Protein AF-A0A9X0HKQ8-F1 (afdb_monomer_lite)

Structure (mmCIF, N/CA/C/O backbone):
data_AF-A0A9X0HKQ8-F1
#
_entry.id   AF-A0A9X0HKQ8-F1
#
loop_
_atom_site.group_PDB
_atom_site.id
_atom_site.type_symbol
_atom_site.label_atom_id
_atom_site.label_alt_id
_atom_site.label_comp_id
_atom_site.label_asym_id
_atom_site.label_entity_id
_atom_site.label_seq_id
_atom_site.pdbx_PDB_ins_code
_atom_site.Cartn_x
_atom_site.Cartn_y
_atom_site.Cartn_z
_atom_site.occupancy
_atom_site.B_iso_or_equiv
_atom_site.auth_seq_id
_atom_site.auth_comp_id
_atom_site.auth_asym_id
_atom_site.auth_atom_id
_atom_site.pdbx_PDB_model_num
ATOM 1 N N . MET A 1 1 ? -16.135 12.039 -9.756 1.00 91.56 1 MET A N 1
ATOM 2 C CA . MET A 1 1 ? -15.494 10.752 -9.403 1.00 91.56 1 MET A CA 1
ATOM 3 C C . MET A 1 1 ? -15.731 9.670 -10.445 1.00 91.56 1 MET A C 1
ATOM 5 O O . MET A 1 1 ? -14.776 9.294 -11.101 1.00 91.56 1 MET A O 1
ATOM 9 N N . ARG A 1 2 ? -16.976 9.210 -10.648 1.00 93.50 2 ARG A N 1
ATOM 10 C CA . ARG A 1 2 ? -17.295 8.102 -11.575 1.00 93.50 2 ARG A CA 1
ATOM 11 C C . ARG A 1 2 ? -16.712 8.282 -12.983 1.00 93.50 2 ARG A C 1
ATOM 13 O O . ARG A 1 2 ? -16.065 7.369 -13.469 1.00 93.50 2 ARG A O 1
ATOM 20 N N . LEU A 1 3 ? -16.838 9.475 -13.573 1.00 93.69 3 LEU A N 1
ATOM 21 C CA . LEU A 1 3 ? -16.220 9.793 -14.869 1.00 93.69 3 LEU A CA 1
ATOM 22 C C . LEU A 1 3 ? -14.700 9.550 -14.881 1.00 93.69 3 LEU A C 1
ATOM 24 O O . LEU A 1 3 ? -14.198 8.900 -15.785 1.00 93.69 3 LEU A O 1
ATOM 28 N N . LEU A 1 4 ? -13.969 10.018 -13.863 1.00 94.94 4 LEU A N 1
ATOM 29 C CA . LEU A 1 4 ? -12.517 9.808 -13.775 1.00 94.94 4 LEU A CA 1
ATOM 30 C C . LEU A 1 4 ? -12.165 8.330 -13.661 1.00 94.94 4 LEU A C 1
ATOM 32 O O . LEU A 1 4 ? -11.192 7.904 -14.262 1.00 94.94 4 LEU A O 1
ATOM 36 N N . ILE A 1 5 ? -12.955 7.558 -12.911 1.00 96.62 5 ILE A N 1
ATOM 37 C CA . ILE A 1 5 ? -12.761 6.111 -12.782 1.00 96.62 5 ILE A CA 1
ATOM 38 C C . ILE A 1 5 ? -12.998 5.422 -14.127 1.00 96.62 5 ILE A C 1
ATOM 40 O O . ILE A 1 5 ? -12.184 4.595 -14.513 1.00 96.62 5 ILE A O 1
ATOM 44 N N . ILE A 1 6 ? -14.043 5.796 -14.875 1.00 96.44 6 ILE A N 1
ATOM 45 C CA . ILE A 1 6 ? -14.291 5.266 -16.227 1.00 96.44 6 ILE A CA 1
ATOM 46 C C . ILE A 1 6 ? -13.097 5.561 -17.145 1.00 96.44 6 ILE A C 1
ATOM 48 O O . ILE A 1 6 ? -12.580 4.649 -17.787 1.00 96.44 6 ILE A O 1
ATOM 52 N N . LEU A 1 7 ? -12.605 6.805 -17.153 1.00 96.44 7 LEU A N 1
ATOM 53 C CA . LEU A 1 7 ? -11.410 7.181 -17.916 1.00 96.44 7 LEU A CA 1
ATOM 54 C C . LEU A 1 7 ? -10.162 6.416 -17.447 1.00 96.44 7 LEU A C 1
ATOM 56 O O . LEU A 1 7 ? -9.365 5.973 -18.267 1.00 96.44 7 LEU A O 1
ATOM 60 N N . GLY A 1 8 ? -10.002 6.229 -16.136 1.00 97.12 8 GLY A N 1
ATOM 61 C CA . GLY A 1 8 ? -8.911 5.460 -15.545 1.00 97.12 8 GLY A CA 1
ATOM 62 C C . GLY A 1 8 ? -8.944 3.988 -15.956 1.00 97.12 8 GLY A C 1
ATOM 63 O O . GLY A 1 8 ? -7.900 3.431 -16.277 1.00 97.12 8 GLY A O 1
ATOM 64 N N . VAL A 1 9 ? -10.128 3.368 -16.006 1.00 97.44 9 VAL A N 1
ATOM 65 C CA . VAL A 1 9 ? -10.311 1.987 -16.483 1.00 97.44 9 VAL A CA 1
ATOM 66 C C . VAL A 1 9 ? -10.018 1.894 -17.979 1.00 97.44 9 VAL A C 1
ATOM 68 O O . VAL A 1 9 ? -9.341 0.963 -18.401 1.00 97.44 9 VAL A O 1
ATOM 71 N N . ALA A 1 10 ? -10.441 2.871 -18.783 1.00 96.69 10 ALA A N 1
ATOM 72 C CA . ALA A 1 10 ? -10.090 2.914 -20.201 1.00 96.69 10 ALA A CA 1
ATOM 73 C C . ALA A 1 10 ? -8.566 3.021 -20.410 1.00 96.69 10 ALA A C 1
ATOM 75 O O . ALA A 1 10 ? -7.997 2.267 -21.197 1.00 96.69 10 ALA A O 1
ATOM 76 N N . ALA A 1 11 ? -7.888 3.891 -19.654 1.00 97.31 11 ALA A N 1
ATOM 77 C CA . ALA A 1 11 ? -6.431 4.028 -19.689 1.00 97.31 11 ALA A CA 1
ATOM 78 C C . ALA A 1 11 ? -5.701 2.765 -19.203 1.00 97.31 11 ALA A C 1
ATOM 80 O O . ALA A 1 11 ? -4.663 2.401 -19.752 1.00 97.31 11 ALA A O 1
ATOM 81 N N . LEU A 1 12 ? -6.253 2.083 -18.196 1.00 97.38 12 LEU A N 1
ATOM 82 C CA . LEU A 1 12 ? -5.771 0.792 -17.718 1.00 97.38 12 LEU A CA 1
ATOM 83 C C . LEU A 1 12 ? -5.851 -0.266 -18.823 1.00 97.38 12 LEU A C 1
ATOM 85 O O . LEU A 1 12 ? -4.854 -0.925 -19.093 1.00 97.38 12 LEU A O 1
ATOM 89 N N . LEU A 1 13 ? -7.010 -0.418 -19.469 1.00 96.88 13 LEU A N 1
ATOM 90 C CA . LEU A 1 13 ? -7.198 -1.385 -20.553 1.00 96.88 13 LEU A CA 1
ATOM 91 C C . LEU A 1 13 ? -6.277 -1.080 -21.736 1.00 96.88 13 LEU A C 1
ATOM 93 O O . LEU A 1 13 ? -5.615 -1.984 -22.233 1.00 96.88 13 LEU A O 1
ATOM 97 N N . TYR A 1 14 ? -6.167 0.192 -22.125 1.00 95.81 14 TYR A N 1
ATOM 98 C CA . TYR A 1 14 ? -5.225 0.649 -23.146 1.00 95.81 14 TYR A CA 1
ATOM 99 C C . TYR A 1 14 ? -3.779 0.249 -22.815 1.00 95.81 14 TYR A C 1
ATOM 101 O O . TYR A 1 14 ? -3.097 -0.358 -23.641 1.00 95.81 14 TYR A O 1
ATOM 109 N N . PHE A 1 15 ? -3.329 0.525 -21.587 1.00 96.75 15 PHE A N 1
ATOM 110 C CA . PHE A 1 15 ? -1.997 0.138 -21.136 1.00 96.75 15 PHE A CA 1
ATOM 111 C C . PHE A 1 15 ? -1.816 -1.383 -21.116 1.00 96.75 15 PHE A C 1
ATOM 113 O O . PHE A 1 15 ? -0.769 -1.858 -21.535 1.00 96.75 15 PHE A O 1
ATOM 120 N N . LEU A 1 16 ? -2.809 -2.149 -20.654 1.00 95.94 16 LEU A N 1
ATOM 121 C CA . LEU A 1 16 ? -2.719 -3.608 -20.555 1.00 95.94 16 LEU A CA 1
ATOM 122 C C . LEU A 1 16 ? -2.691 -4.295 -21.922 1.00 95.94 16 LEU A C 1
ATOM 124 O O . LEU A 1 16 ? -1.915 -5.229 -22.091 1.00 95.94 16 LEU A O 1
ATOM 128 N N . ILE A 1 17 ? -3.480 -3.824 -22.891 1.00 93.06 17 ILE A N 1
ATOM 129 C CA . ILE A 1 17 ? -3.457 -4.330 -24.272 1.00 93.06 17 ILE A CA 1
ATOM 130 C C . ILE A 1 17 ? -2.073 -4.104 -24.887 1.00 93.06 17 ILE A C 1
ATOM 132 O O . ILE A 1 17 ? -1.502 -5.021 -25.469 1.00 93.06 17 ILE A O 1
ATOM 136 N N . TRP A 1 18 ? -1.502 -2.912 -24.698 1.00 91.81 18 TRP A N 1
ATOM 137 C CA . TRP A 1 18 ? -0.123 -2.630 -25.100 1.00 91.81 18 TRP A CA 1
ATOM 138 C C . TRP A 1 18 ? 0.898 -3.462 -24.301 1.00 91.81 18 TRP A C 1
ATOM 140 O O . TRP A 1 18 ? 1.913 -3.896 -24.849 1.00 91.81 18 TRP A O 1
ATOM 150 N N . PHE A 1 19 ? 0.623 -3.718 -23.017 1.00 91.88 19 PHE A N 1
ATOM 151 C CA . PHE A 1 19 ? 1.532 -4.427 -22.121 1.00 91.88 19 PHE A CA 1
ATOM 152 C C . PHE A 1 19 ? 1.799 -5.871 -22.578 1.00 91.88 19 PHE A C 1
ATOM 154 O O . PHE A 1 19 ? 2.939 -6.336 -22.580 1.00 91.88 19 PHE A O 1
ATOM 161 N N . ILE A 1 20 ? 0.725 -6.576 -22.949 1.00 86.69 20 ILE A N 1
ATOM 162 C CA . ILE A 1 20 ? 0.728 -8.014 -23.261 1.00 86.69 20 ILE A CA 1
ATOM 163 C C . ILE A 1 20 ? 1.103 -8.343 -24.709 1.00 86.69 20 ILE A C 1
ATOM 165 O O . ILE A 1 20 ? 1.109 -9.521 -25.064 1.00 86.69 20 ILE A O 1
ATOM 169 N N . ASP A 1 21 ? 1.381 -7.339 -25.542 1.00 80.69 21 ASP A N 1
ATOM 170 C CA . ASP A 1 21 ? 1.777 -7.558 -26.932 1.00 80.69 21 ASP A CA 1
ATOM 171 C C . ASP A 1 21 ? 2.996 -8.506 -26.989 1.00 80.69 21 ASP A C 1
ATOM 173 O O . ASP A 1 21 ? 4.040 -8.199 -26.392 1.00 80.69 21 ASP A O 1
ATOM 177 N N . PRO A 1 22 ? 2.893 -9.655 -27.688 1.00 74.62 22 PRO A N 1
ATOM 178 C CA . PRO A 1 22 ? 3.984 -10.617 -27.807 1.00 74.62 22 PRO A CA 1
ATOM 179 C C . PRO A 1 22 ? 5.290 -10.009 -28.329 1.00 74.62 22 PRO A C 1
ATOM 181 O O . PRO A 1 22 ? 6.359 -10.496 -27.966 1.00 74.62 22 PRO A O 1
ATOM 184 N N . ALA A 1 23 ? 5.222 -8.940 -29.132 1.00 71.38 23 ALA A N 1
ATOM 185 C CA . ALA A 1 23 ? 6.393 -8.250 -29.666 1.00 71.38 23 ALA A CA 1
ATOM 186 C C . ALA A 1 23 ? 7.228 -7.549 -28.581 1.00 71.38 23 ALA A C 1
ATOM 188 O O . ALA A 1 23 ? 8.425 -7.337 -28.759 1.00 71.38 23 ALA A O 1
ATOM 189 N N . HIS A 1 24 ? 6.619 -7.204 -27.445 1.00 78.06 24 HIS A N 1
ATOM 190 C CA . HIS A 1 24 ? 7.309 -6.544 -26.338 1.00 78.06 24 HIS A CA 1
ATOM 191 C C . HIS A 1 24 ? 7.943 -7.536 -25.354 1.00 78.06 24 HIS A C 1
ATOM 193 O O . HIS A 1 24 ? 8.770 -7.136 -24.530 1.00 78.06 24 HIS A O 1
ATOM 199 N N . VAL A 1 25 ? 7.559 -8.816 -25.390 1.00 77.56 25 VAL A N 1
ATOM 200 C CA . VAL A 1 25 ? 7.955 -9.808 -24.380 1.00 77.56 25 VAL A CA 1
ATOM 201 C C . VAL A 1 25 ? 9.456 -10.083 -24.448 1.00 77.56 25 VAL A C 1
ATOM 203 O O . VAL A 1 25 ? 9.976 -10.549 -25.459 1.00 77.56 25 VAL A O 1
ATOM 206 N N . GLY A 1 26 ? 10.145 -9.824 -23.335 1.00 80.00 26 GLY A N 1
ATOM 207 C CA . GLY A 1 26 ? 11.568 -10.097 -23.189 1.00 80.00 26 GLY A CA 1
ATOM 208 C C . GLY A 1 26 ? 11.870 -11.447 -22.550 1.00 80.00 26 GLY A C 1
ATOM 209 O O . GLY A 1 26 ? 11.235 -12.471 -22.815 1.00 80.00 26 GLY A O 1
ATOM 210 N N . TYR A 1 27 ? 12.863 -11.463 -21.666 1.00 82.19 27 TYR A N 1
ATOM 211 C CA . TYR A 1 27 ? 13.246 -12.648 -20.916 1.00 82.19 27 TYR A CA 1
ATOM 212 C C . TYR A 1 27 ? 12.096 -13.131 -20.019 1.00 82.19 27 TYR A C 1
ATOM 214 O O . TYR A 1 27 ? 11.759 -12.519 -19.000 1.00 82.19 27 TYR A O 1
ATOM 222 N N . ARG A 1 28 ? 11.508 -14.269 -20.411 1.00 88.12 28 ARG A N 1
ATOM 223 C CA . ARG A 1 28 ? 10.228 -14.778 -19.894 1.00 88.12 28 ARG A CA 1
ATOM 224 C C . ARG A 1 28 ? 10.138 -14.868 -18.363 1.00 88.12 28 ARG A C 1
ATOM 226 O O . ARG A 1 28 ? 9.119 -14.429 -17.836 1.00 88.12 28 ARG A O 1
ATOM 233 N N . PRO A 1 29 ? 11.142 -15.372 -17.616 1.00 92.38 29 PRO A N 1
ATOM 234 C CA . PRO A 1 29 ? 11.041 -15.436 -16.156 1.00 92.38 29 PRO A CA 1
ATOM 235 C C . PRO A 1 29 ? 10.858 -14.062 -15.500 1.00 92.38 29 PRO A C 1
ATOM 237 O O . PRO A 1 29 ? 10.004 -13.900 -14.631 1.00 92.38 29 PRO A O 1
ATOM 240 N N . LEU A 1 30 ? 11.610 -13.051 -15.947 1.00 90.81 30 LEU A N 1
ATOM 241 C CA . LEU A 1 30 ? 11.478 -11.688 -15.425 1.00 90.81 30 LEU A CA 1
ATOM 242 C C . LEU A 1 30 ? 10.180 -11.030 -15.900 1.00 90.81 30 LEU A C 1
ATOM 244 O O . LEU A 1 30 ? 9.563 -10.292 -15.134 1.00 90.81 30 LEU A O 1
ATOM 248 N N . PHE A 1 31 ? 9.742 -11.316 -17.131 1.00 90.62 31 PHE A N 1
ATOM 249 C CA . PHE A 1 31 ? 8.461 -10.834 -17.647 1.00 90.62 31 PHE A CA 1
ATOM 250 C C . PHE A 1 31 ? 7.282 -11.332 -16.804 1.00 90.62 31 PHE A C 1
ATOM 252 O O . PHE A 1 31 ? 6.412 -10.544 -16.437 1.00 90.62 31 PHE A O 1
ATOM 259 N N . TRP A 1 32 ? 7.266 -12.613 -16.425 1.00 95.56 32 TRP A N 1
ATOM 260 C CA . TRP A 1 32 ? 6.210 -13.159 -15.570 1.00 95.56 32 TRP A CA 1
ATOM 261 C C . TRP A 1 32 ? 6.232 -12.574 -14.158 1.00 95.56 32 TRP A C 1
ATOM 263 O O . TRP A 1 32 ? 5.173 -12.243 -13.632 1.00 95.56 32 TRP A O 1
ATOM 273 N N . LEU A 1 33 ? 7.411 -12.357 -13.565 1.00 96.50 33 LEU A N 1
ATOM 274 C CA . LEU A 1 33 ? 7.524 -11.650 -12.282 1.00 96.50 33 LEU A CA 1
ATOM 275 C C . LEU A 1 33 ? 6.969 -10.221 -12.368 1.00 96.50 33 LEU A C 1
ATOM 277 O O . LEU A 1 33 ? 6.173 -9.810 -11.520 1.00 96.50 33 LEU A O 1
ATOM 281 N N . LEU A 1 34 ? 7.330 -9.483 -13.421 1.00 94.56 34 LEU A N 1
ATOM 282 C CA . LEU A 1 34 ? 6.790 -8.150 -13.685 1.00 94.56 34 LEU A CA 1
ATOM 283 C C . LEU A 1 34 ? 5.267 -8.189 -13.877 1.00 94.56 34 LEU A C 1
ATOM 285 O O . LEU A 1 34 ? 4.562 -7.342 -13.333 1.00 94.56 34 LEU A O 1
ATOM 289 N N . THR A 1 35 ? 4.756 -9.192 -14.591 1.00 95.88 35 THR A N 1
ATOM 290 C CA . THR A 1 35 ? 3.322 -9.391 -14.846 1.00 95.88 35 THR A CA 1
ATOM 291 C C . THR A 1 35 ? 2.555 -9.687 -13.558 1.00 95.88 35 THR A C 1
ATOM 293 O O . THR A 1 35 ? 1.492 -9.111 -13.345 1.00 95.88 35 THR A O 1
ATOM 296 N N . ILE A 1 36 ? 3.097 -10.516 -12.658 1.00 96.44 36 ILE A N 1
ATOM 297 C CA . ILE A 1 36 ? 2.508 -10.784 -11.334 1.00 96.44 36 ILE A CA 1
ATOM 298 C C . ILE A 1 36 ? 2.422 -9.489 -10.519 1.00 96.44 36 ILE A C 1
ATOM 300 O O . ILE A 1 36 ? 1.369 -9.172 -9.961 1.00 96.44 36 ILE A O 1
ATOM 304 N N . SER A 1 37 ? 3.512 -8.715 -10.482 1.00 96.25 37 SER A N 1
ATOM 305 C CA . SER A 1 37 ? 3.539 -7.428 -9.780 1.00 96.25 37 SER A CA 1
ATOM 306 C C . SER A 1 37 ? 2.529 -6.434 -10.361 1.00 96.25 37 SER A C 1
ATOM 308 O O . SER A 1 37 ? 1.747 -5.826 -9.621 1.00 96.25 37 SER A O 1
ATOM 310 N N . LEU A 1 38 ? 2.504 -6.290 -11.688 1.00 95.38 38 LEU A N 1
ATOM 311 C CA . LEU A 1 38 ? 1.563 -5.420 -12.383 1.00 95.38 38 LEU A CA 1
ATOM 312 C C . LEU A 1 38 ? 0.119 -5.858 -12.123 1.00 95.38 38 LEU A C 1
ATOM 314 O O . LEU A 1 38 ? -0.689 -5.033 -11.709 1.00 95.38 38 LEU A O 1
ATOM 318 N N . GLY A 1 39 ? -0.193 -7.144 -12.291 1.00 95.62 39 GLY A N 1
ATOM 319 C CA . GLY A 1 39 ? -1.523 -7.701 -12.058 1.00 95.62 39 GLY A CA 1
ATOM 320 C C . GLY A 1 39 ? -2.024 -7.426 -10.641 1.00 95.62 39 GLY A C 1
ATOM 321 O O . GLY A 1 39 ? -3.145 -6.952 -10.464 1.00 95.62 39 GLY A O 1
ATOM 322 N N . PHE A 1 40 ? -1.172 -7.606 -9.628 1.00 95.56 40 PHE A N 1
ATOM 323 C CA . PHE A 1 40 ? -1.513 -7.241 -8.254 1.00 95.56 40 PHE A CA 1
ATOM 324 C C . PHE A 1 40 ? -1.815 -5.742 -8.097 1.00 95.56 40 PHE A C 1
ATOM 326 O O . PHE A 1 40 ? -2.805 -5.376 -7.460 1.00 95.56 40 PHE A O 1
ATOM 333 N N . LYS A 1 41 ? -0.985 -4.860 -8.671 1.00 94.44 41 LYS A N 1
ATOM 334 C CA . LYS A 1 41 ? -1.201 -3.403 -8.603 1.00 94.44 41 LYS A CA 1
ATOM 335 C C . LYS A 1 41 ? -2.513 -3.012 -9.272 1.00 94.44 41 LYS A C 1
ATOM 337 O O . LYS A 1 41 ? -3.262 -2.236 -8.690 1.00 94.44 41 LYS A O 1
ATOM 342 N N . VAL A 1 42 ? -2.820 -3.599 -10.429 1.00 94.75 42 VAL A N 1
ATOM 343 C CA . VAL A 1 42 ? -4.094 -3.404 -11.131 1.00 94.75 42 VAL A CA 1
ATOM 344 C C . VAL A 1 42 ? -5.271 -3.825 -10.255 1.00 94.75 42 VAL A C 1
ATOM 346 O O . VAL A 1 42 ? -6.192 -3.033 -10.062 1.00 94.75 42 VAL A O 1
ATOM 349 N N . LEU A 1 43 ? -5.227 -5.024 -9.668 1.00 93.19 43 LEU A N 1
ATOM 350 C CA . LEU A 1 43 ? -6.286 -5.514 -8.781 1.00 93.19 43 LEU A CA 1
ATOM 351 C C . LEU A 1 43 ? -6.493 -4.589 -7.577 1.00 93.19 43 LEU A C 1
ATOM 353 O O . LEU A 1 43 ? -7.628 -4.246 -7.251 1.00 93.19 43 LEU A O 1
ATOM 357 N N . ARG A 1 44 ? -5.406 -4.132 -6.947 1.00 92.75 44 ARG A N 1
ATOM 358 C CA . ARG A 1 44 ? -5.470 -3.189 -5.825 1.00 92.75 44 ARG A CA 1
ATOM 359 C C . ARG A 1 44 ? -6.050 -1.837 -6.244 1.00 92.75 44 ARG A C 1
ATOM 361 O O . ARG A 1 44 ? -6.902 -1.301 -5.541 1.00 92.75 44 ARG A O 1
ATOM 368 N N . THR A 1 45 ? -5.618 -1.290 -7.377 1.00 93.81 45 THR A N 1
ATOM 369 C CA . THR A 1 45 ? -6.130 -0.019 -7.903 1.00 93.81 45 THR A CA 1
ATOM 370 C C . THR A 1 45 ? -7.622 -0.112 -8.219 1.00 93.81 45 THR A C 1
ATOM 372 O O . THR A 1 45 ? -8.380 0.767 -7.815 1.00 93.81 45 THR A O 1
ATOM 375 N N . LEU A 1 46 ? -8.067 -1.195 -8.861 1.00 93.69 46 LEU A N 1
ATOM 376 C CA . LEU A 1 46 ? -9.486 -1.435 -9.128 1.00 93.69 46 LEU A CA 1
ATOM 377 C C . LEU A 1 46 ? -10.291 -1.587 -7.833 1.00 93.69 46 LEU A C 1
ATOM 379 O O . LEU A 1 46 ? -11.359 -0.992 -7.716 1.00 93.69 46 LEU A O 1
ATOM 383 N N . HIS A 1 47 ? -9.767 -2.315 -6.843 1.00 91.44 47 HIS A N 1
ATOM 384 C CA . HIS A 1 47 ? -10.385 -2.439 -5.522 1.00 91.44 47 HIS A CA 1
ATOM 385 C C . HIS A 1 47 ? -10.593 -1.064 -4.861 1.00 91.44 47 HIS A C 1
ATOM 387 O O . HIS A 1 47 ? -11.704 -0.737 -4.444 1.00 91.44 47 HIS A O 1
ATOM 393 N N . GLU A 1 48 ? -9.562 -0.213 -4.834 1.00 92.88 48 GLU A N 1
ATOM 394 C CA . GLU A 1 48 ? -9.667 1.154 -4.306 1.00 92.88 48 GLU A CA 1
ATOM 395 C C . GLU A 1 48 ? -10.701 1.987 -5.088 1.00 92.88 48 GLU A C 1
ATOM 397 O O . GLU A 1 48 ? -11.526 2.679 -4.489 1.00 92.88 48 GLU A O 1
ATOM 402 N N . TRP A 1 49 ? -10.716 1.893 -6.422 1.00 95.38 49 TRP A N 1
ATOM 403 C CA . TRP A 1 49 ? -11.661 2.634 -7.263 1.00 95.38 49 TRP A CA 1
ATOM 404 C C . TRP A 1 49 ? -13.111 2.190 -7.073 1.00 95.38 49 TRP A C 1
ATOM 406 O O . TRP A 1 49 ? -13.999 3.042 -7.053 1.00 95.38 49 TRP A O 1
ATOM 416 N N . VAL A 1 50 ? -13.369 0.894 -6.875 1.00 92.62 50 VAL A N 1
ATOM 417 C CA . VAL A 1 50 ? -14.708 0.381 -6.546 1.00 92.62 50 VAL A CA 1
ATOM 418 C C . VAL A 1 50 ? -15.209 0.997 -5.241 1.00 92.62 50 VAL A C 1
ATOM 420 O O . VAL A 1 50 ? -16.349 1.462 -5.175 1.00 92.62 50 VAL A O 1
ATOM 423 N N . HIS A 1 51 ? -14.364 1.085 -4.214 1.00 92.94 51 HIS A N 1
ATOM 424 C CA . HIS A 1 51 ? -14.733 1.758 -2.969 1.00 92.94 51 HIS A CA 1
ATOM 425 C C . HIS A 1 51 ? -14.934 3.268 -3.164 1.00 92.94 51 HIS A C 1
ATOM 427 O O . HIS A 1 51 ? -15.926 3.813 -2.685 1.00 92.94 51 HIS A O 1
ATOM 433 N N . TYR A 1 52 ? -14.077 3.939 -3.938 1.00 95.06 52 TYR A N 1
ATOM 434 C CA . TYR A 1 52 ? -14.226 5.368 -4.246 1.00 95.06 52 TYR A CA 1
ATOM 435 C C . TYR A 1 52 ? -15.492 5.696 -5.050 1.00 95.06 52 TYR A C 1
ATOM 437 O O . TYR A 1 52 ? -16.078 6.765 -4.872 1.00 95.06 52 TYR A O 1
ATOM 445 N N . ALA A 1 53 ? -15.928 4.802 -5.939 1.00 93.31 53 ALA A N 1
ATOM 446 C CA . ALA A 1 53 ? -17.169 4.958 -6.694 1.00 93.31 53 ALA A CA 1
ATOM 447 C C . ALA A 1 53 ? -18.422 4.776 -5.820 1.00 93.31 53 ALA A C 1
ATOM 449 O O . ALA A 1 53 ? -19.464 5.369 -6.124 1.00 93.31 53 ALA A O 1
ATOM 450 N N . GLY A 1 54 ? -18.306 3.959 -4.768 1.00 90.56 54 GLY A N 1
ATOM 451 C CA . GLY A 1 54 ? -19.375 3.599 -3.838 1.00 90.56 54 GLY A CA 1
ATOM 452 C C . GLY A 1 54 ? -19.393 4.387 -2.532 1.00 90.56 54 GLY A C 1
ATOM 453 O O . GLY A 1 54 ? -20.139 4.005 -1.638 1.00 90.56 54 GLY A O 1
ATOM 454 N N . VAL A 1 55 ? -18.596 5.454 -2.401 1.00 93.31 55 VAL A N 1
ATOM 455 C CA . VAL A 1 55 ? -18.595 6.310 -1.205 1.00 93.31 55 VAL A CA 1
ATOM 456 C C . VAL A 1 55 ? -20.022 6.740 -0.874 1.00 93.31 55 VAL A C 1
ATOM 458 O O . VAL A 1 55 ? -20.691 7.388 -1.681 1.00 93.31 55 VAL A O 1
ATOM 461 N N . SER A 1 56 ? -20.464 6.392 0.331 1.00 88.81 56 SER A N 1
ATOM 462 C CA . SER A 1 56 ? -21.762 6.780 0.873 1.00 88.81 56 SER A CA 1
ATOM 463 C C . SER A 1 56 ? -21.597 7.234 2.315 1.00 88.81 56 SER A C 1
ATOM 465 O O . SER A 1 56 ? -20.820 6.645 3.066 1.00 88.81 56 SER A O 1
ATOM 467 N N . LEU A 1 57 ? -22.310 8.292 2.683 1.00 84.38 57 LEU A N 1
ATOM 468 C CA . LEU A 1 57 ? -22.437 8.705 4.073 1.00 84.38 57 LEU A CA 1
ATOM 469 C C . LEU A 1 57 ? -23.674 8.005 4.642 1.00 84.38 57 LEU A C 1
ATOM 471 O O . LEU A 1 57 ? -24.696 7.984 3.946 1.00 84.38 57 LEU A O 1
ATOM 475 N N . PRO A 1 58 ? -23.605 7.428 5.852 1.00 78.88 58 PRO A N 1
ATOM 476 C CA . PRO A 1 58 ? -24.811 6.944 6.497 1.00 78.88 58 PRO A CA 1
ATOM 477 C C . PRO A 1 58 ? -25.752 8.132 6.712 1.00 78.88 58 PRO A C 1
ATOM 479 O O . PRO A 1 58 ? -25.315 9.225 7.081 1.00 78.88 58 PRO A O 1
ATOM 482 N N . VAL A 1 59 ? -27.038 7.925 6.455 1.00 72.69 59 VAL A N 1
ATOM 483 C CA . VAL A 1 59 ? -28.074 8.867 6.876 1.00 72.69 59 VAL A CA 1
ATOM 484 C C . VAL A 1 59 ? -28.378 8.504 8.329 1.00 72.69 59 VAL A C 1
ATOM 486 O O . VAL A 1 59 ? -28.763 7.354 8.566 1.00 72.69 59 VAL A O 1
ATOM 489 N N . PRO A 1 60 ? -28.145 9.401 9.307 1.00 67.38 60 PRO A N 1
ATOM 490 C CA . PRO A 1 60 ? -28.666 9.190 10.651 1.00 67.38 60 PRO A CA 1
ATOM 491 C C . PRO A 1 60 ? -30.171 8.958 10.510 1.00 67.38 60 PRO A C 1
ATOM 493 O O . PRO A 1 60 ? -30.793 9.722 9.769 1.00 67.38 60 PRO A O 1
ATOM 496 N N . PRO A 1 61 ? -30.759 7.916 11.122 1.00 65.31 61 PRO A N 1
ATOM 497 C CA . PRO A 1 61 ? -32.208 7.767 11.079 1.00 65.31 61 PRO A CA 1
ATOM 498 C C . PRO A 1 61 ? -32.835 9.090 11.520 1.00 65.31 61 PRO A C 1
ATOM 500 O O . PRO A 1 61 ? -32.346 9.680 12.490 1.00 65.31 61 PRO A O 1
ATOM 503 N N . ASP A 1 62 ? -33.836 9.569 10.763 1.00 57.62 62 ASP A N 1
ATOM 504 C CA . ASP A 1 62 ? -34.577 10.788 11.095 1.00 57.62 62 ASP A CA 1
ATOM 505 C C . ASP A 1 62 ? -34.894 10.696 12.574 1.00 57.62 62 ASP A C 1
ATOM 507 O O . ASP A 1 62 ? -35.499 9.713 13.010 1.00 57.62 62 ASP A O 1
ATOM 511 N N . THR A 1 63 ? -34.338 11.636 13.339 1.00 47.91 63 THR A N 1
ATOM 512 C CA . THR A 1 63 ? -34.346 11.619 14.795 1.00 47.91 63 THR A CA 1
ATOM 513 C C . THR A 1 63 ? -35.732 11.203 15.246 1.00 47.91 63 THR A C 1
ATOM 515 O O . THR A 1 63 ? -36.682 11.974 15.085 1.00 47.91 63 THR A O 1
ATOM 518 N N . LEU A 1 64 ? -35.861 9.994 15.805 1.00 43.81 64 LEU A N 1
ATOM 519 C CA . LEU A 1 64 ? -36.974 9.742 16.702 1.00 43.81 64 LEU A CA 1
ATOM 520 C C . LEU A 1 64 ? -36.942 10.930 17.667 1.00 43.81 64 LEU A C 1
ATOM 522 O O . LEU A 1 64 ? -35.857 11.227 18.188 1.00 43.81 64 LEU A O 1
ATOM 526 N N . PRO A 1 65 ? -38.044 11.685 17.834 1.00 42.38 65 PRO A N 1
ATOM 527 C CA . PRO A 1 65 ? -38.052 12.775 18.793 1.00 42.38 65 PRO A CA 1
ATOM 528 C C . PRO A 1 65 ? -37.493 12.218 20.101 1.00 42.38 65 PRO A C 1
ATOM 530 O O . PRO A 1 65 ? -37.868 11.110 20.491 1.00 42.38 65 PRO A O 1
ATOM 533 N N . ALA A 1 66 ? -36.545 12.929 20.721 1.00 48.03 66 ALA A N 1
ATOM 534 C CA . ALA A 1 66 ? -35.730 12.441 21.842 1.00 48.03 66 ALA A CA 1
ATOM 535 C C . ALA A 1 66 ? -36.552 11.845 23.009 1.00 48.03 66 ALA A C 1
ATOM 537 O O . ALA A 1 66 ? -36.017 11.124 23.841 1.00 48.03 66 ALA A O 1
ATOM 538 N N . SER A 1 67 ? -37.860 12.107 23.036 1.00 44.31 67 SER A N 1
ATOM 539 C CA . SER A 1 67 ? -38.866 11.532 23.926 1.00 44.31 67 SER A CA 1
ATOM 540 C C . SER A 1 67 ? -39.343 10.103 23.592 1.00 44.31 67 SER A C 1
ATOM 542 O O . SER A 1 67 ? -40.110 9.551 24.373 1.00 44.31 67 SER A O 1
ATOM 544 N N . THR A 1 68 ? -38.950 9.499 22.461 1.00 43.12 68 THR A N 1
ATOM 545 C CA . THR A 1 68 ? -39.492 8.206 21.968 1.00 43.12 68 THR A CA 1
ATOM 546 C C . THR A 1 68 ? -38.451 7.135 21.640 1.00 43.12 68 THR A C 1
ATOM 548 O O . THR A 1 68 ? -38.820 5.976 21.451 1.00 43.12 68 THR A O 1
ATOM 551 N N . ALA A 1 69 ? -37.157 7.466 21.597 1.00 54.31 69 ALA A N 1
ATOM 552 C CA . ALA A 1 69 ? -36.119 6.444 21.489 1.00 54.31 69 ALA A CA 1
ATOM 553 C C . ALA A 1 69 ? -35.983 5.722 22.845 1.00 54.31 69 ALA A C 1
ATOM 555 O O . ALA A 1 69 ? -35.845 6.403 23.864 1.00 54.31 69 ALA A O 1
ATOM 556 N N . PRO A 1 70 ? -36.015 4.375 22.903 1.00 60.09 70 PRO A N 1
ATOM 557 C CA . PRO A 1 70 ? -35.745 3.669 24.148 1.00 60.09 70 PRO A CA 1
ATOM 558 C C . PRO A 1 70 ? -34.360 4.081 24.647 1.00 60.09 70 PRO A C 1
ATOM 560 O O . PRO A 1 70 ? -33.390 4.054 23.888 1.00 60.09 70 PRO A O 1
ATOM 563 N N . GLN A 1 71 ? -34.275 4.498 25.909 1.00 76.12 71 GLN A N 1
ATOM 564 C CA . GLN A 1 71 ? -33.014 4.893 26.521 1.00 76.12 71 GLN A CA 1
ATOM 565 C C . GLN A 1 71 ? -32.134 3.645 26.666 1.00 76.12 71 GLN A C 1
ATOM 567 O O . GLN A 1 71 ? -32.268 2.880 27.618 1.00 76.12 71 GLN A O 1
ATOM 572 N N . LEU A 1 72 ? -31.278 3.406 25.670 1.00 89.81 72 LEU A N 1
ATOM 573 C CA . LEU A 1 72 ? -30.367 2.266 25.637 1.00 89.81 72 LEU A CA 1
ATOM 574 C C . LEU A 1 72 ? -29.380 2.383 26.794 1.00 89.81 72 LEU A C 1
ATOM 576 O O . LEU A 1 72 ? -28.774 3.443 26.984 1.00 89.81 72 LEU A O 1
ATOM 580 N N . ARG A 1 73 ? -29.181 1.295 27.540 1.00 95.88 73 ARG A N 1
ATOM 581 C CA . ARG A 1 73 ? -28.109 1.235 28.535 1.00 95.88 73 ARG A CA 1
ATOM 582 C C . ARG A 1 73 ? -26.783 1.024 27.821 1.00 95.88 73 ARG A C 1
ATOM 584 O O . ARG A 1 73 ? -26.677 0.146 26.963 1.00 95.88 73 ARG A O 1
ATOM 591 N N . VAL A 1 74 ? -25.777 1.817 28.173 1.00 97.62 74 VAL A N 1
ATOM 592 C CA . VAL A 1 74 ? -24.478 1.799 27.498 1.00 97.62 74 VAL A CA 1
ATOM 593 C C . VAL A 1 74 ? -23.373 1.483 28.490 1.00 97.62 74 VAL A C 1
ATOM 595 O O . VAL A 1 74 ? -23.238 2.166 29.503 1.00 97.62 74 VAL A O 1
ATOM 598 N N . ASP A 1 75 ? -22.542 0.509 28.137 1.00 98.25 75 ASP A N 1
ATOM 599 C CA . ASP A 1 75 ? -21.273 0.253 28.807 1.00 98.25 75 ASP A CA 1
ATOM 600 C C . ASP A 1 75 ? -20.120 0.733 27.923 1.00 98.25 75 ASP A C 1
ATOM 602 O O . ASP A 1 75 ? -20.071 0.432 26.729 1.00 98.25 75 ASP A O 1
ATOM 606 N N . MET A 1 76 ? -19.170 1.465 28.497 1.00 98.00 76 MET A N 1
ATOM 607 C CA . MET A 1 76 ? -17.935 1.865 27.824 1.00 98.00 76 MET A CA 1
ATOM 608 C C . MET A 1 76 ? -16.753 1.127 28.442 1.00 98.00 76 MET A C 1
ATOM 610 O O . MET A 1 76 ? -16.452 1.302 29.617 1.00 98.00 76 MET A O 1
ATOM 614 N N . LEU A 1 77 ? -16.073 0.301 27.654 1.00 97.81 77 LEU A N 1
ATOM 615 C CA . LEU A 1 77 ? -14.989 -0.562 28.099 1.00 97.81 77 LEU A CA 1
ATOM 616 C C . LEU A 1 77 ? -13.673 -0.076 27.495 1.00 97.81 77 LEU A C 1
ATOM 618 O O . LEU A 1 77 ? -13.560 0.101 26.280 1.00 97.81 77 LEU A O 1
ATOM 622 N N . THR A 1 78 ? -12.658 0.071 28.337 1.00 97.06 78 THR A N 1
ATOM 623 C CA . THR A 1 78 ? -11.262 0.201 27.908 1.00 97.06 78 THR A CA 1
ATOM 624 C C . THR A 1 78 ? -10.406 -0.846 28.609 1.00 97.06 78 THR A C 1
ATOM 626 O O . THR A 1 78 ? -10.800 -1.389 29.643 1.00 97.06 78 THR A O 1
ATOM 629 N N . THR A 1 79 ? -9.256 -1.188 28.038 1.00 94.56 79 THR A N 1
ATOM 630 C CA . THR A 1 79 ? -8.336 -2.183 28.610 1.00 94.56 79 THR A CA 1
ATOM 631 C C . THR A 1 79 ? -7.080 -1.523 29.142 1.00 94.56 79 THR A C 1
ATOM 633 O O . THR A 1 79 ? -6.623 -0.569 28.534 1.00 94.56 79 THR A O 1
ATOM 636 N N . ALA A 1 80 ? -6.465 -2.079 30.181 1.00 93.94 80 ALA A N 1
ATOM 637 C CA . ALA A 1 80 ? -5.095 -1.753 30.570 1.00 93.94 80 ALA A CA 1
ATOM 638 C C . ALA A 1 80 ? -4.247 -3.024 30.611 1.00 93.94 80 ALA A C 1
ATOM 640 O O . ALA A 1 80 ? -4.664 -4.042 31.165 1.00 93.94 80 ALA A O 1
ATOM 641 N N . CYS A 1 81 ? -3.060 -2.968 30.014 1.00 90.25 81 CYS A N 1
ATOM 642 C CA . CYS A 1 81 ? -2.062 -4.028 30.031 1.00 90.25 81 CYS A CA 1
ATOM 643 C C . CYS A 1 81 ? -0.792 -3.576 30.770 1.00 90.25 81 CYS A C 1
ATOM 645 O O . CYS A 1 81 ? -0.409 -2.407 30.685 1.00 90.25 81 CYS A O 1
ATOM 647 N N . PRO A 1 82 ? -0.072 -4.497 31.440 1.00 86.12 82 PRO A N 1
ATOM 648 C CA . PRO A 1 82 ? 1.223 -4.179 32.032 1.00 86.12 82 PRO A CA 1
ATOM 649 C C . PRO A 1 82 ? 2.183 -3.532 31.023 1.00 86.12 82 PRO A C 1
ATOM 651 O O . PRO A 1 82 ? 2.379 -4.049 29.921 1.00 86.12 82 PRO A O 1
ATOM 654 N N . GLY A 1 83 ? 2.796 -2.415 31.422 1.00 81.75 83 GLY A N 1
ATOM 655 C CA . GLY A 1 83 ? 3.711 -1.626 30.590 1.00 81.75 83 GLY A CA 1
ATOM 656 C C . GLY A 1 83 ? 3.057 -0.466 29.831 1.00 81.75 83 GLY A C 1
ATOM 657 O O . GLY A 1 83 ? 3.772 0.315 29.206 1.00 81.75 83 GLY A O 1
ATOM 658 N N . GLU A 1 84 ? 1.731 -0.324 29.880 1.00 87.94 84 GLU A N 1
ATOM 659 C CA . GLU A 1 84 ? 1.056 0.865 29.356 1.00 87.94 84 GLU A CA 1
ATOM 660 C C . GLU A 1 84 ? 1.159 2.050 30.337 1.00 87.94 84 GLU A C 1
ATOM 662 O O . GLU A 1 84 ? 1.046 1.854 31.551 1.00 87.94 84 GLU A O 1
ATOM 667 N N . PRO A 1 85 ? 1.345 3.290 29.842 1.00 90.69 85 PRO A N 1
ATOM 668 C CA . PRO A 1 85 ? 1.464 4.470 30.695 1.00 90.69 85 PRO A CA 1
ATOM 669 C C . PRO A 1 85 ? 0.205 4.714 31.529 1.00 90.69 85 PRO A C 1
ATOM 671 O O . PRO A 1 85 ? -0.882 4.927 30.983 1.00 90.69 85 PRO A O 1
ATOM 674 N N . ARG A 1 86 ? 0.357 4.780 32.854 1.00 93.81 86 ARG A N 1
ATOM 675 C CA . ARG A 1 86 ? -0.747 5.068 33.788 1.00 93.81 86 ARG A CA 1
ATOM 676 C C . ARG A 1 86 ? -1.466 6.374 33.455 1.00 93.81 86 ARG A C 1
ATOM 678 O O . ARG A 1 86 ? -2.693 6.405 33.415 1.00 93.81 86 ARG A O 1
ATOM 685 N N . ASP A 1 87 ? -0.715 7.426 33.132 1.00 93.69 87 ASP A N 1
ATOM 686 C CA . ASP A 1 87 ? -1.280 8.730 32.767 1.00 93.69 87 ASP A CA 1
ATOM 687 C C . ASP A 1 87 ? -2.096 8.682 31.473 1.00 93.69 87 ASP A C 1
ATOM 689 O O . ASP A 1 87 ? -3.090 9.394 31.333 1.00 93.69 87 ASP A O 1
ATOM 693 N N . MET A 1 88 ? -1.705 7.835 30.518 1.00 94.38 88 MET A N 1
ATOM 694 C CA . MET A 1 88 ? -2.458 7.637 29.280 1.00 94.38 88 MET A CA 1
ATOM 695 C C . MET A 1 88 ? -3.815 6.997 29.574 1.00 94.38 88 MET A C 1
ATOM 697 O O . MET A 1 88 ? -4.834 7.560 29.177 1.00 94.38 88 MET A O 1
ATOM 701 N N . VAL A 1 89 ? -3.829 5.898 30.339 1.00 96.00 89 VAL A N 1
ATOM 702 C CA . VAL A 1 89 ? -5.068 5.232 30.775 1.00 96.00 89 VAL A CA 1
ATOM 703 C C . VAL A 1 89 ? -5.940 6.205 31.575 1.00 96.00 89 VAL A C 1
ATOM 705 O O . VAL A 1 89 ? -7.129 6.346 31.299 1.00 96.00 89 VAL A O 1
ATOM 708 N N . ALA A 1 90 ? -5.346 6.958 32.505 1.00 97.25 90 ALA A N 1
ATOM 709 C CA . ALA A 1 90 ? -6.058 7.936 33.322 1.00 97.25 90 ALA A CA 1
ATOM 710 C C . ALA A 1 90 ? -6.706 9.056 32.496 1.00 97.25 90 ALA A C 1
ATOM 712 O O . ALA A 1 90 ? -7.831 9.468 32.787 1.00 97.25 90 ALA A O 1
ATOM 713 N N . ARG A 1 91 ? -6.029 9.560 31.452 1.00 97.38 91 ARG A N 1
ATOM 714 C CA . ARG A 1 91 ? -6.619 10.543 30.525 1.00 97.38 91 ARG A CA 1
ATOM 715 C C . ARG A 1 91 ? -7.844 9.976 29.816 1.00 97.38 91 ARG A C 1
ATOM 717 O O . ARG A 1 91 ? -8.853 10.673 29.731 1.00 97.38 91 ARG A O 1
ATOM 724 N N . THR A 1 92 ? -7.767 8.732 29.355 1.00 97.50 92 THR A N 1
ATOM 725 C CA . THR A 1 92 ? -8.875 8.052 28.677 1.00 97.50 92 THR A CA 1
ATOM 726 C C . THR A 1 92 ? -10.055 7.825 29.619 1.00 97.50 92 THR A C 1
ATOM 728 O O . THR A 1 92 ? -11.167 8.213 29.276 1.00 97.50 92 THR A O 1
ATOM 731 N N . LEU A 1 93 ? -9.828 7.330 30.841 1.00 98.38 93 LEU A N 1
ATOM 732 C CA . LEU A 1 93 ? -10.890 7.129 31.839 1.00 98.38 93 LEU A CA 1
ATOM 733 C C . LEU A 1 93 ? -11.598 8.433 32.225 1.00 98.38 93 LEU A C 1
ATOM 735 O O . LEU A 1 93 ? -12.826 8.494 32.252 1.00 98.38 93 LEU A O 1
ATOM 739 N N . ARG A 1 94 ? -10.838 9.509 32.461 1.00 98.50 94 ARG A N 1
ATOM 740 C CA . ARG A 1 94 ? -11.418 10.833 32.742 1.00 98.50 94 ARG A CA 1
ATOM 741 C C . ARG A 1 94 ? -12.234 11.366 31.567 1.00 98.50 94 ARG A C 1
ATOM 743 O O . ARG A 1 94 ? -13.198 12.090 31.782 1.00 98.50 94 ARG A O 1
ATOM 750 N N . ALA A 1 95 ? -11.838 11.059 30.334 1.00 98.25 95 ALA A N 1
ATOM 751 C CA . ALA A 1 95 ? -12.582 11.457 29.146 1.00 98.25 95 ALA A CA 1
ATOM 752 C C . ALA A 1 95 ? -13.840 10.607 28.933 1.00 98.25 95 ALA A C 1
ATOM 754 O O . ALA A 1 95 ? -14.872 11.171 28.582 1.00 98.25 95 ALA A O 1
ATOM 755 N N . MET A 1 96 ? -13.788 9.300 29.216 1.00 98.31 96 MET A N 1
ATOM 756 C CA . MET A 1 96 ? -14.970 8.429 29.231 1.00 98.31 96 MET A CA 1
ATOM 757 C C . MET A 1 96 ? -16.029 8.990 30.184 1.00 98.31 96 MET A C 1
ATOM 759 O O . MET A 1 96 ? -17.139 9.260 29.746 1.00 98.31 96 MET A O 1
ATOM 763 N N . GLN A 1 97 ? -15.654 9.348 31.418 1.00 98.00 97 GLN A N 1
ATOM 764 C CA . GLN A 1 97 ? -16.592 9.944 32.383 1.00 98.00 97 GLN A CA 1
ATOM 765 C C . GLN A 1 97 ? -17.153 11.323 31.985 1.00 98.00 97 GLN A C 1
ATOM 767 O O . GLN A 1 97 ? -18.112 11.799 32.585 1.00 98.00 97 GLN A O 1
ATOM 772 N N . ARG A 1 98 ? -16.575 11.991 30.978 1.00 98.06 98 ARG A N 1
ATOM 773 C CA . ARG A 1 98 ? -17.093 13.260 30.432 1.00 98.06 98 ARG A CA 1
ATOM 774 C C . ARG A 1 98 ? -18.034 13.065 29.244 1.00 98.06 98 ARG A C 1
ATOM 776 O O . ARG A 1 98 ? -18.570 14.056 28.745 1.00 98.06 98 ARG A O 1
ATOM 783 N N . VAL A 1 99 ? -18.216 11.835 28.759 1.00 98.00 99 VAL A N 1
ATOM 784 C CA . VAL A 1 99 ? -19.213 11.531 27.727 1.00 98.00 99 VAL A CA 1
ATOM 785 C C . VAL A 1 99 ? -20.603 11.817 28.291 1.00 98.00 99 VAL A C 1
ATOM 787 O O . VAL A 1 99 ? -20.953 11.342 29.367 1.00 98.00 99 VAL A O 1
ATOM 790 N N . ARG A 1 100 ? -21.382 12.636 27.575 1.00 96.00 100 ARG A N 1
ATOM 791 C CA . ARG A 1 100 ? -22.622 13.233 28.099 1.00 96.00 100 ARG A CA 1
ATOM 792 C C . ARG A 1 100 ? -23.745 12.228 28.314 1.00 96.00 100 ARG A C 1
ATOM 794 O O . ARG A 1 100 ? -24.521 12.373 29.254 1.00 96.00 100 ARG A O 1
ATOM 801 N N . TYR A 1 101 ? -23.867 11.254 27.417 1.00 94.88 101 TYR A N 1
ATOM 802 C CA . TYR A 1 101 ? -24.927 10.258 27.497 1.00 94.88 101 TYR A CA 1
ATOM 803 C C . TYR A 1 101 ? -24.705 9.345 28.721 1.00 94.88 101 TYR A C 1
ATOM 805 O O . TYR A 1 101 ? -23.576 8.882 28.908 1.00 94.88 101 TYR A O 1
ATOM 813 N N . PRO A 1 102 ? -25.736 9.051 29.539 1.00 95.12 102 PRO A N 1
ATOM 814 C CA . PRO A 1 102 ? -25.596 8.193 30.716 1.00 95.12 102 PRO A CA 1
ATOM 815 C C . PRO A 1 102 ? -25.043 6.804 30.372 1.00 95.12 102 PRO A C 1
ATOM 817 O O . PRO A 1 102 ? -25.608 6.088 29.546 1.00 95.12 102 PRO A O 1
ATOM 820 N N . HIS A 1 103 ? -23.943 6.413 31.010 1.00 96.81 103 HIS A N 1
ATOM 821 C CA . HIS A 1 103 ? -23.257 5.153 30.728 1.00 96.81 103 HIS A CA 1
ATOM 822 C C . HIS A 1 103 ? -22.512 4.635 31.964 1.00 96.81 103 HIS A C 1
ATOM 824 O O . HIS A 1 103 ? -22.287 5.371 32.925 1.00 96.81 103 HIS A O 1
ATOM 830 N N . THR A 1 104 ? -22.106 3.366 31.933 1.00 98.12 104 THR A N 1
ATOM 831 C CA . THR A 1 104 ? -21.196 2.781 32.924 1.00 98.12 104 THR A CA 1
ATOM 832 C C . THR A 1 104 ? -19.835 2.540 32.283 1.00 98.12 104 THR A C 1
ATOM 834 O O . THR A 1 104 ? -19.720 1.886 31.249 1.00 98.12 104 THR A O 1
ATOM 837 N N . SER A 1 105 ? -18.787 3.098 32.883 1.00 98.25 105 SER A N 1
ATOM 838 C CA . SER A 1 105 ? -17.415 2.926 32.408 1.00 98.25 105 SER A CA 1
ATOM 839 C C . SER A 1 105 ? -16.746 1.737 33.097 1.00 98.25 105 SER A C 1
ATOM 841 O O . SER A 1 105 ? -16.851 1.590 34.313 1.00 98.25 105 SER A O 1
ATOM 843 N N . TYR A 1 106 ? -16.017 0.926 32.333 1.00 98.38 106 TYR A N 1
ATOM 844 C CA . TYR A 1 106 ? -15.274 -0.241 32.800 1.00 98.38 106 TYR A CA 1
ATOM 845 C C . TYR A 1 106 ? -13.798 -0.136 32.408 1.00 98.38 106 TYR A C 1
ATOM 847 O O . TYR A 1 106 ? -13.470 0.077 31.235 1.00 98.38 106 TYR A O 1
ATOM 855 N N . LEU A 1 107 ? -12.907 -0.368 33.373 1.00 98.19 107 LEU A N 1
ATOM 856 C CA . LEU A 1 107 ? -11.491 -0.618 33.120 1.00 98.19 107 LEU A CA 1
ATOM 857 C C . LEU A 1 107 ? -11.219 -2.119 33.225 1.00 98.19 107 LEU A C 1
ATOM 859 O O . LEU A 1 107 ? -11.296 -2.694 34.306 1.00 98.19 107 LEU A O 1
ATOM 863 N N . CYS A 1 108 ? -10.854 -2.741 32.109 1.00 96.75 108 CYS A N 1
ATOM 864 C CA . CYS A 1 108 ? -10.456 -4.143 32.052 1.00 96.75 108 CYS A CA 1
ATOM 865 C C . CYS A 1 108 ? -8.934 -4.231 32.253 1.00 96.75 108 CYS A C 1
ATOM 867 O O . CYS A 1 108 ? -8.162 -4.149 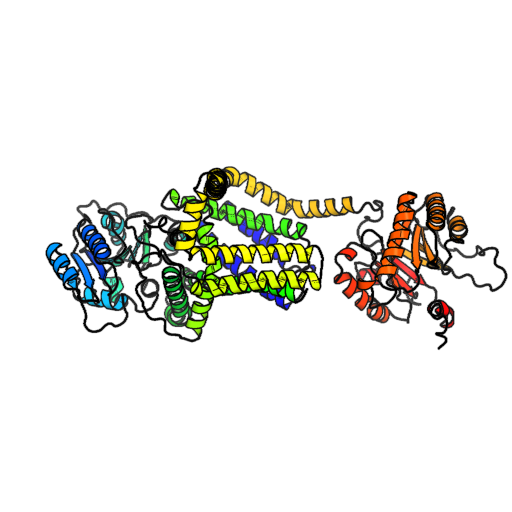31.294 1.00 96.75 108 CYS A O 1
ATOM 869 N N . ASP A 1 109 ? -8.489 -4.353 33.495 1.00 95.75 109 ASP A N 1
ATOM 870 C CA . ASP A 1 109 ? -7.086 -4.294 33.897 1.00 95.75 109 ASP A CA 1
ATOM 871 C C . ASP A 1 109 ? -6.458 -5.697 34.013 1.00 95.75 109 ASP A C 1
ATOM 873 O O . ASP A 1 109 ? -6.711 -6.456 34.953 1.00 95.75 109 ASP A O 1
ATOM 877 N N . GLU A 1 110 ? -5.594 -6.033 33.052 1.00 92.38 110 GLU A N 1
ATOM 878 C CA . GLU A 1 110 ? -4.792 -7.266 33.036 1.00 92.38 110 GLU A CA 1
ATOM 879 C C . GLU A 1 110 ? -3.714 -7.300 34.129 1.00 92.38 110 GLU A C 1
ATOM 881 O O . GLU A 1 110 ? -3.222 -8.373 34.488 1.00 92.38 110 GLU A O 1
ATOM 886 N N . GLY A 1 111 ? -3.272 -6.136 34.608 1.00 91.62 111 GLY A N 1
ATOM 887 C CA . GLY A 1 111 ? -2.225 -6.004 35.618 1.00 91.62 111 GLY A CA 1
ATOM 888 C C . GLY A 1 111 ? -2.738 -6.067 37.053 1.00 91.62 111 GLY A C 1
ATOM 889 O O . GLY A 1 111 ? -1.940 -6.347 37.945 1.00 91.62 111 GLY A O 1
ATOM 890 N N . ASN A 1 112 ? -4.038 -5.836 37.265 1.00 94.38 112 ASN A N 1
ATOM 891 C CA . ASN A 1 112 ? -4.622 -5.585 38.585 1.00 94.38 112 ASN A CA 1
ATOM 892 C C . ASN A 1 112 ? -3.812 -4.528 39.363 1.00 94.38 112 ASN A C 1
ATOM 894 O O . ASN A 1 112 ? -3.411 -4.742 40.508 1.00 94.38 112 ASN A O 1
ATOM 898 N N . ASP A 1 113 ? -3.496 -3.418 38.696 1.00 95.06 113 ASP A N 1
ATOM 899 C CA . ASP A 1 113 ? -2.643 -2.361 39.224 1.00 95.06 113 ASP A CA 1
ATOM 900 C C . ASP A 1 113 ? -3.373 -1.619 40.362 1.00 95.06 113 ASP A C 1
ATOM 902 O O . ASP A 1 113 ? -4.419 -1.003 40.120 1.00 95.06 113 ASP A O 1
ATOM 906 N N . PRO A 1 114 ? -2.831 -1.612 41.599 1.00 96.25 114 PRO A N 1
ATOM 907 C CA . PRO A 1 114 ? -3.455 -0.928 42.730 1.00 96.25 114 PRO A CA 1
ATOM 908 C C . PRO A 1 114 ? -3.715 0.560 42.478 1.00 96.25 114 PRO A C 1
ATOM 910 O O . PRO A 1 114 ? -4.706 1.102 42.961 1.00 96.25 114 PRO A O 1
ATOM 913 N N . TRP A 1 115 ? -2.850 1.221 41.701 1.00 97.12 115 TRP A N 1
ATOM 914 C CA . TRP A 1 115 ? -3.014 2.634 41.369 1.00 97.12 115 TRP A CA 1
ATOM 915 C C . TRP A 1 115 ? -4.202 2.856 40.429 1.00 97.12 115 TRP A C 1
ATOM 917 O O . TRP A 1 115 ? -5.003 3.762 40.648 1.00 97.12 115 TRP A O 1
ATOM 927 N N . LEU A 1 116 ? -4.350 2.004 39.407 1.00 97.12 116 LEU A N 1
ATOM 928 C CA . LEU A 1 116 ? -5.483 2.081 38.482 1.00 97.12 116 LEU A CA 1
ATOM 929 C C . LEU A 1 116 ? -6.795 1.733 39.180 1.00 97.12 116 LEU A C 1
ATOM 931 O O . LEU A 1 116 ? -7.815 2.352 38.888 1.00 97.12 116 LEU A O 1
ATOM 935 N N . ARG A 1 117 ? -6.772 0.790 40.126 1.00 97.38 117 ARG A N 1
ATOM 936 C CA . ARG A 1 117 ? -7.936 0.461 40.949 1.00 97.38 117 ARG A CA 1
ATOM 937 C C . ARG A 1 117 ? -8.385 1.646 41.805 1.00 97.38 117 ARG A C 1
ATOM 939 O O . ARG A 1 117 ? -9.557 1.999 41.751 1.00 97.38 117 ARG A O 1
ATOM 946 N N . ALA A 1 118 ? -7.461 2.294 42.518 1.00 98.00 118 ALA A N 1
ATOM 947 C CA . ALA A 1 118 ? -7.770 3.485 43.314 1.00 98.00 118 ALA A CA 1
ATOM 948 C C . ALA A 1 118 ? -8.319 4.631 42.445 1.00 98.00 118 ALA A C 1
ATOM 950 O O . ALA A 1 118 ? -9.301 5.274 42.808 1.00 98.00 118 ALA A O 1
ATOM 951 N N . LEU A 1 119 ? -7.742 4.842 41.255 1.00 98.12 119 LEU A N 1
ATOM 952 C CA . LEU A 1 119 ? -8.255 5.822 40.296 1.00 98.12 119 LEU A CA 1
ATOM 953 C C . LEU A 1 119 ? -9.666 5.464 39.799 1.00 98.12 119 LEU A C 1
ATOM 955 O O . LEU A 1 119 ? -10.492 6.350 39.597 1.00 98.12 119 LEU A O 1
ATOM 959 N N . CYS A 1 120 ? -9.956 4.180 39.579 1.00 98.44 120 CYS A N 1
ATOM 960 C CA . CYS A 1 120 ? -11.294 3.745 39.187 1.00 98.44 120 CYS A CA 1
ATOM 961 C C . CYS A 1 120 ? -12.321 4.023 40.290 1.00 98.44 120 CYS A C 1
ATOM 963 O O . CYS A 1 120 ? -13.401 4.523 39.985 1.00 98.44 120 CYS A O 1
ATOM 965 N N . GLU A 1 121 ? -11.969 3.768 41.552 1.00 98.00 121 GLU A N 1
ATOM 966 C CA . GLU A 1 121 ? -12.808 4.089 42.713 1.00 98.00 121 GLU A CA 1
ATOM 967 C C . GLU A 1 121 ? -13.070 5.604 42.815 1.00 98.00 121 GLU A C 1
ATOM 969 O O . GLU A 1 121 ? -14.219 6.010 42.975 1.00 98.00 121 GLU A O 1
ATOM 974 N N . GLU A 1 122 ? -12.044 6.443 42.620 1.00 98.19 122 GLU A N 1
ATOM 975 C CA . GLU A 1 122 ? -12.173 7.912 42.585 1.00 98.19 122 GLU A CA 1
ATOM 976 C C . GLU A 1 122 ? -13.111 8.390 41.464 1.00 98.19 122 GLU A C 1
ATOM 978 O O . GLU A 1 122 ? -13.947 9.269 41.667 1.00 98.19 122 GLU A O 1
ATOM 983 N N . LEU A 1 123 ? -12.971 7.817 40.266 1.00 98.12 123 LEU A N 1
ATOM 984 C CA . LEU A 1 123 ? -13.713 8.237 39.078 1.00 98.12 123 LEU A CA 1
ATOM 985 C C . LEU A 1 123 ? -15.092 7.578 38.945 1.00 98.12 123 LEU A C 1
ATOM 987 O O . LEU A 1 123 ? -15.795 7.883 37.983 1.00 98.12 123 LEU A O 1
ATOM 991 N N . GLY A 1 124 ? -15.471 6.646 39.825 1.00 97.81 124 GLY A N 1
ATOM 992 C CA . GLY A 1 124 ? -16.694 5.848 39.670 1.00 97.81 124 GLY A CA 1
ATOM 993 C C . GLY A 1 124 ? -16.674 4.928 38.440 1.00 97.81 124 GLY A C 1
ATOM 994 O O . GLY A 1 124 ? -17.702 4.715 37.800 1.00 97.81 124 GLY A O 1
ATOM 995 N N . VAL A 1 125 ? -15.496 4.428 38.060 1.00 98.38 125 VAL A N 1
ATOM 996 C CA . VAL A 1 125 ? -15.295 3.445 36.984 1.00 98.38 125 VAL A CA 1
ATOM 997 C C . VAL A 1 125 ? -15.288 2.041 37.590 1.00 98.38 125 VAL A C 1
ATOM 999 O O . VAL A 1 125 ? -14.657 1.801 38.616 1.00 98.38 125 VAL A O 1
ATOM 1002 N N . VAL A 1 126 ? -15.938 1.079 36.937 1.00 98.25 126 VAL A N 1
ATOM 1003 C CA . VAL A 1 126 ? -15.908 -0.322 37.367 1.00 98.25 126 VAL A CA 1
ATOM 1004 C C . VAL A 1 126 ? -14.565 -0.943 36.981 1.00 98.25 126 VAL A C 1
ATOM 1006 O O . VAL A 1 126 ? -14.270 -1.150 35.803 1.00 98.25 126 VAL A O 1
ATOM 1009 N N . HIS A 1 127 ? -13.738 -1.254 37.976 1.00 97.94 127 HIS A N 1
ATOM 1010 C CA . HIS A 1 127 ? -12.492 -1.993 37.770 1.00 97.94 127 HIS A CA 1
ATOM 1011 C C . HIS A 1 127 ? -12.785 -3.489 37.629 1.00 97.94 127 HIS A C 1
ATOM 1013 O O . HIS A 1 127 ? -13.453 -4.088 38.471 1.00 97.94 127 HIS A O 1
ATOM 1019 N N . VAL A 1 128 ? -12.293 -4.094 36.551 1.00 96.38 128 VAL A N 1
ATOM 1020 C CA . VAL A 1 128 ? -12.432 -5.521 36.268 1.00 96.38 128 VAL A CA 1
ATOM 1021 C C . VAL A 1 128 ? -11.055 -6.109 36.019 1.00 96.38 128 VAL A C 1
ATOM 1023 O O . VAL A 1 128 ? -10.288 -5.598 35.211 1.00 96.38 128 VAL A O 1
ATOM 1026 N N . THR A 1 129 ? -10.769 -7.245 36.646 1.00 95.06 129 THR A N 1
ATOM 1027 C CA . THR A 1 129 ? -9.546 -8.013 36.400 1.00 95.06 129 THR A CA 1
ATOM 1028 C C . THR A 1 129 ? -9.851 -9.502 36.230 1.00 95.06 129 THR A C 1
ATOM 1030 O O . THR A 1 129 ? -10.998 -9.939 36.376 1.00 95.06 129 THR A O 1
ATOM 1033 N N . ARG A 1 130 ? -8.836 -10.292 35.870 1.00 92.88 130 ARG A N 1
ATOM 1034 C CA . ARG A 1 130 ? -8.925 -11.748 35.705 1.00 92.88 130 ARG A CA 1
ATOM 1035 C C . ARG A 1 130 ? -7.610 -12.437 36.054 1.00 92.88 130 ARG A C 1
ATOM 1037 O O . ARG A 1 130 ? -6.534 -11.887 35.837 1.00 92.88 130 ARG A O 1
ATOM 1044 N N . THR A 1 131 ? -7.707 -13.669 36.540 1.00 88.56 131 THR A N 1
ATOM 1045 C CA . THR A 1 131 ? -6.555 -14.526 36.859 1.00 88.56 131 THR A CA 1
ATOM 1046 C C . THR A 1 131 ? -6.032 -15.267 35.626 1.00 88.56 131 THR A C 1
ATOM 1048 O O . THR A 1 131 ? -4.824 -15.324 35.404 1.00 88.56 131 THR A O 1
ATOM 1051 N N . GLU A 1 132 ? -6.929 -15.794 34.788 1.00 88.00 132 GLU A N 1
ATOM 1052 C CA . GLU A 1 132 ? -6.576 -16.524 33.566 1.00 88.00 132 GLU A CA 1
ATOM 1053 C C . GLU A 1 132 ? -6.515 -15.604 32.337 1.00 88.00 132 GLU A C 1
ATOM 1055 O O . GLU A 1 132 ? -7.521 -15.059 31.870 1.00 88.00 132 GLU A O 1
ATOM 1060 N N . LYS A 1 133 ? -5.311 -15.460 31.775 1.00 88.94 133 LYS A N 1
ATOM 1061 C CA . LYS A 1 133 ? -4.990 -14.513 30.694 1.00 88.94 133 LYS A CA 1
ATOM 1062 C C . LYS A 1 133 ? -5.084 -15.150 29.307 1.00 88.94 133 LYS A C 1
ATOM 1064 O O . LYS A 1 133 ? -4.101 -15.248 28.575 1.00 88.94 133 LYS A O 1
ATOM 1069 N N . ILE A 1 134 ? -6.277 -15.618 28.952 1.00 88.44 134 ILE A N 1
ATOM 1070 C CA . ILE A 1 134 ? -6.557 -16.266 27.659 1.00 88.44 134 ILE A CA 1
ATOM 1071 C C . ILE A 1 134 ? -7.030 -15.219 26.635 1.00 88.44 134 ILE A C 1
ATOM 1073 O O . ILE A 1 134 ? -7.748 -14.289 26.988 1.00 88.44 134 ILE A O 1
ATOM 1077 N N . ASP A 1 135 ? -6.632 -15.332 25.367 1.00 89.00 135 ASP A N 1
ATOM 1078 C CA . ASP A 1 135 ? -7.108 -14.482 24.256 1.00 89.00 135 ASP A CA 1
ATOM 1079 C C . ASP A 1 135 ? -6.875 -12.964 24.397 1.00 89.00 135 ASP A C 1
ATOM 1081 O O . ASP A 1 135 ? -7.588 -12.164 23.787 1.00 89.00 135 ASP A O 1
ATOM 1085 N N . ALA A 1 136 ? -5.857 -12.563 25.171 1.00 89.12 136 ALA A N 1
ATOM 1086 C CA . ALA A 1 136 ? -5.401 -11.174 25.311 1.00 89.12 136 ALA A CA 1
ATOM 1087 C C . ALA A 1 136 ? -6.575 -10.179 25.470 1.00 89.12 136 ALA A C 1
ATOM 1089 O O . ALA A 1 136 ? -7.428 -10.363 26.339 1.00 89.12 136 ALA A O 1
ATOM 1090 N N . LYS A 1 137 ? -6.648 -9.150 24.615 1.00 91.00 137 LYS A N 1
ATOM 1091 C CA . LYS A 1 137 ? -7.686 -8.114 24.654 1.00 91.00 137 LYS A CA 1
ATOM 1092 C C . LYS A 1 137 ? -9.106 -8.675 24.525 1.00 91.00 137 LYS A C 1
ATOM 1094 O O . LYS A 1 137 ? -9.965 -8.301 25.316 1.00 91.00 137 LYS A O 1
ATOM 1099 N N . ALA A 1 138 ? -9.355 -9.587 23.583 1.00 93.12 138 ALA A N 1
ATOM 1100 C CA . ALA A 1 138 ? -10.688 -10.157 23.376 1.00 93.12 138 ALA A CA 1
ATOM 1101 C C . ALA A 1 138 ? -11.182 -10.912 24.616 1.00 93.12 138 ALA A C 1
ATOM 1103 O O . ALA A 1 138 ? -12.314 -10.716 25.053 1.00 93.12 138 ALA A O 1
ATOM 1104 N N . GLY A 1 139 ? -10.314 -11.727 25.222 1.00 94.00 139 GLY A N 1
ATOM 1105 C CA . GLY A 1 139 ? -10.649 -12.444 26.451 1.00 94.00 139 GLY A CA 1
ATOM 1106 C C . GLY A 1 139 ? -10.880 -11.511 27.642 1.00 94.00 139 GLY A C 1
ATOM 1107 O O . GLY A 1 139 ? -11.778 -11.758 28.446 1.00 94.00 139 GLY A O 1
ATOM 1108 N N . ASN A 1 140 ? -10.118 -10.419 27.735 1.00 94.31 140 ASN A N 1
ATOM 1109 C CA . ASN A 1 140 ? -10.287 -9.421 28.787 1.00 94.31 140 ASN A CA 1
ATOM 1110 C C . ASN A 1 140 ? -11.623 -8.662 28.653 1.00 94.31 140 ASN A C 1
ATOM 1112 O O . ASN A 1 140 ? -12.375 -8.553 29.619 1.00 94.31 140 ASN A O 1
ATOM 1116 N N . ILE A 1 141 ? -11.981 -8.246 27.432 1.00 95.19 141 ILE A N 1
ATOM 1117 C CA . ILE A 1 141 ? -13.295 -7.656 27.142 1.00 95.19 141 ILE A CA 1
ATOM 1118 C C . ILE A 1 141 ? -14.415 -8.658 27.447 1.00 95.19 141 ILE A C 1
ATOM 1120 O O . ILE A 1 141 ? -15.356 -8.316 28.156 1.00 95.19 141 ILE A O 1
ATOM 1124 N N . ASN A 1 142 ? -14.301 -9.915 27.009 1.00 96.06 142 ASN A N 1
ATOM 1125 C CA . ASN A 1 142 ? -15.301 -10.949 27.305 1.00 96.06 142 ASN A CA 1
ATOM 1126 C C . ASN A 1 142 ? -15.480 -11.195 28.811 1.00 96.06 142 ASN A C 1
ATOM 1128 O O . ASN A 1 142 ? -16.593 -11.463 29.256 1.00 96.06 142 ASN A O 1
ATOM 1132 N N . ASN A 1 143 ? -14.414 -11.076 29.610 1.00 96.19 143 ASN A N 1
ATOM 1133 C CA . ASN A 1 143 ? -14.501 -11.162 31.066 1.00 96.19 143 ASN A CA 1
ATOM 1134 C C . ASN A 1 143 ? -15.339 -10.020 31.662 1.00 96.19 143 ASN A C 1
ATOM 1136 O O . ASN A 1 143 ? -16.216 -10.280 32.487 1.00 96.19 143 ASN A O 1
ATOM 1140 N N . ALA A 1 144 ? -15.108 -8.781 31.221 1.00 95.88 144 ALA A N 1
ATOM 1141 C CA . ALA A 1 144 ? -15.901 -7.627 31.642 1.00 95.88 144 ALA A CA 1
ATOM 1142 C C . ALA A 1 144 ? -17.358 -7.733 31.178 1.00 95.88 144 ALA A C 1
ATOM 1144 O O . ALA A 1 144 ? -18.274 -7.494 31.960 1.00 95.88 144 ALA A O 1
ATOM 1145 N N . LEU A 1 145 ? -17.586 -8.221 29.958 1.00 95.44 145 LEU A N 1
ATOM 1146 C CA . LEU A 1 145 ? -18.915 -8.471 29.402 1.00 95.44 145 LEU A CA 1
ATOM 1147 C C . LEU A 1 145 ? -19.754 -9.482 30.212 1.00 95.44 145 LEU A C 1
ATOM 1149 O O . LEU A 1 145 ? -20.963 -9.547 30.019 1.00 95.44 145 LEU A O 1
ATOM 1153 N N . ARG A 1 146 ? -19.189 -10.262 31.138 1.00 94.31 146 ARG A N 1
ATOM 1154 C CA . ARG A 1 146 ? -20.001 -11.097 32.051 1.00 94.31 146 ARG A CA 1
ATOM 1155 C C . ARG A 1 146 ? -20.678 -10.303 33.170 1.00 94.31 146 ARG A C 1
ATOM 1157 O O . ARG A 1 146 ? -21.616 -10.801 33.777 1.00 94.31 146 ARG A O 1
ATOM 1164 N N . GLN A 1 147 ? -20.175 -9.105 33.449 1.00 93.94 147 GLN A N 1
ATOM 1165 C CA . GLN A 1 147 ? -20.632 -8.216 34.521 1.00 93.94 147 GLN A CA 1
ATOM 1166 C C . GLN A 1 147 ? -21.297 -6.952 33.963 1.00 93.94 147 GLN A C 1
ATOM 1168 O O . GLN A 1 147 ? -22.103 -6.320 34.639 1.00 93.94 147 GLN A O 1
ATOM 1173 N N . ALA A 1 148 ? -20.944 -6.587 32.730 1.00 94.88 148 ALA A N 1
ATOM 1174 C CA . ALA A 1 148 ? -21.526 -5.487 31.979 1.00 94.88 148 ALA A CA 1
ATOM 1175 C C . ALA A 1 148 ? -22.984 -5.807 31.606 1.00 94.88 148 ALA A C 1
ATOM 1177 O O . ALA A 1 148 ? -23.282 -6.925 31.172 1.00 94.88 148 ALA A O 1
ATOM 1178 N N . THR A 1 149 ? -23.893 -4.847 31.788 1.00 94.50 149 THR A N 1
ATOM 1179 C CA . THR A 1 149 ? -25.342 -5.061 31.608 1.00 94.50 149 THR A CA 1
ATOM 1180 C C . THR A 1 149 ? -25.947 -4.231 30.472 1.00 94.50 149 THR A C 1
ATOM 1182 O O . THR A 1 149 ? -27.103 -4.434 30.112 1.00 94.50 149 THR A O 1
ATOM 1185 N N . GLY A 1 150 ? -25.191 -3.321 29.870 1.00 95.88 150 GLY A N 1
ATOM 1186 C CA . GLY A 1 150 ? -25.616 -2.459 28.779 1.00 95.88 150 GLY A CA 1
ATOM 1187 C C . GLY A 1 150 ? -26.158 -3.223 27.571 1.00 95.88 150 GLY A C 1
ATOM 1188 O O . GLY A 1 150 ? -25.641 -4.267 27.170 1.00 95.88 150 GLY A O 1
ATOM 1189 N N . ASP A 1 151 ? -27.188 -2.653 26.948 1.00 96.44 151 ASP A N 1
ATOM 1190 C CA . ASP A 1 151 ? -27.718 -3.105 25.658 1.00 96.44 151 ASP A CA 1
ATOM 1191 C C . ASP A 1 151 ? -26.716 -2.831 24.527 1.00 96.44 151 ASP A C 1
ATOM 1193 O O . ASP A 1 151 ? -26.707 -3.510 23.493 1.00 96.44 151 ASP A O 1
ATOM 1197 N N . ILE A 1 152 ? -25.863 -1.827 24.742 1.00 97.62 152 ILE A N 1
ATOM 1198 C CA . ILE A 1 152 ? -24.801 -1.369 23.855 1.00 97.62 152 ILE A CA 1
ATOM 1199 C C . ILE A 1 152 ? -23.468 -1.367 24.612 1.00 97.62 152 ILE A C 1
ATOM 1201 O O . ILE A 1 152 ? -23.392 -0.956 25.766 1.00 97.62 152 ILE A O 1
ATOM 1205 N N . CYS A 1 153 ? -22.402 -1.785 23.934 1.00 96.56 153 CYS A N 1
ATOM 1206 C CA . CYS A 1 153 ? -21.042 -1.836 24.457 1.00 96.56 153 CYS A CA 1
ATOM 1207 C C . CYS A 1 153 ? -20.098 -1.049 23.541 1.00 96.56 153 CYS A C 1
ATOM 1209 O O . CYS A 1 153 ? -19.995 -1.351 22.353 1.00 96.56 153 CYS A O 1
ATOM 1211 N N . VAL A 1 154 ? -19.387 -0.058 24.071 1.00 97.38 154 VAL A N 1
ATOM 1212 C CA . VAL A 1 154 ? -18.297 0.634 23.372 1.00 97.38 154 VAL A CA 1
ATOM 1213 C C . VAL A 1 154 ? -16.973 0.013 23.783 1.00 97.38 154 VAL A C 1
ATOM 1215 O O . VAL A 1 154 ? -16.685 -0.077 24.970 1.00 97.38 154 VAL A O 1
ATOM 1218 N N . VAL A 1 155 ? -16.137 -0.352 22.814 1.00 96.88 155 VAL A N 1
ATOM 1219 C CA . VAL A 1 155 ? -14.756 -0.781 23.063 1.00 96.88 155 VAL A CA 1
ATOM 1220 C C . VAL A 1 155 ? -13.798 0.317 22.604 1.00 96.88 155 VAL A C 1
ATOM 1222 O O . VAL A 1 155 ? -13.748 0.670 21.420 1.00 96.88 155 VAL A O 1
ATOM 1225 N N . LEU A 1 156 ? -13.031 0.853 23.551 1.00 95.56 156 LEU A N 1
ATOM 1226 C CA . LEU A 1 156 ? -11.968 1.832 23.336 1.00 95.56 156 LEU A CA 1
ATOM 1227 C C . LEU A 1 156 ? -10.609 1.206 23.655 1.00 95.56 156 LEU A C 1
ATOM 1229 O O . LEU A 1 156 ? -10.484 0.401 24.575 1.00 95.56 156 LEU A O 1
ATOM 1233 N N . ASP A 1 157 ? -9.580 1.603 22.910 1.00 94.19 157 ASP A N 1
ATOM 1234 C CA . ASP A 1 157 ? -8.205 1.356 23.341 1.00 94.19 157 ASP A CA 1
ATOM 1235 C C . ASP A 1 157 ? -7.818 2.346 24.455 1.00 94.19 157 ASP A C 1
ATOM 1237 O O . ASP A 1 157 ? -8.350 3.460 24.503 1.00 94.19 157 ASP A O 1
ATOM 1241 N N . PRO A 1 158 ? -6.872 1.989 25.341 1.00 93.31 158 PRO A N 1
ATOM 1242 C CA . PRO A 1 158 ? -6.438 2.862 26.436 1.00 93.31 158 PRO A CA 1
ATOM 1243 C C . PRO A 1 158 ? -5.786 4.165 25.981 1.00 93.31 158 PRO A C 1
ATOM 1245 O O . PRO A 1 158 ? -5.693 5.109 26.763 1.00 93.31 158 PRO A O 1
ATOM 1248 N N . ASP A 1 159 ? -5.317 4.232 24.736 1.00 93.69 159 ASP A N 1
ATOM 1249 C CA . ASP A 1 159 ? -4.697 5.416 24.145 1.00 93.69 159 ASP A CA 1
ATOM 1250 C C . ASP A 1 159 ? -5.680 6.300 23.363 1.00 93.69 159 ASP A C 1
ATOM 1252 O O . ASP A 1 159 ? -5.265 7.334 22.842 1.00 93.69 159 ASP A O 1
ATOM 1256 N N . HIS A 1 160 ? -6.961 5.920 23.295 1.00 95.69 160 HIS A N 1
ATOM 1257 C CA . HIS A 1 160 ? -8.004 6.628 22.562 1.00 95.69 160 HIS A CA 1
ATOM 1258 C C . HIS A 1 160 ? -8.898 7.450 23.489 1.00 95.69 160 HIS A C 1
ATOM 1260 O O . HIS A 1 160 ? -9.697 6.914 24.250 1.00 95.69 160 HIS A O 1
ATOM 1266 N N . VAL A 1 161 ? -8.795 8.773 23.376 1.00 97.06 161 VAL A N 1
ATOM 1267 C CA . VAL A 1 161 ? -9.522 9.727 24.219 1.00 97.06 161 VAL A CA 1
ATOM 1268 C C . VAL A 1 161 ? -10.839 10.123 23.534 1.00 97.06 161 VAL A C 1
ATOM 1270 O O . VAL A 1 161 ? -10.781 10.821 22.513 1.00 97.06 161 VAL A O 1
ATOM 1273 N N . PRO A 1 162 ? -12.015 9.710 24.053 1.00 97.81 162 PRO A N 1
ATOM 1274 C CA . PRO A 1 162 ? -13.304 10.070 23.471 1.00 97.81 162 PRO A CA 1
ATOM 1275 C C . PRO A 1 162 ? -13.667 11.538 23.731 1.00 97.81 162 PRO A C 1
ATOM 1277 O O . PRO A 1 162 ? -13.245 12.160 24.706 1.00 97.81 162 PRO A O 1
ATOM 1280 N N . THR A 1 163 ? -14.485 12.087 22.841 1.00 97.69 163 THR A N 1
ATOM 1281 C CA . THR A 1 163 ? -15.107 13.411 22.969 1.00 97.69 163 THR A CA 1
ATOM 1282 C C . THR A 1 163 ? -16.435 13.318 23.733 1.00 97.69 163 THR A C 1
ATOM 1284 O O . THR A 1 163 ? -17.067 12.258 23.715 1.00 97.69 163 THR A O 1
ATOM 1287 N N . PRO A 1 164 ? -16.898 14.398 24.398 1.00 97.88 164 PRO A N 1
ATOM 1288 C CA . PRO A 1 164 ? -18.146 14.372 25.165 1.00 97.88 164 PRO A CA 1
ATOM 1289 C C . PRO A 1 164 ? -19.392 13.957 24.363 1.00 97.88 164 PRO A C 1
ATOM 1291 O O . PRO A 1 164 ? -20.348 13.448 24.942 1.00 97.88 164 PRO A O 1
ATOM 1294 N N . ASP A 1 165 ? -19.381 14.177 23.047 1.00 96.00 165 ASP A N 1
ATOM 1295 C CA . ASP A 1 165 ? -20.449 13.882 22.087 1.00 96.00 165 ASP A CA 1
ATOM 1296 C C . ASP A 1 165 ? -20.367 12.484 21.448 1.00 96.00 165 ASP A C 1
ATOM 1298 O O . ASP A 1 165 ? -21.181 12.164 20.585 1.00 96.00 165 ASP A O 1
ATOM 1302 N N . PHE A 1 166 ? -19.429 11.622 21.872 1.00 96.75 166 PHE A N 1
ATOM 1303 C CA . PHE A 1 166 ? -19.192 10.309 21.252 1.00 96.75 166 PHE A CA 1
ATOM 1304 C C . PHE A 1 166 ? -20.472 9.486 21.045 1.00 96.75 166 PHE A C 1
ATOM 1306 O O . PHE A 1 166 ? -20.710 8.971 19.954 1.00 96.75 166 PHE A O 1
ATOM 1313 N N . LEU A 1 167 ? -21.289 9.342 22.092 1.00 95.38 167 LEU A N 1
ATOM 1314 C CA . LEU A 1 167 ? -22.498 8.518 22.044 1.00 95.38 167 LEU A CA 1
ATOM 1315 C C . LEU A 1 167 ? -23.643 9.199 21.284 1.00 95.38 167 LEU A C 1
ATOM 1317 O O . LEU A 1 167 ? -24.425 8.501 20.639 1.00 95.38 167 LEU A O 1
ATOM 1321 N N . ASP A 1 168 ? -23.690 10.532 21.271 1.00 92.06 168 ASP A N 1
ATOM 1322 C CA . ASP A 1 168 ? -24.702 11.305 20.540 1.00 92.06 168 ASP A CA 1
ATOM 1323 C C . ASP A 1 168 ? -24.590 11.070 19.022 1.00 92.06 168 ASP A C 1
ATOM 1325 O O . ASP A 1 168 ? -25.590 10.978 18.314 1.00 92.06 168 ASP A O 1
ATOM 1329 N N . GLU A 1 169 ? -23.364 10.898 18.522 1.00 92.56 169 GLU A N 1
ATOM 1330 C CA . GLU A 1 169 ? -23.075 10.638 17.107 1.00 92.56 169 GLU A CA 1
ATOM 1331 C C . GLU A 1 169 ? -23.230 9.156 16.710 1.00 92.56 169 GLU A C 1
ATOM 1333 O O . GLU A 1 169 ? -23.233 8.838 15.520 1.00 92.56 169 GLU A O 1
ATOM 1338 N N . VAL A 1 170 ? -23.340 8.232 17.673 1.00 93.44 170 VAL A N 1
ATOM 1339 C CA . VAL A 1 170 ? -23.276 6.776 17.429 1.00 93.44 170 VAL A CA 1
ATOM 1340 C C . VAL A 1 170 ? -24.584 6.054 17.744 1.00 93.44 170 VAL A C 1
ATOM 1342 O O . VAL A 1 170 ? -25.036 5.229 16.946 1.00 93.44 170 VAL A O 1
ATOM 1345 N N . LEU A 1 171 ? -25.208 6.345 18.886 1.00 93.50 171 LEU A N 1
ATOM 1346 C CA . LEU A 1 171 ? -26.409 5.645 19.347 1.00 93.50 171 LEU A CA 1
ATOM 1347 C C . LEU A 1 171 ? -27.606 5.710 18.386 1.00 93.50 171 LEU A C 1
ATOM 1349 O O . LEU A 1 171 ? -28.287 4.686 18.276 1.00 93.50 171 LEU A O 1
ATOM 1353 N N . PRO A 1 172 ? -27.857 6.809 17.639 1.00 91.25 172 PRO A N 1
ATOM 1354 C CA . PRO A 1 172 ? -29.000 6.876 16.729 1.00 91.25 172 PRO A CA 1
ATOM 1355 C C . PRO A 1 172 ? -29.068 5.713 15.732 1.00 91.25 172 PRO A C 1
ATOM 1357 O O . PRO A 1 172 ? -30.149 5.224 15.420 1.00 91.25 172 PRO A O 1
ATOM 1360 N N . TYR A 1 173 ? -27.925 5.193 15.277 1.00 92.12 173 TYR A N 1
ATOM 1361 C CA . TYR A 1 173 ? -27.881 4.103 14.297 1.00 92.12 173 TYR A CA 1
ATOM 1362 C C . TYR A 1 173 ? -28.367 2.750 14.839 1.00 92.12 173 TYR A C 1
ATOM 1364 O O . TYR A 1 173 ? -28.712 1.873 14.049 1.00 92.12 173 TYR A O 1
ATOM 1372 N N . PHE A 1 174 ? -28.447 2.576 16.161 1.00 93.38 174 PHE A N 1
ATOM 1373 C CA . PHE A 1 174 ? -29.003 1.371 16.782 1.00 93.38 174 PHE A CA 1
ATOM 1374 C C . PHE A 1 174 ? -30.535 1.370 16.858 1.00 93.38 174 PHE A C 1
ATOM 1376 O O . PHE A 1 174 ? -31.108 0.379 17.320 1.00 93.38 174 PHE A O 1
ATOM 1383 N N . ALA A 1 175 ? -31.205 2.420 16.369 1.00 89.69 175 ALA A N 1
ATOM 1384 C CA . ALA A 1 175 ? -32.647 2.384 16.132 1.00 89.69 175 ALA A CA 1
ATOM 1385 C C . ALA A 1 175 ? -33.031 1.274 15.135 1.00 89.69 175 ALA A C 1
ATOM 1387 O O . ALA A 1 175 ? -34.099 0.680 15.253 1.00 89.69 175 ALA A O 1
ATOM 1388 N N . ASP A 1 176 ? -32.139 0.943 14.193 1.00 90.88 176 ASP A N 1
ATOM 1389 C CA . ASP A 1 176 ? -32.277 -0.246 13.356 1.00 90.88 176 ASP A CA 1
ATOM 1390 C C . ASP A 1 176 ? -31.856 -1.498 14.164 1.00 90.88 176 ASP A C 1
ATOM 1392 O O . ASP A 1 176 ? -30.672 -1.656 14.511 1.00 90.88 176 ASP A O 1
ATOM 1396 N N . PRO A 1 177 ? -32.791 -2.422 14.470 1.00 92.81 177 PRO A N 1
ATOM 1397 C CA . PRO A 1 177 ? -32.496 -3.608 15.267 1.00 92.81 177 PRO A CA 1
ATOM 1398 C C . PRO A 1 177 ? -31.540 -4.572 14.558 1.00 92.81 177 PRO A C 1
ATOM 1400 O O . PRO A 1 177 ? -30.950 -5.415 15.222 1.00 92.81 177 PRO A O 1
ATOM 1403 N N . THR A 1 178 ? -31.345 -4.446 13.241 1.00 95.38 178 THR A N 1
ATOM 1404 C CA . THR A 1 178 ? -30.431 -5.292 12.458 1.00 95.38 178 THR A CA 1
ATOM 1405 C C . THR A 1 178 ? -28.974 -4.818 12.505 1.00 95.38 178 THR A C 1
ATOM 1407 O O . THR A 1 178 ? -28.071 -5.543 12.073 1.00 95.38 178 THR A O 1
ATOM 1410 N N . VAL A 1 179 ? -28.710 -3.620 13.042 1.00 96.56 179 VAL A N 1
ATOM 1411 C CA . VAL A 1 179 ? -27.348 -3.103 13.231 1.00 96.56 179 VAL A CA 1
ATOM 1412 C C . VAL A 1 179 ? -26.695 -3.807 14.416 1.00 96.56 179 VAL A C 1
ATOM 1414 O O . VAL A 1 179 ? -27.138 -3.682 15.560 1.00 96.56 179 VAL A O 1
ATOM 1417 N N . GLY A 1 180 ? -25.631 -4.556 14.125 1.00 97.31 180 GLY A N 1
ATOM 1418 C CA . GLY A 1 180 ? -24.824 -5.250 15.125 1.00 97.31 180 GLY A CA 1
ATOM 1419 C C . GLY A 1 180 ? -23.691 -4.390 15.671 1.00 97.31 180 GLY A C 1
ATOM 1420 O O . GLY A 1 180 ? -23.334 -4.538 16.837 1.00 97.31 180 GLY A O 1
ATOM 1421 N N . PHE A 1 181 ? -23.135 -3.483 14.863 1.00 97.88 181 PHE A N 1
ATOM 1422 C CA . PHE A 1 181 ? -22.112 -2.546 15.324 1.00 97.88 181 PHE A CA 1
ATOM 1423 C C . PHE A 1 181 ? -22.009 -1.282 14.469 1.00 97.88 181 PHE A C 1
ATOM 1425 O O . PHE A 1 181 ? -22.367 -1.259 13.287 1.00 97.88 181 PHE A O 1
ATOM 1432 N N . VAL A 1 182 ? -21.465 -0.241 15.091 1.00 97.25 182 VAL A N 1
ATOM 1433 C CA . VAL A 1 182 ? -21.179 1.067 14.513 1.00 97.25 182 VAL A CA 1
ATOM 1434 C C . VAL A 1 182 ? -19.703 1.380 14.755 1.00 97.25 182 VAL A C 1
ATOM 1436 O O . VAL A 1 182 ? -19.239 1.385 15.894 1.00 97.25 182 VAL A O 1
ATOM 1439 N N . GLN A 1 183 ? -18.961 1.641 13.683 1.00 97.50 183 GLN A N 1
ATOM 1440 C CA . GLN A 1 183 ? -17.556 2.047 13.734 1.00 97.50 183 GLN A CA 1
ATOM 1441 C C . GLN A 1 183 ? -17.439 3.536 13.399 1.00 97.50 183 GLN A C 1
ATOM 1443 O O . GLN A 1 183 ? -18.010 3.990 12.406 1.00 97.50 183 GLN A O 1
ATOM 1448 N N . VAL A 1 184 ? -16.647 4.280 14.171 1.00 95.94 184 VAL A N 1
ATOM 1449 C CA . VAL A 1 184 ? -16.301 5.682 13.866 1.00 95.94 184 VAL A CA 1
ATOM 1450 C C . VAL A 1 184 ? -14.881 5.815 13.300 1.00 95.94 184 VAL A C 1
ATOM 1452 O O . VAL A 1 184 ? -14.133 4.837 13.212 1.00 95.94 184 VAL A O 1
ATOM 1455 N N . VAL A 1 185 ? -14.490 7.028 12.901 1.00 94.69 185 VAL A N 1
ATOM 1456 C CA . VAL A 1 185 ? -13.126 7.343 12.440 1.00 94.69 185 VAL A CA 1
ATOM 1457 C C . VAL A 1 185 ? -12.115 7.090 13.560 1.00 94.69 185 VAL A C 1
ATOM 1459 O O . VAL A 1 185 ? -12.352 7.453 14.711 1.00 94.69 185 VAL A O 1
ATOM 1462 N N . GLN A 1 186 ? -10.954 6.530 13.217 1.00 93.56 186 GLN A N 1
ATOM 1463 C CA . GLN A 1 186 ? -9.772 6.624 14.072 1.00 93.56 186 GLN A CA 1
ATOM 1464 C C . GLN A 1 186 ? -8.916 7.798 13.616 1.00 93.56 186 GLN A C 1
ATOM 1466 O O . GLN A 1 186 ? -8.337 7.771 12.531 1.00 93.56 186 GLN A O 1
ATOM 1471 N N . ALA A 1 187 ? -8.873 8.838 14.442 1.00 94.00 187 ALA A N 1
ATOM 1472 C CA . ALA A 1 187 ? -7.983 9.973 14.256 1.00 94.00 187 ALA A CA 1
ATOM 1473 C C . ALA A 1 187 ? -6.839 9.903 15.266 1.00 94.00 187 ALA A C 1
ATOM 1475 O O . ALA A 1 187 ? -6.962 9.282 16.322 1.00 94.00 187 ALA A O 1
ATOM 1476 N N . TYR A 1 188 ? -5.735 10.578 14.961 1.00 94.75 188 TYR A N 1
ATOM 1477 C CA . TYR A 1 188 ? -4.531 10.542 15.787 1.00 94.75 188 TYR A CA 1
ATOM 1478 C C . TYR A 1 188 ? -4.102 11.952 16.199 1.00 94.75 188 TYR A C 1
ATOM 1480 O O . TYR A 1 188 ? -4.465 12.933 15.545 1.00 94.75 188 TYR A O 1
ATOM 1488 N N . GLY A 1 189 ? -3.379 12.058 17.317 1.00 92.75 189 GLY A N 1
ATOM 1489 C CA . GLY A 1 189 ? -2.899 13.341 17.852 1.00 92.75 189 GLY A CA 1
ATOM 1490 C C . GLY A 1 189 ? -1.385 13.552 17.781 1.00 92.75 189 GLY A C 1
ATOM 1491 O O . GLY A 1 189 ? -0.921 14.684 17.879 1.00 92.75 189 GLY A O 1
ATOM 1492 N N . ASN A 1 190 ? -0.602 12.487 17.601 1.00 94.31 190 ASN A N 1
ATOM 1493 C CA . ASN A 1 190 ? 0.850 12.507 17.792 1.00 94.31 190 ASN A CA 1
ATOM 1494 C C . ASN A 1 190 ? 1.667 12.397 16.493 1.00 94.31 190 ASN A C 1
ATOM 1496 O O . ASN A 1 190 ? 2.838 12.023 16.522 1.00 94.31 190 ASN A O 1
ATOM 1500 N N . GLN A 1 191 ? 1.096 12.750 15.332 1.00 93.12 191 GLN A N 1
ATOM 1501 C CA . GLN A 1 191 ? 1.797 12.606 14.042 1.00 93.12 191 GLN A CA 1
ATOM 1502 C C . GLN A 1 191 ? 3.076 13.456 13.940 1.00 93.12 191 GLN A C 1
ATOM 1504 O O . GLN A 1 191 ? 3.901 13.226 13.061 1.00 93.12 191 GLN A O 1
ATOM 1509 N N . HIS A 1 192 ? 3.228 14.459 14.802 1.00 91.19 192 HIS A N 1
ATOM 1510 C CA . HIS A 1 192 ? 4.365 15.374 14.831 1.00 91.19 192 HIS A CA 1
ATOM 1511 C C . HIS A 1 192 ? 5.547 14.858 15.671 1.00 91.19 192 HIS A C 1
ATOM 1513 O O . HIS A 1 192 ? 6.631 15.424 15.570 1.00 91.19 192 HIS A O 1
ATOM 1519 N N . GLU A 1 193 ? 5.375 13.790 16.461 1.00 91.19 193 GLU A N 1
ATOM 1520 C CA . GLU A 1 193 ? 6.432 13.262 17.341 1.00 91.19 193 GLU A CA 1
ATOM 1521 C C . GLU A 1 193 ? 7.630 12.698 16.568 1.00 91.19 193 GLU A C 1
ATOM 1523 O O . GLU A 1 193 ? 8.772 12.795 17.017 1.00 91.19 193 GLU A O 1
ATOM 1528 N N . SER A 1 194 ? 7.394 12.083 15.405 1.00 92.81 194 SER A N 1
ATOM 1529 C CA . SER A 1 194 ? 8.461 11.532 14.569 1.00 92.81 194 SER A CA 1
ATOM 1530 C C . SER A 1 194 ? 8.022 11.334 13.116 1.00 92.81 194 SER A C 1
ATOM 1532 O O . SER A 1 194 ? 6.833 11.307 12.793 1.00 92.81 194 SER A O 1
ATOM 1534 N N . LEU A 1 195 ? 8.991 11.122 12.215 1.00 93.81 195 LEU A N 1
ATOM 1535 C CA . LEU A 1 195 ? 8.699 10.734 10.830 1.00 93.81 195 LEU A CA 1
ATOM 1536 C C . LEU A 1 195 ? 7.950 9.394 10.749 1.00 93.81 195 LEU A C 1
ATOM 1538 O O . LEU A 1 195 ? 7.139 9.209 9.843 1.00 93.81 195 LEU A O 1
ATOM 1542 N N . VAL A 1 196 ? 8.198 8.477 11.691 1.00 95.69 196 VAL A N 1
ATOM 1543 C CA . VAL A 1 196 ? 7.484 7.196 11.771 1.00 95.69 196 VAL A CA 1
ATOM 1544 C C . VAL A 1 196 ? 6.029 7.424 12.170 1.00 95.69 196 VAL A C 1
ATOM 1546 O O . VAL A 1 196 ? 5.153 6.918 11.476 1.00 95.69 196 VAL A O 1
ATOM 1549 N N . ALA A 1 197 ? 5.763 8.249 13.190 1.00 95.25 197 ALA A N 1
ATOM 1550 C CA . ALA A 1 197 ? 4.402 8.608 13.597 1.00 95.25 197 ALA A CA 1
ATOM 1551 C C . ALA A 1 197 ? 3.633 9.254 12.434 1.00 95.25 197 ALA A C 1
ATOM 1553 O O . ALA A 1 197 ? 2.541 8.813 12.068 1.00 95.25 197 ALA A O 1
ATOM 1554 N N . ARG A 1 198 ? 4.246 10.238 11.763 1.00 95.19 198 ARG A N 1
ATOM 1555 C CA . ARG A 1 198 ? 3.673 10.862 10.565 1.00 95.19 198 ARG A CA 1
ATOM 1556 C C . ARG A 1 198 ? 3.368 9.845 9.468 1.00 95.19 198 ARG A C 1
ATOM 1558 O O . ARG A 1 198 ? 2.271 9.848 8.914 1.00 95.19 198 ARG A O 1
ATOM 1565 N N . GLY A 1 199 ? 4.330 8.982 9.145 1.00 96.12 199 GLY A N 1
ATOM 1566 C CA . GLY A 1 199 ? 4.174 7.969 8.105 1.00 96.12 199 GLY A CA 1
ATOM 1567 C C . GLY A 1 199 ? 3.137 6.899 8.450 1.00 96.12 199 GLY A C 1
ATOM 1568 O O . GLY A 1 199 ? 2.443 6.411 7.557 1.00 96.12 199 GLY A O 1
ATOM 1569 N N . ALA A 1 200 ? 3.010 6.535 9.727 1.00 96.56 200 ALA A N 1
ATOM 1570 C CA . ALA A 1 200 ? 1.998 5.606 10.212 1.00 96.56 200 ALA A CA 1
ATOM 1571 C C . ALA A 1 200 ? 0.596 6.210 10.062 1.00 96.56 200 ALA A C 1
ATOM 1573 O O . ALA A 1 200 ? -0.280 5.568 9.490 1.00 96.56 200 ALA A O 1
ATOM 1574 N N . ALA A 1 201 ? 0.405 7.469 10.469 1.00 96.00 201 ALA A N 1
ATOM 1575 C CA . ALA A 1 201 ? -0.868 8.165 10.310 1.00 96.00 201 ALA A CA 1
ATOM 1576 C C . ALA A 1 201 ? -1.248 8.350 8.829 1.00 96.00 201 ALA A C 1
ATOM 1578 O O . ALA A 1 201 ? -2.352 7.978 8.430 1.00 96.00 201 ALA A O 1
ATOM 1579 N N . GLU A 1 202 ? -0.317 8.816 7.985 1.00 95.81 202 GLU A N 1
ATOM 1580 C CA . GLU A 1 202 ? -0.543 9.025 6.544 1.00 95.81 202 GLU A CA 1
ATOM 1581 C C . GLU A 1 202 ? -1.034 7.764 5.804 1.00 95.81 202 GLU A C 1
ATOM 1583 O O . GLU A 1 202 ? -1.792 7.872 4.838 1.00 95.81 202 GLU A O 1
ATOM 1588 N N . GLN A 1 203 ? -0.647 6.564 6.254 1.00 95.12 203 GLN A N 1
ATOM 1589 C CA . GLN A 1 203 ? -1.115 5.299 5.670 1.00 95.12 203 GLN A CA 1
ATOM 1590 C C . GLN A 1 203 ? -2.596 5.005 5.955 1.00 95.12 203 GLN A C 1
ATOM 1592 O O . GLN A 1 203 ? -3.219 4.252 5.206 1.00 95.12 203 GLN A O 1
ATOM 1597 N N . THR A 1 204 ? -3.173 5.610 6.994 1.00 94.12 204 THR A N 1
ATOM 1598 C CA . THR A 1 204 ? -4.543 5.327 7.447 1.00 94.12 204 THR A CA 1
ATOM 1599 C C . THR A 1 204 ? -5.602 6.266 6.868 1.00 94.12 204 THR A C 1
ATOM 1601 O O . THR A 1 204 ? -6.764 5.880 6.758 1.00 94.12 204 THR A O 1
ATOM 1604 N N . TYR A 1 205 ? -5.227 7.471 6.425 1.00 95.44 205 TYR A N 1
ATOM 1605 C CA . TYR A 1 205 ? -6.185 8.521 6.042 1.00 95.44 205 TYR A CA 1
ATOM 1606 C C . TYR A 1 205 ? -7.167 8.086 4.946 1.00 95.44 205 TYR A C 1
ATOM 1608 O O . TYR A 1 205 ? -8.372 8.301 5.050 1.00 95.44 205 TYR A O 1
ATOM 1616 N N . HIS A 1 206 ? -6.682 7.421 3.893 1.00 94.44 206 HIS A N 1
ATOM 1617 C CA . HIS A 1 206 ? -7.564 6.916 2.834 1.00 94.44 206 HIS A CA 1
ATOM 1618 C C . HIS A 1 206 ? -8.458 5.762 3.305 1.00 94.44 206 HIS A C 1
ATOM 1620 O O . HIS A 1 206 ? -9.578 5.627 2.808 1.00 94.44 206 HIS A O 1
ATOM 1626 N N . PHE A 1 207 ? -7.974 4.955 4.254 1.00 94.50 207 PHE A N 1
ATOM 1627 C CA . PHE A 1 207 ? -8.722 3.847 4.834 1.00 94.50 207 PHE A CA 1
ATOM 1628 C C . PHE A 1 207 ? -9.908 4.364 5.656 1.00 94.50 207 PHE A C 1
ATOM 1630 O O . PHE A 1 207 ? -11.049 4.080 5.297 1.00 94.50 207 PHE A O 1
ATOM 1637 N N . TYR A 1 208 ? -9.664 5.218 6.655 1.00 94.50 208 TYR A N 1
ATOM 1638 C CA . TYR A 1 208 ? -10.723 5.821 7.480 1.00 94.50 208 TYR A CA 1
ATOM 1639 C C . TYR A 1 208 ? -11.512 6.939 6.775 1.00 94.50 208 TYR A C 1
ATOM 1641 O O . TYR A 1 208 ? -12.531 7.400 7.269 1.00 94.50 208 TYR A O 1
ATOM 1649 N N . GLY A 1 209 ? -11.075 7.414 5.614 1.00 94.44 209 GLY A N 1
ATOM 1650 C CA . GLY A 1 209 ? -11.855 8.350 4.811 1.00 94.44 209 GLY A CA 1
ATOM 1651 C C . GLY A 1 209 ? -12.740 7.614 3.797 1.00 94.44 209 GLY A C 1
ATOM 1652 O O . GLY A 1 209 ? -13.709 6.943 4.160 1.00 94.44 209 GLY A O 1
ATOM 1653 N N . PRO A 1 210 ? -12.433 7.732 2.495 1.00 95.25 210 PRO A N 1
ATOM 1654 C CA . PRO A 1 210 ? -13.295 7.224 1.433 1.00 95.25 210 PRO A CA 1
ATOM 1655 C C . PRO A 1 210 ? -13.465 5.696 1.412 1.00 95.25 210 PRO A C 1
ATOM 1657 O O . PRO A 1 210 ? -14.519 5.229 0.984 1.00 95.25 210 PRO A O 1
ATOM 1660 N N . LEU A 1 211 ? -12.478 4.895 1.841 1.00 94.81 211 LEU A N 1
ATOM 1661 C CA . LEU A 1 211 ? -12.595 3.433 1.741 1.00 94.81 211 LEU A CA 1
ATOM 1662 C C . LEU A 1 211 ? -13.648 2.873 2.704 1.00 94.81 211 LEU A C 1
ATOM 1664 O O . LEU A 1 211 ? -14.542 2.160 2.251 1.00 94.81 211 LEU A O 1
ATOM 1668 N N . MET A 1 212 ? -13.611 3.243 3.987 1.00 94.88 212 MET A N 1
ATOM 1669 C CA . MET A 1 212 ? -14.612 2.809 4.972 1.00 94.88 212 MET A CA 1
ATOM 1670 C C . MET A 1 212 ? -16.030 3.306 4.636 1.00 94.88 212 MET A C 1
ATOM 1672 O O . MET A 1 212 ? -16.999 2.566 4.807 1.00 94.88 212 MET A O 1
ATOM 1676 N N . MET A 1 213 ? -16.170 4.503 4.053 1.00 94.88 213 MET A N 1
ATOM 1677 C CA . MET A 1 213 ? -17.458 4.982 3.517 1.00 94.88 213 MET A CA 1
ATOM 1678 C C . MET A 1 213 ? -17.965 4.148 2.331 1.00 94.88 213 MET A C 1
ATOM 1680 O O . MET A 1 213 ? -19.170 3.958 2.166 1.00 94.88 213 MET A O 1
ATOM 1684 N N . GLY A 1 214 ? -17.057 3.661 1.481 1.00 94.38 214 GLY A N 1
ATOM 1685 C CA . GLY A 1 214 ? -17.394 2.715 0.419 1.00 94.38 214 GLY A CA 1
ATOM 1686 C C . GLY A 1 214 ? -17.784 1.347 0.982 1.00 94.38 214 GLY A C 1
ATOM 1687 O O . GLY A 1 214 ? -18.768 0.759 0.554 1.00 94.38 214 GLY A O 1
ATOM 1688 N N . MET A 1 215 ? -17.050 0.846 1.979 1.00 93.81 215 MET A N 1
ATOM 1689 C CA . MET A 1 215 ? -17.363 -0.410 2.674 1.00 93.81 215 MET A CA 1
ATOM 1690 C C . MET A 1 215 ? -18.731 -0.366 3.368 1.00 93.81 215 MET A C 1
ATOM 1692 O O . MET A 1 215 ? -19.466 -1.351 3.336 1.00 93.81 215 MET A O 1
ATOM 1696 N N . HIS A 1 216 ? -19.118 0.786 3.922 1.00 94.00 216 HIS A N 1
ATOM 1697 C CA . HIS A 1 216 ? -20.456 0.994 4.474 1.00 94.00 216 HIS A CA 1
ATOM 1698 C C . HIS A 1 216 ? -21.562 0.732 3.448 1.00 94.00 216 HIS A C 1
ATOM 1700 O O . HIS A 1 216 ? -22.491 -0.021 3.743 1.00 94.00 216 HIS A O 1
ATOM 1706 N N . ARG A 1 217 ? -21.430 1.261 2.221 1.00 91.56 217 ARG A N 1
ATOM 1707 C CA . ARG A 1 217 ? -22.406 1.039 1.139 1.00 91.56 217 ARG A CA 1
ATOM 1708 C C . ARG A 1 217 ? -22.633 -0.443 0.854 1.00 91.56 217 ARG A C 1
ATOM 1710 O O . ARG A 1 217 ? -23.743 -0.838 0.506 1.00 91.56 217 ARG A O 1
ATOM 1717 N N . TYR A 1 218 ? -21.574 -1.237 0.962 1.00 90.00 218 TYR A N 1
ATOM 1718 C CA . TYR A 1 218 ? -21.571 -2.657 0.627 1.00 90.00 218 TYR A CA 1
ATOM 1719 C C . TYR A 1 218 ? -21.936 -3.567 1.809 1.00 90.00 218 TYR A C 1
ATOM 1721 O O . TYR A 1 218 ? -21.997 -4.782 1.632 1.00 90.00 218 TYR A O 1
ATOM 1729 N N . GLY A 1 219 ? -22.185 -3.005 3.000 1.00 92.50 219 GLY A N 1
ATOM 1730 C CA . GLY A 1 219 ? -22.439 -3.790 4.212 1.00 92.50 219 GLY A CA 1
ATOM 1731 C C . GLY A 1 219 ? -21.208 -4.574 4.674 1.00 92.50 219 GLY A C 1
ATOM 1732 O O . GLY A 1 219 ? -21.327 -5.719 5.110 1.00 92.50 219 GLY A O 1
ATOM 1733 N N . THR A 1 220 ? -20.022 -3.983 4.504 1.00 94.69 220 THR A N 1
ATOM 1734 C CA . THR A 1 220 ? -18.727 -4.585 4.847 1.00 94.69 220 THR A CA 1
ATOM 1735 C C . THR A 1 220 ? -17.857 -3.640 5.677 1.00 94.69 220 THR A C 1
ATOM 1737 O O . THR A 1 220 ? -16.632 -3.720 5.602 1.00 94.69 220 THR A O 1
ATOM 1740 N N . ALA A 1 221 ? -18.448 -2.685 6.404 1.00 94.56 221 ALA A N 1
ATOM 1741 C CA . ALA A 1 221 ? -17.655 -1.811 7.263 1.00 94.56 221 ALA A CA 1
ATOM 1742 C C . ALA A 1 221 ? -16.982 -2.654 8.351 1.00 94.56 221 ALA A C 1
ATOM 1744 O O . ALA A 1 221 ? -17.558 -3.609 8.861 1.00 94.56 221 ALA A O 1
ATOM 1745 N N . MET A 1 222 ? -15.738 -2.327 8.670 1.00 92.62 222 MET A N 1
ATOM 1746 C CA . MET A 1 222 ? -14.916 -3.129 9.570 1.00 92.62 222 MET A CA 1
ATOM 1747 C C . MET A 1 222 ? -14.998 -2.612 11.001 1.00 92.62 222 MET A C 1
ATOM 1749 O O . MET A 1 222 ? -15.102 -1.407 11.208 1.00 92.62 222 MET A O 1
ATOM 1753 N N . ALA A 1 223 ? -14.909 -3.515 11.977 1.00 94.38 223 ALA A N 1
ATOM 1754 C CA . ALA A 1 223 ? -14.535 -3.153 13.340 1.00 94.38 223 ALA A CA 1
ATOM 1755 C C . ALA A 1 223 ? -13.003 -3.080 13.415 1.00 94.38 223 ALA A C 1
ATOM 1757 O O . ALA A 1 223 ? -12.327 -3.968 12.895 1.00 94.38 223 ALA A O 1
ATOM 1758 N N . ILE A 1 224 ? -12.469 -2.019 14.021 1.00 88.62 224 ILE A N 1
ATOM 1759 C CA . ILE A 1 224 ? -11.049 -1.631 13.894 1.00 88.62 224 ILE A CA 1
ATOM 1760 C C . ILE A 1 224 ? -10.366 -1.561 15.272 1.00 88.62 224 ILE A C 1
ATOM 1762 O O . ILE A 1 224 ? -9.498 -0.734 15.529 1.00 88.62 224 ILE A O 1
ATOM 1766 N N . GLY A 1 225 ? -10.794 -2.394 16.217 1.00 75.56 225 GLY A N 1
ATOM 1767 C CA . GLY A 1 225 ? -10.116 -2.581 17.503 1.00 75.56 225 GLY A CA 1
ATOM 1768 C C . GLY A 1 225 ? -10.420 -1.493 18.526 1.00 75.56 225 GLY A C 1
ATOM 1769 O O . GLY A 1 225 ? -10.612 -1.815 19.693 1.00 75.56 225 GLY A O 1
ATOM 1770 N N . ALA A 1 226 ? -10.560 -0.241 18.105 1.00 82.38 226 ALA A N 1
ATOM 1771 C CA . ALA A 1 226 ? -10.935 0.886 18.949 1.00 82.38 226 ALA A CA 1
ATOM 1772 C C . ALA A 1 226 ? -12.067 1.706 18.332 1.00 82.38 226 ALA A C 1
ATOM 1774 O O . ALA A 1 226 ? -12.251 1.746 17.107 1.00 82.38 226 ALA A O 1
ATOM 1775 N N . ASN A 1 227 ? -12.785 2.413 19.204 1.00 91.75 227 ASN A N 1
ATOM 1776 C CA . ASN A 1 227 ? -13.918 3.269 18.863 1.00 91.75 227 ASN A CA 1
ATOM 1777 C C . ASN A 1 227 ? -15.016 2.494 18.115 1.00 91.75 227 ASN A C 1
ATOM 1779 O O . ASN A 1 227 ? -15.635 3.009 17.184 1.00 91.75 227 ASN A O 1
ATOM 1783 N N . CYS A 1 228 ? -15.212 1.228 18.482 1.00 95.56 228 CYS A N 1
ATOM 1784 C CA . CYS A 1 228 ? -16.264 0.403 17.912 1.00 95.56 228 CYS A CA 1
ATOM 1785 C C . CYS A 1 228 ? -17.348 0.192 18.961 1.00 95.56 228 CYS A C 1
ATOM 1787 O O . CYS A 1 228 ? -17.065 -0.212 20.091 1.00 95.56 228 CYS A O 1
ATOM 1789 N N . THR A 1 229 ? -18.584 0.472 18.576 1.00 97.69 229 THR A N 1
ATOM 1790 C CA . THR A 1 229 ? -19.754 0.312 19.426 1.00 97.69 229 THR A CA 1
ATOM 1791 C C . THR A 1 229 ? -20.563 -0.863 18.917 1.00 97.69 229 THR A C 1
ATOM 1793 O O . THR A 1 229 ? -20.890 -0.930 17.737 1.00 97.69 229 THR A O 1
ATOM 1796 N N . PHE A 1 230 ? -20.891 -1.797 19.795 1.00 98.00 230 PHE A N 1
ATOM 1797 C CA . PHE A 1 230 ? -21.555 -3.047 19.473 1.00 98.00 230 PHE A CA 1
ATOM 1798 C C . PHE A 1 230 ? -22.906 -3.137 20.169 1.00 98.00 230 PHE A C 1
ATOM 1800 O O . PHE A 1 230 ? -23.048 -2.758 21.330 1.00 98.00 230 PHE A O 1
ATOM 1807 N N . ARG A 1 231 ? -23.881 -3.735 19.487 1.00 97.88 231 ARG A N 1
ATOM 1808 C CA . ARG A 1 231 ? -25.100 -4.227 20.121 1.00 97.88 231 ARG A CA 1
ATOM 1809 C C . ARG A 1 231 ? -24.762 -5.470 20.928 1.00 97.88 231 ARG A C 1
ATOM 1811 O O . ARG A 1 231 ? -24.174 -6.416 20.397 1.00 97.88 231 ARG A O 1
ATOM 1818 N N . ARG A 1 232 ? -25.186 -5.507 22.189 1.00 96.94 232 ARG A N 1
ATOM 1819 C CA . ARG A 1 232 ? -24.835 -6.595 23.098 1.00 96.94 232 ARG A CA 1
ATOM 1820 C C . ARG A 1 232 ? -25.351 -7.952 22.629 1.00 96.94 232 ARG A C 1
ATOM 1822 O O . ARG A 1 232 ? -24.563 -8.880 22.473 1.00 96.94 232 ARG A O 1
ATOM 1829 N N . ALA A 1 233 ? -26.628 -8.014 22.255 1.00 97.25 233 ALA A N 1
ATOM 1830 C CA . ALA A 1 233 ? -27.241 -9.212 21.680 1.00 97.25 233 ALA A CA 1
ATOM 1831 C C . ALA A 1 233 ? -26.501 -9.730 20.429 1.00 97.25 233 ALA A C 1
ATOM 1833 O O . ALA A 1 233 ? -26.437 -10.937 20.197 1.00 97.25 233 ALA A O 1
ATOM 1834 N N . ALA A 1 234 ? -25.902 -8.833 19.634 1.00 97.94 234 ALA A N 1
ATOM 1835 C CA . ALA A 1 234 ? -25.134 -9.221 18.457 1.00 97.94 234 ALA A CA 1
ATOM 1836 C C . ALA A 1 234 ? -23.810 -9.893 18.841 1.00 97.94 234 ALA A C 1
ATOM 1838 O O . ALA A 1 234 ? -23.509 -10.971 18.325 1.00 97.94 234 ALA A O 1
ATOM 1839 N N . LEU A 1 235 ? -23.054 -9.315 19.781 1.00 96.38 235 LEU A N 1
ATOM 1840 C CA . LEU A 1 235 ? -21.843 -9.950 20.312 1.00 96.38 235 LEU A CA 1
ATOM 1841 C C . LEU A 1 235 ? -22.154 -11.301 20.961 1.00 96.38 235 LEU A C 1
ATOM 1843 O O . LEU A 1 235 ? -21.480 -12.286 20.667 1.00 96.38 235 LEU A O 1
ATOM 1847 N N . ASP A 1 236 ? -23.200 -11.382 21.781 1.00 96.94 236 ASP A N 1
ATOM 1848 C CA . ASP A 1 236 ? -23.568 -12.630 22.456 1.00 96.94 236 ASP A CA 1
ATOM 1849 C C . ASP A 1 236 ? -23.955 -13.729 21.455 1.00 96.94 236 ASP A C 1
ATOM 1851 O O . ASP A 1 236 ? -23.550 -14.879 21.624 1.00 96.94 236 ASP A O 1
ATOM 1855 N N . SER A 1 237 ? -24.622 -13.375 20.346 1.00 97.75 237 SER A N 1
ATOM 1856 C CA . SER A 1 237 ? -24.994 -14.331 19.288 1.00 97.75 237 SER A CA 1
ATOM 1857 C C . SER A 1 237 ? -23.801 -15.040 18.630 1.00 97.75 237 SER A C 1
ATOM 1859 O O . SER A 1 237 ? -23.954 -16.123 18.063 1.00 97.75 237 SER A O 1
ATOM 1861 N N . ILE A 1 238 ? -22.601 -14.456 18.715 1.00 96.94 238 ILE A N 1
ATOM 1862 C CA . ILE A 1 238 ? -21.359 -15.049 18.204 1.00 96.94 238 ILE A CA 1
ATOM 1863 C C . ILE A 1 238 ? -20.433 -15.547 19.326 1.00 96.94 238 ILE A C 1
ATOM 1865 O O . ILE A 1 238 ? -19.310 -15.976 19.047 1.00 96.94 238 ILE A O 1
ATOM 1869 N N . GLY A 1 239 ? -20.895 -15.549 20.578 1.00 95.19 239 GLY A N 1
ATOM 1870 C CA . GLY A 1 239 ? -20.118 -15.977 21.744 1.00 95.19 239 GLY A CA 1
ATOM 1871 C C . GLY A 1 239 ? -19.132 -14.925 22.260 1.00 95.19 239 GLY A C 1
ATOM 1872 O O . GLY A 1 239 ? -18.091 -15.288 22.802 1.00 95.19 239 GLY A O 1
ATOM 1873 N N . GLY A 1 240 ? -19.435 -13.640 22.064 1.00 94.81 240 GLY A N 1
ATOM 1874 C CA . GLY A 1 240 ? -18.623 -12.507 22.504 1.00 94.81 240 GLY A CA 1
ATOM 1875 C C . GLY A 1 240 ? -17.611 -12.022 21.464 1.00 94.81 240 GLY A C 1
ATOM 1876 O O . GLY A 1 240 ? -17.667 -12.355 20.277 1.00 94.81 240 GLY A O 1
ATOM 1877 N N . HIS A 1 241 ? -16.661 -11.210 21.921 1.00 94.62 241 HIS A N 1
ATOM 1878 C CA . HIS A 1 241 ? -15.552 -10.726 21.111 1.00 94.62 241 HIS A CA 1
ATOM 1879 C C . HIS A 1 241 ? -14.678 -11.908 20.667 1.00 94.62 241 HIS A C 1
ATOM 1881 O O . HIS A 1 241 ? -14.215 -12.699 21.491 1.00 94.62 241 HIS A O 1
ATOM 1887 N N . ALA A 1 242 ? -14.453 -12.057 19.362 1.00 95.50 242 ALA A N 1
ATOM 1888 C CA . ALA A 1 242 ? -13.723 -13.195 18.814 1.00 95.50 242 ALA A CA 1
ATOM 1889 C C . ALA A 1 242 ? -12.229 -13.131 19.168 1.00 95.50 242 ALA A C 1
ATOM 1891 O O . ALA A 1 242 ? -11.671 -12.047 19.228 1.00 95.50 242 ALA A O 1
ATOM 1892 N N . ALA A 1 243 ? -11.566 -14.273 19.362 1.00 92.31 243 ALA A N 1
ATOM 1893 C CA . ALA A 1 243 ? -10.138 -14.336 19.687 1.00 92.31 243 ALA A CA 1
ATOM 1894 C C . ALA A 1 243 ? -9.225 -14.214 18.449 1.00 92.31 243 ALA A C 1
ATOM 1896 O O . ALA A 1 243 ? -9.609 -14.599 17.341 1.00 92.31 243 ALA A O 1
ATOM 1897 N N . GLY A 1 244 ? -7.988 -13.742 18.631 1.00 90.88 244 GLY A N 1
ATOM 1898 C CA . GLY A 1 244 ? -6.963 -13.686 17.582 1.00 90.88 244 GLY A CA 1
ATOM 1899 C C . GLY A 1 244 ? -6.025 -12.485 17.719 1.00 90.88 244 GLY A C 1
ATOM 1900 O O . GLY A 1 244 ? -6.146 -11.706 18.653 1.00 90.88 244 GLY A O 1
ATOM 1901 N N . LEU A 1 245 ? -5.082 -12.333 16.781 1.00 90.56 245 LEU A N 1
ATOM 1902 C CA . LEU A 1 245 ? -4.205 -11.146 16.712 1.00 90.56 245 LEU A CA 1
ATOM 1903 C C . LEU A 1 245 ? -4.869 -9.914 16.082 1.00 90.56 245 LEU A C 1
ATOM 1905 O O . LEU A 1 245 ? -4.354 -8.805 16.213 1.00 90.56 245 LEU A O 1
ATOM 1909 N N . THR A 1 246 ? -5.937 -10.156 15.327 1.00 93.06 246 THR A N 1
ATOM 1910 C CA . THR A 1 246 ? -6.824 -9.171 14.697 1.00 93.06 246 THR A CA 1
ATOM 1911 C C . THR A 1 246 ? -8.248 -9.536 15.105 1.00 93.06 246 THR A C 1
ATOM 1913 O O . THR A 1 246 ? -9.074 -9.967 14.294 1.00 93.06 246 THR A O 1
ATOM 1916 N N . GLU A 1 247 ? -8.460 -9.537 16.419 1.00 93.62 247 GLU A N 1
ATOM 1917 C CA . GLU A 1 247 ? -9.682 -9.948 17.102 1.00 93.62 247 GLU A CA 1
ATOM 1918 C C . GLU A 1 247 ? -10.905 -9.141 16.661 1.00 93.62 247 GLU A C 1
ATOM 1920 O O . GLU A 1 247 ? -12.010 -9.661 16.558 1.00 93.62 247 GLU A O 1
ATOM 1925 N N . ASP A 1 248 ? -10.690 -7.873 16.350 1.00 94.56 248 ASP A N 1
ATOM 1926 C CA . ASP A 1 248 ? -11.656 -6.901 15.858 1.00 94.56 248 ASP A CA 1
ATOM 1927 C C . ASP A 1 248 ? -12.225 -7.269 14.486 1.00 94.56 248 ASP A C 1
ATOM 1929 O O . ASP A 1 248 ? -13.438 -7.422 14.317 1.00 94.56 248 ASP A O 1
ATOM 1933 N N . MET A 1 249 ? -11.342 -7.513 13.521 1.00 95.00 249 MET A N 1
ATOM 1934 C CA . MET A 1 249 ? -11.697 -7.997 12.199 1.00 95.00 249 MET A CA 1
ATOM 1935 C C . MET A 1 249 ? -12.376 -9.362 12.291 1.00 95.00 249 MET A C 1
ATOM 1937 O O . MET A 1 249 ? -13.350 -9.615 11.580 1.00 95.00 249 MET A O 1
ATOM 1941 N N . HIS A 1 250 ? -11.899 -10.234 13.181 1.00 96.50 250 HIS A N 1
ATOM 1942 C CA . HIS A 1 250 ? -12.522 -11.532 13.403 1.00 96.50 250 HIS A CA 1
ATOM 1943 C C . HIS A 1 250 ? -13.955 -11.383 13.943 1.00 96.50 250 HIS A C 1
ATOM 1945 O O . HIS A 1 250 ? -14.867 -12.042 13.441 1.00 96.50 250 HIS A O 1
ATOM 1951 N N . THR A 1 251 ? -14.183 -10.481 14.901 1.00 97.38 251 THR A N 1
ATOM 1952 C CA . THR A 1 251 ? -15.521 -10.154 15.414 1.00 97.38 251 THR A CA 1
ATOM 1953 C C . THR A 1 251 ? -16.425 -9.652 14.290 1.00 97.38 251 THR A C 1
ATOM 1955 O O . THR A 1 251 ? -17.507 -10.205 14.100 1.00 97.38 251 THR A O 1
ATOM 1958 N N . ALA A 1 252 ? -15.969 -8.694 13.474 1.00 97.06 252 ALA A N 1
ATOM 1959 C CA . ALA A 1 252 ? -16.743 -8.191 12.334 1.00 97.06 252 ALA A CA 1
ATOM 1960 C C . ALA A 1 252 ? -17.103 -9.305 11.332 1.00 97.06 252 ALA A C 1
ATOM 1962 O O . ALA A 1 252 ? -18.255 -9.409 10.915 1.00 97.06 252 ALA A O 1
ATOM 1963 N N . MET A 1 253 ? -16.151 -10.189 10.998 1.00 97.19 253 MET A N 1
ATOM 1964 C CA . MET A 1 253 ? -16.398 -11.352 10.133 1.00 97.19 253 MET A CA 1
ATOM 1965 C C . MET A 1 253 ? -17.495 -12.259 10.691 1.00 97.19 253 MET A C 1
ATOM 1967 O O . MET A 1 253 ? -18.371 -12.696 9.947 1.00 97.19 253 MET A O 1
ATOM 1971 N N . ARG A 1 254 ? -17.464 -12.557 11.994 1.00 97.94 254 ARG A N 1
ATOM 1972 C CA . ARG A 1 254 ? -18.464 -13.429 12.622 1.00 97.94 254 ARG A CA 1
ATOM 1973 C C . ARG A 1 254 ? -19.836 -12.764 12.693 1.00 97.94 254 ARG A C 1
ATOM 1975 O O . ARG A 1 254 ? -20.821 -13.437 12.410 1.00 97.94 254 ARG A O 1
ATOM 1982 N N . LEU A 1 255 ? -19.899 -11.465 12.992 1.00 98.12 255 LEU A N 1
ATOM 1983 C CA . LEU A 1 255 ? -21.148 -10.699 12.998 1.00 98.12 255 LEU A CA 1
ATOM 1984 C C . LEU A 1 255 ? -21.785 -10.652 11.604 1.00 98.12 255 LEU A C 1
ATOM 1986 O O . LEU A 1 255 ? -22.961 -10.976 11.459 1.00 98.12 255 LEU A O 1
ATOM 1990 N N . HIS A 1 256 ? -21.003 -10.349 10.565 1.00 98.00 256 HIS A N 1
ATOM 1991 C CA . HIS A 1 256 ? -21.490 -10.369 9.184 1.00 98.00 256 HIS A CA 1
ATOM 1992 C C . HIS A 1 256 ? -21.943 -11.762 8.737 1.00 98.00 256 HIS A C 1
ATOM 1994 O O . HIS A 1 256 ? -22.995 -11.888 8.117 1.00 98.00 256 HIS A O 1
ATOM 2000 N N . ALA A 1 257 ? -21.202 -12.817 9.093 1.00 97.75 257 ALA A N 1
ATOM 2001 C CA . ALA A 1 257 ? -21.598 -14.199 8.814 1.00 97.75 257 ALA A CA 1
ATOM 2002 C C . ALA A 1 257 ? -22.853 -14.644 9.591 1.00 97.75 257 ALA A C 1
ATOM 2004 O O . ALA A 1 257 ? -23.478 -15.637 9.224 1.00 97.75 257 ALA A O 1
ATOM 2005 N N . ALA A 1 258 ? -23.205 -13.947 10.672 1.00 97.81 258 ALA A N 1
ATOM 2006 C CA . ALA A 1 258 ? -24.442 -14.141 11.424 1.00 97.81 258 ALA A CA 1
ATOM 2007 C C . ALA A 1 258 ? -25.595 -13.244 10.924 1.00 97.81 258 ALA A C 1
ATOM 2009 O O . ALA A 1 258 ? -26.687 -13.300 11.477 1.00 97.81 258 ALA A O 1
ATOM 2010 N N . GLY A 1 259 ? -25.377 -12.443 9.873 1.00 96.94 259 GLY A N 1
ATOM 2011 C CA . GLY A 1 259 ? -26.404 -11.601 9.251 1.00 96.94 259 GLY A CA 1
ATOM 2012 C C . GLY A 1 259 ? -26.554 -10.200 9.853 1.00 96.94 259 GLY A C 1
ATOM 2013 O O . GLY A 1 259 ? -27.394 -9.432 9.387 1.00 96.94 259 GLY A O 1
ATOM 2014 N N . TRP A 1 260 ? -25.736 -9.832 10.843 1.00 98.00 260 TRP A N 1
ATOM 2015 C CA . TRP A 1 260 ? -25.747 -8.484 11.412 1.00 98.00 260 TRP A CA 1
ATOM 2016 C C . TRP A 1 260 ? -25.203 -7.448 10.429 1.00 98.00 260 TRP A C 1
ATOM 2018 O O . TRP A 1 260 ? -24.286 -7.725 9.653 1.00 98.00 260 TRP A O 1
ATOM 2028 N N . ARG A 1 261 ? -25.729 -6.222 10.496 1.00 96.88 261 ARG A N 1
ATOM 2029 C CA . ARG A 1 261 ? -25.267 -5.095 9.675 1.00 96.88 261 ARG A CA 1
ATOM 2030 C C . ARG A 1 261 ? -24.266 -4.223 10.424 1.00 96.88 261 ARG A C 1
ATOM 2032 O O . ARG A 1 261 ? -24.408 -3.976 11.620 1.00 96.88 261 ARG A O 1
ATOM 2039 N N . SER A 1 262 ? -23.288 -3.716 9.683 1.00 96.62 262 SER A N 1
ATOM 2040 C CA . SER A 1 262 ? -22.317 -2.719 10.136 1.00 96.62 262 SER A CA 1
ATOM 2041 C C . SER A 1 262 ? -22.671 -1.318 9.641 1.00 96.62 262 SER A C 1
ATOM 2043 O O . SER A 1 262 ? -23.000 -1.151 8.460 1.00 96.62 262 SER A O 1
ATOM 2045 N N . VAL A 1 263 ? -22.473 -0.300 10.474 1.00 96.31 263 VAL A N 1
ATOM 2046 C CA . VAL A 1 263 ? -22.535 1.114 10.069 1.00 96.31 263 VAL A CA 1
ATOM 2047 C C . VAL A 1 263 ? -21.170 1.772 10.263 1.00 96.31 263 VAL A C 1
ATOM 2049 O O . VAL A 1 263 ? -20.486 1.503 11.246 1.00 96.31 263 VAL A O 1
ATOM 2052 N N . TYR A 1 264 ? -20.768 2.637 9.327 1.00 96.69 264 TYR A N 1
ATOM 2053 C CA . TYR A 1 264 ? -19.565 3.455 9.470 1.00 96.69 264 TYR A CA 1
ATOM 2054 C C . TYR A 1 264 ? -19.931 4.930 9.561 1.00 96.69 264 TYR A C 1
ATOM 2056 O O . TYR A 1 264 ? -20.448 5.484 8.593 1.00 96.69 264 TYR A O 1
ATOM 2064 N N . VAL A 1 265 ? -19.622 5.567 10.686 1.00 95.12 265 VAL A N 1
ATOM 2065 C CA . VAL A 1 265 ? -19.904 6.982 10.936 1.00 95.12 265 VAL A CA 1
ATOM 2066 C C . VAL A 1 265 ? -18.618 7.786 10.740 1.00 95.12 265 VAL A C 1
ATOM 2068 O O . VAL A 1 265 ? -17.686 7.679 11.540 1.00 95.12 265 VAL A O 1
ATOM 2071 N N . PRO A 1 266 ? -18.521 8.617 9.690 1.00 94.44 266 PRO A N 1
ATOM 2072 C CA . PRO A 1 266 ? -17.277 9.288 9.337 1.00 94.44 266 PRO A CA 1
ATOM 2073 C C . PRO A 1 266 ? -17.070 10.586 10.141 1.00 94.44 266 PRO A C 1
ATOM 2075 O O . PRO A 1 266 ? -16.866 11.660 9.560 1.00 94.44 266 PRO A O 1
ATOM 2078 N N . LYS A 1 267 ? -17.137 10.468 11.472 1.00 94.38 267 LYS A N 1
ATOM 2079 C CA . LYS A 1 267 ? -16.951 11.523 12.477 1.00 94.38 267 LYS A CA 1
ATOM 2080 C C . LYS A 1 267 ? -15.742 11.216 13.358 1.00 94.38 267 LYS A C 1
ATOM 2082 O O . LYS A 1 267 ? -15.516 10.066 13.733 1.00 94.38 267 LYS A O 1
ATOM 2087 N N . VAL A 1 268 ? -14.979 12.256 13.688 1.00 95.50 268 VAL A N 1
ATOM 2088 C CA . VAL A 1 268 ? -13.847 12.181 14.619 1.00 95.50 268 VAL A CA 1
ATOM 2089 C C . VAL A 1 268 ? -14.365 12.469 16.022 1.00 95.50 268 VAL A C 1
ATOM 2091 O O . VAL A 1 268 ? -14.425 13.622 16.431 1.00 95.50 268 VAL A O 1
ATOM 2094 N N . VAL A 1 269 ? -14.750 11.415 16.737 1.00 96.25 269 VAL A N 1
ATOM 2095 C CA . VAL A 1 269 ? -15.256 11.506 18.121 1.00 96.25 269 VAL A CA 1
ATOM 2096 C C . VAL A 1 269 ? -14.293 10.910 19.150 1.00 96.25 269 VAL A C 1
ATOM 2098 O O . VAL A 1 269 ? -14.609 10.838 20.334 1.00 96.25 269 VAL A O 1
ATOM 2101 N N . SER A 1 270 ? -13.110 10.480 18.715 1.00 95.62 270 SER A N 1
ATOM 2102 C CA . SER A 1 270 ? -12.037 9.966 19.564 1.00 95.62 270 SER A CA 1
ATOM 2103 C C . SER A 1 270 ? -10.686 10.180 18.882 1.00 95.62 270 SER A C 1
ATOM 2105 O O . SER A 1 270 ? -10.604 10.157 17.648 1.00 95.62 270 SER A O 1
ATOM 2107 N N . ARG A 1 271 ? -9.627 10.397 19.670 1.00 95.44 271 ARG A N 1
ATOM 2108 C CA . ARG A 1 271 ? -8.251 10.528 19.168 1.00 95.44 271 ARG A CA 1
ATOM 2109 C C . ARG A 1 271 ? -7.301 9.584 19.885 1.00 95.44 271 ARG A C 1
ATOM 2111 O O . ARG A 1 271 ? -7.207 9.627 21.107 1.00 95.44 271 ARG A O 1
ATOM 2118 N N . GLY A 1 272 ? -6.591 8.782 19.099 1.00 94.31 272 GLY A N 1
ATOM 2119 C CA . GLY A 1 272 ? -5.591 7.822 19.551 1.00 94.31 272 GLY A CA 1
ATOM 2120 C C . GLY A 1 272 ? -4.147 8.260 19.322 1.00 94.31 272 GLY A C 1
ATOM 2121 O O . GLY A 1 272 ? -3.861 9.380 18.876 1.00 94.31 272 GLY A O 1
ATOM 2122 N N . LEU A 1 273 ? -3.231 7.315 19.547 1.00 93.44 273 LEU A N 1
ATOM 2123 C CA . LEU A 1 273 ? -1.799 7.469 19.295 1.00 93.44 273 LEU A CA 1
ATOM 2124 C C . LEU A 1 273 ? -1.300 6.455 18.256 1.00 93.44 273 LEU A C 1
ATOM 2126 O O . LEU A 1 273 ? -1.471 5.245 18.406 1.00 93.44 273 LEU A O 1
ATOM 2130 N N . VAL A 1 274 ? -0.589 6.933 17.235 1.00 93.44 274 VAL A N 1
ATOM 2131 C CA . VAL A 1 274 ? 0.191 6.074 16.330 1.00 93.44 274 VAL A CA 1
ATOM 2132 C C . VAL A 1 274 ? 1.540 5.699 16.954 1.00 93.44 274 VAL A C 1
ATOM 2134 O O . VAL A 1 274 ? 2.033 6.414 17.827 1.00 93.44 274 VAL A O 1
ATOM 2137 N N . PRO A 1 275 ? 2.165 4.586 16.533 1.00 92.81 275 PRO A N 1
ATOM 2138 C CA . PRO A 1 275 ? 3.520 4.247 16.959 1.00 92.81 275 PRO A CA 1
ATOM 2139 C C . PRO A 1 275 ? 4.549 5.283 16.480 1.00 92.81 275 PRO A C 1
ATOM 2141 O O . PRO A 1 275 ? 4.604 5.618 15.296 1.00 92.81 275 PRO A O 1
ATOM 2144 N N . SER A 1 276 ? 5.410 5.724 17.399 1.00 91.94 276 SER A N 1
ATOM 2145 C CA . SER A 1 276 ? 6.405 6.776 17.139 1.00 91.94 276 SER A CA 1
ATOM 2146 C C . SER A 1 276 ? 7.813 6.257 16.821 1.00 91.94 276 SER A C 1
ATOM 2148 O O . SER A 1 276 ? 8.639 7.053 16.375 1.00 91.94 276 SER A O 1
ATOM 2150 N N . SER A 1 277 ? 8.085 4.951 16.975 1.00 92.56 277 SER A N 1
ATOM 2151 C CA . SER A 1 277 ? 9.351 4.295 16.583 1.00 92.56 277 SER A CA 1
ATOM 2152 C C . SER A 1 277 ? 9.146 3.175 15.557 1.00 92.56 277 SER A C 1
ATOM 2154 O O . SER A 1 277 ? 8.040 2.636 15.439 1.00 92.56 277 SER A O 1
ATOM 2156 N N . LEU A 1 278 ? 10.198 2.794 14.814 1.00 92.62 278 LEU A N 1
ATOM 2157 C CA . LEU A 1 278 ? 10.129 1.663 13.879 1.00 92.62 278 LEU A CA 1
ATOM 2158 C C . LEU A 1 278 ? 9.884 0.349 14.614 1.00 92.62 278 LEU A C 1
ATOM 2160 O O . LEU A 1 278 ? 9.142 -0.480 14.099 1.00 92.62 278 LEU A O 1
ATOM 2164 N N . GLY A 1 279 ? 10.456 0.149 15.804 1.00 92.25 279 GLY A N 1
ATOM 2165 C CA . GLY A 1 279 ? 10.197 -1.046 16.611 1.00 92.25 279 GLY A CA 1
ATOM 2166 C C . GLY A 1 279 ? 8.714 -1.217 16.936 1.00 92.25 279 GLY A C 1
ATOM 2167 O O . GLY A 1 279 ? 8.128 -2.263 16.649 1.00 92.25 279 GLY A O 1
ATOM 2168 N N . ALA A 1 280 ? 8.092 -0.159 17.460 1.00 91.50 280 ALA A N 1
ATOM 2169 C CA . ALA A 1 280 ? 6.665 -0.124 17.762 1.00 91.50 280 ALA A CA 1
ATOM 2170 C C . ALA A 1 280 ? 5.803 -0.318 16.500 1.00 91.50 280 ALA A C 1
ATOM 2172 O O . ALA A 1 280 ? 4.869 -1.124 16.492 1.00 91.50 280 ALA A O 1
ATOM 2173 N N . PHE A 1 281 ? 6.148 0.379 15.414 1.00 94.44 281 PHE A N 1
ATOM 2174 C CA . PHE A 1 281 ? 5.423 0.304 14.150 1.00 94.44 281 PHE A CA 1
ATOM 2175 C C . PHE A 1 281 ? 5.527 -1.083 13.501 1.00 94.44 281 PHE A C 1
ATOM 2177 O O . PHE A 1 281 ? 4.506 -1.676 13.165 1.00 94.44 281 PHE A O 1
ATOM 2184 N N . TYR A 1 282 ? 6.726 -1.656 13.373 1.00 94.81 282 TYR A N 1
ATOM 2185 C CA . TYR A 1 282 ? 6.922 -2.980 12.777 1.00 94.81 282 TYR A CA 1
ATOM 2186 C C . TYR A 1 282 ? 6.276 -4.095 13.595 1.00 94.81 282 TYR A C 1
ATOM 2188 O O . TYR A 1 282 ? 5.696 -5.002 13.001 1.00 94.81 282 TYR A O 1
ATOM 2196 N N . ALA A 1 283 ? 6.301 -4.022 14.930 1.00 92.81 283 ALA A N 1
ATOM 2197 C CA . ALA A 1 283 ? 5.582 -4.977 15.771 1.00 92.81 283 ALA A CA 1
ATOM 2198 C C . ALA A 1 283 ? 4.069 -4.942 15.493 1.00 92.81 283 ALA A C 1
ATOM 2200 O O . ALA A 1 283 ? 3.441 -5.987 15.302 1.00 92.81 283 ALA A O 1
ATOM 2201 N N . GLN A 1 284 ? 3.493 -3.740 15.391 1.00 93.00 284 GLN A N 1
ATOM 2202 C CA . GLN A 1 284 ? 2.083 -3.557 15.049 1.00 93.00 284 GLN A CA 1
ATOM 2203 C C . GLN A 1 284 ? 1.768 -4.074 13.636 1.00 93.00 284 GLN A C 1
ATOM 2205 O O . GLN A 1 284 ? 0.830 -4.851 13.458 1.00 93.00 284 GLN A O 1
ATOM 2210 N N . GLN A 1 285 ? 2.577 -3.711 12.639 1.00 95.38 285 GLN A N 1
ATOM 2211 C CA . GLN A 1 285 ? 2.394 -4.145 11.252 1.00 95.38 285 GLN A CA 1
ATOM 2212 C C . GLN A 1 285 ? 2.536 -5.664 11.087 1.00 95.38 285 GLN A C 1
ATOM 2214 O O . GLN A 1 285 ? 1.765 -6.267 10.342 1.00 95.38 285 GLN A O 1
ATOM 2219 N N . LEU A 1 286 ? 3.472 -6.301 11.798 1.00 95.75 286 LEU A N 1
ATOM 2220 C CA . LEU A 1 286 ? 3.635 -7.756 11.791 1.00 95.75 286 LEU A CA 1
ATOM 2221 C C . LEU A 1 286 ? 2.412 -8.453 12.393 1.00 95.75 286 LEU A C 1
ATOM 2223 O O . LEU A 1 286 ? 1.923 -9.429 11.820 1.00 95.75 286 LEU A O 1
ATOM 2227 N N . LYS A 1 287 ? 1.901 -7.936 13.521 1.00 94.19 287 LYS A N 1
ATOM 2228 C CA . LYS A 1 287 ? 0.683 -8.435 14.174 1.00 94.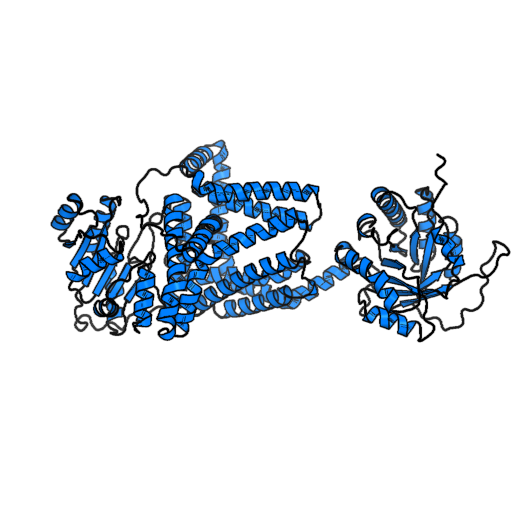19 287 LYS A CA 1
ATOM 2229 C C . LYS A 1 287 ? -0.505 -8.385 13.214 1.00 94.19 287 LYS A C 1
ATOM 2231 O O . LYS A 1 287 ? -1.163 -9.405 13.005 1.00 94.19 287 LYS A O 1
ATOM 2236 N N . TRP A 1 288 ? -0.737 -7.231 12.588 1.00 95.25 288 TRP A N 1
ATOM 2237 C CA . TRP A 1 288 ? -1.836 -7.046 11.642 1.00 95.25 288 TRP A CA 1
ATOM 2238 C C . TRP A 1 288 ? -1.685 -7.907 10.389 1.00 95.25 288 TRP A C 1
ATOM 2240 O O . TRP A 1 288 ? -2.649 -8.555 9.983 1.00 95.25 288 TRP A O 1
ATOM 2250 N N . ALA A 1 289 ? -0.482 -7.986 9.811 1.00 96.56 289 ALA A N 1
ATOM 2251 C CA . ALA A 1 289 ? -0.222 -8.806 8.632 1.00 96.56 289 ALA A CA 1
ATOM 2252 C C . ALA A 1 289 ? -0.474 -10.292 8.912 1.00 96.56 289 ALA A C 1
ATOM 2254 O O . ALA A 1 289 ? -1.259 -10.934 8.212 1.00 96.56 289 ALA A O 1
ATOM 2255 N N . ARG A 1 290 ? 0.144 -10.840 9.966 1.00 96.12 290 ARG A N 1
ATOM 2256 C CA . ARG A 1 290 ? -0.003 -12.257 10.319 1.00 96.12 290 ARG A CA 1
ATOM 2257 C C . ARG A 1 290 ? -1.441 -12.595 10.709 1.00 96.12 290 ARG A C 1
ATOM 2259 O O . ARG A 1 290 ? -1.942 -13.626 10.270 1.00 96.12 290 ARG A O 1
ATOM 2266 N N . GLY A 1 291 ? -2.103 -11.747 11.502 1.00 95.31 291 GLY A N 1
ATOM 2267 C CA . GLY A 1 291 ? -3.504 -11.944 11.889 1.00 95.31 291 GLY A CA 1
ATOM 2268 C C . GLY A 1 291 ? -4.450 -11.921 10.687 1.00 95.31 291 GLY A C 1
ATOM 2269 O O . GLY A 1 291 ? -5.264 -12.827 10.527 1.00 95.31 291 GLY A O 1
ATOM 2270 N N . SER A 1 292 ? -4.261 -10.975 9.766 1.00 96.25 292 SER A N 1
ATOM 2271 C CA . SER A 1 292 ? -5.088 -10.872 8.557 1.00 96.25 292 SER A CA 1
ATOM 2272 C C . SER A 1 292 ? -4.966 -12.093 7.649 1.00 96.25 292 SER A C 1
ATOM 2274 O O . SER A 1 292 ? -5.974 -12.616 7.173 1.00 96.25 292 SER A O 1
ATOM 2276 N N . PHE A 1 293 ? -3.745 -12.591 7.437 1.00 97.19 293 PHE A N 1
ATOM 2277 C CA . PHE A 1 293 ? -3.537 -13.819 6.668 1.00 97.19 293 PHE A CA 1
ATOM 2278 C C . PHE A 1 293 ? -4.050 -15.065 7.396 1.00 97.19 293 PHE A C 1
ATOM 2280 O O . PHE A 1 293 ? -4.583 -15.969 6.759 1.00 97.19 293 PHE A O 1
ATOM 2287 N N . GLU A 1 294 ? -3.949 -15.127 8.723 1.00 95.88 294 GLU A N 1
ATOM 2288 C CA . GLU A 1 294 ? -4.534 -16.226 9.494 1.00 95.88 294 GLU A CA 1
ATOM 2289 C C . GLU A 1 294 ? -6.059 -16.278 9.348 1.00 95.88 294 GLU A C 1
ATOM 2291 O O . GLU A 1 294 ? -6.615 -17.358 9.122 1.00 95.88 294 GLU A O 1
ATOM 2296 N N . LEU A 1 295 ? -6.730 -15.123 9.407 1.00 96.44 295 LEU A N 1
ATOM 2297 C CA . LEU A 1 295 ? -8.165 -15.040 9.153 1.00 96.44 295 LEU A CA 1
ATOM 2298 C C . LEU A 1 295 ? -8.503 -15.468 7.721 1.00 96.44 295 LEU A C 1
ATOM 2300 O O . LEU A 1 295 ? -9.420 -16.270 7.543 1.00 96.44 295 LEU A O 1
ATOM 2304 N N . LEU A 1 296 ? -7.723 -15.044 6.720 1.00 96.44 296 LEU A N 1
ATOM 2305 C CA . LEU A 1 296 ? -7.899 -15.477 5.329 1.00 96.44 296 LEU A CA 1
ATOM 2306 C C . LEU A 1 296 ? -7.774 -16.994 5.155 1.00 96.44 296 LEU A C 1
ATOM 2308 O O . LEU A 1 296 ? -8.581 -17.602 4.460 1.00 96.44 296 LEU A O 1
ATOM 2312 N N . PHE A 1 297 ? -6.765 -17.620 5.758 1.00 95.31 297 PHE A N 1
ATOM 2313 C CA . PHE A 1 297 ? -6.491 -19.038 5.526 1.00 95.31 297 PHE A CA 1
ATOM 2314 C C . PHE A 1 297 ? -7.346 -19.974 6.381 1.00 95.31 297 PHE A C 1
ATOM 2316 O O . PHE A 1 297 ? -7.544 -21.126 5.999 1.00 95.31 297 PHE A O 1
ATOM 2323 N N . ARG A 1 298 ? -7.838 -19.526 7.546 1.00 93.75 298 ARG A N 1
ATOM 2324 C CA . ARG A 1 298 ? -8.492 -20.423 8.521 1.00 93.75 298 ARG A CA 1
ATOM 2325 C C . ARG A 1 298 ? -9.922 -20.066 8.876 1.00 93.75 298 ARG A C 1
ATOM 2327 O O . ARG A 1 298 ? -10.691 -20.972 9.198 1.00 93.75 298 ARG A O 1
ATOM 2334 N N . VAL A 1 299 ? -10.273 -18.784 8.867 1.00 95.62 299 VAL A N 1
ATOM 2335 C CA . VAL A 1 299 ? -11.605 -18.317 9.279 1.00 95.62 299 VAL A CA 1
ATOM 2336 C C . VAL A 1 299 ? -12.483 -18.079 8.061 1.00 95.62 299 VAL A C 1
ATOM 2338 O O . VAL A 1 299 ? -13.593 -18.601 7.996 1.00 95.62 299 VAL A O 1
ATOM 2341 N N . TYR A 1 300 ? -11.968 -17.369 7.059 1.00 97.19 300 TYR A N 1
ATOM 2342 C CA . TYR A 1 300 ? -12.694 -17.052 5.836 1.00 97.19 300 TYR A CA 1
ATOM 2343 C C . TYR A 1 300 ? -13.273 -18.293 5.130 1.00 97.19 300 TYR A C 1
ATOM 2345 O O . TYR A 1 300 ? -14.468 -18.264 4.845 1.00 97.19 300 TYR A O 1
ATOM 2353 N N . PRO A 1 301 ? -12.550 -19.422 4.942 1.00 97.25 301 PRO A N 1
ATOM 2354 C CA . PRO A 1 301 ? -13.121 -20.606 4.294 1.00 97.25 301 PRO A CA 1
ATOM 2355 C C . PRO A 1 301 ? -14.291 -21.214 5.078 1.00 97.25 301 PRO A C 1
ATOM 2357 O O . PRO A 1 301 ? -15.248 -21.695 4.480 1.00 97.25 301 PRO A O 1
ATOM 2360 N N . LYS A 1 302 ? -14.249 -21.149 6.417 1.00 97.44 302 LYS A N 1
ATOM 2361 C CA . LYS A 1 302 ? -15.309 -21.676 7.295 1.00 97.44 302 LYS A CA 1
ATOM 2362 C C . LYS A 1 302 ? -16.571 -20.817 7.269 1.00 97.44 302 LYS A C 1
ATOM 2364 O O . LYS A 1 302 ? -17.669 -21.336 7.437 1.00 97.44 302 LYS A O 1
ATOM 2369 N N . LEU A 1 303 ? -16.409 -19.507 7.093 1.00 96.94 303 LEU A N 1
ATOM 2370 C CA . LEU A 1 303 ? -17.515 -18.549 7.046 1.00 96.94 303 LEU A CA 1
ATOM 2371 C C . LEU A 1 303 ? -17.983 -18.247 5.614 1.00 96.94 303 LEU A C 1
ATOM 2373 O O . LEU A 1 303 ? -19.010 -17.597 5.440 1.00 96.94 303 LEU A O 1
ATOM 2377 N N . PHE A 1 304 ? -17.274 -18.739 4.594 1.00 96.94 304 PHE A N 1
ATOM 2378 C CA . PHE A 1 304 ? -17.467 -18.366 3.192 1.00 96.94 304 PHE A CA 1
ATOM 2379 C C . PHE A 1 304 ? -18.916 -18.492 2.717 1.00 96.94 304 PHE A C 1
ATOM 2381 O O . PHE A 1 304 ? -19.436 -17.577 2.083 1.00 96.94 304 PHE A O 1
ATOM 2388 N N . SER A 1 305 ? -19.590 -19.601 3.033 1.00 97.19 305 SER A N 1
ATOM 2389 C CA . SER A 1 305 ? -20.971 -19.845 2.597 1.00 97.19 305 SER A CA 1
ATOM 2390 C C . SER A 1 305 ? -21.994 -18.905 3.236 1.00 97.19 305 SER A C 1
ATOM 2392 O O . SER A 1 305 ? -23.071 -18.731 2.675 1.00 97.19 305 SER A O 1
ATOM 2394 N N . ARG A 1 306 ? -21.656 -18.273 4.366 1.00 97.56 306 ARG A N 1
ATOM 2395 C CA . ARG A 1 306 ? -22.544 -17.379 5.123 1.00 97.56 306 ARG A CA 1
ATOM 2396 C C . ARG A 1 306 ? -22.438 -15.915 4.704 1.00 97.56 306 ARG A C 1
ATOM 2398 O O . ARG A 1 306 ? -23.240 -15.096 5.132 1.00 97.56 306 ARG A O 1
ATOM 2405 N N . PHE A 1 307 ? -21.449 -15.578 3.883 1.00 97.38 307 PHE A N 1
ATOM 2406 C CA . PHE A 1 307 ? -21.230 -14.217 3.416 1.00 97.38 307 PHE A CA 1
ATOM 2407 C C . PHE A 1 307 ? -22.036 -13.891 2.158 1.00 97.38 307 PHE A C 1
ATOM 2409 O O . PHE A 1 307 ? -22.152 -14.707 1.235 1.00 97.38 307 PHE A O 1
ATOM 2416 N N . SER A 1 308 ? -22.493 -12.639 2.070 1.00 96.00 308 SER A N 1
ATOM 2417 C CA . SER A 1 308 ? -22.954 -12.056 0.808 1.00 96.00 308 SER A CA 1
ATOM 2418 C C . SER A 1 308 ? -21.812 -12.006 -0.216 1.00 96.00 308 SER A C 1
ATOM 2420 O O . SER A 1 308 ? -20.633 -12.086 0.133 1.00 96.00 308 SER A O 1
ATOM 2422 N N . PHE A 1 309 ? -22.128 -11.843 -1.503 1.00 95.31 309 PHE A N 1
ATOM 2423 C CA . PHE A 1 309 ? -21.091 -11.733 -2.537 1.00 95.31 309 PHE A CA 1
ATOM 2424 C C . PHE A 1 309 ? -20.109 -10.577 -2.270 1.00 95.31 309 PHE A C 1
ATOM 2426 O O . PHE A 1 309 ? -18.897 -10.752 -2.393 1.00 95.31 309 PHE A O 1
ATOM 2433 N N . ALA A 1 310 ? -20.620 -9.422 -1.833 1.00 93.00 310 ALA A N 1
ATOM 2434 C CA . ALA A 1 310 ? -19.789 -8.271 -1.492 1.00 93.00 310 ALA A CA 1
ATOM 2435 C C . ALA A 1 310 ? -18.864 -8.566 -0.300 1.00 93.00 310 ALA A C 1
ATOM 2437 O O . ALA A 1 310 ? -17.677 -8.253 -0.353 1.00 93.00 310 ALA A O 1
ATOM 2438 N N . GLN A 1 311 ? -19.376 -9.237 0.737 1.00 95.62 311 GLN A N 1
ATOM 2439 C CA . GLN A 1 311 ? -18.587 -9.661 1.897 1.00 95.62 311 GLN A CA 1
ATOM 2440 C C . GLN A 1 311 ? -17.517 -10.694 1.519 1.00 95.62 311 GLN A C 1
ATOM 2442 O O . GLN A 1 311 ? -16.385 -10.582 1.985 1.00 95.62 311 GLN A O 1
ATOM 2447 N N . LYS A 1 312 ? -17.829 -11.653 0.632 1.00 96.38 312 LYS A N 1
ATOM 2448 C CA . LYS A 1 312 ? -16.847 -12.612 0.093 1.00 96.38 312 LYS A CA 1
ATOM 2449 C C . LYS A 1 312 ? -15.685 -11.878 -0.566 1.00 96.38 312 LYS A C 1
ATOM 2451 O O . LYS A 1 312 ? -14.536 -12.067 -0.181 1.00 96.38 312 LYS A O 1
ATOM 2456 N N . LEU A 1 313 ? -15.987 -10.993 -1.516 1.00 93.56 313 LEU A N 1
ATOM 2457 C CA . LEU A 1 313 ? -14.959 -10.229 -2.218 1.00 93.56 313 LEU A CA 1
ATOM 2458 C C . LEU A 1 313 ? -14.158 -9.337 -1.259 1.00 93.56 313 LEU A C 1
ATOM 2460 O O . LEU A 1 313 ? -12.934 -9.273 -1.353 1.00 93.56 313 LEU A O 1
ATOM 2464 N N . HIS A 1 314 ? -14.826 -8.679 -0.314 1.00 92.31 314 HIS A N 1
ATOM 2465 C CA . HIS A 1 314 ? -14.182 -7.821 0.673 1.00 92.31 314 HIS A CA 1
ATOM 2466 C C . HIS A 1 314 ? -13.198 -8.594 1.562 1.00 92.31 314 HIS A C 1
ATOM 2468 O O . HIS A 1 314 ? -12.010 -8.277 1.578 1.00 92.31 314 HIS A O 1
ATOM 2474 N N . TYR A 1 315 ? -13.649 -9.653 2.239 1.00 94.94 315 TYR A N 1
ATOM 2475 C CA . TYR A 1 315 ? -12.788 -10.434 3.131 1.00 94.94 315 TYR A CA 1
ATOM 2476 C C . TYR A 1 315 ? -11.687 -11.205 2.394 1.00 94.94 315 TYR A C 1
ATOM 2478 O O . TYR A 1 315 ? -10.618 -11.421 2.960 1.00 94.94 315 TYR A O 1
ATOM 2486 N N . LEU A 1 316 ? -11.900 -11.552 1.120 1.00 94.50 316 LEU A N 1
ATOM 2487 C CA . LEU A 1 316 ? -10.851 -12.097 0.256 1.00 94.50 316 LEU A CA 1
ATOM 2488 C C . LEU A 1 316 ? -9.759 -11.063 -0.060 1.00 94.50 316 LEU A C 1
ATOM 2490 O O . LEU A 1 316 ? -8.584 -11.411 -0.148 1.00 94.50 316 LEU A O 1
ATOM 2494 N N . THR A 1 317 ? -10.141 -9.799 -0.260 1.00 91.44 317 THR A N 1
ATOM 2495 C CA . THR A 1 317 ? -9.240 -8.747 -0.760 1.00 91.44 317 THR A CA 1
ATOM 2496 C C . THR A 1 317 ? -8.573 -7.919 0.337 1.00 91.44 317 THR A C 1
ATOM 2498 O O . THR A 1 317 ? -7.517 -7.345 0.081 1.00 91.44 317 THR A O 1
ATOM 2501 N N . LEU A 1 318 ? -9.096 -7.897 1.566 1.00 87.56 318 LEU A N 1
ATOM 2502 C CA . LEU A 1 318 ? -8.479 -7.187 2.698 1.00 87.56 318 LEU A CA 1
ATOM 2503 C C . LEU A 1 318 ? -6.981 -7.511 2.900 1.00 87.56 318 LEU A C 1
ATOM 2505 O O . LEU A 1 318 ? -6.177 -6.578 3.002 1.00 87.56 318 LEU A O 1
ATOM 2509 N N . PRO A 1 319 ? -6.543 -8.789 2.885 1.00 90.31 319 PRO A N 1
ATOM 2510 C CA . PRO A 1 319 ? -5.132 -9.130 3.075 1.00 90.31 319 PRO A CA 1
ATOM 2511 C C . PRO A 1 319 ? -4.218 -8.672 1.931 1.00 90.31 319 PRO A C 1
ATOM 2513 O O . PRO A 1 319 ? -2.997 -8.684 2.101 1.00 90.31 319 PRO A O 1
ATOM 2516 N N . LEU A 1 320 ? -4.760 -8.224 0.784 1.00 87.38 320 LEU A N 1
ATOM 2517 C CA . LEU A 1 320 ? -3.955 -7.682 -0.317 1.00 87.38 320 LEU A CA 1
ATOM 2518 C C . LEU A 1 320 ? -3.106 -6.495 0.141 1.00 87.38 320 LEU A C 1
ATOM 2520 O O . LEU A 1 320 ? -1.998 -6.322 -0.359 1.00 87.38 320 LEU A O 1
ATOM 2524 N N . TYR A 1 321 ? -3.562 -5.705 1.121 1.00 91.38 321 TYR A N 1
ATOM 2525 C CA . TYR A 1 321 ? -2.744 -4.633 1.688 1.00 91.38 321 TYR A CA 1
ATOM 2526 C C . TYR A 1 321 ? -1.391 -5.164 2.183 1.00 91.38 321 TYR A C 1
ATOM 2528 O O . TYR A 1 321 ? -0.349 -4.651 1.773 1.00 91.38 321 TYR A O 1
ATOM 2536 N N . PHE A 1 322 ? -1.399 -6.239 2.972 1.00 95.31 322 PHE A N 1
ATOM 2537 C CA . PHE A 1 322 ? -0.194 -6.875 3.505 1.00 95.31 322 PHE A CA 1
ATOM 2538 C C . PHE A 1 322 ? 0.533 -7.723 2.455 1.00 95.31 322 PHE A C 1
ATOM 2540 O O . PHE A 1 322 ? 1.757 -7.791 2.463 1.00 95.31 322 PHE A O 1
ATOM 2547 N N . LEU A 1 323 ? -0.175 -8.295 1.475 1.00 94.06 323 LEU A N 1
ATOM 2548 C CA . LEU A 1 323 ? 0.467 -9.035 0.379 1.00 94.06 323 LEU A CA 1
ATOM 2549 C C . LEU A 1 323 ? 1.387 -8.144 -0.470 1.00 94.06 323 LEU A C 1
ATOM 2551 O O . LEU A 1 323 ? 2.317 -8.638 -1.108 1.00 94.06 323 LEU A O 1
ATOM 2555 N N . SER A 1 324 ? 1.196 -6.821 -0.410 1.00 93.50 324 SER A N 1
ATOM 2556 C CA . SER A 1 324 ? 2.099 -5.863 -1.043 1.00 93.50 324 SER A CA 1
ATOM 2557 C C . SER A 1 324 ? 3.561 -5.991 -0.603 1.00 93.50 324 SER A C 1
ATOM 2559 O O . SER A 1 324 ? 4.424 -5.601 -1.376 1.00 93.50 324 SER A O 1
ATOM 2561 N N . GLY A 1 325 ? 3.866 -6.601 0.552 1.00 94.94 325 GLY A N 1
ATOM 2562 C CA . GLY A 1 325 ? 5.245 -6.914 0.948 1.00 94.94 325 GLY A CA 1
ATOM 2563 C C . GLY A 1 325 ? 5.967 -7.836 -0.036 1.00 94.94 325 GLY A C 1
ATOM 2564 O O . GLY A 1 325 ? 7.067 -7.518 -0.485 1.00 94.94 325 GLY A O 1
ATOM 2565 N N . ILE A 1 326 ? 5.308 -8.928 -0.436 1.00 95.44 326 ILE A N 1
ATOM 2566 C CA . ILE A 1 326 ? 5.832 -9.884 -1.426 1.00 95.44 326 ILE A CA 1
ATOM 2567 C C . ILE A 1 326 ? 5.971 -9.210 -2.795 1.00 95.44 326 ILE A C 1
ATOM 2569 O O . ILE A 1 326 ? 6.950 -9.414 -3.505 1.00 95.44 326 ILE A O 1
ATOM 2573 N N . ILE A 1 327 ? 5.016 -8.355 -3.153 1.00 96.00 327 ILE A N 1
ATOM 2574 C CA . ILE A 1 327 ? 5.037 -7.637 -4.431 1.00 96.00 327 ILE A CA 1
ATOM 2575 C C . ILE A 1 327 ? 6.141 -6.577 -4.460 1.00 96.00 327 ILE A C 1
ATOM 2577 O O . ILE A 1 327 ? 6.829 -6.447 -5.466 1.00 96.00 327 ILE A O 1
ATOM 2581 N N . SER A 1 328 ? 6.374 -5.868 -3.353 1.00 94.69 328 SER A N 1
ATOM 2582 C CA . SER A 1 328 ? 7.513 -4.960 -3.211 1.00 94.69 328 SER A CA 1
ATOM 2583 C C . SER A 1 328 ? 8.843 -5.705 -3.296 1.00 94.69 328 SER A C 1
ATOM 2585 O O . SER A 1 328 ? 9.762 -5.200 -3.932 1.00 94.69 328 SER A O 1
ATOM 2587 N N . LEU A 1 329 ? 8.945 -6.920 -2.744 1.00 95.19 329 LEU A N 1
ATOM 2588 C CA . LEU A 1 329 ? 10.122 -7.767 -2.949 1.00 95.19 329 LEU A CA 1
ATOM 2589 C C . LEU A 1 329 ? 10.328 -8.094 -4.437 1.00 95.19 329 LEU A C 1
ATOM 2591 O O . LEU A 1 329 ? 11.448 -7.971 -4.923 1.00 95.19 329 LEU A O 1
ATOM 2595 N N . ILE A 1 330 ? 9.270 -8.449 -5.175 1.00 96.19 330 ILE A N 1
ATOM 2596 C CA . ILE A 1 330 ? 9.352 -8.675 -6.629 1.00 96.19 330 ILE A CA 1
ATOM 2597 C C . ILE A 1 330 ? 9.802 -7.397 -7.355 1.00 96.19 330 ILE A C 1
ATOM 2599 O O . ILE A 1 330 ? 10.712 -7.451 -8.178 1.00 96.19 330 ILE A O 1
ATOM 2603 N N . ASP A 1 331 ? 9.217 -6.244 -7.026 1.00 94.69 331 ASP A N 1
ATOM 2604 C CA . ASP A 1 331 ? 9.558 -4.946 -7.627 1.00 94.69 331 ASP A CA 1
ATOM 2605 C C . ASP A 1 331 ? 11.003 -4.512 -7.369 1.00 94.69 331 ASP A C 1
ATOM 2607 O O . ASP A 1 331 ? 11.606 -3.843 -8.206 1.00 94.69 331 ASP A O 1
ATOM 2611 N N . ILE A 1 332 ? 11.555 -4.878 -6.213 1.00 94.56 332 ILE A N 1
ATOM 2612 C CA . ILE A 1 332 ? 12.961 -4.663 -5.871 1.00 94.56 332 ILE A CA 1
ATOM 2613 C C . ILE A 1 332 ? 13.840 -5.667 -6.629 1.00 94.56 332 ILE A C 1
ATOM 2615 O O . ILE A 1 332 ? 14.865 -5.289 -7.193 1.00 94.56 332 ILE A O 1
ATOM 2619 N N . ALA A 1 333 ? 13.442 -6.940 -6.669 1.00 95.25 333 ALA A N 1
ATOM 2620 C CA . ALA A 1 333 ? 14.237 -8.019 -7.242 1.00 95.25 333 ALA A CA 1
ATOM 2621 C C . ALA A 1 333 ? 14.344 -7.938 -8.770 1.00 95.25 333 ALA A C 1
ATOM 2623 O O . ALA A 1 333 ? 15.435 -8.115 -9.300 1.00 95.25 333 ALA A O 1
ATOM 2624 N N . VAL A 1 334 ? 13.255 -7.648 -9.490 1.00 95.38 334 VAL A N 1
ATOM 2625 C CA . VAL A 1 334 ? 13.245 -7.600 -10.965 1.00 95.38 334 VAL A CA 1
ATOM 2626 C C . VAL A 1 334 ? 14.337 -6.685 -11.536 1.00 95.38 334 VAL A C 1
ATOM 2628 O O . VAL A 1 334 ? 15.141 -7.181 -12.327 1.00 95.38 334 VAL A O 1
ATOM 2631 N N . PRO A 1 335 ? 14.442 -5.395 -11.162 1.00 93.56 335 PRO A N 1
ATOM 2632 C CA . PRO A 1 335 ? 15.464 -4.523 -11.724 1.00 93.56 335 PRO A CA 1
ATOM 2633 C C . PRO A 1 335 ? 16.882 -4.904 -11.267 1.00 93.56 335 PRO A C 1
ATOM 2635 O O . PRO A 1 335 ? 17.815 -4.774 -12.055 1.00 93.56 335 PRO A O 1
ATOM 2638 N N . LEU A 1 336 ? 17.060 -5.454 -10.057 1.00 95.38 336 LEU A N 1
ATOM 2639 C CA . LEU A 1 336 ? 18.354 -5.995 -9.617 1.00 95.38 336 LEU A CA 1
ATOM 2640 C C . LEU A 1 336 ? 18.786 -7.191 -10.468 1.00 95.38 336 LEU A C 1
ATOM 2642 O O . LEU A 1 336 ? 19.912 -7.229 -10.957 1.00 95.38 336 LEU A O 1
ATOM 2646 N N . LEU A 1 337 ? 17.884 -8.148 -10.692 1.00 94.00 337 LEU A N 1
ATOM 2647 C CA . LEU A 1 337 ? 18.139 -9.318 -11.529 1.00 94.00 337 LEU A CA 1
ATOM 2648 C C . LEU A 1 337 ? 18.422 -8.915 -12.976 1.00 94.00 337 LEU A C 1
ATOM 2650 O O . LEU A 1 337 ? 19.297 -9.507 -13.601 1.00 94.00 337 LEU A O 1
ATOM 2654 N N . CYS A 1 338 ? 17.749 -7.885 -13.494 1.00 90.00 338 CYS A N 1
ATOM 2655 C CA . CYS A 1 338 ? 18.061 -7.331 -14.809 1.00 90.00 338 CYS A CA 1
ATOM 2656 C C . CYS A 1 338 ? 19.508 -6.819 -14.876 1.00 90.00 338 CYS A C 1
ATOM 2658 O O . CYS A 1 338 ? 20.228 -7.162 -15.808 1.00 90.00 338 CYS A O 1
ATOM 2660 N N . LEU A 1 339 ? 19.955 -6.054 -13.872 1.00 89.75 339 LEU A N 1
ATOM 2661 C CA . LEU A 1 339 ? 21.325 -5.530 -13.808 1.00 89.75 339 LEU A CA 1
ATOM 2662 C C . LEU A 1 339 ? 22.383 -6.630 -13.633 1.00 89.75 339 LEU A C 1
ATOM 2664 O O . LEU A 1 339 ? 23.450 -6.542 -14.232 1.00 89.75 339 LEU A O 1
ATOM 2668 N N . PHE A 1 340 ? 22.098 -7.673 -12.850 1.00 89.06 340 PHE A N 1
ATOM 2669 C CA . PHE A 1 340 ? 23.029 -8.792 -12.660 1.00 89.06 340 PHE A CA 1
ATOM 2670 C C . PHE A 1 340 ? 23.103 -9.739 -13.859 1.00 89.06 340 PHE A C 1
ATOM 2672 O O . PHE A 1 340 ? 24.143 -10.342 -14.097 1.00 89.06 340 PHE A O 1
ATOM 2679 N N . THR A 1 341 ? 22.010 -9.912 -14.600 1.00 82.81 341 THR A N 1
ATOM 2680 C CA . THR A 1 341 ? 21.951 -10.904 -15.688 1.00 82.81 341 THR A CA 1
ATOM 2681 C C . THR A 1 341 ? 22.062 -10.291 -17.079 1.00 82.81 341 THR A C 1
ATOM 2683 O O . THR A 1 341 ? 22.179 -11.039 -18.046 1.00 82.81 341 THR A O 1
ATOM 2686 N N . ALA A 1 342 ? 21.986 -8.960 -17.194 1.00 81.88 342 ALA A N 1
ATOM 2687 C CA . ALA A 1 342 ? 21.822 -8.232 -18.455 1.00 81.88 342 ALA A CA 1
ATOM 2688 C C . ALA A 1 342 ? 20.633 -8.742 -19.302 1.00 81.88 342 ALA A C 1
ATOM 2690 O O . ALA A 1 342 ? 20.629 -8.643 -20.529 1.00 81.88 342 ALA A O 1
ATOM 2691 N N . ARG A 1 343 ? 19.606 -9.308 -18.650 1.00 80.62 343 ARG A N 1
ATOM 2692 C CA . ARG A 1 343 ? 18.363 -9.774 -19.280 1.00 80.62 343 ARG A CA 1
ATOM 2693 C C . ARG A 1 343 ? 17.210 -8.888 -18.848 1.00 80.62 343 ARG A C 1
ATOM 2695 O O . ARG A 1 343 ? 17.054 -8.607 -17.665 1.00 80.62 343 ARG A O 1
ATOM 2702 N N . PHE A 1 344 ? 16.358 -8.504 -19.790 1.00 82.38 344 PHE A N 1
ATOM 2703 C CA . PHE A 1 344 ? 15.267 -7.565 -19.534 1.00 82.38 344 PHE A CA 1
ATOM 2704 C C . PHE A 1 344 ? 13.911 -8.253 -19.683 1.00 82.38 344 PHE A C 1
ATOM 2706 O O . PHE A 1 344 ? 13.749 -9.055 -20.601 1.00 82.38 344 PHE A O 1
ATOM 2713 N N . PRO A 1 345 ? 12.918 -7.950 -18.825 1.00 81.56 345 PRO A N 1
ATOM 2714 C CA . PRO A 1 345 ? 11.574 -8.512 -18.937 1.00 81.56 345 PRO A CA 1
ATOM 2715 C C . PRO A 1 345 ? 10.854 -8.030 -20.197 1.00 81.56 345 PRO A C 1
ATOM 2717 O O . PRO A 1 345 ? 9.902 -8.666 -20.635 1.00 81.56 345 PRO A O 1
ATOM 2720 N N . TRP A 1 346 ? 11.281 -6.897 -20.757 1.00 77.75 346 TRP A N 1
ATOM 2721 C CA . TRP A 1 346 ? 10.502 -6.156 -21.731 1.00 77.75 346 TRP A CA 1
ATOM 2722 C C . TRP A 1 346 ? 11.389 -5.414 -22.731 1.00 77.75 346 TRP A C 1
ATOM 2724 O O . TRP A 1 346 ? 12.322 -4.720 -22.325 1.00 77.75 346 TRP A O 1
ATOM 2734 N N . TYR A 1 347 ? 11.083 -5.549 -24.021 1.00 70.75 347 TYR A N 1
ATOM 2735 C CA . TYR A 1 347 ? 11.783 -4.907 -25.135 1.00 70.75 347 TYR A CA 1
ATOM 2736 C C . TYR A 1 347 ? 10.959 -3.738 -25.682 1.00 70.75 347 TYR A C 1
ATOM 2738 O O . TYR A 1 347 ? 10.443 -3.771 -26.794 1.00 70.75 347 TYR A O 1
ATOM 2746 N N . VAL A 1 348 ? 10.814 -2.694 -24.866 1.00 73.00 348 VAL A N 1
ATOM 2747 C CA . VAL A 1 348 ? 10.073 -1.474 -25.219 1.00 73.00 348 VAL A CA 1
ATOM 2748 C C . VAL A 1 348 ? 10.960 -0.254 -25.066 1.00 73.00 348 VAL A C 1
ATOM 2750 O O . VAL A 1 348 ? 11.744 -0.165 -24.121 1.00 73.00 348 VAL A O 1
ATOM 2753 N N . SER A 1 349 ? 10.818 0.722 -25.963 1.00 71.88 349 SER A N 1
ATOM 2754 C CA . SER A 1 349 ? 11.558 1.976 -25.823 1.00 71.88 349 SER A CA 1
ATOM 2755 C C . SER A 1 349 ? 11.004 2.838 -24.688 1.00 71.88 349 SER A C 1
ATOM 2757 O O . SER A 1 349 ? 9.802 2.853 -24.425 1.00 71.88 349 SER A O 1
ATOM 2759 N N . LEU A 1 350 ? 11.868 3.601 -24.010 1.00 75.12 350 LEU A N 1
ATOM 2760 C CA . LEU A 1 350 ? 11.444 4.468 -22.900 1.00 75.12 350 LEU A CA 1
ATOM 2761 C C . LEU A 1 350 ? 10.384 5.511 -23.296 1.00 75.12 350 LEU A C 1
ATOM 2763 O O . LEU A 1 350 ? 9.444 5.697 -22.524 1.00 75.12 350 LEU A O 1
ATOM 2767 N N . PRO A 1 351 ? 10.464 6.173 -24.471 1.00 78.62 351 PRO A N 1
ATOM 2768 C CA . PRO A 1 351 ? 9.400 7.071 -24.912 1.00 78.62 351 PRO A CA 1
ATOM 2769 C C . PRO A 1 351 ? 8.074 6.339 -25.134 1.00 78.62 351 PRO A C 1
ATOM 2771 O O . PRO A 1 351 ? 7.026 6.860 -24.766 1.00 78.62 351 PRO A O 1
ATOM 2774 N N . GLN A 1 352 ? 8.119 5.122 -25.684 1.00 80.31 352 GLN A N 1
ATOM 2775 C CA . GLN A 1 352 ? 6.928 4.300 -25.884 1.00 80.31 352 GLN A CA 1
ATOM 2776 C C . GLN A 1 352 ? 6.318 3.885 -24.538 1.00 80.31 352 GLN A C 1
ATOM 2778 O O . GLN A 1 352 ? 5.110 4.018 -24.359 1.00 80.31 352 GLN A O 1
ATOM 2783 N N . LEU A 1 353 ? 7.140 3.481 -23.565 1.00 85.12 353 LEU A N 1
ATOM 2784 C CA . LEU A 1 353 ? 6.689 3.188 -22.204 1.00 85.12 353 LEU A CA 1
ATOM 2785 C C . LEU A 1 353 ? 6.043 4.407 -21.542 1.00 85.12 353 LEU A C 1
ATOM 2787 O O . LEU A 1 353 ? 4.945 4.298 -21.004 1.00 85.12 353 LEU A O 1
ATOM 2791 N N . ALA A 1 354 ? 6.694 5.571 -21.603 1.00 88.25 354 ALA A N 1
ATOM 2792 C CA . ALA A 1 354 ? 6.162 6.801 -21.026 1.00 88.25 354 ALA A CA 1
ATOM 2793 C C . ALA A 1 354 ? 4.819 7.189 -21.662 1.00 88.25 354 ALA A C 1
ATOM 2795 O O . ALA A 1 354 ? 3.878 7.519 -20.944 1.00 88.25 354 ALA A O 1
ATOM 2796 N N . LEU A 1 355 ? 4.710 7.087 -22.989 1.00 90.50 355 LEU A N 1
ATOM 2797 C CA . LEU A 1 355 ? 3.496 7.399 -23.738 1.00 90.50 355 LEU A CA 1
ATOM 2798 C C . LEU A 1 355 ? 2.300 6.544 -23.299 1.00 90.50 355 LEU A C 1
ATOM 2800 O O . LEU A 1 355 ? 1.206 7.072 -23.113 1.00 90.50 355 LEU A O 1
ATOM 2804 N N . HIS A 1 356 ? 2.505 5.236 -23.121 1.00 91.94 356 HIS A N 1
ATOM 2805 C CA . HIS A 1 356 ? 1.418 4.317 -22.780 1.00 91.94 356 HIS A CA 1
ATOM 2806 C C . HIS A 1 356 ? 1.119 4.288 -21.275 1.00 91.94 356 HIS A C 1
ATOM 2808 O O . HIS A 1 356 ? -0.037 4.135 -20.883 1.00 91.94 356 HIS A O 1
ATOM 2814 N N . ALA A 1 357 ? 2.128 4.473 -20.418 1.00 93.75 357 ALA A N 1
ATOM 2815 C CA . ALA A 1 357 ? 1.956 4.458 -18.966 1.00 93.75 357 ALA A CA 1
ATOM 2816 C C . ALA A 1 357 ? 1.415 5.783 -18.400 1.00 93.75 357 ALA A C 1
ATOM 2818 O O . ALA A 1 357 ? 0.685 5.767 -17.407 1.00 93.75 357 ALA A O 1
ATOM 2819 N N . ALA A 1 358 ? 1.756 6.934 -18.997 1.00 95.50 358 ALA A N 1
ATOM 2820 C CA . ALA A 1 358 ? 1.405 8.248 -18.451 1.00 95.50 358 ALA A CA 1
ATOM 2821 C C . ALA A 1 358 ? -0.108 8.459 -18.232 1.00 95.50 358 ALA A C 1
ATOM 2823 O O . ALA A 1 358 ? -0.458 8.923 -17.142 1.00 95.50 358 ALA A O 1
ATOM 2824 N N . PRO A 1 359 ? -1.015 8.076 -19.158 1.00 96.12 359 PRO A N 1
ATOM 2825 C CA . PRO A 1 359 ? -2.455 8.199 -18.934 1.00 96.12 359 PRO A CA 1
ATOM 2826 C C . PRO A 1 359 ? -2.933 7.438 -17.696 1.00 96.12 359 PRO A C 1
ATOM 2828 O O . PRO A 1 359 ? -3.628 8.006 -16.853 1.00 96.12 359 PRO A O 1
ATOM 2831 N N . LEU A 1 360 ? -2.508 6.179 -17.543 1.00 96.44 360 LEU A N 1
ATOM 2832 C CA . LEU A 1 360 ? -2.862 5.346 -16.394 1.00 96.44 360 LEU A CA 1
ATOM 2833 C C . LEU A 1 360 ? -2.322 5.941 -15.087 1.00 96.44 360 LEU A C 1
ATOM 2835 O O . LEU A 1 360 ? -3.066 6.067 -14.111 1.00 96.44 360 LEU A O 1
ATOM 2839 N N . LEU A 1 361 ? -1.044 6.328 -15.058 1.00 95.69 361 LEU A N 1
ATOM 2840 C CA . LEU A 1 361 ? -0.402 6.875 -13.861 1.00 95.69 361 LEU A CA 1
ATOM 2841 C C . LEU A 1 361 ? -1.037 8.204 -13.438 1.00 95.69 361 LEU A C 1
ATOM 2843 O O . LEU A 1 361 ? -1.383 8.372 -12.266 1.00 95.69 361 LEU A O 1
ATOM 2847 N N . LEU A 1 362 ? -1.238 9.132 -14.379 1.00 95.75 362 LEU A N 1
ATOM 2848 C CA . LEU A 1 362 ? -1.803 10.442 -14.071 1.00 95.75 362 LEU A CA 1
ATOM 2849 C C . LEU A 1 362 ? -3.262 10.327 -13.630 1.00 95.75 362 LEU A C 1
ATOM 2851 O O . LEU A 1 362 ? -3.619 10.890 -12.597 1.00 95.75 362 LEU A O 1
ATOM 2855 N N . LEU A 1 363 ? -4.098 9.560 -14.339 1.00 96.62 363 LEU A N 1
ATOM 2856 C CA . LEU A 1 363 ? -5.497 9.366 -13.944 1.00 96.62 363 LEU A CA 1
ATOM 2857 C C . LEU A 1 363 ? -5.609 8.682 -12.578 1.00 96.62 363 LEU A C 1
ATOM 2859 O O . LEU A 1 363 ? -6.432 9.097 -11.764 1.00 96.62 363 LEU A O 1
ATOM 2863 N N . SER A 1 364 ? -4.736 7.719 -12.271 1.00 96.19 364 SER A N 1
ATOM 2864 C CA . SER A 1 364 ? -4.675 7.096 -10.940 1.00 96.19 364 SER A CA 1
ATOM 2865 C C . SER A 1 364 ? -4.369 8.117 -9.839 1.00 96.19 364 SER A C 1
ATOM 2867 O O . SER A 1 364 ? -5.037 8.129 -8.800 1.00 96.19 364 SER A O 1
ATOM 2869 N N . VAL A 1 365 ? -3.404 9.016 -10.072 1.00 94.62 365 VAL A N 1
ATOM 2870 C CA . VAL A 1 365 ? -3.082 10.114 -9.145 1.00 94.62 365 VAL A CA 1
ATOM 2871 C C . VAL A 1 365 ? -4.260 11.078 -9.009 1.00 94.62 365 VAL A C 1
ATOM 2873 O O . VAL A 1 365 ? -4.630 11.425 -7.889 1.00 94.62 365 VAL A O 1
ATOM 2876 N N . LEU A 1 366 ? -4.894 11.478 -10.113 1.00 95.56 366 LEU A N 1
ATOM 2877 C CA . LEU A 1 366 ? -6.041 12.389 -10.101 1.00 95.56 366 LEU A CA 1
ATOM 2878 C C . LEU A 1 366 ? -7.244 11.800 -9.353 1.00 95.56 366 LEU A C 1
ATOM 2880 O O . LEU A 1 366 ? -7.842 12.493 -8.531 1.00 95.56 366 LEU A O 1
ATOM 2884 N N . ILE A 1 367 ? -7.567 10.520 -9.569 1.00 96.19 367 ILE A N 1
ATOM 2885 C CA . ILE A 1 367 ? -8.627 9.808 -8.837 1.00 96.19 367 ILE A CA 1
ATOM 2886 C C . ILE A 1 367 ? -8.314 9.795 -7.340 1.00 96.19 367 ILE A C 1
ATOM 2888 O O . ILE A 1 367 ? -9.170 10.156 -6.530 1.00 96.19 367 ILE A O 1
ATOM 2892 N N . ARG A 1 368 ? -7.078 9.437 -6.962 1.00 94.75 368 ARG A N 1
ATOM 2893 C CA . ARG A 1 368 ? -6.657 9.425 -5.556 1.00 94.75 368 ARG A CA 1
ATOM 2894 C C . ARG A 1 368 ? -6.741 10.815 -4.931 1.00 94.75 368 ARG A C 1
ATOM 2896 O O . ARG A 1 368 ? -7.261 10.948 -3.828 1.00 94.75 368 ARG A O 1
ATOM 2903 N N . LEU A 1 369 ? -6.281 11.855 -5.624 1.00 94.25 369 LEU A N 1
ATOM 2904 C CA . LEU A 1 369 ? -6.366 13.235 -5.149 1.00 94.25 369 LEU A CA 1
ATOM 2905 C C . LEU A 1 369 ? -7.819 13.702 -5.015 1.00 94.25 369 LEU A C 1
ATOM 2907 O O . LEU A 1 369 ? -8.154 14.337 -4.018 1.00 94.25 369 LEU A O 1
ATOM 2911 N N . TYR A 1 370 ? -8.694 13.358 -5.962 1.00 94.00 370 TYR A N 1
ATOM 2912 C CA . TYR A 1 370 ? -10.122 13.658 -5.860 1.00 94.00 370 TYR A CA 1
ATOM 2913 C C . TYR A 1 370 ? -10.762 12.961 -4.656 1.00 94.00 370 TYR A C 1
ATOM 2915 O O . TYR A 1 370 ? -11.587 13.562 -3.968 1.00 94.00 370 TYR A O 1
ATOM 2923 N N . ALA A 1 371 ? -10.348 11.722 -4.362 1.00 94.88 371 ALA A N 1
ATOM 2924 C CA . ALA A 1 371 ? -10.848 10.951 -3.225 1.00 94.88 371 ALA A CA 1
ATOM 2925 C C . ALA A 1 371 ? -10.566 11.623 -1.874 1.00 94.88 371 ALA A C 1
ATOM 2927 O O . ALA A 1 371 ? -11.274 11.389 -0.897 1.00 94.88 371 ALA A O 1
ATOM 2928 N N . GLN A 1 372 ? -9.581 12.518 -1.811 1.00 93.56 372 GLN A N 1
ATOM 2929 C CA . GLN A 1 372 ? -9.231 13.169 -0.557 1.00 93.56 372 GLN A CA 1
ATOM 2930 C C . GLN A 1 372 ? -10.260 14.197 -0.067 1.00 93.56 372 GLN A C 1
ATOM 2932 O O . GLN A 1 372 ? -10.155 14.670 1.058 1.00 93.56 372 GLN A O 1
ATOM 2937 N N . ARG A 1 373 ? -11.288 14.530 -0.860 1.00 91.69 373 ARG A N 1
ATOM 2938 C CA . ARG A 1 373 ? -12.422 15.339 -0.375 1.00 91.69 373 ARG A CA 1
ATOM 2939 C C . ARG A 1 373 ? -13.228 14.651 0.735 1.00 91.69 373 ARG A C 1
ATOM 2941 O O . ARG A 1 373 ? -14.017 15.304 1.406 1.00 91.69 373 ARG A O 1
ATOM 2948 N N . TRP A 1 374 ? -13.061 13.335 0.869 1.00 93.75 374 TRP A N 1
ATOM 2949 C CA . TRP A 1 374 ? -13.680 12.509 1.903 1.00 93.75 374 TRP A CA 1
ATOM 2950 C C . TRP A 1 374 ? -12.720 12.182 3.052 1.00 93.75 374 TRP A C 1
ATOM 2952 O O . TRP A 1 374 ? -13.069 11.406 3.937 1.00 93.75 374 TRP A O 1
ATOM 2962 N N . LEU A 1 375 ? -11.537 12.802 3.097 1.00 93.94 375 LEU A N 1
ATOM 2963 C CA . LEU A 1 375 ? -10.748 12.842 4.331 1.00 93.94 375 LEU A CA 1
ATOM 2964 C C . LEU A 1 375 ? -11.496 13.642 5.401 1.00 93.94 375 LEU A C 1
ATOM 2966 O O . LEU A 1 375 ? -12.470 14.339 5.093 1.00 93.94 375 LEU A O 1
ATOM 2970 N N . ARG A 1 376 ? -11.137 13.430 6.662 1.00 92.31 376 ARG A N 1
ATOM 2971 C CA . ARG A 1 376 ? -11.902 13.901 7.820 1.00 92.31 376 ARG A CA 1
ATOM 2972 C C . ARG A 1 376 ? -11.345 15.202 8.363 1.00 92.31 376 ARG A C 1
ATOM 2974 O O . ARG A 1 376 ? -12.125 16.045 8.794 1.00 92.31 376 ARG A O 1
ATOM 2981 N N . GLU A 1 377 ? -10.038 15.409 8.251 1.00 91.38 377 GLU A N 1
ATOM 2982 C CA . GLU A 1 377 ? -9.392 16.628 8.725 1.00 91.38 377 GLU A CA 1
ATOM 2983 C C . GLU A 1 377 ? -8.585 17.329 7.620 1.00 91.38 377 GLU A C 1
ATOM 2985 O O . GLU A 1 377 ? -7.991 16.669 6.764 1.00 91.38 377 GLU A O 1
ATOM 2990 N N . PRO A 1 378 ? -8.501 18.675 7.615 1.00 87.19 378 PRO A N 1
ATOM 2991 C CA . PRO A 1 378 ? -7.807 19.411 6.552 1.00 87.19 378 PRO A CA 1
ATOM 2992 C C . PRO A 1 378 ? -6.330 19.023 6.384 1.00 87.19 378 PRO A C 1
ATOM 2994 O O . PRO A 1 378 ? -5.826 18.936 5.258 1.00 87.19 378 PRO A O 1
ATOM 2997 N N . HIS A 1 379 ? -5.646 18.760 7.502 1.00 88.38 379 HIS A N 1
ATOM 2998 C CA . HIS A 1 379 ? -4.225 18.412 7.537 1.00 88.38 379 HIS A CA 1
ATOM 2999 C C . HIS A 1 379 ? -3.931 17.010 6.978 1.00 88.38 379 HIS A C 1
ATOM 3001 O O . HIS A 1 379 ? -2.790 16.726 6.619 1.00 88.38 379 HIS A O 1
ATOM 3007 N N . GLU A 1 380 ? -4.946 16.148 6.855 1.00 92.38 380 GLU A N 1
ATOM 3008 C CA . GLU A 1 380 ? -4.799 14.823 6.253 1.00 92.38 380 GLU A CA 1
ATOM 3009 C C . GLU A 1 380 ? -4.594 14.912 4.739 1.00 92.38 380 GLU A C 1
ATOM 3011 O O . GLU A 1 380 ? -4.192 13.933 4.126 1.00 92.38 380 GLU A O 1
ATOM 3016 N N . SER A 1 381 ? -4.874 16.047 4.092 1.00 91.00 381 SER A N 1
ATOM 3017 C CA . SER A 1 381 ? -4.756 16.173 2.636 1.00 91.00 381 SER A CA 1
ATOM 3018 C C . SER A 1 381 ? -3.313 16.405 2.157 1.00 91.00 381 SER A C 1
ATOM 3020 O O . SER A 1 381 ? -2.561 17.200 2.720 1.00 91.00 381 SER A O 1
ATOM 3022 N N . GLY A 1 382 ? -2.921 15.734 1.070 1.00 90.62 382 GLY A N 1
ATOM 3023 C CA . GLY A 1 382 ? -1.593 15.877 0.466 1.00 90.62 382 GLY A CA 1
ATOM 3024 C C . GLY A 1 382 ? -1.148 14.657 -0.342 1.00 90.62 382 GLY A C 1
ATOM 3025 O O . GLY A 1 382 ? -1.951 13.787 -0.667 1.00 90.62 382 GLY A O 1
ATOM 3026 N N . MET A 1 383 ? 0.140 14.582 -0.683 1.00 89.56 383 MET A N 1
ATOM 3027 C CA . MET A 1 383 ? 0.703 13.436 -1.427 1.00 89.56 383 MET A CA 1
ATOM 3028 C C . MET A 1 383 ? 0.971 12.187 -0.569 1.00 89.56 383 MET A C 1
ATOM 3030 O O . MET A 1 383 ? 1.176 11.112 -1.130 1.00 89.56 383 MET A O 1
ATOM 3034 N N . HIS A 1 384 ? 0.988 12.318 0.764 1.00 92.94 384 HIS A N 1
ATOM 3035 C CA . HIS A 1 384 ? 1.285 11.226 1.712 1.00 92.94 384 HIS A CA 1
ATOM 3036 C C . HIS A 1 384 ? 2.622 10.511 1.445 1.00 92.94 384 HIS A C 1
ATOM 3038 O O . HIS A 1 384 ? 2.712 9.281 1.488 1.00 92.94 384 HIS A O 1
ATOM 3044 N N . LEU A 1 385 ? 3.664 11.276 1.092 1.00 90.94 385 LEU A N 1
ATOM 3045 C CA . LEU A 1 385 ? 4.965 10.717 0.707 1.00 90.94 385 LEU A CA 1
ATOM 3046 C C . LEU A 1 385 ? 5.663 10.008 1.871 1.00 90.94 385 LEU A C 1
ATOM 3048 O O . LEU A 1 385 ? 6.311 8.989 1.646 1.00 90.94 385 LEU A O 1
ATOM 3052 N N . VAL A 1 386 ? 5.512 10.507 3.102 1.00 94.06 386 VAL A N 1
ATOM 3053 C CA . VAL A 1 386 ? 6.163 9.923 4.284 1.00 94.06 386 VAL A CA 1
ATOM 3054 C C . VAL A 1 386 ? 5.563 8.548 4.570 1.00 94.06 386 VAL A C 1
ATOM 3056 O O . VAL A 1 386 ? 6.299 7.578 4.751 1.00 94.06 386 VAL A O 1
ATOM 3059 N N . GLY A 1 387 ? 4.234 8.430 4.503 1.00 95.31 387 GLY A N 1
ATOM 3060 C CA . GLY A 1 387 ? 3.546 7.143 4.593 1.00 95.31 387 GLY A CA 1
ATOM 3061 C C . GLY A 1 387 ? 3.887 6.203 3.437 1.00 95.31 387 GLY A C 1
ATOM 3062 O O . GLY A 1 387 ? 4.064 5.004 3.646 1.00 95.31 387 GLY A O 1
ATOM 3063 N N . GLY A 1 388 ? 4.052 6.735 2.222 1.00 93.75 388 GLY A N 1
ATOM 3064 C CA . GLY A 1 388 ? 4.499 5.968 1.058 1.00 93.75 388 GLY A CA 1
ATOM 3065 C C . GLY A 1 388 ? 5.887 5.344 1.239 1.00 93.75 388 GLY A C 1
ATOM 3066 O O . GLY A 1 388 ? 6.044 4.146 0.999 1.00 93.75 388 GLY A O 1
ATOM 3067 N N . ILE A 1 389 ? 6.865 6.134 1.695 1.00 95.38 389 ILE A N 1
ATOM 3068 C CA . ILE A 1 389 ? 8.244 5.689 1.958 1.00 95.38 389 ILE A CA 1
ATOM 3069 C C . ILE A 1 389 ? 8.268 4.655 3.087 1.00 95.38 389 ILE A C 1
ATOM 3071 O O . ILE A 1 389 ? 8.866 3.591 2.920 1.00 95.38 389 ILE A O 1
ATOM 3075 N N . LEU A 1 390 ? 7.569 4.921 4.197 1.00 96.38 390 LEU A N 1
ATOM 3076 C CA . LEU A 1 390 ? 7.491 3.987 5.321 1.00 96.38 390 LEU A CA 1
ATOM 3077 C C . LEU A 1 390 ? 6.906 2.640 4.885 1.00 96.38 390 LEU A C 1
ATOM 3079 O O . LEU A 1 390 ? 7.473 1.591 5.189 1.00 96.38 390 LEU A O 1
ATOM 3083 N N . ARG A 1 391 ? 5.819 2.657 4.103 1.00 94.81 391 ARG A N 1
ATOM 3084 C CA . ARG A 1 391 ? 5.199 1.442 3.561 1.00 94.81 391 ARG A CA 1
ATOM 3085 C C . ARG A 1 391 ? 6.170 0.643 2.689 1.00 94.81 391 ARG A C 1
ATOM 3087 O O . ARG A 1 391 ? 6.261 -0.568 2.861 1.00 94.81 391 ARG A O 1
ATOM 3094 N N . VAL A 1 392 ? 6.913 1.301 1.790 1.00 93.81 392 VAL A N 1
ATOM 3095 C CA . VAL A 1 392 ? 7.938 0.628 0.965 1.00 93.81 392 VAL A CA 1
ATOM 3096 C C . VAL A 1 392 ? 9.012 0.003 1.854 1.00 93.81 392 VAL A C 1
ATOM 3098 O O . VAL A 1 392 ? 9.338 -1.160 1.661 1.00 93.81 392 VAL A O 1
ATOM 3101 N N . GLY A 1 393 ? 9.496 0.709 2.879 1.00 95.44 393 GLY A N 1
ATOM 3102 C CA . GLY A 1 393 ? 10.473 0.178 3.839 1.00 95.44 393 GLY A CA 1
ATOM 3103 C C . GLY A 1 393 ? 9.967 -0.963 4.732 1.00 95.44 393 GLY A C 1
ATOM 3104 O O . GLY A 1 393 ? 10.771 -1.621 5.388 1.00 95.44 393 GLY A O 1
ATOM 3105 N N . THR A 1 394 ? 8.659 -1.229 4.739 1.00 97.00 394 THR A N 1
ATOM 3106 C CA . THR A 1 394 ? 8.009 -2.275 5.553 1.00 97.00 394 THR A CA 1
ATOM 3107 C C . THR A 1 394 ? 7.844 -3.595 4.786 1.00 97.00 394 THR A C 1
ATOM 3109 O O . THR A 1 394 ? 7.310 -4.567 5.321 1.00 97.00 394 THR A O 1
ATOM 3112 N N . TRP A 1 395 ? 8.324 -3.670 3.537 1.00 96.50 395 TRP A N 1
ATOM 3113 C CA . TRP A 1 395 ? 8.146 -4.828 2.650 1.00 96.50 395 TRP A CA 1
ATOM 3114 C C . TRP A 1 395 ? 8.512 -6.169 3.306 1.00 96.50 395 TRP A C 1
ATOM 3116 O O . TRP A 1 395 ? 7.786 -7.157 3.164 1.00 96.50 395 TRP A O 1
ATOM 3126 N N . TRP A 1 396 ? 9.612 -6.207 4.061 1.00 96.94 396 TRP A N 1
ATOM 3127 C CA . TRP A 1 396 ? 10.111 -7.424 4.697 1.00 96.94 396 TRP A CA 1
ATOM 3128 C C . TRP A 1 396 ? 9.242 -7.858 5.883 1.00 96.94 396 TRP A C 1
ATOM 3130 O O . TRP A 1 396 ? 9.007 -9.050 6.054 1.00 96.94 396 TRP A O 1
ATOM 3140 N N . VAL A 1 397 ? 8.684 -6.915 6.652 1.00 97.25 397 VAL A N 1
ATOM 3141 C CA . VAL A 1 397 ? 7.770 -7.199 7.775 1.00 97.25 397 VAL A CA 1
ATOM 3142 C C . VAL A 1 397 ? 6.471 -7.817 7.267 1.00 97.25 397 VAL A C 1
ATOM 3144 O O . VAL A 1 397 ? 5.993 -8.813 7.805 1.00 97.25 397 VAL A O 1
ATOM 3147 N N . TYR A 1 398 ? 5.918 -7.265 6.190 1.00 97.31 398 TYR A N 1
ATOM 3148 C CA . TYR A 1 398 ? 4.734 -7.810 5.531 1.00 97.31 398 TYR A CA 1
ATOM 3149 C C . TYR A 1 398 ? 4.984 -9.197 4.928 1.00 97.31 398 TYR A C 1
ATOM 3151 O O . TYR A 1 398 ? 4.146 -10.091 5.064 1.00 97.31 398 TYR A O 1
ATOM 3159 N N . SER A 1 399 ? 6.163 -9.397 4.333 1.00 96.94 399 SER A N 1
ATOM 3160 C CA . SER A 1 399 ? 6.587 -10.698 3.805 1.00 96.94 399 SER A CA 1
ATOM 3161 C C . SER A 1 399 ? 6.731 -11.735 4.926 1.00 96.94 399 SER A C 1
ATOM 3163 O O . SER A 1 399 ? 6.250 -12.859 4.790 1.00 96.94 399 SER A O 1
ATOM 3165 N N . LEU A 1 400 ? 7.308 -11.349 6.070 1.00 96.38 400 LEU A N 1
ATOM 3166 C CA . LEU A 1 400 ? 7.364 -12.190 7.267 1.00 96.38 400 LEU A CA 1
ATOM 3167 C C . LEU A 1 400 ? 5.973 -12.508 7.809 1.00 96.38 400 LEU A C 1
ATOM 3169 O O . LEU A 1 400 ? 5.719 -13.658 8.139 1.00 96.38 400 LEU A O 1
ATOM 3173 N N . GLY A 1 401 ? 5.057 -11.539 7.861 1.00 96.81 401 GLY A N 1
ATOM 3174 C CA . GLY A 1 401 ? 3.678 -11.775 8.296 1.00 96.81 401 GLY A CA 1
ATOM 3175 C C . GLY A 1 401 ? 2.971 -12.840 7.453 1.00 96.81 401 GLY A C 1
ATOM 3176 O O . GLY A 1 401 ? 2.309 -13.722 8.003 1.00 96.81 401 GLY A O 1
ATOM 3177 N N . PHE A 1 402 ? 3.177 -12.811 6.134 1.00 96.25 402 PHE A N 1
ATOM 3178 C CA . PHE A 1 402 ? 2.685 -13.838 5.213 1.00 96.25 402 PHE A CA 1
ATOM 3179 C C . PHE A 1 402 ? 3.318 -15.211 5.483 1.00 96.25 402 PHE A C 1
ATOM 3181 O O . PHE A 1 402 ? 2.603 -16.194 5.688 1.00 96.25 402 PHE A O 1
ATOM 3188 N N . ILE A 1 403 ? 4.652 -15.277 5.559 1.00 96.06 403 ILE A N 1
ATOM 3189 C CA . ILE A 1 403 ? 5.391 -16.520 5.835 1.00 96.06 403 ILE A CA 1
ATOM 3190 C C . ILE A 1 403 ? 4.986 -17.105 7.195 1.00 96.06 403 ILE A C 1
ATOM 3192 O O . ILE A 1 403 ? 4.738 -18.301 7.308 1.00 96.06 403 ILE A O 1
ATOM 3196 N N . TYR A 1 404 ? 4.852 -16.275 8.228 1.00 96.44 404 TYR A N 1
ATOM 3197 C CA . TYR A 1 404 ? 4.458 -16.694 9.573 1.00 96.44 404 TYR A CA 1
ATOM 3198 C C . TYR A 1 404 ? 3.031 -17.232 9.615 1.00 96.44 404 TYR A C 1
ATOM 3200 O O . TYR A 1 404 ? 2.766 -18.186 10.348 1.00 96.44 404 TYR A O 1
ATOM 3208 N N . ALA A 1 405 ? 2.114 -16.667 8.828 1.00 94.94 405 ALA A N 1
ATOM 3209 C CA . ALA A 1 405 ? 0.764 -17.202 8.707 1.00 94.94 405 ALA A CA 1
ATOM 3210 C C . ALA A 1 405 ? 0.756 -18.585 8.031 1.00 94.94 405 ALA A C 1
ATOM 3212 O O . ALA A 1 405 ? 0.091 -19.497 8.533 1.00 94.94 405 ALA A O 1
ATOM 3213 N N . LEU A 1 406 ? 1.539 -18.763 6.958 1.00 93.88 406 LEU A N 1
ATOM 3214 C CA . LEU A 1 406 ? 1.692 -20.047 6.262 1.00 93.88 406 LEU A CA 1
ATOM 3215 C C . LEU A 1 406 ? 2.340 -21.116 7.155 1.00 93.88 406 LEU A C 1
ATOM 3217 O O . LEU A 1 406 ? 1.799 -22.210 7.306 1.00 93.88 406 LEU A O 1
ATOM 3221 N N . LEU A 1 407 ? 3.459 -20.779 7.801 1.00 95.38 407 LEU A N 1
ATOM 3222 C CA . LEU A 1 407 ? 4.234 -21.678 8.666 1.00 95.38 407 LEU A CA 1
ATOM 3223 C C . LEU A 1 407 ? 3.666 -21.805 10.088 1.00 95.38 407 LEU A C 1
ATOM 3225 O O . LEU A 1 407 ? 4.221 -22.516 10.921 1.00 95.38 407 LEU A O 1
ATOM 3229 N N . LYS A 1 408 ? 2.552 -21.127 10.384 1.00 92.06 408 LYS A N 1
ATOM 3230 C CA . LYS A 1 408 ? 1.876 -21.129 11.693 1.00 92.06 408 LYS A CA 1
ATOM 3231 C C . LYS A 1 408 ? 2.762 -20.663 12.856 1.00 92.06 408 LYS A C 1
ATOM 3233 O O . LYS A 1 408 ? 2.540 -21.063 14.001 1.00 92.06 408 LYS A O 1
ATOM 3238 N N . VAL A 1 409 ? 3.714 -19.773 12.588 1.00 93.12 409 VAL A N 1
ATOM 3239 C CA . VAL A 1 409 ? 4.552 -19.164 13.625 1.00 93.12 409 VAL A CA 1
ATOM 3240 C C . VAL A 1 409 ? 3.655 -18.377 14.584 1.00 93.12 409 VAL A C 1
ATOM 3242 O O . VAL A 1 409 ? 2.747 -17.639 14.172 1.00 93.12 409 VAL A O 1
ATOM 3245 N N . ARG A 1 410 ? 3.863 -18.580 15.888 1.00 87.56 410 ARG A N 1
ATOM 3246 C CA . ARG A 1 410 ? 3.149 -17.849 16.938 1.00 87.56 410 ARG A CA 1
ATOM 3247 C C . ARG A 1 410 ? 3.831 -16.502 17.144 1.00 87.56 410 ARG A C 1
ATOM 3249 O O . ARG A 1 410 ? 5.019 -16.451 17.436 1.00 87.56 410 ARG A O 1
ATOM 3256 N N . VAL A 1 411 ? 3.065 -15.427 16.994 1.00 87.12 411 VAL A N 1
ATOM 3257 C CA . VAL A 1 411 ? 3.495 -14.070 17.339 1.00 87.12 411 VAL A CA 1
ATOM 3258 C C . VAL A 1 411 ? 2.807 -13.720 18.658 1.00 87.12 411 VAL A C 1
ATOM 3260 O O . VAL A 1 411 ? 1.576 -13.774 18.697 1.00 87.12 411 VAL A O 1
ATOM 3263 N N . PRO A 1 412 ? 3.547 -13.436 19.744 1.00 79.56 412 PRO A N 1
ATOM 3264 C CA . PRO A 1 412 ? 2.933 -13.054 21.008 1.00 79.56 412 PRO A CA 1
ATOM 3265 C C . PRO A 1 412 ? 2.243 -11.692 20.883 1.00 79.56 412 PRO A C 1
ATOM 3267 O O . PRO A 1 412 ? 2.702 -10.810 20.153 1.00 79.56 412 PRO A O 1
ATOM 3270 N N . TYR A 1 413 ? 1.148 -11.514 21.620 1.00 69.38 413 TYR A N 1
ATOM 3271 C CA . TYR A 1 413 ? 0.532 -10.203 21.781 1.00 69.38 413 TYR A CA 1
ATOM 3272 C C . TYR A 1 413 ? 1.365 -9.400 22.783 1.00 69.38 413 TYR A C 1
ATOM 3274 O O . TYR A 1 413 ? 1.360 -9.697 23.974 1.00 69.38 413 TYR A O 1
ATOM 3282 N N . ILE A 1 414 ? 2.100 -8.406 22.291 1.00 71.19 414 ILE A N 1
ATOM 3283 C CA . ILE A 1 414 ? 2.858 -7.468 23.122 1.00 71.19 414 ILE A CA 1
ATOM 3284 C C . ILE A 1 414 ? 2.247 -6.082 22.886 1.00 71.19 414 ILE A C 1
ATOM 3286 O O . ILE A 1 414 ? 2.186 -5.662 21.721 1.00 71.19 414 ILE A O 1
ATOM 3290 N N . PRO A 1 415 ? 1.764 -5.385 23.937 1.00 65.25 415 PRO A N 1
ATOM 3291 C CA . PRO A 1 415 ? 1.318 -4.004 23.815 1.00 65.25 415 PRO A CA 1
ATOM 3292 C C . PRO A 1 415 ? 2.396 -3.160 23.145 1.00 65.25 415 PRO A C 1
ATOM 3294 O O . PRO A 1 415 ? 3.591 -3.311 23.406 1.00 65.25 415 PRO A O 1
ATOM 3297 N N . THR A 1 416 ? 1.982 -2.296 22.227 1.00 62.16 416 THR A N 1
ATOM 3298 C CA . THR A 1 416 ? 2.926 -1.438 21.519 1.00 62.16 416 THR A CA 1
ATOM 3299 C C . THR A 1 416 ? 3.518 -0.445 22.518 1.00 62.16 416 THR A C 1
ATOM 3301 O O . THR A 1 416 ? 2.738 0.279 23.131 1.00 62.16 416 THR A O 1
ATOM 3304 N N . PRO A 1 417 ? 4.852 -0.368 22.684 1.00 65.31 417 PRO A N 1
ATOM 3305 C CA . PRO A 1 417 ? 5.452 0.578 23.617 1.00 65.31 417 PRO A CA 1
ATOM 3306 C C . PRO A 1 417 ? 4.991 2.008 23.312 1.00 65.31 417 PRO A C 1
ATOM 3308 O O . PRO A 1 417 ? 5.106 2.465 22.171 1.00 65.31 417 PRO A O 1
ATOM 3311 N N . LYS A 1 418 ? 4.445 2.691 24.324 1.00 67.44 418 LYS A N 1
ATOM 3312 C CA . LYS A 1 418 ? 4.001 4.096 24.249 1.00 67.44 418 LYS A CA 1
ATOM 3313 C C . LYS A 1 418 ? 4.893 5.045 25.059 1.00 67.44 418 LYS A C 1
ATOM 3315 O O . LYS A 1 418 ? 4.728 6.255 24.977 1.00 67.44 418 LYS A O 1
ATOM 3320 N N . GLU A 1 419 ? 5.849 4.493 25.805 1.00 58.22 419 GLU A N 1
ATOM 3321 C CA . GLU A 1 419 ? 6.832 5.214 26.611 1.00 58.22 419 GLU A CA 1
ATOM 3322 C C . GLU A 1 419 ? 8.260 4.909 26.149 1.00 58.22 419 GLU A C 1
ATOM 3324 O O . GLU A 1 419 ? 8.567 3.812 25.672 1.00 58.22 419 GLU A O 1
ATOM 3329 N N . GLY A 1 420 ? 9.147 5.888 26.328 1.00 59.59 420 GLY A N 1
ATOM 3330 C CA . GLY A 1 420 ? 10.579 5.756 26.087 1.00 59.59 420 GLY A CA 1
ATOM 3331 C C . GLY A 1 420 ? 11.157 6.914 25.282 1.00 59.59 420 GLY A C 1
ATOM 3332 O O . GLY A 1 420 ? 10.519 7.470 24.392 1.00 59.59 420 GLY A O 1
ATOM 3333 N N . THR A 1 421 ? 12.408 7.272 25.577 1.00 65.81 421 THR A N 1
ATOM 3334 C CA . THR A 1 421 ? 13.165 8.185 24.718 1.00 65.81 421 THR A CA 1
ATOM 3335 C C . THR A 1 421 ? 13.347 7.541 23.349 1.00 65.81 421 THR A C 1
ATOM 3337 O O . THR A 1 421 ? 13.741 6.377 23.250 1.00 65.81 421 THR A O 1
ATOM 3340 N N . LEU A 1 422 ? 13.055 8.286 22.282 1.00 81.00 422 LEU A N 1
ATOM 3341 C CA . LEU A 1 422 ? 13.258 7.800 20.923 1.00 81.00 422 LEU A CA 1
ATOM 3342 C C . LEU A 1 422 ? 14.759 7.555 20.687 1.00 81.00 422 LEU A C 1
ATOM 3344 O O . LEU A 1 422 ? 15.581 8.472 20.751 1.00 81.00 422 LEU A O 1
ATOM 3348 N N . LYS A 1 423 ? 15.125 6.294 20.438 1.00 87.44 423 LYS A N 1
ATOM 3349 C CA . LYS A 1 423 ? 16.512 5.844 20.220 1.00 87.44 423 LYS A CA 1
ATOM 3350 C C . LYS A 1 423 ? 16.767 5.557 18.742 1.00 87.44 423 LYS A C 1
ATOM 3352 O O . LYS A 1 423 ? 15.852 5.531 17.934 1.00 87.44 423 LYS A O 1
ATOM 3357 N N . ASN A 1 424 ? 18.027 5.339 18.384 1.00 91.06 424 ASN A N 1
ATOM 3358 C CA . ASN A 1 424 ? 18.397 4.893 17.043 1.00 91.06 424 ASN A CA 1
ATOM 3359 C C . ASN A 1 424 ? 18.173 3.377 16.906 1.00 91.06 424 ASN A C 1
ATOM 3361 O O . ASN A 1 424 ? 18.704 2.602 17.702 1.00 91.06 424 ASN A O 1
ATOM 3365 N N . GLU A 1 425 ? 17.418 2.950 15.892 1.00 91.19 425 GLU A N 1
ATOM 3366 C CA . GLU A 1 425 ? 16.997 1.553 15.698 1.00 91.19 425 GLU A CA 1
ATOM 3367 C C . GLU A 1 425 ? 17.697 0.882 14.494 1.00 91.19 425 GLU A C 1
ATOM 3369 O O . GLU A 1 425 ? 17.061 0.272 13.635 1.00 91.19 425 GLU A O 1
ATOM 3374 N N . LEU A 1 426 ? 19.030 0.992 14.393 1.00 90.06 426 LEU A N 1
ATOM 3375 C CA . LEU A 1 426 ? 19.803 0.523 13.225 1.00 90.06 426 LEU A CA 1
ATOM 3376 C C . LEU A 1 426 ? 19.586 -0.963 12.887 1.00 90.06 426 LEU A C 1
ATOM 3378 O O . LEU A 1 426 ? 19.481 -1.319 11.716 1.00 90.06 426 LEU A O 1
ATOM 3382 N N . LYS A 1 427 ? 19.469 -1.833 13.900 1.00 92.06 427 LYS A N 1
ATOM 3383 C CA . LYS A 1 427 ? 19.264 -3.279 13.692 1.00 92.06 427 LYS A CA 1
ATOM 3384 C C . LYS A 1 427 ? 17.977 -3.579 12.916 1.00 92.06 427 LYS A C 1
ATOM 3386 O O . LYS A 1 427 ? 17.980 -4.449 12.053 1.00 92.06 427 LYS A O 1
ATOM 3391 N N . LEU A 1 428 ? 16.904 -2.833 13.183 1.00 91.88 428 LEU A N 1
ATOM 3392 C CA . LEU A 1 428 ? 15.619 -2.984 12.489 1.00 91.88 428 LEU A CA 1
ATOM 3393 C C . LEU A 1 428 ? 15.644 -2.405 11.067 1.00 91.88 428 LEU A C 1
ATOM 3395 O O . LEU A 1 428 ? 14.805 -2.753 10.240 1.00 91.88 428 LEU A O 1
ATOM 3399 N N . ALA A 1 429 ? 16.611 -1.537 10.775 1.00 92.31 429 ALA A N 1
ATOM 3400 C CA . ALA A 1 429 ? 16.808 -0.935 9.465 1.00 92.31 429 ALA A CA 1
ATOM 3401 C C . ALA A 1 429 ? 17.694 -1.779 8.523 1.00 92.31 429 ALA A C 1
ATOM 3403 O O . ALA A 1 429 ? 17.715 -1.517 7.318 1.00 92.31 429 ALA A O 1
ATOM 3404 N N . LEU A 1 430 ? 18.396 -2.798 9.042 1.00 95.19 430 LEU A N 1
ATOM 3405 C CA . LEU A 1 430 ? 19.355 -3.610 8.282 1.00 95.19 430 LEU A CA 1
ATOM 3406 C C . LEU A 1 430 ? 18.794 -4.203 6.980 1.00 95.19 430 LEU A C 1
ATOM 3408 O O . LEU A 1 430 ? 19.479 -4.062 5.970 1.00 95.19 430 LEU A O 1
ATOM 3412 N N . PRO A 1 431 ? 17.581 -4.797 6.919 1.00 96.38 431 PRO A N 1
ATOM 3413 C CA . PRO A 1 431 ? 17.071 -5.354 5.663 1.00 96.38 431 PRO A CA 1
ATOM 3414 C C . PRO A 1 431 ? 17.012 -4.323 4.526 1.00 96.38 431 PRO A C 1
ATOM 3416 O O . PRO A 1 431 ? 17.404 -4.614 3.399 1.00 96.38 431 PRO A O 1
ATOM 3419 N N . ASN A 1 432 ? 16.595 -3.091 4.831 1.00 97.06 432 ASN A N 1
ATOM 3420 C CA . ASN A 1 432 ? 16.525 -2.008 3.850 1.00 97.06 432 ASN A CA 1
ATOM 3421 C C . ASN A 1 432 ? 17.920 -1.513 3.447 1.00 97.06 432 ASN A C 1
ATOM 3423 O O . ASN A 1 432 ? 18.171 -1.295 2.263 1.00 97.06 432 ASN A O 1
ATOM 3427 N N . LEU A 1 433 ? 18.840 -1.384 4.411 1.00 96.94 433 LEU A N 1
ATOM 3428 C CA . LEU A 1 433 ? 20.222 -0.969 4.150 1.00 96.94 433 LEU A CA 1
ATOM 3429 C C . LEU A 1 433 ? 20.994 -2.003 3.320 1.00 96.94 433 LEU A C 1
ATOM 3431 O O . LEU A 1 433 ? 21.730 -1.626 2.413 1.00 96.94 433 LEU A O 1
ATOM 3435 N N . LEU A 1 434 ? 20.800 -3.298 3.582 1.00 97.31 434 LEU A N 1
ATOM 3436 C CA . LEU A 1 434 ? 21.429 -4.381 2.824 1.00 97.31 434 LEU A CA 1
ATOM 3437 C C . LEU A 1 434 ? 20.952 -4.398 1.370 1.00 97.31 434 LEU A C 1
ATOM 3439 O O . LEU A 1 434 ? 21.773 -4.502 0.461 1.00 97.31 434 LEU A O 1
ATOM 3443 N N . VAL A 1 435 ? 19.647 -4.232 1.131 1.00 97.19 435 VAL A N 1
ATOM 3444 C CA . VAL A 1 435 ? 19.103 -4.125 -0.233 1.00 97.19 435 VAL A CA 1
ATOM 3445 C C . VAL A 1 435 ? 19.594 -2.854 -0.930 1.00 97.19 435 VAL A C 1
ATOM 3447 O O . VAL A 1 435 ? 19.924 -2.898 -2.117 1.00 97.19 435 VAL A O 1
ATOM 3450 N N . ALA A 1 436 ? 19.700 -1.729 -0.218 1.00 97.25 436 ALA A N 1
ATOM 3451 C CA . ALA A 1 436 ? 20.266 -0.501 -0.772 1.00 97.25 436 ALA A CA 1
ATOM 3452 C C . ALA A 1 436 ? 21.752 -0.671 -1.151 1.00 97.25 436 ALA A C 1
ATOM 3454 O O . ALA A 1 436 ? 22.154 -0.275 -2.244 1.00 97.25 436 ALA A O 1
ATOM 3455 N N . ALA A 1 437 ? 22.556 -1.332 -0.313 1.00 97.50 437 ALA A N 1
ATOM 3456 C CA . ALA A 1 437 ? 23.943 -1.677 -0.633 1.00 97.50 437 ALA A CA 1
ATOM 3457 C C . ALA A 1 437 ? 24.035 -2.628 -1.837 1.00 97.50 437 ALA A C 1
ATOM 3459 O O . ALA A 1 437 ? 24.797 -2.367 -2.769 1.00 97.50 437 ALA A O 1
ATOM 3460 N N . LEU A 1 438 ? 23.215 -3.684 -1.868 1.00 97.62 438 LEU A N 1
ATOM 3461 C CA . LEU A 1 438 ? 23.139 -4.611 -3.000 1.00 97.62 438 LEU A CA 1
ATOM 3462 C C . LEU A 1 438 ? 22.766 -3.888 -4.300 1.00 97.62 438 LEU A C 1
ATOM 3464 O O . LEU A 1 438 ? 23.305 -4.205 -5.355 1.00 97.62 438 LEU A O 1
ATOM 3468 N N . SER A 1 439 ? 21.898 -2.880 -4.221 1.00 97.25 439 SER A N 1
ATOM 3469 C CA . SER A 1 439 ? 21.511 -2.039 -5.357 1.00 97.25 439 SER A CA 1
ATOM 3470 C C . SER A 1 439 ? 22.693 -1.252 -5.925 1.00 97.25 439 SER A C 1
ATOM 3472 O O . SER A 1 439 ? 22.884 -1.219 -7.140 1.00 97.25 439 SER A O 1
ATOM 3474 N N . VAL A 1 440 ? 23.538 -0.676 -5.065 1.00 96.31 440 VAL A N 1
ATOM 3475 C CA . VAL A 1 440 ? 24.770 0.010 -5.494 1.00 96.31 440 VAL A CA 1
ATOM 3476 C C . VAL A 1 440 ? 25.753 -0.976 -6.133 1.00 96.31 440 VAL A C 1
ATOM 3478 O O . VAL A 1 440 ? 26.331 -0.677 -7.181 1.00 96.31 440 VAL A O 1
ATOM 3481 N N . VAL A 1 441 ? 25.910 -2.168 -5.546 1.00 96.88 441 VAL A N 1
ATOM 3482 C CA . VAL A 1 441 ? 26.749 -3.241 -6.105 1.00 96.88 441 VAL A CA 1
ATOM 3483 C C . VAL A 1 441 ? 26.241 -3.672 -7.481 1.00 96.88 441 VAL A C 1
ATOM 3485 O O . VAL A 1 441 ? 27.036 -3.744 -8.415 1.00 96.88 441 VAL A O 1
ATOM 3488 N N . ALA A 1 442 ? 24.933 -3.885 -7.636 1.00 95.69 442 ALA A N 1
ATOM 3489 C CA . ALA A 1 442 ? 24.311 -4.274 -8.901 1.00 95.69 442 ALA A CA 1
ATOM 3490 C C . ALA A 1 442 ? 24.561 -3.237 -10.003 1.00 95.69 442 ALA A C 1
ATOM 3492 O O . ALA A 1 442 ? 24.916 -3.598 -11.120 1.00 95.69 442 ALA A O 1
ATOM 3493 N N . VAL A 1 443 ? 24.449 -1.943 -9.688 1.00 94.88 443 VAL A N 1
ATOM 3494 C CA . VAL A 1 443 ? 24.738 -0.858 -10.640 1.00 94.88 443 VAL A CA 1
ATOM 3495 C C . VAL A 1 443 ? 26.212 -0.831 -11.035 1.00 94.88 443 VAL A C 1
ATOM 3497 O O . VAL A 1 443 ? 26.528 -0.685 -12.217 1.00 94.88 443 VAL A O 1
ATOM 3500 N N . LYS A 1 444 ? 27.126 -0.991 -10.070 1.00 93.44 444 LYS A N 1
ATOM 3501 C CA . LYS A 1 444 ? 28.566 -1.049 -10.355 1.00 93.44 444 LYS A CA 1
ATOM 3502 C C . LYS A 1 444 ? 28.908 -2.256 -11.230 1.00 93.44 444 LYS A C 1
ATOM 3504 O O . LYS A 1 444 ? 29.684 -2.115 -12.166 1.00 93.44 444 LYS A O 1
ATOM 3509 N N . TYR A 1 445 ? 28.312 -3.407 -10.939 1.00 90.25 445 TYR A N 1
ATOM 3510 C CA . TYR A 1 445 ? 28.501 -4.640 -11.694 1.00 90.25 445 TYR A CA 1
ATOM 3511 C C . TYR A 1 445 ? 27.939 -4.542 -13.116 1.00 90.25 445 TYR A C 1
ATOM 3513 O O . TYR A 1 445 ? 28.640 -4.856 -14.072 1.00 90.25 445 TYR A O 1
ATOM 3521 N N . ALA A 1 446 ? 26.723 -4.013 -13.277 1.00 86.69 446 ALA A N 1
ATOM 3522 C CA . ALA A 1 446 ? 26.113 -3.820 -14.589 1.00 86.69 446 ALA A CA 1
ATOM 3523 C C . ALA A 1 446 ? 26.975 -2.938 -15.497 1.00 86.69 446 ALA A C 1
ATOM 3525 O O . ALA A 1 446 ? 27.166 -3.274 -16.660 1.00 86.69 446 ALA A O 1
ATOM 3526 N N . ARG A 1 447 ? 27.588 -1.876 -14.952 1.00 85.38 447 ARG A N 1
ATOM 3527 C CA . ARG A 1 447 ? 28.525 -1.019 -15.702 1.00 85.38 447 ARG A CA 1
ATOM 3528 C C . ARG A 1 447 ? 29.760 -1.751 -16.235 1.00 85.38 447 ARG A C 1
ATOM 3530 O O . ARG A 1 447 ? 30.391 -1.238 -17.150 1.00 85.38 447 ARG A O 1
ATOM 3537 N N . ILE A 1 448 ? 30.120 -2.900 -15.665 1.00 82.00 448 ILE A N 1
ATOM 3538 C CA . ILE A 1 448 ? 31.236 -3.727 -16.143 1.00 82.00 448 ILE A CA 1
ATOM 3539 C C . ILE A 1 448 ? 30.780 -4.627 -17.302 1.00 82.00 448 ILE A C 1
ATOM 3541 O O . ILE A 1 448 ? 31.549 -4.858 -18.227 1.00 82.00 448 ILE A O 1
ATOM 3545 N N . ILE A 1 449 ? 29.537 -5.118 -17.268 1.00 72.94 449 ILE A N 1
ATOM 3546 C CA . ILE A 1 449 ? 29.033 -6.139 -18.203 1.00 72.94 449 ILE A CA 1
ATOM 3547 C C . ILE A 1 449 ? 28.349 -5.543 -19.432 1.00 72.94 449 ILE A C 1
ATOM 3549 O O . ILE A 1 449 ? 28.512 -6.063 -20.532 1.00 72.94 449 ILE A O 1
ATOM 3553 N N . ALA A 1 450 ? 27.575 -4.472 -19.263 1.00 68.50 450 ALA A N 1
ATOM 3554 C CA . ALA A 1 450 ? 26.825 -3.843 -20.343 1.00 68.50 450 ALA A CA 1
ATOM 3555 C C . ALA A 1 450 ? 26.653 -2.341 -20.076 1.00 68.50 450 ALA A C 1
ATOM 3557 O O . ALA A 1 450 ? 26.141 -1.929 -19.036 1.00 68.50 450 ALA A O 1
ATOM 3558 N N . VAL A 1 451 ? 27.060 -1.501 -21.031 1.00 66.44 451 VAL A N 1
ATOM 3559 C CA . VAL A 1 451 ? 26.873 -0.044 -20.950 1.00 66.44 451 VAL A CA 1
ATOM 3560 C C . VAL A 1 451 ? 26.044 0.424 -22.136 1.00 66.44 451 VAL A C 1
ATOM 3562 O O . VAL A 1 451 ? 26.566 0.803 -23.180 1.00 66.44 451 VAL A O 1
ATOM 3565 N N . ASP A 1 452 ? 24.728 0.415 -21.955 1.00 69.19 452 ASP A N 1
ATOM 3566 C CA . ASP A 1 452 ? 23.763 0.941 -22.917 1.00 69.19 452 ASP A CA 1
ATOM 3567 C C . ASP A 1 452 ? 22.733 1.865 -22.231 1.00 69.19 452 ASP A C 1
ATOM 3569 O O . ASP A 1 452 ? 22.689 2.014 -21.003 1.00 69.19 452 ASP A O 1
ATOM 3573 N N . LYS A 1 453 ? 21.907 2.550 -23.034 1.00 69.56 453 LYS A N 1
ATOM 3574 C CA . LYS A 1 453 ? 20.926 3.530 -22.535 1.00 69.56 453 LYS A CA 1
ATOM 3575 C C . LYS A 1 453 ? 19.891 2.901 -21.593 1.00 69.56 453 LYS A C 1
ATOM 3577 O O . LYS A 1 453 ? 19.505 3.557 -20.626 1.00 69.56 453 LYS A O 1
ATOM 3582 N N . TYR A 1 454 ? 19.464 1.663 -21.835 1.00 69.56 454 TYR A N 1
ATOM 3583 C CA . TYR A 1 454 ? 18.496 0.967 -20.985 1.00 69.56 454 TYR A CA 1
ATOM 3584 C C . TYR A 1 454 ? 19.113 0.582 -19.650 1.00 69.56 454 TYR A C 1
ATOM 3586 O O . TYR A 1 454 ? 18.512 0.855 -18.610 1.00 69.56 454 TYR A O 1
ATOM 3594 N N . THR A 1 455 ? 20.335 0.048 -19.659 1.00 78.88 455 THR A N 1
ATOM 3595 C CA . THR A 1 455 ? 21.059 -0.281 -18.423 1.00 78.88 455 THR A CA 1
ATOM 3596 C C . THR A 1 455 ? 21.274 0.958 -17.545 1.00 78.88 455 THR A C 1
ATOM 3598 O O . THR A 1 455 ? 21.106 0.883 -16.329 1.00 78.88 455 THR A O 1
ATOM 3601 N N . ASN A 1 456 ? 21.529 2.135 -18.132 1.00 82.38 456 ASN A N 1
ATOM 3602 C CA . ASN A 1 456 ? 21.645 3.391 -17.378 1.00 82.38 456 ASN A CA 1
ATOM 3603 C C . ASN A 1 456 ? 20.326 3.856 -16.742 1.00 82.38 456 ASN A C 1
ATOM 3605 O O . ASN A 1 456 ? 20.320 4.309 -15.596 1.00 82.38 456 ASN A O 1
ATOM 3609 N N . VAL A 1 457 ? 19.202 3.745 -17.453 1.00 83.81 457 VAL A N 1
ATOM 3610 C CA . VAL A 1 457 ? 17.892 4.106 -16.884 1.00 83.81 457 VAL A CA 1
ATOM 3611 C C . VAL A 1 457 ? 17.471 3.125 -15.800 1.00 83.81 457 VAL A C 1
ATOM 3613 O O . VAL A 1 457 ? 16.997 3.541 -14.742 1.00 83.81 457 VAL A O 1
ATOM 3616 N N . LEU A 1 458 ? 17.709 1.835 -16.018 1.00 86.94 458 LEU A N 1
ATOM 3617 C CA . LEU A 1 458 ? 17.469 0.808 -15.018 1.00 86.94 458 LEU A CA 1
ATOM 3618 C C . LEU A 1 458 ? 18.345 1.016 -13.776 1.00 86.94 458 LEU A C 1
ATOM 3620 O O . LEU A 1 458 ? 17.848 0.912 -12.658 1.00 86.94 458 LEU A O 1
ATOM 3624 N N . ALA A 1 459 ? 19.614 1.389 -13.956 1.00 91.06 459 ALA A N 1
ATOM 3625 C CA . ALA A 1 459 ? 20.486 1.786 -12.857 1.00 91.06 459 ALA A CA 1
ATOM 3626 C C . ALA A 1 459 ? 19.922 2.991 -12.091 1.00 91.06 459 ALA A C 1
ATOM 3628 O O . ALA A 1 459 ? 19.915 2.980 -10.863 1.00 91.06 459 ALA A O 1
ATOM 3629 N N . GLY A 1 460 ? 19.381 3.993 -12.789 1.00 92.12 460 GLY A N 1
ATOM 3630 C CA . GLY A 1 460 ? 18.673 5.114 -12.165 1.00 92.12 460 GLY A CA 1
ATOM 3631 C C . GLY A 1 460 ? 17.472 4.671 -11.321 1.00 92.12 460 GLY A C 1
ATOM 3632 O O . GLY A 1 460 ? 17.327 5.120 -10.186 1.00 92.12 460 GLY A O 1
ATOM 3633 N N . LEU A 1 461 ? 16.649 3.746 -11.828 1.00 91.19 461 LEU A N 1
ATOM 3634 C CA . LEU A 1 461 ? 15.513 3.180 -11.090 1.00 91.19 461 LEU A CA 1
ATOM 3635 C C . LEU A 1 461 ? 15.966 2.396 -9.846 1.00 91.19 461 LEU A C 1
ATOM 3637 O O . LEU A 1 461 ? 15.385 2.547 -8.772 1.00 91.19 461 LEU A O 1
ATOM 3641 N N . VAL A 1 462 ? 17.023 1.591 -9.973 1.00 95.38 462 VAL A N 1
ATOM 3642 C CA . VAL A 1 462 ? 17.615 0.836 -8.858 1.00 95.38 462 VAL A CA 1
ATOM 3643 C C . VAL A 1 462 ? 18.184 1.775 -7.793 1.00 95.38 462 VAL A C 1
ATOM 3645 O O . VAL A 1 462 ? 17.941 1.564 -6.606 1.00 95.38 462 VAL A O 1
ATOM 3648 N N . LEU A 1 463 ? 18.870 2.849 -8.190 1.00 96.44 463 LEU A N 1
ATOM 3649 C CA . LEU A 1 463 ? 19.370 3.867 -7.261 1.00 96.44 463 LEU A CA 1
ATOM 3650 C C . LEU A 1 463 ? 18.236 4.646 -6.587 1.00 96.44 463 LEU A C 1
ATOM 3652 O O . LEU A 1 463 ? 18.334 4.944 -5.399 1.00 96.44 463 LEU A O 1
ATOM 3656 N N . LEU A 1 464 ? 17.146 4.938 -7.301 1.00 94.62 464 LEU A N 1
ATOM 3657 C CA . LEU A 1 464 ? 15.960 5.557 -6.709 1.00 94.62 464 LEU A CA 1
ATOM 3658 C C . LEU A 1 464 ? 15.331 4.646 -5.644 1.00 94.62 464 LEU A C 1
ATOM 3660 O O . LEU A 1 464 ? 15.034 5.109 -4.543 1.00 94.62 464 LEU A O 1
ATOM 3664 N N . ASN A 1 465 ? 15.184 3.349 -5.931 1.00 93.56 465 ASN A N 1
ATOM 3665 C CA . ASN A 1 465 ? 14.711 2.369 -4.950 1.00 93.56 465 ASN A CA 1
ATOM 3666 C C . ASN A 1 465 ? 15.650 2.290 -3.739 1.00 93.56 465 ASN A C 1
ATOM 3668 O O . ASN A 1 465 ? 15.185 2.320 -2.599 1.00 93.56 465 ASN A O 1
ATOM 3672 N N . ALA A 1 466 ? 16.966 2.262 -3.969 1.00 96.62 466 ALA A N 1
ATOM 3673 C CA . ALA A 1 466 ? 17.964 2.286 -2.905 1.00 96.62 466 ALA A CA 1
ATOM 3674 C C . ALA A 1 466 ? 17.839 3.546 -2.035 1.00 96.62 466 ALA A C 1
ATOM 3676 O O . ALA A 1 466 ? 17.891 3.450 -0.809 1.00 96.62 466 ALA A O 1
ATOM 3677 N N . ALA A 1 467 ? 17.609 4.714 -2.643 1.00 96.50 467 ALA A N 1
ATOM 3678 C CA . ALA A 1 467 ? 17.401 5.967 -1.926 1.00 96.50 467 ALA A CA 1
ATOM 3679 C C . ALA A 1 467 ? 16.129 5.928 -1.065 1.00 96.50 467 ALA A C 1
ATOM 3681 O O . ALA A 1 467 ? 16.184 6.298 0.104 1.00 96.50 467 ALA A O 1
ATOM 3682 N N . ILE A 1 468 ? 15.008 5.418 -1.587 1.00 95.25 468 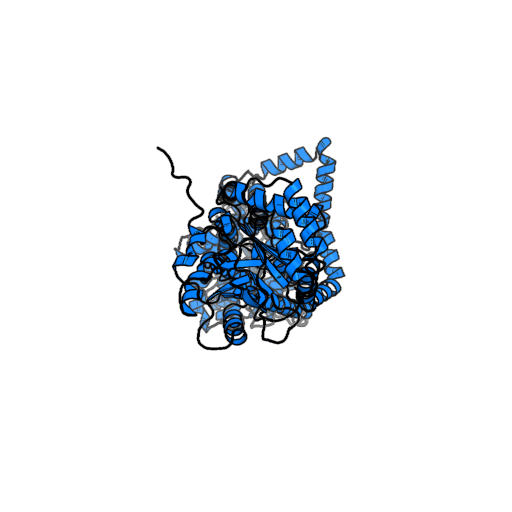ILE A N 1
ATOM 3683 C CA . ILE A 1 468 ? 13.754 5.270 -0.826 1.00 95.25 468 ILE A CA 1
ATOM 3684 C C . ILE A 1 468 ? 13.951 4.343 0.381 1.00 95.25 468 ILE A C 1
ATOM 3686 O O . ILE A 1 468 ? 13.564 4.696 1.495 1.00 95.25 468 ILE A O 1
ATOM 3690 N N . LEU A 1 469 ? 14.577 3.178 0.180 1.00 96.31 469 LEU A N 1
ATOM 3691 C CA . LEU A 1 469 ? 14.852 2.217 1.254 1.00 96.31 469 LEU A CA 1
ATOM 3692 C C . LEU A 1 469 ? 15.809 2.788 2.301 1.00 96.31 469 LEU A C 1
ATOM 3694 O O . LEU A 1 469 ? 15.622 2.570 3.498 1.00 96.31 469 LEU A O 1
ATOM 3698 N N . THR A 1 470 ? 16.795 3.563 1.853 1.00 96.38 470 THR A N 1
ATOM 3699 C CA . THR A 1 470 ? 17.705 4.289 2.736 1.00 96.38 470 THR A CA 1
ATOM 3700 C C . THR A 1 470 ? 16.921 5.300 3.566 1.00 96.38 470 THR A C 1
ATOM 3702 O O . THR A 1 470 ? 16.954 5.221 4.787 1.00 96.38 470 THR A O 1
ATOM 3705 N N . VAL A 1 471 ? 16.114 6.176 2.958 1.00 95.06 471 VAL A N 1
ATOM 3706 C CA . VAL A 1 471 ? 15.284 7.135 3.712 1.00 95.06 471 VAL A CA 1
ATOM 3707 C C . VAL A 1 471 ? 14.384 6.415 4.721 1.00 95.06 471 VAL A C 1
ATOM 3709 O O . VAL A 1 471 ? 14.343 6.819 5.880 1.00 95.06 471 VAL A O 1
ATOM 3712 N N . ALA A 1 472 ? 13.739 5.310 4.337 1.00 94.88 472 ALA A N 1
ATOM 3713 C CA . ALA A 1 472 ? 12.920 4.515 5.253 1.00 94.88 472 ALA A CA 1
ATOM 3714 C C . ALA A 1 472 ? 13.723 3.948 6.442 1.00 94.88 472 ALA A C 1
ATOM 3716 O O . ALA A 1 472 ? 13.236 3.943 7.570 1.00 94.88 472 ALA A O 1
ATOM 3717 N N . ALA A 1 473 ? 14.967 3.514 6.221 1.00 93.88 473 ALA A N 1
ATOM 3718 C CA . ALA A 1 473 ? 15.891 3.102 7.281 1.00 93.88 473 ALA A CA 1
ATOM 3719 C C . ALA A 1 473 ? 16.280 4.265 8.216 1.00 93.88 473 ALA A C 1
ATOM 3721 O O . ALA A 1 473 ? 16.354 4.088 9.437 1.00 93.88 473 ALA A O 1
ATOM 3722 N N . PHE A 1 474 ? 16.495 5.457 7.651 1.00 93.62 474 PHE A N 1
ATOM 3723 C CA . PHE A 1 474 ? 16.828 6.668 8.400 1.00 93.62 474 PHE A CA 1
ATOM 3724 C C . PHE A 1 474 ? 15.663 7.165 9.268 1.00 93.62 474 PHE A C 1
ATOM 3726 O O . PHE A 1 474 ? 15.921 7.711 10.337 1.00 93.62 474 PHE A O 1
ATOM 3733 N N . MET A 1 475 ? 14.401 6.917 8.886 1.00 93.81 475 MET A N 1
ATOM 3734 C CA . MET A 1 475 ? 13.218 7.336 9.662 1.00 93.81 475 MET A CA 1
ATOM 3735 C C . MET A 1 475 ? 13.218 6.831 11.117 1.00 93.81 475 MET A C 1
ATOM 3737 O O . MET A 1 475 ? 12.681 7.522 11.979 1.00 93.81 475 MET A O 1
ATOM 3741 N N . GLY A 1 476 ? 13.835 5.677 11.405 1.00 90.31 476 GLY A N 1
ATOM 3742 C CA . GLY A 1 476 ? 13.983 5.134 12.769 1.00 90.31 476 GLY A CA 1
ATOM 3743 C C . GLY A 1 476 ? 15.269 5.525 13.499 1.00 90.31 476 GLY A C 1
ATOM 3744 O O . GLY A 1 476 ? 15.559 4.999 14.571 1.00 90.31 476 GLY A O 1
ATOM 3745 N N . GLN A 1 477 ? 16.089 6.411 12.928 1.00 93.94 477 GLN A N 1
ATOM 3746 C CA . GLN A 1 477 ? 17.313 6.907 13.566 1.00 93.94 477 GLN A CA 1
ATOM 3747 C C . GLN A 1 477 ? 17.036 8.236 14.276 1.00 93.94 477 GLN A C 1
ATOM 3749 O O . GLN A 1 477 ? 17.576 9.282 13.916 1.00 93.94 477 GLN A O 1
ATOM 3754 N N . HIS A 1 478 ? 16.146 8.198 15.270 1.00 90.19 478 HIS A N 1
ATOM 3755 C CA . HIS A 1 478 ? 15.535 9.388 15.865 1.00 90.19 478 HIS A CA 1
ATOM 3756 C C . HIS A 1 478 ? 16.535 10.390 16.454 1.00 90.19 478 HIS A C 1
ATOM 3758 O O . HIS A 1 478 ? 16.457 11.577 16.142 1.00 90.19 478 HIS A O 1
ATOM 3764 N N . ARG A 1 479 ? 17.499 9.934 17.265 1.00 88.31 479 ARG A N 1
ATOM 3765 C CA . ARG A 1 479 ? 18.494 10.821 17.896 1.00 88.31 479 ARG A CA 1
ATOM 3766 C C . ARG A 1 479 ? 19.409 11.452 16.853 1.00 88.31 479 ARG A C 1
ATOM 3768 O O . ARG A 1 479 ? 19.746 12.625 16.949 1.00 88.31 479 ARG A O 1
ATOM 3775 N N . MET A 1 480 ? 19.800 10.668 15.853 1.00 89.94 480 MET A N 1
ATOM 3776 C CA . MET A 1 480 ? 20.651 11.153 14.773 1.00 89.94 480 MET A CA 1
ATOM 3777 C C . MET A 1 480 ? 19.915 12.168 13.890 1.00 89.94 480 MET A C 1
ATOM 3779 O O . MET A 1 480 ? 20.484 13.208 13.585 1.00 89.94 480 MET A O 1
ATOM 3783 N N . LEU A 1 481 ? 18.655 11.907 13.525 1.00 88.56 481 LEU A N 1
ATOM 3784 C CA . LEU A 1 481 ? 17.824 12.853 12.776 1.00 88.56 481 LEU A CA 1
ATOM 3785 C C . LEU A 1 481 ? 17.579 14.141 13.558 1.00 88.56 481 LEU A C 1
ATOM 3787 O O . LEU A 1 481 ? 17.691 15.218 12.985 1.00 88.56 481 LEU A O 1
ATOM 3791 N N . HIS A 1 482 ? 17.275 14.038 14.854 1.00 86.88 482 HIS A N 1
ATOM 3792 C CA . HIS A 1 482 ? 17.106 15.202 15.716 1.00 86.88 482 HIS A CA 1
ATOM 3793 C C . HIS A 1 482 ? 18.369 16.068 15.711 1.00 86.88 482 HIS A C 1
ATOM 3795 O O . HIS A 1 482 ? 18.292 17.243 15.367 1.00 86.88 482 HIS A O 1
ATOM 3801 N N . ASN A 1 483 ? 19.534 15.474 15.997 1.00 88.38 483 ASN A N 1
ATOM 3802 C CA . ASN A 1 483 ? 20.812 16.187 15.983 1.00 88.38 483 ASN A CA 1
ATOM 3803 C C . ASN A 1 483 ? 21.103 16.808 14.611 1.00 88.38 483 ASN A C 1
ATOM 3805 O O . ASN A 1 483 ? 21.433 17.983 14.542 1.00 88.38 483 ASN A O 1
ATOM 3809 N N . LEU A 1 484 ? 20.895 16.060 13.522 1.00 86.00 484 LEU A N 1
ATOM 3810 C CA . LEU A 1 484 ? 21.096 16.557 12.161 1.00 86.00 484 LEU A CA 1
ATOM 3811 C C . LEU A 1 484 ? 20.209 17.770 11.860 1.00 86.00 484 LEU A C 1
ATOM 3813 O O . LEU A 1 484 ? 20.688 18.753 11.306 1.00 86.00 484 LEU A O 1
ATOM 3817 N N . VAL A 1 485 ? 18.926 17.721 12.222 1.00 83.44 485 VAL A N 1
ATOM 3818 C CA . VAL A 1 485 ? 18.001 18.846 12.024 1.00 83.44 485 VAL A CA 1
ATOM 3819 C C . VAL A 1 485 ? 18.424 20.045 12.873 1.00 83.44 485 VAL A C 1
ATOM 3821 O O . VAL A 1 485 ? 18.419 21.166 12.370 1.00 83.44 485 VAL A O 1
ATOM 3824 N N . THR A 1 486 ? 18.833 19.828 14.127 1.00 84.62 486 THR A N 1
ATOM 3825 C CA . THR A 1 486 ? 19.352 20.894 14.998 1.00 84.62 486 THR A CA 1
ATOM 3826 C C . THR A 1 486 ? 20.627 21.526 14.428 1.00 84.62 486 THR A C 1
ATOM 3828 O O . THR A 1 486 ? 20.734 22.751 14.395 1.00 84.62 486 THR A O 1
ATOM 3831 N N . ASP A 1 487 ? 21.557 20.720 13.917 1.00 84.81 487 ASP A N 1
ATOM 3832 C CA . ASP A 1 487 ? 22.807 21.181 13.306 1.00 84.81 487 ASP A CA 1
ATOM 3833 C C . ASP A 1 487 ? 22.546 21.933 11.992 1.00 84.81 487 ASP A C 1
ATOM 3835 O O . ASP A 1 487 ? 23.090 23.012 11.757 1.00 84.81 487 ASP A O 1
ATOM 3839 N N . MET A 1 488 ? 21.644 21.422 11.148 1.00 81.62 488 MET A N 1
ATOM 3840 C CA . MET A 1 488 ? 21.233 22.084 9.906 1.00 81.62 4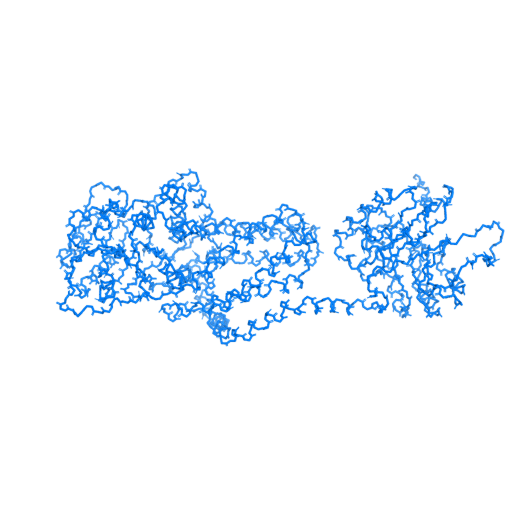88 MET A CA 1
ATOM 3841 C C . MET A 1 488 ? 20.424 23.367 10.150 1.00 81.62 488 MET A C 1
ATOM 3843 O O . MET A 1 488 ? 20.394 24.251 9.293 1.00 81.62 488 MET A O 1
ATOM 3847 N N . ALA A 1 489 ? 19.779 23.511 11.307 1.00 79.38 489 ALA A N 1
ATOM 3848 C CA . ALA A 1 489 ? 19.088 24.742 11.681 1.00 79.38 489 ALA A CA 1
ATOM 3849 C C . ALA A 1 489 ? 20.056 25.889 12.048 1.00 79.38 489 ALA A C 1
ATOM 3851 O O . ALA A 1 489 ? 19.627 27.042 12.168 1.00 79.38 489 ALA A O 1
ATOM 3852 N N . GLN A 1 490 ? 21.360 25.616 12.184 1.00 81.50 490 GLN A N 1
ATOM 3853 C CA . GLN A 1 490 ? 22.381 26.635 12.433 1.00 81.50 490 GLN A CA 1
ATOM 3854 C C . GLN A 1 490 ? 22.606 27.551 11.210 1.00 81.50 490 GLN A C 1
ATOM 3856 O O . GLN A 1 490 ? 22.297 27.213 10.062 1.00 81.50 490 GLN A O 1
ATOM 3861 N N . ARG A 1 491 ? 23.166 28.753 11.446 1.00 70.06 491 ARG A N 1
ATOM 3862 C CA . ARG A 1 491 ? 23.258 29.848 10.453 1.00 70.06 491 ARG A CA 1
ATOM 3863 C C . ARG A 1 491 ? 23.801 29.474 9.056 1.00 70.06 491 ARG A C 1
ATOM 3865 O O . ARG A 1 491 ? 23.209 29.992 8.109 1.00 70.06 491 ARG A O 1
ATOM 3872 N N . PRO A 1 492 ? 24.834 28.623 8.859 1.00 80.19 492 PRO A N 1
ATOM 3873 C CA . PRO A 1 492 ? 25.330 28.337 7.506 1.00 80.19 492 PRO A CA 1
ATOM 3874 C C . PRO A 1 492 ? 24.361 27.502 6.651 1.00 80.19 492 PRO A C 1
ATOM 3876 O O . PRO A 1 492 ? 24.378 27.618 5.430 1.00 80.19 492 PRO A O 1
ATOM 3879 N N . TYR A 1 493 ? 23.478 26.707 7.266 1.00 80.75 493 TYR A N 1
ATOM 3880 C CA . TYR A 1 493 ? 22.586 25.775 6.558 1.00 80.75 493 TYR A CA 1
ATOM 3881 C C . TYR A 1 493 ? 21.111 26.191 6.583 1.00 80.75 493 TYR A C 1
ATOM 3883 O O . TYR A 1 493 ? 20.289 25.623 5.862 1.00 80.75 493 TYR A O 1
ATOM 3891 N N . ARG A 1 494 ? 20.761 27.238 7.339 1.00 84.94 494 ARG A N 1
ATOM 3892 C CA . ARG A 1 494 ? 19.378 27.710 7.494 1.00 84.94 494 ARG A CA 1
ATOM 3893 C C . ARG A 1 494 ? 18.670 27.996 6.165 1.00 84.94 494 ARG A C 1
ATOM 3895 O O . ARG A 1 494 ? 17.493 27.674 6.025 1.00 84.94 494 ARG A O 1
ATOM 3902 N N . GLN A 1 495 ? 19.355 28.586 5.179 1.00 86.44 495 GLN A N 1
ATOM 3903 C CA . GLN A 1 495 ? 18.746 28.846 3.865 1.00 86.44 495 GLN A CA 1
ATOM 3904 C C . GLN A 1 495 ? 18.395 27.553 3.119 1.00 86.44 495 GLN A C 1
ATOM 3906 O O . GLN A 1 495 ? 17.335 27.480 2.498 1.00 86.44 495 GLN A O 1
ATOM 3911 N N . LEU A 1 496 ? 19.247 26.529 3.220 1.00 85.12 496 LEU A N 1
ATOM 3912 C CA . LEU A 1 496 ? 18.998 25.216 2.632 1.00 85.12 496 LEU A CA 1
ATOM 3913 C C . LEU A 1 496 ? 17.804 24.534 3.307 1.00 85.12 496 LEU A C 1
ATOM 3915 O O . LEU A 1 496 ? 16.926 24.037 2.608 1.00 85.12 496 LEU A O 1
ATOM 3919 N N . VAL A 1 497 ? 17.725 24.563 4.641 1.00 84.81 497 VAL A N 1
ATOM 3920 C CA . VAL A 1 497 ? 16.578 24.012 5.385 1.00 84.81 497 VAL A CA 1
ATOM 3921 C C . VAL A 1 497 ? 15.277 24.685 4.955 1.00 84.81 497 VAL A C 1
ATOM 3923 O O . VAL A 1 497 ? 14.335 24.000 4.571 1.00 84.81 497 VAL A O 1
ATOM 3926 N N . LEU A 1 498 ? 15.245 26.020 4.905 1.00 86.69 498 LEU A N 1
ATOM 3927 C CA . LEU A 1 498 ? 14.067 26.760 4.444 1.00 86.69 498 LEU A CA 1
ATOM 3928 C C . LEU A 1 498 ? 13.708 26.433 2.987 1.00 86.69 498 LEU A C 1
ATOM 3930 O O . LEU A 1 498 ? 12.529 26.376 2.638 1.00 86.69 498 LEU A O 1
ATOM 3934 N N . ALA A 1 499 ? 14.698 26.218 2.116 1.00 87.75 499 ALA A N 1
ATOM 3935 C CA . ALA A 1 499 ? 14.454 25.789 0.742 1.00 87.75 499 ALA A CA 1
ATOM 3936 C C . ALA A 1 499 ? 13.838 24.379 0.688 1.00 87.75 499 ALA A C 1
ATOM 3938 O O . ALA A 1 499 ? 12.867 24.169 -0.042 1.00 87.75 499 ALA A O 1
ATOM 3939 N N . LEU A 1 500 ? 14.341 23.438 1.491 1.00 85.50 500 LEU A N 1
ATOM 3940 C CA . LEU A 1 500 ? 13.805 22.078 1.600 1.00 85.50 500 LEU A CA 1
ATOM 3941 C C . LEU A 1 500 ? 12.387 22.063 2.182 1.00 85.50 500 LEU A C 1
ATOM 3943 O O . LEU A 1 500 ? 11.523 21.378 1.641 1.00 85.50 500 LEU A O 1
ATOM 3947 N N . GLU A 1 501 ? 12.107 22.864 3.210 1.00 85.25 501 GLU A N 1
ATOM 3948 C CA . GLU A 1 501 ? 10.759 23.023 3.770 1.00 85.25 501 GLU A CA 1
ATOM 3949 C C . GLU A 1 501 ? 9.787 23.618 2.746 1.00 85.25 501 GLU A C 1
ATOM 3951 O O . GLU A 1 501 ? 8.659 23.143 2.606 1.00 85.25 501 GLU A O 1
ATOM 3956 N N . ARG A 1 502 ? 10.219 24.621 1.967 1.00 88.62 502 ARG A N 1
ATOM 3957 C CA . ARG A 1 502 ? 9.412 25.185 0.871 1.00 88.62 502 ARG A CA 1
ATOM 3958 C C . ARG A 1 502 ? 9.123 24.146 -0.206 1.00 88.62 502 ARG A C 1
ATOM 3960 O O . ARG A 1 502 ? 7.987 24.072 -0.673 1.00 88.62 502 ARG A O 1
ATOM 3967 N N . LEU A 1 503 ? 10.118 23.343 -0.585 1.00 87.06 503 LEU A N 1
ATOM 3968 C CA . LEU A 1 503 ? 9.942 22.240 -1.531 1.00 87.06 503 LEU A CA 1
ATOM 3969 C C . LEU A 1 503 ? 8.969 21.199 -0.975 1.00 87.06 503 LEU A C 1
ATOM 3971 O O . LEU A 1 503 ? 8.018 20.827 -1.661 1.00 87.06 503 LEU A O 1
ATOM 3975 N N . GLN A 1 504 ? 9.138 20.784 0.279 1.00 84.50 504 GLN A N 1
ATOM 3976 C CA . GLN A 1 504 ? 8.236 19.851 0.947 1.00 84.50 504 GLN A CA 1
ATOM 3977 C C . GLN A 1 504 ? 6.805 20.396 1.004 1.00 84.50 504 GLN A C 1
ATOM 3979 O O . GLN A 1 504 ? 5.868 19.667 0.689 1.00 84.50 504 GLN A O 1
ATOM 3984 N N . ALA A 1 505 ? 6.612 21.667 1.358 1.00 85.31 505 ALA A N 1
ATOM 3985 C CA . ALA A 1 505 ? 5.297 22.301 1.377 1.00 85.31 505 ALA A CA 1
ATOM 3986 C C . ALA A 1 505 ? 4.687 22.391 -0.032 1.00 85.31 505 ALA A C 1
ATOM 3988 O O . ALA A 1 505 ? 3.480 22.196 -0.217 1.00 85.31 505 ALA A O 1
ATOM 3989 N N . TRP A 1 506 ? 5.518 22.650 -1.045 1.00 89.06 506 TRP A N 1
ATOM 3990 C CA . TRP A 1 506 ? 5.084 22.699 -2.434 1.00 89.06 506 TRP A CA 1
ATOM 3991 C C . TRP A 1 506 ? 4.622 21.324 -2.928 1.00 89.06 506 TRP A C 1
ATOM 3993 O O . TRP A 1 506 ? 3.473 21.195 -3.344 1.00 89.06 506 TRP A O 1
ATOM 4003 N N . PHE A 1 507 ? 5.457 20.288 -2.812 1.00 86.44 507 PHE A N 1
ATOM 4004 C CA . PHE A 1 507 ? 5.115 18.924 -3.230 1.00 86.44 507 PHE A CA 1
ATOM 4005 C C . PHE A 1 507 ? 4.028 18.290 -2.354 1.00 86.44 507 PHE A C 1
ATOM 4007 O O . PHE A 1 507 ? 3.174 17.564 -2.856 1.00 86.44 507 PHE A O 1
ATOM 4014 N N . GLY A 1 508 ? 4.045 18.563 -1.050 1.00 82.06 508 GLY A N 1
ATOM 4015 C CA . GLY A 1 508 ? 3.135 17.976 -0.072 1.00 82.06 508 GLY A CA 1
ATOM 4016 C C . GLY A 1 508 ? 1.721 18.545 -0.131 1.00 82.06 508 GLY A C 1
ATOM 4017 O O . GLY A 1 508 ? 0.774 17.773 0.005 1.00 82.06 508 GLY A O 1
ATOM 4018 N N . HIS A 1 509 ? 1.572 19.854 -0.377 1.00 83.19 509 HIS A N 1
ATOM 4019 C CA . HIS A 1 509 ? 0.277 20.543 -0.289 1.00 83.19 509 HIS A CA 1
ATOM 4020 C C . HIS A 1 509 ? -0.080 21.367 -1.536 1.00 83.19 509 HIS A C 1
ATOM 4022 O O . HIS A 1 509 ? -1.185 21.217 -2.059 1.00 83.19 509 HIS A O 1
ATOM 4028 N N . ARG A 1 510 ? 0.822 22.210 -2.065 1.00 87.00 510 ARG A N 1
ATOM 4029 C CA . ARG A 1 510 ? 0.476 23.113 -3.190 1.00 87.00 510 ARG A CA 1
ATOM 4030 C C . ARG A 1 510 ? 0.245 22.374 -4.508 1.00 87.00 510 ARG A C 1
ATOM 4032 O O . ARG A 1 510 ? -0.741 22.646 -5.189 1.00 87.00 510 ARG A O 1
ATOM 4039 N N . LEU A 1 511 ? 1.122 21.437 -4.860 1.00 89.81 511 LEU A N 1
ATOM 4040 C CA . LEU A 1 511 ? 1.018 20.647 -6.085 1.00 89.81 511 LEU A CA 1
ATOM 4041 C C . LEU A 1 511 ? -0.271 19.799 -6.109 1.00 89.81 511 LEU A C 1
ATOM 4043 O O . LEU A 1 511 ? -1.007 19.902 -7.089 1.00 89.81 511 LEU A O 1
ATOM 4047 N N . PRO A 1 512 ? -0.636 19.047 -5.050 1.00 89.94 512 PRO A N 1
ATOM 4048 C CA . PRO A 1 512 ? -1.936 18.375 -4.960 1.00 89.94 512 PRO A CA 1
ATOM 4049 C C . PRO A 1 512 ? -3.132 19.291 -5.199 1.00 89.94 512 PRO A C 1
ATOM 4051 O O . PRO A 1 512 ? -4.063 18.915 -5.912 1.00 89.94 512 PRO A O 1
ATOM 4054 N N . LEU A 1 513 ? -3.115 20.494 -4.618 1.00 87.75 513 LEU A N 1
ATOM 4055 C CA . LEU A 1 513 ? -4.182 21.477 -4.800 1.00 87.75 513 LEU A CA 1
ATOM 4056 C C . LEU A 1 513 ? -4.261 21.948 -6.256 1.00 87.75 513 LEU A C 1
ATOM 4058 O O . LEU A 1 513 ? -5.355 22.008 -6.817 1.00 87.75 513 LEU A O 1
ATOM 4062 N N . LEU A 1 514 ? -3.116 22.226 -6.885 1.00 90.62 514 LEU A N 1
ATOM 4063 C CA . LEU A 1 514 ? -3.042 22.600 -8.297 1.00 90.62 514 LEU A CA 1
ATOM 4064 C C . LEU A 1 514 ? -3.570 21.479 -9.204 1.00 90.62 514 LEU A C 1
ATOM 4066 O O . LEU A 1 514 ? -4.426 21.732 -10.050 1.00 90.62 514 LEU A O 1
ATOM 4070 N N . LEU A 1 515 ? -3.119 20.240 -8.991 1.00 91.50 515 LEU A N 1
ATOM 4071 C CA . LEU A 1 515 ? -3.548 19.070 -9.762 1.00 91.50 515 LEU A CA 1
ATOM 4072 C C . LEU A 1 515 ? -5.054 18.816 -9.632 1.00 91.50 515 LEU A C 1
ATOM 4074 O O . LEU A 1 515 ? -5.704 18.489 -10.620 1.00 91.50 515 LEU A O 1
ATOM 4078 N N . ARG A 1 516 ? -5.640 19.020 -8.443 1.00 88.88 516 ARG A N 1
ATOM 4079 C CA . ARG A 1 516 ? -7.100 18.933 -8.254 1.00 88.88 516 ARG A CA 1
ATOM 4080 C C . ARG A 1 516 ? -7.853 20.016 -9.011 1.00 88.88 516 ARG A C 1
ATOM 4082 O O . ARG A 1 516 ? -8.881 19.716 -9.610 1.00 88.88 516 ARG A O 1
ATOM 4089 N N . ARG A 1 517 ? -7.358 21.258 -8.988 1.00 89.81 517 ARG A N 1
ATOM 4090 C CA . ARG A 1 517 ? -7.967 22.377 -9.728 1.00 89.81 517 ARG A CA 1
ATOM 4091 C C . ARG A 1 517 ? -7.922 22.138 -11.238 1.00 89.81 517 ARG A C 1
ATOM 4093 O O . ARG A 1 517 ? -8.901 22.410 -11.918 1.00 89.81 517 ARG A O 1
ATOM 4100 N N . GLN A 1 518 ? -6.826 21.569 -11.737 1.00 93.12 518 GLN A N 1
ATOM 4101 C CA . GLN A 1 518 ? -6.604 21.284 -13.159 1.00 93.12 518 GLN A CA 1
ATOM 4102 C C . GLN A 1 518 ? -7.011 19.861 -13.577 1.00 93.12 518 GLN A C 1
ATOM 4104 O O . GLN A 1 518 ? -6.618 19.369 -14.629 1.00 93.12 518 GLN A O 1
ATOM 4109 N N . MET A 1 519 ? -7.804 19.163 -12.770 1.00 92.81 519 MET A N 1
ATOM 4110 C CA . MET A 1 519 ? -8.043 17.734 -12.960 1.00 92.81 519 MET A CA 1
ATOM 4111 C C . MET A 1 519 ? -8.784 17.391 -14.262 1.00 92.81 519 MET A C 1
ATOM 4113 O O . MET A 1 519 ? -8.413 16.431 -14.930 1.00 92.81 519 MET A O 1
ATOM 4117 N N . LEU A 1 520 ? -9.821 18.154 -14.629 1.00 91.38 520 LEU A N 1
ATOM 4118 C CA . LEU A 1 520 ? -10.566 17.940 -15.877 1.00 91.38 520 LEU A CA 1
ATOM 4119 C C . LEU A 1 520 ? -9.713 18.191 -17.132 1.00 91.38 520 LEU A C 1
ATOM 4121 O O . LEU A 1 520 ? -9.675 17.294 -17.975 1.00 91.38 520 LEU A O 1
ATOM 4125 N N . PRO A 1 521 ? -8.994 19.326 -17.271 1.00 94.19 521 PRO A N 1
ATOM 4126 C CA . PRO A 1 521 ? -8.131 19.527 -18.432 1.00 94.19 521 PRO A CA 1
ATOM 4127 C C . PRO A 1 521 ? -6.996 18.500 -18.487 1.00 94.19 521 PRO A C 1
ATOM 4129 O O . PRO A 1 521 ? -6.728 17.961 -19.555 1.00 94.19 521 PRO A O 1
ATOM 4132 N N . LEU A 1 522 ? -6.384 18.137 -17.352 1.00 94.38 522 LEU A N 1
ATOM 4133 C CA . LEU A 1 522 ? -5.362 17.083 -17.321 1.00 94.38 522 LEU A CA 1
ATOM 4134 C C . LEU A 1 522 ? -5.916 15.723 -17.771 1.00 94.38 522 LEU A C 1
ATOM 4136 O O . LEU A 1 522 ? -5.264 15.023 -18.544 1.00 94.38 522 LEU A O 1
ATOM 4140 N N . ALA A 1 523 ? -7.125 15.357 -17.335 1.00 93.75 523 ALA A N 1
ATOM 4141 C CA . ALA A 1 523 ? -7.786 14.137 -17.791 1.00 93.75 523 ALA A CA 1
ATOM 4142 C C . ALA A 1 523 ? -8.088 14.181 -19.299 1.00 93.75 523 ALA A C 1
ATOM 4144 O O . ALA A 1 523 ? -7.841 13.195 -19.991 1.00 93.75 523 ALA A O 1
ATOM 4145 N N . ALA A 1 524 ? -8.549 15.321 -19.823 1.00 93.94 524 ALA A N 1
ATOM 4146 C CA . ALA A 1 524 ? -8.796 15.505 -21.253 1.00 93.94 524 ALA A CA 1
ATOM 4147 C C . ALA A 1 524 ? -7.510 15.363 -22.086 1.00 93.94 524 ALA A C 1
ATOM 4149 O O . ALA A 1 524 ? -7.508 14.655 -23.090 1.00 93.94 524 ALA A O 1
ATOM 4150 N N . VAL A 1 525 ? -6.392 15.946 -21.634 1.00 95.12 525 VAL A N 1
ATOM 4151 C CA . VAL A 1 525 ? -5.082 15.771 -22.287 1.00 95.12 525 VAL A CA 1
ATOM 4152 C C . VAL A 1 525 ? -4.679 14.296 -22.308 1.00 95.12 525 VAL A C 1
ATOM 4154 O O . VAL A 1 525 ? -4.213 13.814 -23.335 1.00 95.12 525 VAL A O 1
ATOM 4157 N N . MET A 1 526 ? -4.896 13.542 -21.225 1.00 95.19 526 MET A N 1
ATOM 4158 C CA . MET A 1 526 ? -4.576 12.106 -21.215 1.00 95.19 526 MET A CA 1
ATOM 4159 C C . MET A 1 526 ? -5.445 11.295 -22.178 1.00 95.19 526 MET A C 1
ATOM 4161 O O . MET A 1 526 ? -4.942 10.361 -22.797 1.00 95.19 526 MET A O 1
ATOM 4165 N N . VAL A 1 527 ? -6.715 11.664 -22.362 1.00 93.38 527 VAL A N 1
ATOM 4166 C CA . VAL A 1 527 ? -7.576 11.052 -23.387 1.00 93.38 527 VAL A CA 1
ATOM 4167 C C . VAL A 1 527 ? -7.036 11.335 -24.791 1.00 93.38 527 VAL A C 1
ATOM 4169 O O . VAL A 1 527 ? -6.945 10.418 -25.603 1.00 93.38 527 VAL A O 1
ATOM 4172 N N . LEU A 1 528 ? -6.591 12.565 -25.066 1.00 93.56 528 LEU A N 1
ATOM 4173 C CA . LEU A 1 528 ? -5.950 12.906 -26.342 1.00 93.56 528 LEU A CA 1
ATOM 4174 C C . LEU A 1 528 ? -4.645 12.127 -26.562 1.00 93.56 528 LEU A C 1
ATOM 4176 O O . LEU A 1 528 ? -4.380 11.693 -27.681 1.00 93.56 528 LEU A O 1
ATOM 4180 N N . VAL A 1 529 ? -3.856 11.896 -25.507 1.00 92.06 529 VAL A N 1
ATOM 4181 C CA . VAL A 1 529 ? -2.649 11.055 -25.572 1.00 92.06 529 VAL A CA 1
ATOM 4182 C C . VAL A 1 529 ? -2.997 9.606 -25.920 1.00 92.06 529 VAL A C 1
ATOM 4184 O O . VAL A 1 529 ? -2.308 9.015 -26.747 1.00 92.06 529 VAL A O 1
ATOM 4187 N N . ILE A 1 530 ? -4.070 9.043 -25.357 1.00 92.12 530 ILE A N 1
ATOM 4188 C CA . ILE A 1 530 ? -4.536 7.687 -25.700 1.00 92.12 530 ILE A CA 1
ATOM 4189 C C . ILE A 1 530 ? -4.961 7.610 -27.175 1.00 92.12 530 ILE A C 1
ATOM 4191 O O . ILE A 1 530 ? -4.590 6.668 -27.869 1.00 92.12 530 ILE A O 1
ATOM 4195 N N . ILE A 1 531 ? -5.717 8.600 -27.663 1.00 91.94 531 ILE A N 1
ATOM 4196 C CA . ILE A 1 531 ? -6.282 8.591 -29.023 1.00 91.94 531 ILE A CA 1
ATOM 4197 C C . ILE A 1 531 ? -5.214 8.886 -30.089 1.00 91.94 531 ILE A C 1
ATOM 4199 O O . ILE A 1 531 ? -5.115 8.174 -31.085 1.00 91.94 531 ILE A O 1
ATOM 4203 N N . GLY A 1 532 ? -4.426 9.949 -29.910 1.00 86.31 532 GLY A N 1
ATOM 4204 C CA . GLY A 1 532 ? -3.520 10.480 -30.938 1.00 86.31 532 GLY A CA 1
ATOM 4205 C C . GLY A 1 532 ? -2.034 10.217 -30.691 1.00 86.31 532 GLY A C 1
ATOM 4206 O O . GLY A 1 532 ? -1.229 10.321 -31.618 1.00 86.31 532 GLY A O 1
ATOM 4207 N N . GLY A 1 533 ? -1.649 9.858 -29.465 1.00 86.00 533 GLY A N 1
ATOM 4208 C CA . GLY A 1 533 ? -0.254 9.682 -29.064 1.00 86.00 533 GLY A CA 1
ATOM 4209 C C . GLY A 1 533 ? 0.514 8.654 -29.901 1.00 86.00 533 GLY A C 1
ATOM 4210 O O . GLY A 1 533 ? 1.588 8.992 -30.403 1.00 86.00 533 GLY A O 1
ATOM 4211 N N . PRO A 1 534 ? -0.008 7.429 -30.115 1.00 82.31 534 PRO A N 1
ATOM 4212 C CA . PRO A 1 534 ? 0.669 6.422 -30.935 1.00 82.31 534 PRO A CA 1
ATOM 4213 C C . PRO A 1 534 ? 0.891 6.859 -32.388 1.00 82.31 534 PRO A C 1
ATOM 4215 O O . PRO A 1 534 ? 1.948 6.593 -32.960 1.00 82.31 534 PRO A O 1
ATOM 4218 N N . ALA A 1 535 ? -0.080 7.554 -32.990 1.00 76.56 535 ALA A N 1
ATOM 4219 C CA . ALA A 1 535 ? 0.039 8.067 -34.353 1.00 76.56 535 ALA A CA 1
ATOM 4220 C C . ALA A 1 535 ? 1.109 9.164 -34.449 1.00 76.56 535 ALA A C 1
ATOM 4222 O O . ALA A 1 535 ? 1.969 9.107 -35.327 1.00 76.56 535 ALA A O 1
ATOM 4223 N N . LEU A 1 536 ? 1.110 10.106 -33.500 1.00 78.88 536 LEU A N 1
ATOM 4224 C CA . LEU A 1 536 ? 2.113 11.168 -33.423 1.00 78.88 536 LEU A CA 1
ATOM 4225 C C . LEU A 1 536 ? 3.521 10.610 -33.174 1.00 78.88 536 LEU A C 1
ATOM 4227 O O . LEU A 1 536 ? 4.490 11.086 -33.759 1.00 78.88 536 LEU A O 1
ATOM 4231 N N . TYR A 1 537 ? 3.637 9.581 -32.331 1.00 74.81 537 TYR A N 1
ATOM 4232 C CA . TYR A 1 537 ? 4.905 8.910 -32.059 1.00 74.81 537 TYR A CA 1
ATOM 4233 C C . TYR A 1 537 ? 5.484 8.250 -33.315 1.00 74.81 537 TYR A C 1
ATOM 4235 O O . TYR A 1 537 ? 6.662 8.450 -33.607 1.00 74.81 537 TYR A O 1
ATOM 4243 N N . ARG A 1 538 ? 4.658 7.533 -34.092 1.00 67.31 538 ARG A N 1
ATOM 4244 C CA . ARG A 1 538 ? 5.070 6.959 -35.386 1.00 67.31 538 ARG A CA 1
ATOM 4245 C C . ARG A 1 538 ? 5.524 8.042 -36.364 1.00 67.31 538 ARG A C 1
ATOM 4247 O O . ARG A 1 538 ? 6.642 7.981 -36.856 1.00 67.31 538 ARG A O 1
ATOM 4254 N N . PHE A 1 539 ? 4.725 9.094 -36.526 1.00 66.00 539 PHE A N 1
ATOM 4255 C CA . PHE A 1 539 ? 5.069 10.227 -37.385 1.00 66.00 539 PHE A CA 1
ATOM 4256 C C . PHE A 1 539 ? 6.404 10.896 -36.998 1.00 66.00 539 PHE A C 1
ATOM 4258 O O . PHE A 1 539 ? 7.211 11.245 -37.857 1.00 66.00 539 PHE A O 1
ATOM 4265 N N . ALA A 1 540 ? 6.670 11.059 -35.698 1.00 62.09 540 ALA A N 1
ATOM 4266 C CA . ALA A 1 540 ? 7.915 11.649 -35.206 1.00 62.09 540 ALA A CA 1
ATOM 4267 C C . ALA A 1 540 ? 9.144 10.746 -35.426 1.00 62.09 540 ALA A C 1
ATOM 4269 O O . ALA A 1 540 ? 10.252 11.255 -35.619 1.00 62.09 540 ALA A O 1
ATOM 4270 N N . LEU A 1 541 ? 8.966 9.422 -35.379 1.00 56.41 541 LEU A N 1
ATOM 4271 C CA . LEU A 1 541 ? 10.017 8.467 -35.730 1.00 56.41 541 LEU A CA 1
ATOM 4272 C C . LEU A 1 541 ? 10.353 8.554 -37.222 1.00 56.41 541 LEU A C 1
ATOM 4274 O O . LEU A 1 541 ? 11.534 8.647 -37.560 1.00 56.41 541 LEU A O 1
ATOM 4278 N N . ASP A 1 542 ? 9.335 8.629 -38.080 1.00 46.75 542 ASP A N 1
ATOM 4279 C CA . ASP A 1 542 ? 9.509 8.726 -39.532 1.00 46.75 542 ASP A CA 1
ATOM 4280 C C . ASP A 1 542 ? 10.319 9.975 -39.922 1.00 46.75 542 ASP A C 1
ATOM 4282 O O . ASP A 1 542 ? 11.237 9.887 -40.736 1.00 46.75 542 ASP A O 1
ATOM 4286 N N . GLN A 1 543 ? 10.086 11.125 -39.274 1.00 44.41 543 GLN A N 1
ATOM 4287 C CA . GLN A 1 543 ? 10.836 12.358 -39.563 1.00 44.41 543 GLN A CA 1
ATOM 4288 C C . GLN A 1 543 ? 12.318 12.325 -39.153 1.00 44.41 543 GLN A C 1
ATOM 4290 O O . GLN A 1 543 ? 13.148 12.952 -39.810 1.00 44.41 543 GLN A O 1
ATOM 4295 N N . LYS A 1 544 ? 12.685 11.623 -38.072 1.00 39.75 544 LYS A N 1
ATOM 4296 C CA . LYS A 1 544 ? 14.073 11.609 -37.564 1.00 39.75 544 LYS A CA 1
ATOM 4297 C C . LYS A 1 544 ? 15.029 10.755 -38.392 1.00 39.75 544 LYS A C 1
ATOM 4299 O O . LYS A 1 544 ? 16.239 10.870 -38.209 1.00 39.75 544 LYS A O 1
ATOM 4304 N N . THR A 1 545 ? 14.518 9.884 -39.257 1.00 39.91 545 THR A N 1
ATOM 4305 C CA . THR A 1 545 ? 15.364 8.935 -39.990 1.00 39.91 545 THR A CA 1
ATOM 4306 C C . THR A 1 545 ? 16.045 9.531 -41.219 1.00 39.91 545 THR A C 1
ATOM 4308 O O . THR A 1 545 ? 16.996 8.914 -41.690 1.00 39.91 545 THR A O 1
ATOM 4311 N N . GLY A 1 546 ? 15.645 10.719 -41.703 1.00 36.72 546 GLY A N 1
ATOM 4312 C CA . GLY A 1 546 ? 16.357 11.496 -42.738 1.00 36.72 546 GLY A CA 1
ATOM 4313 C C . GLY A 1 546 ? 16.626 10.771 -44.066 1.00 36.72 546 GLY A C 1
ATOM 4314 O O . GLY A 1 546 ? 17.289 11.322 -44.939 1.00 36.72 546 GLY A O 1
ATOM 4315 N N . ALA A 1 547 ? 16.138 9.542 -44.224 1.00 33.31 547 ALA A N 1
ATOM 4316 C CA . ALA A 1 547 ? 16.223 8.789 -45.455 1.00 33.31 547 ALA A CA 1
ATOM 4317 C C . ALA A 1 547 ? 15.267 9.425 -46.477 1.00 33.31 547 ALA A C 1
ATOM 4319 O O . ALA A 1 547 ? 14.207 9.928 -46.083 1.00 33.31 547 ALA A O 1
ATOM 4320 N N . PRO A 1 548 ? 15.610 9.413 -47.777 1.00 31.16 548 PRO A N 1
ATOM 4321 C CA . PRO A 1 548 ? 14.701 9.842 -48.828 1.00 31.16 548 PRO A CA 1
ATOM 4322 C C . PRO A 1 548 ? 13.298 9.267 -48.604 1.00 31.16 548 PRO A C 1
ATOM 4324 O O . PRO A 1 548 ? 13.154 8.086 -48.290 1.00 31.16 548 PRO A O 1
ATOM 4327 N N . ARG A 1 549 ? 12.258 10.092 -48.784 1.00 31.89 549 ARG A N 1
ATOM 4328 C CA . ARG A 1 549 ? 10.845 9.728 -48.552 1.00 31.89 549 ARG A CA 1
ATOM 4329 C C . ARG A 1 549 ? 10.368 8.478 -49.313 1.00 31.89 549 ARG A C 1
ATOM 4331 O O . ARG A 1 549 ? 9.329 7.939 -48.957 1.00 31.89 549 ARG A O 1
ATOM 4338 N N . TRP A 1 550 ? 11.118 7.983 -50.300 1.00 40.62 550 TRP A N 1
ATOM 4339 C CA . TRP A 1 550 ? 10.836 6.719 -50.988 1.00 40.62 550 TRP A CA 1
ATOM 4340 C C . TRP A 1 550 ? 11.333 5.466 -50.235 1.00 40.62 550 TRP A C 1
ATOM 4342 O O . TRP A 1 550 ? 10.824 4.382 -50.482 1.00 40.62 550 TRP A O 1
ATOM 4352 N N . ILE A 1 551 ? 12.240 5.594 -49.256 1.00 41.81 551 ILE A N 1
ATOM 4353 C CA . ILE A 1 551 ? 12.656 4.504 -48.340 1.00 41.81 551 ILE A CA 1
ATOM 4354 C C . ILE A 1 551 ? 11.683 4.373 -47.147 1.00 41.81 551 ILE A C 1
ATOM 4356 O O . ILE A 1 551 ? 11.628 3.341 -46.486 1.00 41.81 551 ILE A O 1
ATOM 4360 N N . ALA A 1 552 ? 10.845 5.391 -46.922 1.00 35.78 552 ALA A N 1
ATOM 4361 C CA . ALA A 1 552 ? 9.691 5.351 -46.019 1.00 35.78 552 ALA A CA 1
ATOM 4362 C C . ALA A 1 552 ? 8.378 4.964 -46.741 1.00 35.78 552 ALA A C 1
ATOM 4364 O O . ALA A 1 552 ? 7.287 5.154 -46.199 1.00 35.78 552 ALA A O 1
ATOM 4365 N N . ALA A 1 553 ? 8.456 4.442 -47.971 1.00 33.53 553 ALA A N 1
ATOM 4366 C CA . ALA A 1 553 ? 7.286 4.043 -48.741 1.00 33.53 553 ALA A CA 1
ATOM 4367 C C . ALA A 1 553 ? 6.720 2.698 -48.253 1.00 33.53 553 ALA A C 1
ATOM 4369 O O . ALA A 1 553 ? 7.048 1.646 -48.782 1.00 33.53 553 ALA A O 1
ATOM 4370 N N . GLY A 1 554 ? 5.816 2.761 -47.274 1.00 38.28 554 GLY A N 1
ATOM 4371 C CA . GLY A 1 554 ? 4.662 1.860 -47.193 1.00 38.28 554 GLY A CA 1
ATOM 4372 C C . GLY A 1 554 ? 4.917 0.341 -47.084 1.00 38.28 554 GLY A C 1
ATOM 4373 O O . GLY A 1 554 ? 6.019 -0.121 -46.789 1.00 38.28 554 GLY A O 1
ATOM 4374 N N . PRO A 1 555 ? 3.851 -0.470 -47.216 1.00 34.28 555 PRO A N 1
ATOM 4375 C CA . PRO A 1 555 ? 3.917 -1.913 -47.015 1.00 34.28 555 PRO A CA 1
ATOM 4376 C C . PRO A 1 555 ? 4.654 -2.606 -48.173 1.00 34.28 555 PRO A C 1
ATOM 4378 O O . PRO A 1 555 ? 4.292 -2.431 -49.327 1.00 34.28 555 PRO A O 1
ATOM 4381 N N . ALA A 1 556 ? 5.657 -3.422 -47.831 1.00 39.91 556 ALA A N 1
ATOM 4382 C CA . ALA A 1 556 ? 6.174 -4.563 -48.600 1.00 39.91 556 ALA A CA 1
ATOM 4383 C C . ALA A 1 556 ? 6.217 -4.417 -50.140 1.00 39.91 556 ALA A C 1
ATOM 4385 O O . ALA A 1 556 ? 5.675 -5.253 -50.855 1.00 39.91 556 ALA A O 1
ATOM 4386 N N . SER A 1 557 ? 6.911 -3.411 -50.676 1.00 46.22 557 SER A N 1
ATOM 4387 C CA . SER A 1 557 ? 7.350 -3.437 -52.077 1.00 46.22 557 SER A CA 1
ATOM 4388 C C . SER A 1 557 ? 8.699 -4.157 -52.153 1.00 46.22 557 SER A C 1
ATOM 4390 O O . SER A 1 557 ? 9.751 -3.523 -52.062 1.00 46.22 557 SER A O 1
ATOM 4392 N N . VAL A 1 558 ? 8.685 -5.490 -52.217 1.00 53.66 558 VAL A N 1
ATOM 4393 C CA . VAL A 1 558 ? 9.924 -6.274 -52.297 1.00 53.66 558 VAL A CA 1
ATOM 4394 C C . VAL A 1 558 ? 10.599 -6.003 -53.635 1.00 53.66 558 VAL A C 1
ATOM 4396 O O . VAL A 1 558 ? 10.075 -6.360 -54.688 1.00 53.66 558 VAL A O 1
ATOM 4399 N N . VAL A 1 559 ? 11.764 -5.362 -53.599 1.00 58.56 559 VAL A N 1
ATOM 4400 C CA . VAL A 1 559 ? 12.537 -5.079 -54.811 1.00 58.56 559 VAL A CA 1
ATOM 4401 C C . VAL A 1 559 ? 13.358 -6.312 -55.184 1.00 58.56 559 VAL A C 1
ATOM 4403 O O . VAL A 1 559 ? 14.151 -6.799 -54.373 1.00 58.56 559 VAL A O 1
ATOM 4406 N N . THR A 1 560 ? 13.165 -6.816 -56.406 1.00 56.50 560 THR A N 1
ATOM 4407 C CA . THR A 1 560 ? 13.938 -7.936 -56.958 1.00 56.50 560 THR A CA 1
ATOM 4408 C C . THR A 1 560 ? 15.176 -7.432 -57.682 1.00 56.50 560 THR A C 1
ATOM 4410 O O . THR A 1 560 ? 15.057 -6.572 -58.555 1.00 56.50 560 THR A O 1
ATOM 4413 N N . GLY A 1 561 ? 16.335 -8.013 -57.372 1.00 56.56 561 GLY A N 1
ATOM 4414 C CA . GLY A 1 561 ? 17.574 -7.767 -58.109 1.00 56.56 561 GLY A CA 1
ATOM 4415 C C . GLY A 1 561 ? 18.107 -8.980 -58.858 1.00 56.56 561 GLY A C 1
ATOM 4416 O O . GLY A 1 561 ? 17.788 -10.122 -58.519 1.00 56.56 561 GLY A O 1
ATOM 4417 N N . ARG A 1 562 ? 18.929 -8.721 -59.881 1.00 58.19 562 ARG A N 1
ATOM 4418 C CA . ARG A 1 562 ? 19.669 -9.724 -60.662 1.00 58.19 562 ARG A CA 1
ATOM 4419 C C . ARG A 1 562 ? 21.167 -9.465 -60.530 1.00 58.19 562 ARG A C 1
ATOM 4421 O O . ARG A 1 562 ? 21.578 -8.314 -60.644 1.00 58.19 562 ARG A O 1
ATOM 4428 N N . VAL A 1 563 ? 21.942 -10.534 -60.355 1.00 54.50 563 VAL A N 1
ATOM 4429 C CA . VAL A 1 563 ? 23.405 -10.536 -60.504 1.00 54.50 563 VAL A CA 1
ATOM 4430 C C . VAL A 1 563 ? 23.778 -10.715 -61.984 1.00 54.50 563 VAL A C 1
ATOM 4432 O O . VAL A 1 563 ? 23.268 -11.626 -62.646 1.00 54.50 563 VAL A O 1
ATOM 4435 N N . VAL A 1 564 ? 24.618 -9.828 -62.524 1.00 52.12 564 VAL A N 1
ATOM 4436 C CA . VAL A 1 564 ? 25.114 -9.891 -63.913 1.00 52.12 564 VAL A CA 1
ATOM 4437 C C . VAL A 1 564 ? 26.525 -10.483 -63.911 1.00 52.12 564 VAL A C 1
ATOM 4439 O O . VAL A 1 564 ? 27.436 -9.864 -63.369 1.00 52.12 564 VAL A O 1
ATOM 4442 N N . ALA A 1 565 ? 26.693 -11.669 -64.503 1.00 41.78 565 ALA A N 1
ATOM 4443 C CA . ALA A 1 565 ? 27.985 -12.337 -64.670 1.00 41.78 565 ALA A CA 1
ATOM 4444 C C . ALA A 1 565 ? 28.621 -11.961 -66.020 1.00 41.78 565 ALA A C 1
ATOM 4446 O O . ALA A 1 565 ? 27.940 -12.010 -67.046 1.00 41.78 565 ALA A O 1
ATOM 4447 N N . SER A 1 566 ? 29.919 -11.637 -66.035 1.00 39.03 566 SER A N 1
ATOM 4448 C CA . SER A 1 566 ? 30.730 -11.600 -67.255 1.00 39.03 566 SER A CA 1
ATOM 4449 C C . SER A 1 566 ? 31.469 -12.931 -67.408 1.00 39.03 566 SER A C 1
ATOM 4451 O O . SER A 1 566 ? 32.378 -13.268 -66.653 1.00 39.03 566 SER A O 1
ATOM 4453 N N . THR A 1 567 ? 31.075 -13.732 -68.391 1.00 34.12 567 THR A N 1
ATOM 4454 C CA . THR A 1 567 ? 31.882 -14.869 -68.842 1.00 34.12 567 THR A CA 1
ATOM 4455 C C . THR A 1 567 ? 32.874 -14.368 -69.885 1.00 34.12 567 THR A C 1
ATOM 4457 O O . THR A 1 567 ? 32.464 -14.037 -70.995 1.00 34.12 567 THR A O 1
ATOM 4460 N N . GLY A 1 568 ? 34.163 -14.303 -69.546 1.00 34.88 568 GLY A N 1
ATOM 4461 C CA . GLY A 1 568 ? 35.216 -14.026 -70.525 1.00 34.88 568 GLY A CA 1
ATOM 4462 C C . GLY A 1 568 ? 36.584 -13.761 -69.902 1.00 34.88 568 GLY A C 1
ATOM 4463 O O . GLY A 1 568 ? 36.832 -12.690 -69.364 1.00 34.88 568 GLY A O 1
ATOM 4464 N N . THR A 1 569 ? 37.483 -14.735 -70.011 1.00 34.38 569 THR A N 1
ATOM 4465 C CA . THR A 1 569 ? 38.894 -14.709 -69.591 1.00 34.38 569 THR A CA 1
ATOM 4466 C C . THR A 1 569 ? 39.834 -13.985 -70.570 1.00 34.38 569 THR A C 1
ATOM 4468 O O . THR A 1 569 ? 41.024 -14.281 -70.594 1.00 34.38 569 THR A O 1
ATOM 4471 N N . GLU A 1 570 ? 39.365 -13.019 -71.362 1.00 34.16 570 GLU A N 1
ATOM 4472 C CA . GLU A 1 570 ? 40.235 -12.283 -72.293 1.00 34.16 570 GLU A CA 1
ATOM 4473 C C . GLU A 1 570 ? 40.080 -10.768 -72.142 1.00 34.16 570 GLU A C 1
ATOM 4475 O O . GLU A 1 570 ? 39.080 -10.184 -72.541 1.00 34.16 570 GLU A O 1
ATOM 4480 N N . GLY A 1 571 ? 41.116 -10.138 -71.578 1.00 35.22 571 GLY A N 1
ATOM 4481 C CA . GLY A 1 571 ? 41.335 -8.693 -71.619 1.00 35.22 571 GLY A CA 1
ATOM 4482 C C . GLY A 1 571 ? 40.507 -7.872 -70.628 1.00 35.22 571 GLY A C 1
ATOM 4483 O O . GLY A 1 571 ? 39.323 -7.627 -70.821 1.00 35.22 571 GLY A O 1
ATOM 4484 N N . LEU A 1 572 ? 41.175 -7.323 -69.610 1.00 40.31 572 LEU A N 1
ATOM 4485 C CA . LEU A 1 572 ? 40.731 -6.109 -68.916 1.00 40.31 572 LEU A CA 1
ATOM 4486 C C . LEU A 1 572 ? 40.611 -4.970 -69.944 1.00 40.31 572 LEU A C 1
ATOM 4488 O O . LEU A 1 572 ? 41.587 -4.267 -70.176 1.00 40.31 572 LEU A O 1
ATOM 4492 N N . ASN A 1 573 ? 39.464 -4.848 -70.616 1.00 37.78 573 ASN A N 1
ATOM 4493 C CA . ASN A 1 573 ? 38.932 -3.630 -71.234 1.00 37.78 573 ASN A CA 1
ATOM 4494 C C . ASN A 1 573 ? 37.565 -3.933 -71.876 1.00 37.78 573 ASN A C 1
ATOM 4496 O O . ASN A 1 573 ? 37.503 -4.510 -72.958 1.00 37.78 573 ASN A O 1
ATOM 4500 N N . ARG A 1 574 ? 36.502 -3.418 -71.237 1.00 30.69 574 ARG A N 1
ATOM 4501 C CA . ARG A 1 574 ? 35.058 -3.453 -71.575 1.00 30.69 574 ARG A CA 1
ATOM 4502 C C . ARG A 1 574 ? 34.253 -4.617 -70.969 1.00 30.69 574 ARG A C 1
ATOM 4504 O O . ARG A 1 574 ? 34.447 -5.762 -71.361 1.00 30.69 574 ARG A O 1
ATOM 4511 N N . PRO A 1 575 ? 33.249 -4.334 -70.121 1.00 33.28 575 PRO A N 1
ATOM 4512 C CA . PRO A 1 575 ? 32.120 -5.235 -69.955 1.00 33.28 575 PRO A CA 1
ATOM 4513 C C . PRO A 1 575 ? 31.230 -5.148 -71.199 1.00 33.28 575 PRO A C 1
ATOM 4515 O O . PRO A 1 575 ? 30.790 -4.077 -71.618 1.00 33.28 575 PRO A O 1
ATOM 4518 N N . VAL A 1 576 ? 31.008 -6.303 -71.820 1.00 35.00 576 VAL A N 1
ATOM 4519 C CA . VAL A 1 576 ? 30.167 -6.468 -73.005 1.00 35.00 576 VAL A CA 1
ATOM 4520 C C . VAL A 1 576 ? 28.704 -6.239 -72.624 1.00 35.00 576 VAL A C 1
ATOM 4522 O O . VAL A 1 576 ? 28.142 -6.920 -71.766 1.00 35.00 576 VAL A O 1
ATOM 4525 N N . SER A 1 577 ? 28.087 -5.258 -73.278 1.00 44.19 577 SER A N 1
ATOM 4526 C CA . SER A 1 577 ? 26.663 -4.963 -73.223 1.00 44.19 577 SER A CA 1
ATOM 4527 C C . SER A 1 577 ? 25.889 -5.956 -74.087 1.00 44.19 577 SER A C 1
ATOM 4529 O O . SER A 1 577 ? 25.637 -5.666 -75.248 1.00 44.19 577 SER A O 1
ATOM 4531 N N . GLU A 1 578 ? 25.477 -7.110 -73.572 1.00 34.62 578 GLU A N 1
ATOM 4532 C CA . GLU A 1 578 ? 24.497 -7.923 -74.301 1.00 34.62 578 GLU A CA 1
ATOM 4533 C C . GLU A 1 578 ? 23.601 -8.718 -73.343 1.00 34.62 578 GLU A C 1
ATOM 4535 O O . GLU A 1 578 ? 24.063 -9.439 -72.462 1.00 34.62 578 GLU A O 1
ATOM 4540 N N . ASN A 1 579 ? 22.287 -8.564 -73.552 1.00 33.75 579 ASN A N 1
ATOM 4541 C CA . ASN A 1 579 ? 21.161 -9.272 -72.923 1.00 33.75 579 ASN A CA 1
ATOM 4542 C C . ASN A 1 579 ? 20.558 -8.700 -71.622 1.00 33.75 579 ASN A C 1
ATOM 4544 O O . ASN A 1 579 ? 20.323 -9.419 -70.644 1.00 33.75 579 ASN A O 1
ATOM 4548 N N . PHE A 1 580 ? 20.135 -7.432 -71.671 1.00 37.88 580 PHE A N 1
ATOM 4549 C CA . PHE A 1 580 ? 19.051 -6.901 -70.826 1.00 37.88 580 PHE A CA 1
ATOM 4550 C C . PHE A 1 580 ? 17.713 -6.964 -71.582 1.00 37.88 580 PHE A C 1
ATOM 4552 O O . PHE A 1 580 ? 17.148 -5.953 -71.981 1.00 37.88 580 PHE A O 1
ATOM 4559 N N . VAL A 1 581 ? 17.206 -8.173 -71.834 1.00 35.50 581 VAL A N 1
ATOM 4560 C CA . VAL A 1 581 ? 15.868 -8.357 -72.417 1.00 35.50 581 VAL A CA 1
ATOM 4561 C C . VAL A 1 581 ? 14.860 -8.475 -71.278 1.00 35.50 581 VAL A C 1
ATOM 4563 O O . VAL A 1 581 ? 14.581 -9.581 -70.831 1.00 35.50 581 VAL A O 1
ATOM 4566 N N . GLN A 1 582 ? 14.372 -7.344 -70.761 1.00 39.19 582 GLN A N 1
ATOM 4567 C CA . GLN A 1 582 ? 13.009 -7.171 -70.226 1.00 39.19 582 GLN A CA 1
ATOM 4568 C C . GLN A 1 582 ? 12.799 -5.726 -69.753 1.00 39.19 582 GLN A C 1
ATOM 4570 O O . GLN A 1 582 ? 13.729 -5.078 -69.288 1.00 39.19 582 GLN A O 1
ATOM 4575 N N . GLN A 1 583 ? 11.577 -5.223 -69.945 1.00 39.59 583 GLN A N 1
ATOM 4576 C CA . GLN A 1 583 ? 11.205 -3.808 -69.846 1.00 39.59 583 GLN A CA 1
ATOM 4577 C C . GLN A 1 583 ? 11.716 -3.116 -68.563 1.00 39.59 583 GLN A C 1
ATOM 4579 O O . GLN A 1 583 ? 11.522 -3.655 -67.470 1.00 39.59 583 GLN A O 1
ATOM 4584 N N . PRO A 1 584 ? 12.310 -1.912 -68.674 1.00 40.41 584 PRO A N 1
ATOM 4585 C CA . PRO A 1 584 ? 12.815 -1.166 -67.530 1.00 40.41 584 PRO A CA 1
ATOM 4586 C C . PRO A 1 584 ? 11.657 -0.725 -66.630 1.00 40.41 584 PRO A C 1
ATOM 4588 O O . PRO A 1 584 ? 10.770 0.017 -67.050 1.00 40.41 584 PRO A O 1
ATOM 4591 N N . SER A 1 585 ? 11.674 -1.163 -65.372 1.00 45.69 585 SER A N 1
ATOM 4592 C CA . SER A 1 585 ? 10.837 -0.591 -64.317 1.00 45.69 585 SER A CA 1
ATOM 4593 C C . SER A 1 585 ? 11.710 0.270 -63.413 1.00 45.69 585 SER A C 1
ATOM 4595 O O . SER A 1 585 ? 12.721 -0.210 -62.896 1.00 45.69 585 SER A O 1
ATOM 4597 N N . THR A 1 586 ? 11.302 1.512 -63.174 1.00 49.28 586 THR A N 1
ATOM 4598 C CA . THR A 1 586 ? 11.898 2.359 -62.139 1.00 49.28 586 THR A CA 1
ATOM 4599 C C . THR A 1 586 ? 11.839 1.633 -60.786 1.00 49.28 586 THR A C 1
ATOM 4601 O O . THR A 1 586 ? 10.807 1.059 -60.438 1.00 49.28 586 THR A O 1
ATOM 4604 N N . ASN A 1 587 ? 12.948 1.645 -60.033 1.00 54.03 587 ASN A N 1
ATOM 4605 C CA . ASN A 1 587 ? 13.129 1.057 -58.687 1.00 54.03 587 ASN A CA 1
ATOM 4606 C C . ASN A 1 587 ? 13.650 -0.393 -58.580 1.00 54.03 587 ASN A C 1
ATOM 4608 O O . ASN A 1 587 ? 13.594 -0.948 -57.483 1.00 54.03 587 ASN A O 1
ATOM 4612 N N . GLN A 1 588 ? 14.191 -1.019 -59.632 1.00 64.50 588 GLN A N 1
ATOM 4613 C CA . GLN A 1 588 ? 14.920 -2.290 -59.459 1.00 64.50 588 GLN A CA 1
ATOM 4614 C C . GLN A 1 588 ? 16.341 -2.060 -58.924 1.00 64.50 588 GLN A C 1
ATOM 4616 O O . GLN A 1 588 ? 17.060 -1.193 -59.416 1.00 64.50 588 GLN A O 1
ATOM 4621 N N . ILE A 1 589 ? 16.750 -2.849 -57.922 1.00 68.00 589 ILE A N 1
ATOM 4622 C CA . ILE A 1 589 ? 18.141 -2.903 -57.451 1.00 68.00 589 ILE A CA 1
ATOM 4623 C C . ILE A 1 589 ? 18.895 -3.882 -58.347 1.00 68.00 589 ILE A C 1
ATOM 4625 O O . ILE A 1 589 ? 18.553 -5.060 -58.381 1.00 68.00 589 ILE A O 1
ATOM 4629 N N . VAL A 1 590 ? 19.944 -3.439 -59.030 1.00 67.06 590 VAL A N 1
ATOM 4630 C CA . VAL A 1 590 ? 20.814 -4.322 -59.821 1.00 67.06 590 VAL A CA 1
ATOM 4631 C C . VAL A 1 590 ? 22.112 -4.537 -59.061 1.00 67.06 590 VAL A C 1
ATOM 4633 O O . VAL A 1 590 ? 22.806 -3.582 -58.729 1.00 67.06 590 VAL A O 1
ATOM 4636 N N . ALA A 1 591 ? 22.434 -5.794 -58.767 1.00 65.75 591 ALA A N 1
ATOM 4637 C CA . ALA A 1 591 ? 23.678 -6.161 -58.107 1.00 65.75 591 ALA A CA 1
ATOM 4638 C C . ALA A 1 591 ? 24.702 -6.616 -59.147 1.00 65.75 591 ALA A C 1
ATOM 4640 O O . ALA A 1 591 ? 24.372 -7.376 -60.055 1.00 65.75 591 ALA A O 1
ATOM 4641 N N . LEU A 1 592 ? 25.950 -6.188 -59.008 1.00 61.25 592 LEU A N 1
ATOM 4642 C CA . LEU A 1 592 ? 27.043 -6.693 -59.838 1.00 61.25 592 LEU A CA 1
ATOM 4643 C C . LEU A 1 592 ? 27.706 -7.909 -59.182 1.00 61.25 592 LEU A C 1
ATOM 4645 O O . LEU A 1 592 ? 27.858 -7.938 -57.960 1.00 61.25 592 LEU A O 1
ATOM 4649 N N . ASP A 1 593 ? 28.118 -8.888 -59.995 1.00 54.53 593 ASP A N 1
ATOM 4650 C CA . ASP A 1 593 ? 28.881 -10.064 -59.528 1.00 54.53 593 ASP A CA 1
ATOM 4651 C C . ASP A 1 593 ? 30.365 -9.738 -59.275 1.00 54.53 593 ASP A C 1
ATOM 4653 O O . ASP A 1 593 ? 31.104 -10.512 -58.674 1.00 54.53 593 ASP A O 1
ATOM 4657 N N . TYR A 1 594 ? 30.815 -8.566 -59.729 1.00 59.84 594 TYR A N 1
ATOM 4658 C CA . TYR A 1 594 ? 32.193 -8.116 -59.592 1.00 59.84 594 TYR A CA 1
ATOM 4659 C C . TYR A 1 594 ? 32.347 -7.203 -58.372 1.00 59.84 594 TYR A C 1
ATOM 4661 O O . TYR A 1 594 ? 31.737 -6.132 -58.298 1.00 59.84 594 TYR A O 1
ATOM 4669 N N . ALA A 1 595 ? 33.174 -7.617 -57.410 1.00 68.25 595 ALA A N 1
ATOM 4670 C CA . ALA A 1 595 ? 33.621 -6.731 -56.344 1.00 68.25 595 ALA A CA 1
ATOM 4671 C C . ALA A 1 595 ? 34.692 -5.793 -56.909 1.00 68.25 595 ALA A C 1
ATOM 4673 O O . ALA A 1 595 ? 35.741 -6.253 -57.348 1.00 68.25 595 ALA A O 1
ATOM 4674 N N . CYS A 1 596 ? 34.434 -4.487 -56.900 1.00 74.94 596 CYS A N 1
ATOM 4675 C CA . CYS A 1 596 ? 35.397 -3.507 -57.388 1.00 74.94 596 CYS A CA 1
ATOM 4676 C C . CYS A 1 596 ? 36.194 -2.907 -56.229 1.00 74.94 596 CYS A C 1
ATOM 4678 O O . CYS A 1 596 ? 35.700 -2.751 -55.108 1.00 74.94 596 CYS A O 1
ATOM 4680 N N . THR A 1 597 ? 37.430 -2.518 -56.496 1.00 83.38 597 THR A N 1
ATOM 4681 C CA . THR A 1 597 ? 38.242 -1.730 -55.568 1.00 83.38 597 THR A CA 1
ATOM 4682 C C . THR A 1 597 ? 37.791 -0.259 -55.558 1.00 83.38 597 THR A C 1
ATOM 4684 O O . THR A 1 597 ? 37.166 0.215 -56.512 1.00 83.38 597 THR A O 1
ATOM 4687 N N . PRO A 1 598 ? 38.132 0.523 -54.515 1.00 85.25 598 PRO A N 1
ATOM 4688 C CA . PRO A 1 598 ? 37.927 1.974 -54.501 1.00 85.25 598 PRO A CA 1
ATOM 4689 C C . PRO A 1 598 ? 38.485 2.711 -55.728 1.00 85.25 598 PRO A C 1
ATOM 4691 O O . PRO A 1 598 ? 37.930 3.733 -56.123 1.00 85.25 598 PRO A O 1
ATOM 4694 N N . ALA A 1 599 ? 39.553 2.199 -56.346 1.00 80.62 599 ALA A N 1
ATOM 4695 C CA . ALA A 1 599 ? 40.144 2.782 -57.549 1.00 80.62 599 ALA A CA 1
ATOM 4696 C C . ALA A 1 599 ? 39.318 2.512 -58.820 1.00 80.62 599 ALA A C 1
ATOM 4698 O O . ALA A 1 599 ? 39.273 3.355 -59.713 1.00 80.62 599 ALA A O 1
ATOM 4699 N N . GLU A 1 600 ? 38.652 1.359 -58.894 1.00 79.19 600 GLU A N 1
ATOM 4700 C CA . GLU A 1 600 ? 37.825 0.953 -60.036 1.00 79.19 600 GLU A CA 1
ATOM 4701 C C . GLU A 1 600 ? 36.403 1.530 -59.968 1.00 79.19 600 GLU A C 1
ATOM 4703 O O . GLU A 1 600 ? 35.749 1.659 -61.001 1.00 79.19 600 GLU A O 1
ATOM 4708 N N . LEU A 1 601 ? 35.923 1.915 -58.777 1.00 83.88 601 LEU A N 1
ATOM 4709 C CA . LEU A 1 601 ? 34.540 2.360 -58.575 1.00 83.88 601 LEU A CA 1
ATOM 4710 C C . LEU A 1 601 ? 34.079 3.469 -59.546 1.00 83.88 601 LEU A C 1
ATOM 4712 O O . LEU A 1 601 ? 32.979 3.330 -60.078 1.00 83.88 601 LEU A O 1
ATOM 4716 N N . PRO A 1 602 ? 34.853 4.539 -59.831 1.00 83.00 602 PRO A N 1
ATOM 4717 C CA . PRO A 1 602 ? 34.417 5.574 -60.773 1.00 83.00 602 PRO A CA 1
ATOM 4718 C C . PRO A 1 602 ? 34.089 5.033 -62.172 1.00 83.00 602 PRO A C 1
ATOM 4720 O O . PRO A 1 602 ? 33.146 5.504 -62.802 1.00 83.00 602 PRO A O 1
ATOM 4723 N N . TRP A 1 603 ? 34.824 4.018 -62.633 1.00 77.56 603 TRP A N 1
ATOM 4724 C CA . TRP A 1 603 ? 34.580 3.368 -63.922 1.00 77.56 603 TRP A CA 1
ATOM 4725 C C . TRP A 1 603 ? 33.308 2.526 -63.896 1.00 77.56 603 TRP A C 1
ATOM 4727 O O . TRP A 1 603 ? 32.494 2.623 -64.808 1.00 77.56 603 TRP A O 1
ATOM 4737 N N . VAL A 1 604 ? 33.094 1.774 -62.814 1.00 77.56 604 VAL A N 1
ATOM 4738 C CA . VAL A 1 604 ? 31.872 0.978 -62.617 1.00 77.56 604 VAL A CA 1
ATOM 4739 C C . VAL A 1 604 ? 30.633 1.875 -62.568 1.00 77.56 604 VAL A C 1
ATOM 4741 O O . VAL A 1 604 ? 29.606 1.549 -63.152 1.00 77.56 604 VAL A O 1
ATOM 4744 N N . LEU A 1 605 ? 30.717 3.027 -61.896 1.00 81.25 605 LEU A N 1
ATOM 4745 C CA . LEU A 1 605 ? 29.600 3.970 -61.795 1.00 81.25 605 LEU A CA 1
ATOM 4746 C C . LEU A 1 605 ? 29.221 4.571 -63.156 1.00 81.25 605 LEU A C 1
ATOM 4748 O O . LEU A 1 605 ? 28.035 4.784 -63.403 1.00 81.25 605 LEU A O 1
ATOM 4752 N N . ALA A 1 606 ? 30.189 4.798 -64.050 1.00 78.25 606 ALA A N 1
ATOM 4753 C CA . ALA A 1 606 ? 29.929 5.346 -65.382 1.00 78.25 606 ALA A CA 1
ATOM 4754 C C . ALA A 1 606 ? 28.973 4.466 -66.211 1.00 78.25 606 ALA A C 1
ATOM 4756 O O . ALA A 1 606 ? 28.174 4.990 -66.982 1.00 78.25 606 ALA A O 1
ATOM 4757 N N . GLU A 1 607 ? 28.973 3.146 -66.000 1.00 73.56 607 GLU A N 1
ATOM 4758 C CA . GLU A 1 607 ? 28.056 2.218 -66.682 1.00 73.56 607 GLU A CA 1
ATOM 4759 C C . GLU A 1 607 ? 26.592 2.371 -66.267 1.00 73.56 607 GLU A C 1
ATOM 4761 O O . GLU A 1 607 ? 25.692 1.936 -66.993 1.00 73.56 607 GLU A O 1
ATOM 4766 N N . PHE A 1 608 ? 26.352 2.968 -65.099 1.00 75.12 608 PHE A N 1
ATOM 4767 C CA . PHE A 1 608 ? 25.016 3.218 -64.576 1.00 75.12 608 PHE A CA 1
ATOM 4768 C C . PHE A 1 608 ? 24.533 4.638 -64.852 1.00 75.12 608 PHE A C 1
ATOM 4770 O O . PHE A 1 608 ? 23.358 4.901 -64.630 1.00 75.12 608 PHE A O 1
ATOM 4777 N N . ALA A 1 609 ? 25.376 5.543 -65.363 1.00 76.12 609 ALA A N 1
ATOM 4778 C CA . ALA A 1 609 ? 25.015 6.950 -65.563 1.00 76.12 609 ALA A CA 1
ATOM 4779 C C . ALA A 1 609 ? 23.766 7.146 -66.446 1.00 76.12 609 ALA A C 1
ATOM 4781 O O . ALA A 1 609 ? 23.004 8.082 -66.228 1.00 76.12 609 ALA A O 1
ATOM 4782 N N . GLU A 1 610 ? 23.530 6.236 -67.396 1.00 72.19 610 GLU A N 1
ATOM 4783 C CA . GLU A 1 610 ? 22.379 6.262 -68.312 1.00 72.19 610 GLU A CA 1
ATOM 4784 C C . GLU A 1 610 ? 21.308 5.202 -67.986 1.00 72.19 610 GLU A C 1
ATOM 4786 O O . GLU A 1 610 ? 20.366 5.001 -68.754 1.00 72.19 610 GLU A O 1
ATOM 4791 N N . ARG A 1 611 ? 21.440 4.499 -66.855 1.00 70.19 611 ARG A N 1
ATOM 4792 C CA . ARG A 1 611 ? 20.561 3.387 -66.473 1.00 70.19 611 ARG A CA 1
ATOM 4793 C C . ARG A 1 611 ? 19.522 3.816 -65.431 1.00 70.19 611 ARG A C 1
ATOM 4795 O O . ARG A 1 611 ? 19.877 4.525 -64.497 1.00 70.19 611 ARG A O 1
ATOM 4802 N N . PRO A 1 612 ? 18.251 3.386 -65.546 1.00 66.75 612 PRO A N 1
ATOM 4803 C CA . PRO A 1 612 ? 17.209 3.708 -64.567 1.00 66.75 612 PRO A CA 1
ATOM 4804 C C . PRO A 1 612 ? 17.250 2.841 -63.293 1.00 66.75 612 PRO A C 1
ATOM 4806 O O . PRO A 1 612 ? 16.487 3.097 -62.356 1.00 66.75 612 PRO A O 1
ATOM 4809 N N . GLU A 1 613 ? 18.059 1.779 -63.260 1.00 71.50 613 GLU A N 1
ATOM 4810 C CA . GLU A 1 613 ? 18.184 0.883 -62.109 1.00 71.50 613 GLU A CA 1
ATOM 4811 C C . GLU A 1 613 ? 19.129 1.417 -61.026 1.00 71.50 613 GLU A C 1
ATOM 4813 O O . GLU A 1 613 ? 20.107 2.104 -61.300 1.00 71.50 613 GLU A O 1
ATOM 4818 N N . VAL A 1 614 ? 18.877 1.030 -59.772 1.00 76.81 614 VAL A N 1
ATOM 4819 C CA . VAL A 1 614 ? 19.721 1.404 -58.631 1.00 76.81 614 VAL A CA 1
ATOM 4820 C C . VAL A 1 614 ? 20.874 0.402 -58.499 1.00 76.81 614 VAL A C 1
ATOM 4822 O O . VAL A 1 614 ? 20.620 -0.760 -58.158 1.00 76.81 614 VAL A O 1
ATOM 4825 N N . PRO A 1 615 ? 22.140 0.801 -58.709 1.00 78.56 615 PRO A N 1
ATOM 4826 C CA . PRO A 1 615 ? 23.265 -0.112 -58.564 1.00 78.56 615 PRO A CA 1
ATOM 4827 C C . PRO A 1 615 ? 23.520 -0.463 -57.094 1.00 78.56 615 PRO A C 1
ATOM 4829 O O . PRO A 1 615 ? 23.648 0.415 -56.237 1.00 78.56 615 PRO A O 1
ATOM 4832 N N . MET A 1 616 ? 23.648 -1.759 -56.809 1.00 82.44 616 MET A N 1
ATOM 4833 C CA . MET A 1 616 ? 24.254 -2.283 -55.588 1.00 82.44 616 MET A CA 1
ATOM 4834 C C . MET A 1 616 ? 25.672 -2.762 -55.896 1.00 82.44 616 MET A C 1
ATOM 4836 O O . MET A 1 616 ? 25.866 -3.788 -56.550 1.00 82.44 616 MET A O 1
ATOM 4840 N N . ILE A 1 617 ? 26.660 -2.026 -55.394 1.00 82.44 617 ILE A N 1
ATOM 4841 C CA . ILE A 1 617 ? 28.074 -2.255 -55.681 1.00 82.44 617 ILE A CA 1
ATOM 4842 C C . ILE A 1 617 ? 28.763 -2.808 -54.440 1.00 82.44 617 ILE A C 1
ATOM 4844 O O . ILE A 1 617 ? 28.730 -2.205 -53.362 1.00 82.44 617 ILE A O 1
ATOM 4848 N N . THR A 1 618 ? 29.412 -3.958 -54.603 1.00 83.88 618 THR A N 1
ATOM 4849 C CA . THR A 1 618 ? 30.258 -4.543 -53.565 1.00 83.88 618 THR A CA 1
ATOM 4850 C C . THR A 1 618 ? 31.656 -3.945 -53.676 1.00 83.88 618 THR A C 1
ATOM 4852 O O . THR A 1 618 ? 32.316 -4.107 -54.698 1.00 83.88 618 THR A O 1
ATOM 4855 N N . LEU A 1 619 ? 32.103 -3.243 -52.634 1.00 84.88 619 LEU A N 1
ATOM 4856 C CA . LEU A 1 619 ? 33.381 -2.531 -52.635 1.00 84.88 619 LEU A CA 1
ATOM 4857 C C . LEU A 1 619 ? 34.424 -3.315 -51.838 1.00 84.88 619 LEU A C 1
ATOM 4859 O O . LEU A 1 619 ? 34.297 -3.436 -50.621 1.00 84.88 619 LEU A O 1
ATOM 4863 N N . GLN A 1 620 ? 35.462 -3.824 -52.492 1.00 84.25 620 GLN A N 1
ATOM 4864 C CA . GLN A 1 620 ? 36.531 -4.564 -51.830 1.00 84.25 620 GLN A CA 1
ATOM 4865 C C . GLN A 1 620 ? 37.574 -3.602 -51.257 1.00 84.25 620 GLN A C 1
ATOM 4867 O O . GLN A 1 620 ? 38.335 -2.974 -51.989 1.00 84.25 620 GLN A O 1
ATOM 4872 N N . VAL A 1 621 ? 37.602 -3.469 -49.931 1.00 85.06 621 VAL A N 1
ATOM 4873 C CA . VAL A 1 621 ? 38.457 -2.502 -49.236 1.00 85.06 621 VAL A CA 1
ATOM 4874 C C . VAL A 1 621 ? 39.734 -3.194 -48.767 1.00 85.06 621 VAL A C 1
ATOM 4876 O O . VAL A 1 621 ? 39.676 -4.195 -48.061 1.00 85.06 621 VAL A O 1
ATOM 4879 N N . SER A 1 622 ? 40.895 -2.639 -49.118 1.00 77.12 622 SER A N 1
ATOM 4880 C CA . SER A 1 622 ? 42.212 -3.197 -48.767 1.00 77.12 622 SER A CA 1
ATOM 4881 C C . SER A 1 622 ? 42.567 -3.062 -47.277 1.00 77.12 622 SER A C 1
ATOM 4883 O O . SER A 1 622 ? 43.394 -3.805 -46.757 1.00 77.12 622 SER A O 1
ATOM 4885 N N . GLY A 1 623 ? 41.948 -2.104 -46.580 1.00 71.81 623 GLY A N 1
ATOM 4886 C CA . GLY A 1 623 ? 42.270 -1.736 -45.196 1.00 71.81 623 GLY A CA 1
ATOM 4887 C C . GLY A 1 623 ? 43.349 -0.656 -45.060 1.00 71.81 623 GLY A C 1
ATOM 4888 O O . GLY A 1 623 ? 43.490 -0.101 -43.975 1.00 71.81 623 GLY A O 1
ATOM 4889 N N . TYR A 1 624 ? 44.041 -0.304 -46.150 1.00 70.06 624 TYR A N 1
ATOM 4890 C CA . TYR A 1 624 ? 45.084 0.734 -46.191 1.00 70.06 624 TYR A CA 1
ATOM 4891 C C . TYR A 1 624 ? 44.622 2.025 -46.886 1.00 70.06 624 TYR A C 1
ATOM 4893 O O . TYR A 1 624 ? 45.434 2.877 -47.246 1.00 70.06 624 TYR A O 1
ATOM 4901 N N . GLU A 1 625 ? 43.313 2.184 -47.086 1.00 80.31 625 GLU A N 1
ATOM 4902 C CA . GLU A 1 625 ? 42.767 3.327 -47.812 1.00 80.31 625 GLU A CA 1
ATOM 4903 C C . GLU A 1 625 ? 42.936 4.640 -47.050 1.00 80.31 625 GLU A C 1
ATOM 4905 O O . GLU A 1 625 ? 42.550 4.777 -45.886 1.00 80.31 625 GLU A O 1
ATOM 4910 N N . THR A 1 626 ? 43.471 5.640 -47.745 1.00 80.75 626 THR A N 1
ATOM 4911 C CA . THR A 1 626 ? 43.689 6.973 -47.181 1.00 80.75 626 THR A CA 1
ATOM 4912 C C . THR A 1 626 ? 42.396 7.800 -47.190 1.00 80.75 626 THR A C 1
ATOM 4914 O O . THR A 1 626 ? 41.514 7.570 -48.025 1.00 80.75 626 THR A O 1
ATOM 4917 N N . PRO A 1 627 ? 42.268 8.829 -46.330 1.00 81.19 627 PRO A N 1
ATOM 4918 C CA . PRO A 1 627 ? 41.163 9.788 -46.414 1.00 81.19 627 PRO A CA 1
ATOM 4919 C C . PRO A 1 627 ? 40.992 10.407 -47.812 1.00 81.19 627 PRO A C 1
ATOM 4921 O O . PRO A 1 627 ? 39.863 10.633 -48.241 1.00 81.19 627 PRO A O 1
ATOM 4924 N N . ALA A 1 628 ? 42.093 10.616 -48.544 1.00 82.62 628 ALA A N 1
ATOM 4925 C CA . ALA A 1 628 ? 42.074 11.113 -49.919 1.00 82.62 628 ALA A CA 1
ATOM 4926 C C . ALA A 1 628 ? 41.476 10.101 -50.913 1.00 82.62 628 ALA A C 1
ATOM 4928 O O . ALA A 1 628 ? 40.828 10.499 -51.880 1.00 82.62 628 ALA A O 1
ATOM 4929 N N . THR A 1 629 ? 41.647 8.791 -50.682 1.00 86.75 629 THR A N 1
ATOM 4930 C CA . THR A 1 629 ? 40.922 7.777 -51.460 1.00 86.75 629 THR A CA 1
ATOM 4931 C C . THR A 1 629 ? 39.423 7.911 -51.224 1.00 86.75 629 THR A C 1
ATOM 4933 O O . THR A 1 629 ? 38.669 8.045 -52.181 1.00 86.75 629 THR A O 1
ATOM 4936 N N . TRP A 1 630 ? 38.983 7.959 -49.964 1.00 89.19 630 TRP A N 1
ATOM 4937 C CA . TRP A 1 630 ? 37.555 8.038 -49.649 1.00 89.19 630 TRP A CA 1
ATOM 4938 C C . TRP A 1 630 ? 36.879 9.301 -50.162 1.00 89.19 630 TRP A C 1
ATOM 4940 O O . TRP A 1 630 ? 35.722 9.238 -50.563 1.00 89.19 630 TRP A O 1
ATOM 4950 N N . GLN A 1 631 ? 37.595 10.424 -50.186 1.00 86.44 631 GLN A N 1
ATOM 4951 C CA . GLN A 1 631 ? 37.085 11.654 -50.773 1.00 86.44 631 GLN A CA 1
ATOM 4952 C C . GLN A 1 631 ? 36.837 11.505 -52.282 1.00 86.44 631 GLN A C 1
ATOM 4954 O O . GLN A 1 631 ? 35.725 11.767 -52.730 1.00 86.44 631 GLN A O 1
ATOM 4959 N N . ARG A 1 632 ? 37.814 10.997 -53.049 1.00 86.38 632 ARG A N 1
ATOM 4960 C CA . ARG A 1 632 ? 37.653 10.766 -54.499 1.00 86.38 632 ARG A CA 1
ATOM 4961 C C . ARG A 1 632 ? 36.498 9.816 -54.814 1.00 86.38 632 ARG A C 1
ATOM 4963 O O . ARG A 1 632 ? 35.729 10.046 -55.740 1.00 86.38 632 ARG A O 1
ATOM 4970 N N . VAL A 1 633 ? 36.371 8.749 -54.028 1.00 89.19 633 VAL A N 1
ATOM 4971 C CA . VAL A 1 633 ? 35.292 7.762 -54.171 1.00 89.19 633 VAL A CA 1
ATOM 4972 C C . VAL A 1 633 ? 33.934 8.404 -53.873 1.00 89.19 633 VAL A C 1
ATOM 4974 O O . VAL A 1 633 ? 32.978 8.185 -54.608 1.00 89.19 633 VAL A O 1
ATOM 4977 N N . ALA A 1 634 ? 33.845 9.217 -52.821 1.00 88.94 634 ALA A N 1
ATOM 4978 C CA . ALA A 1 634 ? 32.617 9.913 -52.459 1.00 88.94 634 ALA A CA 1
ATOM 4979 C C . ALA A 1 634 ? 32.181 10.924 -53.530 1.00 88.94 634 ALA A C 1
ATOM 4981 O O . ALA A 1 634 ? 31.005 10.957 -53.882 1.00 88.94 634 ALA A O 1
ATOM 4982 N N . GLU A 1 635 ? 33.122 11.689 -54.087 1.00 88.00 635 GLU A N 1
ATOM 4983 C CA . GLU A 1 635 ? 32.877 12.624 -55.193 1.00 88.00 635 GLU A CA 1
ATOM 4984 C C . GLU A 1 635 ? 32.381 11.894 -56.451 1.00 88.00 635 GLU A C 1
ATOM 4986 O O . GLU A 1 635 ? 31.412 12.331 -57.068 1.00 88.00 635 GLU A O 1
ATOM 4991 N N . ALA A 1 636 ? 32.980 10.745 -56.787 1.00 86.69 636 ALA A N 1
ATOM 4992 C CA . ALA A 1 636 ? 32.552 9.921 -57.918 1.00 86.69 636 ALA A CA 1
ATOM 4993 C C . ALA A 1 636 ? 31.149 9.327 -57.727 1.00 86.69 636 ALA A C 1
ATOM 4995 O O . ALA A 1 636 ? 30.376 9.238 -58.676 1.00 86.69 636 ALA A O 1
ATOM 4996 N N . VAL A 1 637 ? 30.789 8.924 -56.505 1.00 87.06 637 VAL A N 1
ATOM 4997 C CA . VAL A 1 637 ? 29.422 8.457 -56.246 1.00 87.06 637 VAL A CA 1
ATOM 4998 C C . VAL A 1 637 ? 28.445 9.620 -56.335 1.00 87.06 637 VAL A C 1
ATOM 5000 O O . VAL A 1 637 ? 27.417 9.491 -56.993 1.00 87.06 637 VAL A O 1
ATOM 5003 N N . GLN A 1 638 ? 28.773 10.770 -55.744 1.00 85.62 638 GLN A N 1
ATOM 5004 C CA . GLN A 1 638 ? 27.920 11.956 -55.778 1.00 85.62 638 GLN A CA 1
ATOM 5005 C C . GLN A 1 638 ? 27.687 12.475 -57.207 1.00 85.62 638 GLN A C 1
ATOM 5007 O O . GLN A 1 638 ? 26.578 12.919 -57.509 1.00 85.62 638 GLN A O 1
ATOM 5012 N N . SER A 1 639 ? 28.683 12.385 -58.096 1.00 85.12 639 SER A N 1
ATOM 5013 C CA . SER A 1 639 ? 28.562 12.834 -59.490 1.00 85.12 639 SER A CA 1
ATOM 5014 C C . SER A 1 639 ? 27.599 11.993 -60.333 1.00 85.12 639 SER A C 1
ATOM 5016 O O . SER A 1 639 ? 27.087 12.496 -61.330 1.00 85.12 639 SER A O 1
ATOM 5018 N N . LEU A 1 640 ? 27.287 10.759 -59.916 1.00 83.19 640 LEU A N 1
ATOM 5019 C CA . LEU A 1 640 ? 26.31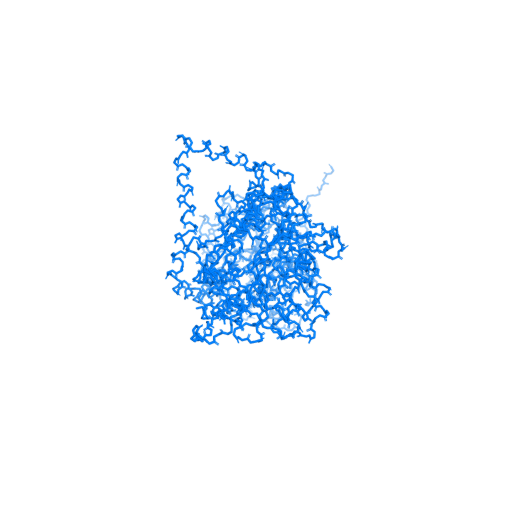6 9.908 -60.607 1.00 83.19 640 LEU A CA 1
ATOM 5020 C C . LEU A 1 640 ? 24.884 10.473 -60.540 1.00 83.19 640 LEU A C 1
ATOM 5022 O O . LEU A 1 640 ? 24.048 10.137 -61.371 1.00 83.19 640 LEU A O 1
ATOM 5026 N N . GLY A 1 641 ? 24.565 11.300 -59.537 1.00 77.06 641 GLY A N 1
ATOM 5027 C CA . GLY A 1 641 ? 23.267 11.981 -59.429 1.00 77.06 641 GLY A CA 1
ATOM 5028 C C . GLY A 1 641 ? 22.055 11.083 -59.127 1.00 77.06 641 GLY A C 1
ATOM 5029 O O . GLY A 1 641 ? 20.961 11.601 -58.910 1.00 77.06 641 GLY A O 1
ATOM 5030 N N . GLN A 1 642 ? 22.235 9.762 -59.046 1.00 78.00 642 GLN A N 1
ATOM 5031 C CA . GLN A 1 642 ? 21.197 8.786 -58.691 1.00 78.00 642 GLN A CA 1
ATOM 5032 C C . GLN A 1 642 ? 21.573 7.974 -57.440 1.00 78.00 642 GLN A C 1
ATOM 5034 O O . GLN A 1 642 ? 22.747 7.960 -57.057 1.00 78.00 642 GLN A O 1
ATOM 5039 N N . PRO A 1 643 ? 20.613 7.294 -56.781 1.00 79.88 643 PRO A N 1
ATOM 5040 C CA . PRO A 1 643 ? 20.894 6.476 -55.604 1.00 79.88 643 PRO A CA 1
ATOM 5041 C C . PRO A 1 643 ? 21.859 5.321 -55.900 1.00 79.88 643 PRO A C 1
ATOM 5043 O O . PRO A 1 643 ? 21.727 4.647 -56.914 1.00 79.88 643 PRO A O 1
ATOM 5046 N N . VAL A 1 644 ? 22.776 5.043 -54.971 1.00 83.06 644 VAL A N 1
ATOM 5047 C CA . VAL A 1 644 ? 23.712 3.910 -55.034 1.00 83.06 644 VAL A CA 1
ATOM 5048 C C . VAL A 1 644 ? 23.683 3.149 -53.714 1.00 83.06 644 VAL A C 1
ATOM 5050 O O . VAL A 1 644 ? 23.820 3.741 -52.641 1.00 83.06 644 VAL A O 1
ATOM 5053 N N . LEU A 1 645 ? 23.535 1.826 -53.770 1.00 85.56 645 LEU A N 1
ATOM 5054 C CA . LEU A 1 645 ? 23.739 0.950 -52.620 1.00 85.56 645 LEU A CA 1
ATOM 5055 C C . LEU A 1 645 ? 25.206 0.513 -52.597 1.00 85.56 645 LEU A C 1
ATOM 5057 O O . LEU A 1 645 ? 25.651 -0.233 -53.462 1.00 85.56 645 LEU A O 1
ATOM 5061 N N . LEU A 1 646 ? 25.966 0.941 -51.593 1.00 87.94 646 LEU A N 1
ATOM 5062 C CA . LEU A 1 646 ? 27.347 0.495 -51.413 1.00 87.94 646 LEU A CA 1
ATOM 5063 C C . LEU A 1 646 ? 27.405 -0.581 -50.337 1.00 87.94 646 LEU A C 1
ATOM 5065 O O . LEU A 1 646 ? 26.990 -0.342 -49.201 1.00 87.94 646 LEU A O 1
ATOM 5069 N N . LYS A 1 647 ? 27.985 -1.735 -50.678 1.00 89.12 647 LYS A N 1
ATOM 5070 C CA . LYS A 1 647 ? 28.282 -2.846 -49.766 1.00 89.12 647 LYS A CA 1
ATOM 5071 C C . LYS A 1 647 ? 29.802 -3.026 -49.603 1.00 89.12 647 LYS A C 1
ATOM 5073 O O . LYS A 1 647 ? 30.403 -3.840 -50.303 1.00 89.12 647 LYS A O 1
ATOM 5078 N N . PRO A 1 648 ? 30.458 -2.276 -48.703 1.00 89.44 648 PRO A N 1
ATOM 5079 C CA . PRO A 1 648 ? 31.882 -2.437 -48.432 1.00 89.44 648 PRO A CA 1
ATOM 5080 C C . PRO A 1 648 ? 32.219 -3.771 -47.759 1.00 89.44 648 PRO A C 1
ATOM 5082 O O . PRO A 1 648 ? 31.610 -4.151 -46.758 1.00 89.44 648 PRO A O 1
ATOM 5085 N N . LEU A 1 649 ? 33.243 -4.445 -48.270 1.00 86.25 649 LEU A N 1
ATOM 5086 C CA . LEU A 1 649 ? 33.878 -5.614 -47.676 1.00 86.25 649 LEU A CA 1
ATOM 5087 C C . LEU A 1 649 ? 35.229 -5.185 -47.108 1.00 86.25 649 LEU A C 1
ATOM 5089 O O . LEU A 1 649 ? 36.192 -4.984 -47.845 1.00 86.25 649 LEU A O 1
ATOM 5093 N N . LEU A 1 650 ? 35.274 -4.991 -45.791 1.00 85.44 650 LEU A N 1
ATOM 5094 C CA . LEU A 1 650 ? 36.496 -4.643 -45.069 1.00 85.44 650 LEU A CA 1
ATOM 5095 C C . LEU A 1 650 ? 37.250 -5.912 -44.647 1.00 85.44 650 LEU A C 1
ATOM 5097 O O . LEU A 1 650 ? 36.607 -6.931 -44.379 1.00 85.44 650 LEU A O 1
ATOM 5101 N N . PRO A 1 651 ? 38.588 -5.848 -44.512 1.00 81.50 651 PRO A N 1
ATOM 5102 C CA . PRO A 1 651 ? 39.377 -6.990 -44.078 1.00 81.50 651 PRO A CA 1
ATOM 5103 C C . PRO A 1 651 ? 39.000 -7.414 -42.656 1.00 81.50 651 PRO A C 1
ATOM 5105 O O . PRO A 1 651 ? 38.703 -6.585 -41.783 1.00 81.50 651 PRO A O 1
ATOM 5108 N N . TYR A 1 652 ? 39.040 -8.727 -42.427 1.00 71.25 652 TYR A N 1
ATOM 5109 C CA . TYR A 1 652 ? 38.756 -9.349 -41.137 1.00 71.25 652 TYR A CA 1
ATOM 5110 C C . TYR A 1 652 ? 39.812 -8.922 -40.108 1.00 71.25 652 TYR A C 1
ATOM 5112 O O . TYR A 1 652 ? 40.917 -9.451 -40.053 1.00 71.25 652 TYR A O 1
ATOM 5120 N N . THR A 1 653 ? 39.467 -7.921 -39.303 1.00 75.00 653 THR A N 1
ATOM 5121 C CA . THR A 1 653 ? 40.292 -7.374 -38.216 1.00 75.00 653 THR A CA 1
ATOM 5122 C C . THR A 1 653 ? 39.573 -7.557 -36.877 1.00 75.00 653 THR A C 1
ATOM 5124 O O . THR A 1 653 ? 38.494 -8.158 -36.810 1.00 75.00 653 THR A O 1
ATOM 5127 N N . THR A 1 654 ? 40.151 -7.068 -35.776 1.00 82.31 654 THR A N 1
ATOM 5128 C CA . THR A 1 654 ? 39.462 -7.092 -34.477 1.00 82.31 654 THR A CA 1
ATOM 5129 C C . THR A 1 654 ? 38.144 -6.299 -34.549 1.00 82.31 654 THR A C 1
ATOM 5131 O O . THR A 1 654 ? 38.055 -5.322 -35.301 1.00 82.31 654 THR A O 1
ATOM 5134 N N . PRO A 1 655 ? 37.111 -6.658 -33.760 1.00 81.94 655 PRO A N 1
ATOM 5135 C CA . PRO A 1 655 ? 35.817 -5.976 -33.814 1.00 81.94 655 PRO A CA 1
ATOM 5136 C C . PRO A 1 655 ? 35.901 -4.454 -33.617 1.00 81.94 655 PRO A C 1
ATOM 5138 O O . PRO A 1 655 ? 35.156 -3.706 -34.243 1.00 81.94 655 PRO A O 1
ATOM 5141 N N . SER A 1 656 ? 36.811 -3.967 -32.766 1.00 76.38 656 SER A N 1
ATOM 5142 C CA . SER A 1 656 ? 37.038 -2.529 -32.572 1.00 76.38 656 SER A CA 1
ATOM 5143 C C . SER A 1 656 ? 37.589 -1.859 -33.826 1.00 76.38 656 SER A C 1
ATOM 5145 O O . SER A 1 656 ? 37.002 -0.887 -34.296 1.00 76.38 656 SER A O 1
ATOM 5147 N N . THR A 1 657 ? 38.655 -2.418 -34.402 1.00 81.50 657 THR A N 1
ATOM 5148 C CA . THR A 1 657 ? 39.311 -1.870 -35.593 1.00 81.50 657 THR A CA 1
ATOM 5149 C C . THR A 1 657 ? 38.372 -1.879 -36.795 1.00 81.50 657 THR A C 1
ATOM 5151 O O . THR A 1 657 ? 38.280 -0.885 -37.511 1.00 81.50 657 THR A O 1
ATOM 5154 N N . TYR A 1 658 ? 37.591 -2.948 -36.971 1.00 86.94 658 TYR A N 1
ATOM 5155 C CA . TYR A 1 658 ? 36.584 -3.021 -38.026 1.00 86.94 658 TYR A CA 1
ATOM 5156 C C . TYR A 1 658 ? 35.551 -1.890 -37.918 1.00 86.94 658 TYR A C 1
ATOM 5158 O O . TYR A 1 658 ? 35.283 -1.192 -38.900 1.00 86.94 658 TYR A O 1
ATOM 5166 N N . ARG A 1 659 ? 34.983 -1.672 -36.720 1.00 86.56 659 ARG A N 1
ATOM 5167 C CA . ARG A 1 659 ? 33.979 -0.616 -36.503 1.00 86.56 659 ARG A CA 1
ATOM 5168 C C . ARG A 1 659 ? 34.560 0.768 -36.766 1.00 86.56 659 ARG A C 1
ATOM 5170 O O . ARG A 1 659 ? 33.878 1.599 -37.363 1.00 86.56 659 ARG A O 1
ATOM 5177 N N . ASP A 1 660 ? 35.789 1.021 -36.334 1.00 83.56 660 ASP A N 1
ATOM 5178 C CA . ASP A 1 660 ? 36.433 2.322 -36.517 1.00 83.56 660 ASP A CA 1
ATOM 5179 C C . ASP A 1 660 ? 36.768 2.590 -37.986 1.00 83.56 660 ASP A C 1
ATOM 5181 O O . ASP A 1 660 ? 36.492 3.688 -38.480 1.00 83.56 660 ASP A O 1
ATOM 5185 N N . ASN A 1 661 ? 37.231 1.578 -38.722 1.00 85.75 661 ASN A N 1
ATOM 5186 C CA . ASN A 1 661 ? 37.467 1.678 -40.163 1.00 85.75 661 ASN A CA 1
ATOM 5187 C C . ASN A 1 661 ? 36.162 1.938 -40.929 1.00 85.75 661 ASN A C 1
ATOM 5189 O O . ASN A 1 661 ? 36.096 2.866 -41.739 1.00 85.75 661 ASN A O 1
ATOM 5193 N N . TRP A 1 662 ? 35.090 1.200 -40.611 1.00 90.25 662 TRP A N 1
ATOM 5194 C CA . TRP A 1 662 ? 33.770 1.421 -41.209 1.00 90.25 662 TRP A CA 1
ATOM 5195 C C . TRP A 1 662 ? 33.263 2.844 -40.952 1.00 90.25 662 TRP A C 1
ATOM 5197 O O . TRP A 1 662 ? 32.862 3.560 -41.869 1.00 90.25 662 TRP A O 1
ATOM 5207 N N . ARG A 1 663 ? 33.300 3.288 -39.689 1.00 90.44 663 ARG A N 1
ATOM 5208 C CA . ARG A 1 663 ? 32.857 4.633 -39.293 1.00 90.44 663 ARG A CA 1
ATOM 5209 C C . ARG A 1 663 ? 33.671 5.722 -39.975 1.00 90.44 663 ARG A C 1
ATOM 5211 O O . ARG A 1 663 ? 33.099 6.745 -40.341 1.00 90.44 663 ARG A O 1
ATOM 5218 N N . THR A 1 664 ? 34.977 5.525 -40.118 1.00 86.56 664 THR A N 1
ATOM 5219 C CA . THR A 1 664 ? 35.877 6.488 -40.763 1.00 86.56 664 THR A CA 1
ATOM 5220 C C . THR A 1 664 ? 35.527 6.651 -42.235 1.00 86.56 664 THR A C 1
ATOM 5222 O O . THR A 1 664 ? 35.318 7.778 -42.674 1.00 86.56 664 THR A O 1
ATOM 5225 N N . MET A 1 665 ? 35.337 5.549 -42.963 1.00 89.62 665 MET A N 1
ATOM 5226 C CA . MET A 1 665 ? 34.862 5.569 -44.350 1.00 89.62 665 MET A CA 1
ATOM 5227 C C . MET A 1 665 ? 33.528 6.323 -44.476 1.00 89.62 665 MET A C 1
ATOM 5229 O O . MET A 1 665 ? 33.445 7.303 -45.212 1.00 89.62 665 MET A O 1
ATOM 5233 N N . VAL A 1 666 ? 32.503 5.955 -43.696 1.00 88.31 666 VAL A N 1
ATOM 5234 C CA . VAL A 1 666 ? 31.184 6.617 -43.759 1.00 88.31 666 VAL A CA 1
ATOM 5235 C C . VAL A 1 666 ? 31.273 8.114 -43.429 1.00 88.31 666 VAL A C 1
ATOM 5237 O O . VAL A 1 666 ? 30.596 8.934 -44.051 1.00 88.31 666 VAL A O 1
ATOM 5240 N N . LYS A 1 667 ? 32.108 8.505 -42.457 1.00 86.25 667 LYS A N 1
ATOM 5241 C CA . LYS A 1 667 ? 32.338 9.919 -42.116 1.00 86.25 667 LYS A CA 1
ATOM 5242 C C . LYS A 1 667 ? 33.008 10.685 -43.256 1.00 86.25 667 LYS A C 1
ATOM 5244 O O . LYS A 1 667 ? 32.629 11.830 -43.483 1.00 86.25 667 LYS A O 1
ATOM 5249 N N . SER A 1 668 ? 33.952 10.075 -43.971 1.00 86.12 668 SER A N 1
ATOM 5250 C CA . SER A 1 668 ? 34.603 10.697 -45.130 1.00 86.12 668 SER A CA 1
ATOM 5251 C C . SER A 1 668 ? 33.602 11.007 -46.242 1.00 86.12 668 SER A C 1
ATOM 5253 O O . SER A 1 668 ? 33.590 12.125 -46.745 1.00 86.12 668 SER A O 1
ATOM 5255 N N . PHE A 1 669 ? 32.690 10.080 -46.545 1.00 88.38 669 PHE A N 1
ATOM 5256 C CA . PHE A 1 669 ? 31.623 10.314 -47.526 1.00 88.38 669 PHE A CA 1
ATOM 5257 C C . PHE A 1 669 ? 30.662 11.423 -47.102 1.00 88.38 669 PHE A C 1
ATOM 5259 O O . PHE A 1 669 ? 30.294 12.269 -47.909 1.00 88.38 669 PHE A O 1
ATOM 5266 N N . ARG A 1 670 ? 30.293 11.464 -45.817 1.00 86.12 670 ARG A N 1
ATOM 5267 C CA . ARG A 1 670 ? 29.461 12.549 -45.275 1.00 86.12 670 ARG A CA 1
ATOM 5268 C C . ARG A 1 670 ? 30.143 13.905 -45.362 1.00 86.12 670 ARG A C 1
ATOM 5270 O O . ARG A 1 670 ? 29.477 14.892 -45.637 1.00 86.12 670 ARG A O 1
ATOM 5277 N N . LYS A 1 671 ? 31.452 13.951 -45.109 1.00 84.81 671 LYS A N 1
ATOM 5278 C CA . LYS A 1 671 ? 32.249 15.176 -45.216 1.00 84.81 671 LYS A CA 1
ATOM 5279 C C . LYS A 1 671 ? 32.340 15.669 -46.664 1.00 84.81 671 LYS A C 1
ATOM 5281 O O . LYS A 1 671 ? 32.388 16.871 -46.871 1.00 84.81 671 LYS A O 1
ATOM 5286 N N . ALA A 1 672 ? 32.341 14.752 -47.627 1.00 82.31 672 ALA A N 1
ATOM 5287 C CA . ALA A 1 672 ? 32.286 15.049 -49.057 1.00 82.31 672 ALA A CA 1
ATOM 5288 C C . ALA A 1 672 ? 30.851 15.276 -49.584 1.00 82.31 672 ALA A C 1
ATOM 5290 O O . ALA A 1 672 ? 30.651 15.311 -50.790 1.00 82.31 672 ALA A O 1
ATOM 5291 N N . GLU A 1 673 ? 29.853 15.384 -48.696 1.00 82.25 673 GLU A N 1
ATOM 5292 C CA . GLU A 1 673 ? 28.439 15.618 -49.034 1.00 82.25 673 GLU A CA 1
ATOM 5293 C C . GLU A 1 673 ? 27.822 14.590 -50.005 1.00 82.25 673 GLU A C 1
ATOM 5295 O O . GLU A 1 673 ? 26.800 14.856 -50.638 1.00 82.25 673 GLU A O 1
ATOM 5300 N N . ALA A 1 674 ? 28.385 13.375 -50.063 1.00 82.06 674 ALA A N 1
ATOM 5301 C CA . ALA A 1 674 ? 27.864 12.270 -50.864 1.00 82.06 674 ALA A CA 1
ATOM 5302 C C . ALA A 1 674 ? 26.546 11.740 -50.269 1.00 82.06 674 ALA A C 1
ATOM 5304 O O . ALA A 1 674 ? 26.527 10.861 -49.400 1.00 82.06 674 ALA A O 1
ATOM 5305 N N . SER A 1 675 ? 25.432 12.328 -50.702 1.00 77.25 675 SER A N 1
ATOM 5306 C CA . SER A 1 675 ? 24.088 12.144 -50.135 1.00 77.25 675 SER A CA 1
ATOM 5307 C C . SER A 1 675 ? 23.267 11.063 -50.839 1.00 77.25 675 SER A C 1
ATOM 5309 O O . SER A 1 675 ? 22.279 10.578 -50.288 1.00 77.25 675 SER A O 1
ATOM 5311 N N . ASN A 1 676 ? 23.698 10.634 -52.024 1.00 81.00 676 ASN A N 1
ATOM 5312 C CA . ASN A 1 676 ? 23.057 9.593 -52.823 1.00 81.00 676 ASN A CA 1
ATOM 5313 C C . ASN A 1 676 ? 23.521 8.163 -52.474 1.00 81.00 676 ASN A C 1
ATOM 5315 O O . ASN A 1 676 ? 23.172 7.212 -53.170 1.00 81.00 676 ASN A O 1
ATOM 5319 N N . VAL A 1 677 ? 24.269 7.988 -51.381 1.00 85.25 677 VAL A N 1
ATOM 5320 C CA . VAL A 1 677 ? 24.796 6.691 -50.931 1.00 85.25 677 VAL A CA 1
ATOM 5321 C C . VAL A 1 677 ? 23.900 6.062 -49.866 1.00 85.25 677 VAL A C 1
ATOM 5323 O O . VAL A 1 677 ? 23.621 6.662 -48.827 1.00 85.25 677 VAL A O 1
ATOM 5326 N N . SER A 1 678 ? 23.534 4.799 -50.072 1.00 84.81 678 SER A N 1
ATOM 5327 C CA . SER A 1 678 ? 22.945 3.922 -49.059 1.00 84.81 678 SER A CA 1
ATOM 5328 C C . SER A 1 678 ? 23.931 2.836 -48.643 1.00 84.81 678 SER A C 1
ATOM 5330 O O . SER A 1 678 ? 24.377 2.032 -49.455 1.00 84.81 678 SER A O 1
ATOM 5332 N N . TRP A 1 679 ? 24.246 2.786 -47.353 1.00 88.38 679 TRP A N 1
ATOM 5333 C CA . TRP A 1 679 ? 25.212 1.847 -46.790 1.00 88.38 679 TRP A CA 1
ATOM 5334 C C . TRP A 1 679 ? 24.575 0.490 -46.506 1.00 88.38 679 TRP A C 1
ATOM 5336 O O . TRP A 1 679 ? 23.693 0.373 -45.651 1.00 88.38 679 TRP A O 1
ATOM 5346 N N . VAL A 1 680 ? 25.058 -0.540 -47.187 1.00 88.88 680 VAL A N 1
ATOM 5347 C CA . VAL A 1 680 ? 24.652 -1.933 -47.020 1.00 88.88 680 VAL A CA 1
ATOM 5348 C C . VAL A 1 680 ? 25.713 -2.649 -46.195 1.00 88.88 680 VAL A C 1
ATOM 5350 O O . VAL A 1 680 ? 26.837 -2.850 -46.646 1.00 88.88 680 VAL A O 1
ATOM 5353 N N . TRP A 1 681 ? 25.375 -3.014 -44.962 1.00 91.12 681 TRP A N 1
ATOM 5354 C CA . TRP A 1 681 ? 26.301 -3.662 -44.040 1.00 91.12 681 TRP A CA 1
ATOM 5355 C C . TRP A 1 681 ? 26.001 -5.152 -43.908 1.00 91.12 681 TRP A C 1
ATOM 5357 O O . TRP A 1 681 ? 24.863 -5.532 -43.648 1.00 91.12 681 TRP A O 1
ATOM 5367 N N . SER A 1 682 ? 27.031 -5.987 -44.025 1.00 87.44 682 SER A N 1
ATOM 5368 C CA . SER A 1 682 ? 26.968 -7.421 -43.738 1.00 87.44 682 SER A CA 1
ATOM 5369 C C . SER A 1 682 ? 27.975 -7.780 -42.653 1.00 87.44 682 SER A C 1
ATOM 5371 O O . SER A 1 682 ? 29.123 -7.329 -42.696 1.00 87.44 682 SER A O 1
ATOM 5373 N N . ALA A 1 683 ? 27.560 -8.607 -41.694 1.00 82.25 683 ALA A N 1
ATOM 5374 C CA . ALA A 1 683 ? 28.459 -9.093 -40.657 1.00 82.25 683 ALA A CA 1
ATOM 5375 C C . ALA A 1 683 ? 29.578 -9.959 -41.275 1.00 82.25 683 ALA A C 1
ATOM 5377 O O . ALA A 1 683 ? 29.282 -10.777 -42.149 1.00 82.25 683 ALA A O 1
ATOM 5378 N N . PRO A 1 684 ? 30.840 -9.833 -40.819 1.00 76.81 684 PRO A N 1
ATOM 5379 C CA . PRO A 1 684 ? 31.944 -10.633 -41.354 1.00 76.81 684 PRO A CA 1
ATOM 5380 C C . PRO A 1 684 ? 31.786 -12.135 -41.077 1.00 76.81 684 PRO A C 1
ATOM 5382 O O . PRO A 1 684 ? 32.193 -12.963 -41.888 1.00 76.81 684 PRO A O 1
ATOM 5385 N N . HIS A 1 685 ? 31.169 -12.493 -39.945 1.00 71.62 685 HIS A N 1
ATOM 5386 C CA . HIS A 1 685 ? 30.850 -13.874 -39.591 1.00 71.62 685 HIS A CA 1
ATOM 5387 C C . HIS A 1 685 ? 29.399 -13.988 -39.100 1.00 71.62 685 HIS A C 1
ATOM 5389 O O . HIS A 1 685 ? 28.875 -13.025 -38.528 1.00 71.62 685 HIS A O 1
ATOM 5395 N N . PRO A 1 686 ? 28.750 -15.155 -39.271 1.00 64.50 686 PRO A N 1
ATOM 5396 C CA . PRO A 1 686 ? 27.390 -15.384 -38.783 1.00 64.50 686 PRO A CA 1
ATOM 5397 C C . PRO A 1 686 ? 27.190 -15.126 -37.290 1.00 64.50 686 PRO A C 1
ATOM 5399 O O . PRO A 1 686 ? 26.201 -14.510 -36.900 1.00 64.50 686 PRO A O 1
ATOM 5402 N N . ASP A 1 687 ? 28.168 -15.488 -36.463 1.00 65.19 687 ASP A N 1
ATOM 5403 C CA . ASP A 1 687 ? 28.075 -15.363 -35.003 1.00 65.19 687 ASP A CA 1
ATOM 5404 C C . ASP A 1 687 ? 28.625 -14.033 -34.463 1.00 65.19 687 ASP A C 1
ATOM 5406 O O . ASP A 1 687 ? 28.794 -13.861 -33.256 1.00 65.19 687 ASP A O 1
ATOM 5410 N N . SER A 1 688 ? 28.951 -13.079 -35.343 1.00 68.94 688 SER A N 1
ATOM 5411 C CA . SER A 1 688 ? 29.691 -11.869 -34.970 1.00 68.94 688 SER A CA 1
ATOM 5412 C C . SER A 1 688 ? 28.942 -10.560 -35.229 1.00 68.94 688 SER A C 1
ATOM 5414 O O . SER A 1 688 ? 29.517 -9.480 -35.069 1.00 68.94 688 SER A O 1
ATOM 5416 N N . LEU A 1 689 ? 27.645 -10.621 -35.553 1.00 78.06 689 LEU A N 1
ATOM 5417 C CA . LEU A 1 689 ? 26.835 -9.447 -35.898 1.00 78.06 689 LEU A CA 1
ATOM 5418 C C . LEU A 1 689 ? 26.907 -8.365 -34.811 1.00 78.06 689 LEU A C 1
ATOM 5420 O O . LEU A 1 689 ? 27.237 -7.217 -35.105 1.00 78.06 689 LEU A O 1
ATOM 5424 N N . LEU A 1 690 ? 26.689 -8.731 -33.545 1.00 71.88 690 LEU A N 1
ATOM 5425 C CA . LEU A 1 690 ? 26.743 -7.782 -32.424 1.00 71.88 690 LEU A CA 1
ATOM 5426 C C . LEU A 1 690 ? 28.150 -7.219 -32.183 1.00 71.88 690 LEU A C 1
ATOM 5428 O O . LEU A 1 690 ? 28.300 -6.051 -31.825 1.00 71.88 690 LEU A O 1
ATOM 5432 N N . ALA A 1 691 ? 29.185 -8.033 -32.389 1.00 79.38 691 ALA A N 1
ATOM 5433 C CA . ALA A 1 691 ? 30.563 -7.617 -32.166 1.00 79.38 691 ALA A CA 1
ATOM 5434 C C . ALA A 1 691 ? 31.036 -6.631 -33.246 1.00 79.38 691 ALA A C 1
ATOM 5436 O O . ALA A 1 691 ? 31.708 -5.652 -32.931 1.00 79.38 691 ALA A O 1
ATOM 5437 N N . TYR A 1 692 ? 30.665 -6.841 -34.507 1.00 83.25 692 TYR A N 1
ATOM 5438 C CA . TYR A 1 692 ? 31.181 -6.065 -35.638 1.00 83.25 692 TYR A CA 1
ATOM 5439 C C . TYR A 1 692 ? 30.268 -4.912 -36.075 1.00 83.25 692 TYR A C 1
ATOM 5441 O O . TYR A 1 692 ? 30.650 -4.131 -36.945 1.00 83.25 692 TYR A O 1
ATOM 5449 N N . MET A 1 693 ? 29.091 -4.754 -35.459 1.00 85.44 693 MET A N 1
ATOM 5450 C CA . MET A 1 693 ? 28.132 -3.711 -35.825 1.00 85.44 693 MET A CA 1
ATOM 5451 C C . MET A 1 693 ? 28.744 -2.299 -35.713 1.00 85.44 693 MET A C 1
ATOM 5453 O O . MET A 1 693 ? 29.117 -1.865 -34.618 1.00 85.44 693 MET A O 1
ATOM 5457 N N . PRO A 1 694 ? 28.790 -1.510 -36.803 1.00 80.94 694 PRO A N 1
ATOM 5458 C CA . PRO A 1 694 ? 29.413 -0.189 -36.784 1.00 80.94 694 PRO A CA 1
ATOM 5459 C C . PRO A 1 694 ? 28.576 0.877 -36.060 1.00 80.94 694 PRO A C 1
ATOM 5461 O O . PRO A 1 694 ? 29.094 1.946 -35.740 1.00 80.94 694 PRO A O 1
ATOM 5464 N N . GLY A 1 695 ? 27.310 0.613 -35.735 1.00 77.38 695 GLY A N 1
ATOM 5465 C CA . GLY A 1 695 ? 26.375 1.594 -35.170 1.00 77.38 695 GLY A CA 1
ATOM 5466 C C . GLY A 1 695 ? 25.217 1.864 -36.127 1.00 77.38 695 GLY A C 1
ATOM 5467 O O . GLY A 1 695 ? 25.452 2.040 -37.324 1.00 77.38 695 GLY A O 1
ATOM 5468 N N . ALA A 1 696 ? 23.984 1.985 -35.623 1.00 75.56 696 ALA A N 1
ATOM 5469 C CA . ALA A 1 696 ? 22.805 2.250 -36.464 1.00 75.56 696 ALA A CA 1
ATOM 5470 C C . ALA A 1 696 ? 22.939 3.510 -37.333 1.00 75.56 696 ALA A C 1
ATOM 5472 O O . ALA A 1 696 ? 22.378 3.592 -38.423 1.00 75.56 696 ALA A O 1
ATOM 5473 N N . ALA A 1 697 ? 23.681 4.510 -36.859 1.00 75.75 697 ALA A N 1
ATOM 5474 C CA . ALA A 1 697 ? 23.910 5.748 -37.590 1.00 75.75 697 ALA A CA 1
ATOM 5475 C C . ALA A 1 697 ? 24.869 5.592 -38.782 1.00 75.75 697 ALA A C 1
ATOM 5477 O O . ALA A 1 697 ? 25.033 6.557 -39.516 1.00 75.75 697 ALA A O 1
ATOM 5478 N N . TYR A 1 698 ? 25.524 4.444 -38.973 1.00 82.06 698 TYR A N 1
ATOM 5479 C CA . TYR A 1 698 ? 26.552 4.232 -40.004 1.00 82.06 698 TYR A CA 1
ATOM 5480 C C . TYR A 1 698 ? 26.160 3.185 -41.053 1.00 82.06 698 TYR A C 1
ATOM 5482 O O . TYR A 1 698 ? 26.994 2.806 -41.870 1.00 82.06 698 TYR A O 1
ATOM 5490 N N . LEU A 1 699 ? 24.914 2.712 -41.032 1.00 84.50 699 LEU A N 1
ATOM 5491 C CA . LEU A 1 699 ? 24.376 1.792 -42.030 1.00 84.50 699 LEU A CA 1
ATOM 5492 C C . LEU A 1 699 ? 22.907 2.108 -42.337 1.00 84.50 699 LEU A C 1
ATOM 5494 O O . LEU A 1 699 ? 22.172 2.624 -41.486 1.00 84.50 699 LEU A O 1
ATOM 5498 N N . ASN A 1 700 ? 22.476 1.778 -43.550 1.00 82.56 700 ASN A N 1
ATOM 5499 C CA . ASN A 1 700 ? 21.098 1.917 -44.013 1.00 82.56 700 ASN A CA 1
ATOM 5500 C C . ASN A 1 700 ? 20.410 0.554 -44.109 1.00 82.56 700 ASN A C 1
ATOM 5502 O O . ASN A 1 700 ? 19.264 0.450 -43.694 1.00 82.56 700 ASN A O 1
ATOM 5506 N N . TRP A 1 701 ? 21.126 -0.473 -44.569 1.00 85.62 701 TRP A N 1
ATOM 5507 C CA . TRP A 1 701 ? 20.618 -1.828 -44.770 1.00 85.62 701 TRP A CA 1
ATOM 5508 C C . TRP A 1 701 ? 21.471 -2.855 -44.035 1.00 85.62 701 TRP A C 1
ATOM 5510 O O . TRP A 1 701 ? 22.694 -2.710 -43.968 1.00 85.62 701 TRP A O 1
ATOM 5520 N N . VAL A 1 702 ? 20.828 -3.910 -43.532 1.00 87.19 702 VAL A N 1
ATOM 5521 C CA . VAL A 1 702 ? 21.515 -5.120 -43.064 1.00 87.19 702 VAL A CA 1
ATOM 5522 C C . VAL A 1 702 ? 21.400 -6.174 -44.158 1.00 87.19 702 VAL A C 1
ATOM 5524 O O . VAL A 1 702 ? 20.303 -6.641 -44.452 1.00 87.19 702 VAL A O 1
ATOM 5527 N N . ALA A 1 703 ? 22.518 -6.520 -44.788 1.00 87.69 703 ALA A N 1
ATOM 5528 C CA . ALA A 1 703 ? 22.578 -7.561 -45.802 1.00 87.69 703 ALA A CA 1
ATOM 5529 C C . ALA A 1 703 ? 22.956 -8.907 -45.187 1.00 87.69 703 ALA A C 1
ATOM 5531 O O . ALA A 1 703 ? 23.941 -9.002 -44.449 1.00 87.69 703 ALA A O 1
ATOM 5532 N N . ILE A 1 704 ? 22.199 -9.945 -45.537 1.00 85.50 704 ILE A N 1
ATOM 5533 C CA . ILE A 1 704 ? 22.468 -11.324 -45.129 1.00 85.50 704 ILE A CA 1
ATOM 5534 C C . ILE A 1 704 ? 22.649 -12.189 -46.370 1.00 85.50 704 ILE A C 1
ATOM 5536 O O . ILE A 1 704 ? 21.854 -12.154 -47.309 1.00 85.50 704 ILE A O 1
ATOM 5540 N N . ASP A 1 705 ? 23.752 -12.927 -46.361 1.00 78.12 705 ASP A N 1
ATOM 5541 C CA . ASP A 1 705 ? 24.178 -13.801 -47.441 1.00 78.12 705 ASP A CA 1
ATOM 5542 C C . ASP A 1 705 ? 23.641 -15.221 -47.210 1.00 78.12 705 ASP A C 1
ATOM 5544 O O . ASP A 1 705 ? 24.045 -15.904 -46.268 1.00 78.12 705 ASP A O 1
ATOM 5548 N N . CYS A 1 706 ? 22.712 -15.645 -48.069 1.00 74.44 706 CYS A N 1
ATOM 5549 C CA . CYS A 1 706 ? 22.038 -16.942 -48.034 1.00 74.44 706 CYS A CA 1
ATOM 5550 C C . CYS A 1 706 ? 22.422 -17.825 -49.244 1.00 74.44 706 CYS A C 1
ATOM 5552 O O . CYS A 1 706 ? 21.599 -18.593 -49.739 1.00 74.44 706 CYS A O 1
ATOM 5554 N N . LEU A 1 707 ? 23.658 -17.724 -49.750 1.00 66.19 707 LEU A N 1
ATOM 5555 C CA . LEU A 1 707 ? 24.089 -18.306 -51.035 1.00 66.19 707 LEU A CA 1
ATOM 5556 C C . LEU A 1 707 ? 24.412 -19.833 -51.047 1.00 66.19 707 LEU A C 1
ATOM 5558 O O . LEU A 1 707 ? 25.075 -20.296 -51.970 1.00 66.19 707 LEU A O 1
ATOM 5562 N N . ARG A 1 708 ? 23.985 -20.653 -50.068 1.00 57.16 708 ARG A N 1
ATOM 5563 C CA . ARG A 1 708 ? 24.177 -22.137 -50.054 1.00 57.16 708 ARG A CA 1
ATOM 5564 C C . ARG A 1 708 ? 22.939 -22.882 -49.493 1.00 57.16 708 ARG A C 1
ATOM 5566 O O . ARG A 1 708 ? 22.403 -22.404 -48.498 1.00 57.16 708 ARG A O 1
ATOM 5573 N N . PRO A 1 709 ? 22.654 -24.143 -49.897 1.00 50.34 709 PRO A N 1
ATOM 5574 C CA . PRO A 1 709 ? 22.013 -24.610 -51.132 1.00 50.34 709 PRO A CA 1
ATOM 5575 C C . PRO A 1 709 ? 20.463 -24.763 -51.058 1.00 50.34 709 PRO A C 1
ATOM 5577 O O . PRO A 1 709 ? 19.877 -25.003 -50.003 1.00 50.34 709 PRO A O 1
ATOM 5580 N N . ASP A 1 710 ? 19.851 -24.627 -52.237 1.00 51.78 710 ASP A N 1
ATOM 5581 C CA . ASP A 1 710 ? 18.686 -25.289 -52.862 1.00 51.78 710 ASP A CA 1
ATOM 5582 C C . ASP A 1 710 ? 17.238 -25.249 -52.344 1.00 51.78 710 ASP A C 1
ATOM 5584 O O . ASP A 1 710 ? 16.374 -25.506 -53.170 1.00 51.78 710 ASP A O 1
ATOM 5588 N N . ASP A 1 711 ? 16.875 -24.810 -51.132 1.00 54.53 711 ASP A N 1
ATOM 5589 C CA . ASP A 1 711 ? 15.437 -24.710 -50.771 1.00 54.53 711 ASP A CA 1
ATOM 5590 C C . ASP A 1 711 ? 15.082 -23.555 -49.820 1.00 54.53 711 ASP A C 1
ATOM 5592 O O . ASP A 1 711 ? 15.894 -23.093 -49.026 1.00 54.53 711 ASP A O 1
ATOM 5596 N N . ALA A 1 712 ? 13.820 -23.105 -49.813 1.00 52.00 712 ALA A N 1
ATOM 5597 C CA . ALA A 1 712 ? 13.345 -22.085 -48.860 1.00 52.00 712 ALA A CA 1
ATOM 5598 C C . ALA A 1 712 ? 13.548 -22.498 -47.381 1.00 52.00 712 ALA A C 1
ATOM 5600 O O . ALA A 1 712 ? 13.730 -21.652 -46.502 1.00 52.00 712 ALA A O 1
ATOM 5601 N N . ALA A 1 713 ? 13.576 -23.809 -47.108 1.00 50.12 713 ALA A N 1
ATOM 5602 C CA . ALA A 1 713 ? 13.912 -24.371 -45.803 1.00 50.12 713 ALA A CA 1
ATOM 5603 C C . ALA A 1 713 ? 15.385 -24.134 -45.398 1.00 50.12 713 ALA A C 1
ATOM 5605 O O . ALA A 1 713 ? 15.671 -24.049 -44.204 1.00 50.12 713 ALA A O 1
ATOM 5606 N N . SER A 1 714 ? 16.311 -23.974 -46.353 1.00 62.91 714 SER A N 1
ATOM 5607 C CA . SER A 1 714 ? 17.726 -23.690 -46.078 1.00 62.91 714 SER A CA 1
ATOM 5608 C C . SER A 1 714 ? 17.980 -22.208 -45.791 1.00 62.91 714 SER A C 1
ATOM 5610 O O . SER A 1 714 ? 18.744 -21.896 -44.876 1.00 62.91 714 SER A O 1
ATOM 5612 N N . ILE A 1 715 ? 17.252 -21.296 -46.455 1.00 71.56 715 ILE A N 1
ATOM 5613 C CA . ILE A 1 715 ? 17.278 -19.855 -46.140 1.00 71.56 715 ILE A CA 1
ATOM 5614 C C . ILE A 1 715 ? 16.885 -19.627 -44.682 1.00 71.56 715 ILE A C 1
ATOM 5616 O O . ILE A 1 715 ? 17.550 -18.863 -43.991 1.00 71.56 715 ILE A O 1
ATOM 5620 N N . LYS A 1 716 ? 15.861 -20.328 -44.182 1.00 70.56 716 LYS A N 1
ATOM 5621 C CA . LYS A 1 716 ? 15.470 -20.259 -42.768 1.00 70.56 716 LYS A CA 1
ATOM 5622 C C . LYS A 1 716 ? 16.622 -20.639 -41.835 1.00 70.56 716 LYS A C 1
ATOM 5624 O O . LYS A 1 716 ? 16.885 -19.919 -40.879 1.00 70.56 716 LYS A O 1
ATOM 5629 N N . THR A 1 717 ? 17.329 -21.732 -42.114 1.00 72.25 717 THR A N 1
ATOM 5630 C CA . THR A 1 717 ? 18.458 -22.199 -41.290 1.00 72.25 717 THR A CA 1
ATOM 5631 C C . THR A 1 717 ? 19.601 -21.187 -41.240 1.00 72.25 717 THR A C 1
ATOM 5633 O O . THR A 1 717 ? 20.208 -21.004 -40.188 1.00 72.25 717 THR A O 1
ATOM 5636 N N . VAL A 1 718 ? 19.873 -20.502 -42.354 1.00 74.50 718 VAL A N 1
ATOM 5637 C CA . VAL A 1 718 ? 20.920 -19.473 -42.426 1.00 74.50 718 VAL A CA 1
ATOM 5638 C C . VAL A 1 718 ? 20.454 -18.157 -41.804 1.00 74.50 718 VAL A C 1
ATOM 5640 O O . VAL A 1 718 ? 21.212 -17.527 -41.076 1.00 74.50 718 VAL A O 1
ATOM 5643 N N . TYR A 1 719 ? 19.212 -17.744 -42.054 1.00 78.88 719 TYR A N 1
ATOM 5644 C CA . TYR A 1 719 ? 18.684 -16.440 -41.660 1.00 78.88 719 TYR A CA 1
ATOM 5645 C C . TYR A 1 719 ? 18.263 -16.367 -40.186 1.00 78.88 719 TYR A C 1
ATOM 5647 O O . TYR A 1 719 ? 18.470 -15.337 -39.548 1.00 78.88 719 TYR A O 1
ATOM 5655 N N . GLU A 1 720 ? 17.706 -17.435 -39.604 1.00 75.19 720 GLU A N 1
ATOM 5656 C CA . GLU A 1 720 ? 17.154 -17.395 -38.241 1.00 75.19 720 GLU A CA 1
ATOM 5657 C C . GLU A 1 720 ? 18.192 -17.018 -37.156 1.00 75.19 720 GLU A C 1
ATOM 5659 O O . GLU A 1 720 ? 17.857 -16.206 -36.289 1.00 75.19 720 GLU A O 1
ATOM 5664 N N . PRO A 1 721 ? 19.456 -17.495 -37.195 1.00 70.25 721 PRO A N 1
ATOM 5665 C CA . PRO A 1 721 ? 20.498 -17.032 -36.274 1.00 70.25 721 PRO A CA 1
ATOM 5666 C C . PRO A 1 721 ? 20.770 -15.525 -36.381 1.00 70.25 721 PRO A C 1
ATOM 5668 O O . PRO A 1 721 ? 20.877 -14.838 -35.362 1.00 70.25 721 PRO A O 1
ATOM 5671 N N . TYR A 1 722 ? 20.824 -14.981 -37.602 1.00 74.88 722 TYR A N 1
ATOM 5672 C CA . TYR A 1 722 ? 20.973 -13.540 -37.813 1.00 74.88 722 TYR A CA 1
ATOM 5673 C C . TYR A 1 722 ? 19.755 -12.776 -37.313 1.00 74.88 722 TYR A C 1
ATOM 5675 O O . TYR A 1 722 ? 19.900 -11.758 -36.643 1.00 74.88 722 TYR A O 1
ATOM 5683 N N . ARG A 1 723 ? 18.554 -13.286 -37.584 1.00 72.56 723 ARG A N 1
ATOM 5684 C CA . ARG A 1 723 ? 17.294 -12.695 -37.141 1.00 72.56 723 ARG A CA 1
ATOM 5685 C C . ARG A 1 723 ? 17.212 -12.599 -35.621 1.00 72.56 723 ARG A C 1
ATOM 5687 O O . ARG A 1 723 ? 16.794 -11.570 -35.101 1.00 72.56 723 ARG A O 1
ATOM 5694 N N . GLN A 1 724 ? 17.662 -13.625 -34.899 1.00 64.12 724 GLN A N 1
ATOM 5695 C CA . GLN A 1 724 ? 17.748 -13.595 -33.436 1.00 64.12 724 GLN A CA 1
ATOM 5696 C C . GLN A 1 724 ? 18.746 -12.540 -32.944 1.00 64.12 724 GLN A C 1
ATOM 5698 O O . GLN A 1 724 ? 18.441 -11.801 -32.008 1.00 64.12 724 GLN A O 1
ATOM 5703 N N . GLN A 1 725 ? 19.908 -12.418 -33.592 1.00 63.41 725 GLN A N 1
ATOM 5704 C CA . GLN A 1 725 ? 20.912 -11.404 -33.247 1.00 63.41 725 GLN A CA 1
ATOM 5705 C C . GLN A 1 725 ? 20.450 -9.973 -33.583 1.00 63.41 725 GLN A C 1
ATOM 5707 O O . GLN A 1 725 ? 20.682 -9.057 -32.795 1.00 63.41 725 GLN A O 1
ATOM 5712 N N . ILE A 1 726 ? 19.741 -9.775 -34.700 1.00 65.56 726 ILE A N 1
ATOM 5713 C CA . ILE A 1 726 ? 19.080 -8.508 -35.058 1.00 65.56 726 ILE A CA 1
ATOM 5714 C C . ILE A 1 726 ? 17.982 -8.193 -34.038 1.00 65.56 726 ILE A C 1
ATOM 5716 O O . ILE A 1 726 ? 17.916 -7.077 -33.531 1.00 65.56 726 ILE A O 1
ATOM 5720 N N . GLY A 1 727 ? 17.173 -9.188 -33.665 1.00 53.38 727 GLY A N 1
ATOM 5721 C CA . GLY A 1 727 ? 16.154 -9.074 -32.623 1.00 53.38 727 GLY A CA 1
ATOM 5722 C C . GLY A 1 727 ? 16.737 -8.691 -31.260 1.00 53.38 727 GLY A C 1
ATOM 5723 O O . GLY A 1 727 ? 16.149 -7.879 -30.549 1.00 53.38 727 GLY A O 1
ATOM 5724 N N . ALA A 1 728 ? 17.932 -9.182 -30.927 1.00 50.34 728 ALA A N 1
ATOM 5725 C CA . ALA A 1 728 ? 18.664 -8.799 -29.721 1.00 50.34 728 ALA A CA 1
ATOM 5726 C C . ALA A 1 728 ? 19.301 -7.394 -29.802 1.00 50.34 728 ALA A C 1
ATOM 5728 O O . ALA A 1 728 ? 19.682 -6.837 -28.771 1.00 50.34 728 ALA A O 1
ATOM 5729 N N . CYS A 1 729 ? 19.398 -6.796 -30.996 1.00 56.91 729 CYS A N 1
ATOM 5730 C CA . CYS A 1 729 ? 20.010 -5.491 -31.233 1.00 56.91 729 CYS A CA 1
ATOM 5731 C C . CYS A 1 729 ? 18.969 -4.420 -31.601 1.00 56.91 729 CYS A C 1
ATOM 5733 O O . CYS A 1 729 ? 18.677 -4.181 -32.772 1.00 56.91 729 CYS A O 1
ATOM 5735 N N . LEU A 1 730 ? 18.460 -3.697 -30.598 1.00 50.66 730 LEU A N 1
ATOM 5736 C CA . LEU A 1 730 ? 17.468 -2.618 -30.776 1.00 50.66 730 LEU A CA 1
ATOM 5737 C C . LEU A 1 730 ? 17.886 -1.533 -31.786 1.00 50.66 730 LEU A C 1
ATOM 5739 O O . LEU A 1 730 ? 17.037 -0.906 -32.414 1.00 50.66 730 LEU A O 1
ATOM 5743 N N . GLU A 1 731 ? 19.189 -1.306 -31.957 1.00 59.31 731 GLU A N 1
ATOM 5744 C CA . GLU A 1 731 ? 19.732 -0.369 -32.947 1.00 59.31 731 GLU A CA 1
ATOM 5745 C C . GLU A 1 731 ? 19.436 -0.778 -34.404 1.00 59.31 731 GLU A C 1
ATOM 5747 O O . GLU A 1 731 ? 19.367 0.085 -35.283 1.00 59.31 731 GLU A O 1
ATOM 5752 N N . LEU A 1 732 ? 19.221 -2.071 -34.659 1.00 63.59 732 LEU A N 1
ATOM 5753 C CA . LEU A 1 732 ? 18.971 -2.629 -35.989 1.00 63.59 732 LEU A CA 1
ATOM 5754 C C . LEU A 1 732 ? 17.489 -2.868 -36.289 1.00 63.59 732 LEU A C 1
ATOM 5756 O O . LEU A 1 732 ? 17.142 -3.034 -37.450 1.00 63.59 732 LEU A O 1
ATOM 5760 N N . HIS A 1 733 ? 16.603 -2.816 -35.289 1.00 60.69 733 HIS A N 1
ATOM 5761 C CA . HIS A 1 733 ? 15.154 -2.992 -35.478 1.00 60.69 733 HIS A CA 1
ATOM 5762 C C . HIS A 1 733 ? 14.524 -2.096 -36.561 1.00 60.69 733 HIS A C 1
ATOM 5764 O O . HIS A 1 733 ? 13.681 -2.594 -37.302 1.00 60.69 733 HIS A O 1
ATOM 5770 N N . PRO A 1 734 ? 14.894 -0.805 -36.709 1.00 59.34 734 PRO A N 1
ATOM 5771 C CA . PRO A 1 734 ? 14.329 0.035 -37.765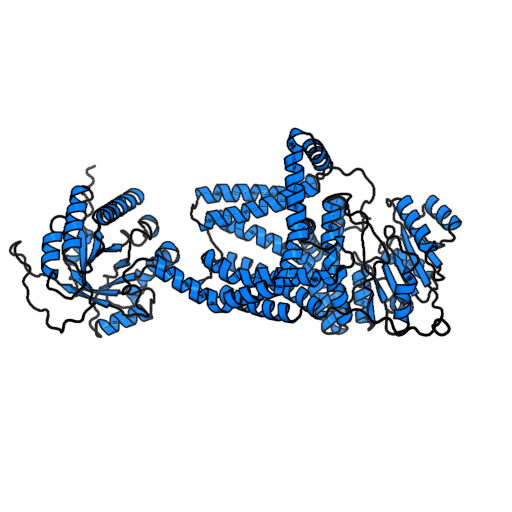 1.00 59.34 734 PRO A CA 1
ATOM 5772 C C . PRO A 1 734 ? 15.036 -0.133 -39.120 1.00 59.34 734 PRO A C 1
ATOM 5774 O O . PRO A 1 734 ? 14.720 0.598 -40.058 1.00 59.34 734 PRO A O 1
ATOM 5777 N N . LYS A 1 735 ? 16.044 -1.010 -39.231 1.00 70.31 735 LYS A N 1
ATOM 5778 C CA . LYS A 1 735 ? 16.853 -1.157 -40.444 1.00 70.31 735 LYS A CA 1
ATOM 5779 C C . LYS A 1 735 ? 16.247 -2.224 -41.359 1.00 70.31 735 LYS A C 1
ATOM 5781 O O . LYS A 1 735 ? 16.020 -3.339 -40.896 1.00 70.31 735 LYS A O 1
ATOM 5786 N N . PRO A 1 736 ? 15.994 -1.917 -42.644 1.00 76.88 736 PRO A N 1
ATOM 5787 C CA . PRO A 1 736 ? 15.528 -2.915 -43.596 1.00 76.88 736 PRO A CA 1
ATOM 5788 C C . PRO A 1 736 ? 16.587 -3.999 -43.826 1.00 76.88 736 PRO A C 1
ATOM 5790 O O . PRO A 1 736 ? 17.792 -3.717 -43.886 1.00 76.88 736 PRO A O 1
ATOM 5793 N N . VAL A 1 737 ? 16.120 -5.237 -43.984 1.00 82.44 737 VAL A N 1
ATOM 5794 C CA . VAL A 1 737 ? 16.968 -6.382 -44.317 1.00 82.44 737 VAL A CA 1
ATOM 5795 C C . VAL A 1 737 ? 16.978 -6.603 -45.830 1.00 82.44 737 VAL A C 1
ATOM 5797 O O . VAL A 1 737 ? 15.928 -6.601 -46.481 1.00 82.44 737 VAL A O 1
ATOM 5800 N N . LEU A 1 738 ? 18.176 -6.804 -46.379 1.00 84.31 738 LEU A N 1
ATOM 5801 C CA . LEU A 1 738 ? 18.419 -7.219 -47.758 1.00 84.31 738 LEU A CA 1
ATOM 5802 C C . LEU A 1 738 ? 18.934 -8.661 -47.757 1.00 84.31 738 LEU A C 1
ATOM 5804 O O . LEU A 1 738 ? 19.923 -8.963 -47.091 1.00 84.31 738 LEU A O 1
ATOM 5808 N N . LEU A 1 739 ? 18.288 -9.551 -48.507 1.00 82.94 739 LEU A N 1
ATOM 5809 C CA . LEU A 1 739 ? 18.750 -10.932 -48.665 1.00 82.94 739 LEU A CA 1
ATOM 5810 C C . LEU A 1 739 ? 19.482 -11.114 -49.995 1.00 82.94 739 LEU A C 1
ATOM 5812 O O . LEU A 1 739 ? 18.973 -10.723 -51.045 1.00 82.94 739 LEU A O 1
ATOM 5816 N N . LEU A 1 740 ? 20.655 -11.744 -49.947 1.00 79.50 740 LEU A N 1
ATOM 5817 C CA . LEU A 1 740 ? 21.359 -12.267 -51.119 1.00 79.50 740 LEU A CA 1
ATOM 5818 C C . LEU A 1 740 ? 21.041 -13.764 -51.200 1.00 79.50 740 LEU A C 1
ATOM 5820 O O . LEU A 1 740 ? 21.481 -14.524 -50.339 1.00 79.50 740 LEU A O 1
ATOM 5824 N N . ALA A 1 741 ? 20.241 -14.187 -52.177 1.00 76.44 741 ALA A N 1
ATOM 5825 C CA . ALA A 1 741 ? 19.712 -15.552 -52.251 1.00 76.44 741 ALA A CA 1
ATOM 5826 C C . ALA A 1 741 ? 19.939 -16.187 -53.631 1.00 76.44 741 ALA A C 1
ATOM 5828 O O . ALA A 1 741 ? 20.012 -15.493 -54.645 1.00 76.44 741 ALA A O 1
ATOM 5829 N N . ALA A 1 742 ? 20.025 -17.517 -53.686 1.00 71.19 742 ALA A N 1
ATOM 5830 C CA . ALA A 1 742 ? 20.031 -18.248 -54.952 1.00 71.19 742 ALA A CA 1
ATOM 5831 C C . ALA A 1 742 ? 18.629 -18.241 -55.586 1.00 71.19 742 ALA A C 1
ATOM 5833 O O . ALA A 1 742 ? 17.631 -18.432 -54.886 1.00 71.19 742 ALA A O 1
ATOM 5834 N N . GLN A 1 743 ? 18.542 -18.011 -56.901 1.00 71.19 743 GLN A N 1
ATOM 5835 C CA . GLN A 1 743 ? 17.267 -18.120 -57.615 1.00 71.19 743 GLN A CA 1
ATOM 5836 C C . GLN A 1 743 ? 16.827 -19.585 -57.702 1.00 71.19 743 GLN A C 1
ATOM 5838 O O . GLN A 1 743 ? 17.580 -20.423 -58.196 1.00 71.19 743 GLN A O 1
ATOM 5843 N N . GLN A 1 744 ? 15.588 -19.881 -57.298 1.00 69.94 744 GLN A N 1
ATOM 5844 C CA . GLN A 1 744 ? 15.033 -21.228 -57.434 1.00 69.94 744 GLN A CA 1
ATOM 5845 C C . GLN A 1 744 ? 14.559 -21.507 -58.872 1.00 69.94 744 GLN A C 1
ATOM 5847 O O . GLN A 1 744 ? 14.045 -20.586 -59.519 1.00 69.94 744 GLN A O 1
ATOM 5852 N N . PRO A 1 745 ? 14.651 -22.761 -59.371 1.00 65.06 745 PRO A N 1
ATOM 5853 C CA . PRO A 1 745 ? 14.221 -23.123 -60.727 1.00 65.06 745 PRO A CA 1
ATOM 5854 C C . PRO A 1 745 ? 12.713 -22.958 -60.973 1.00 65.06 745 PRO A C 1
ATOM 5856 O O . PRO A 1 745 ? 12.283 -22.844 -62.119 1.00 65.06 745 PRO A O 1
ATOM 5859 N N . ARG A 1 746 ? 11.895 -22.984 -59.909 1.00 65.06 746 ARG A N 1
ATOM 5860 C CA . ARG A 1 746 ? 10.428 -22.883 -59.972 1.00 65.06 746 ARG A CA 1
ATOM 5861 C C . ARG A 1 746 ? 9.939 -21.528 -59.448 1.00 65.06 746 ARG A C 1
ATOM 5863 O O . ARG A 1 746 ? 10.332 -21.106 -58.364 1.00 65.06 746 ARG A O 1
ATOM 5870 N N . GLY A 1 747 ? 9.022 -20.900 -60.183 1.00 67.38 747 GLY A N 1
ATOM 5871 C CA . GLY A 1 747 ? 8.391 -19.622 -59.823 1.00 67.38 747 GLY A CA 1
ATOM 5872 C C . GLY A 1 747 ? 9.172 -18.394 -60.296 1.00 67.38 747 GLY A C 1
ATOM 5873 O O . GLY A 1 747 ? 10.379 -18.456 -60.538 1.00 67.38 747 GLY A O 1
ATOM 5874 N N . SER A 1 748 ? 8.480 -17.265 -60.448 1.00 74.31 748 SER A N 1
ATOM 5875 C CA . SER A 1 748 ? 9.118 -16.001 -60.832 1.00 74.31 748 SER A CA 1
ATOM 5876 C C . SER A 1 748 ? 9.926 -15.401 -59.670 1.00 74.31 748 SER A C 1
ATOM 5878 O O . SER A 1 748 ? 9.648 -15.656 -58.498 1.00 74.31 748 SER A O 1
ATOM 5880 N N . ARG A 1 749 ? 10.923 -14.552 -59.964 1.00 72.50 749 ARG A N 1
ATOM 5881 C CA . ARG A 1 749 ? 11.694 -13.842 -58.917 1.00 72.50 749 ARG A CA 1
ATOM 5882 C C . ARG A 1 749 ? 10.790 -13.029 -57.994 1.00 72.50 749 ARG A C 1
ATOM 5884 O O . ARG A 1 749 ? 11.009 -13.005 -56.789 1.00 72.50 749 ARG A O 1
ATOM 5891 N N . ALA A 1 750 ? 9.770 -12.386 -58.560 1.00 70.94 750 ALA A N 1
ATOM 5892 C CA . ALA A 1 750 ? 8.803 -11.610 -57.797 1.00 70.94 750 ALA A CA 1
ATOM 5893 C C . ALA A 1 750 ? 8.009 -12.499 -56.828 1.00 70.94 750 ALA A C 1
ATOM 5895 O O . ALA A 1 750 ? 7.871 -12.155 -55.658 1.00 70.94 750 ALA A O 1
ATOM 5896 N N . GLU A 1 751 ? 7.552 -13.673 -57.275 1.00 73.81 751 GLU A N 1
ATOM 5897 C CA . GLU A 1 751 ? 6.866 -14.650 -56.417 1.00 73.81 751 GLU A CA 1
ATOM 5898 C C . GLU A 1 751 ? 7.763 -15.144 -55.279 1.00 73.81 751 GLU A C 1
ATOM 5900 O O . GLU A 1 751 ? 7.347 -15.138 -54.121 1.00 73.81 751 GLU A O 1
ATOM 5905 N N . GLN A 1 752 ? 9.010 -15.513 -55.585 1.00 76.06 752 GLN A N 1
ATOM 5906 C CA . GLN A 1 752 ? 9.970 -15.988 -54.584 1.00 76.06 752 GLN A CA 1
ATOM 5907 C C . GLN A 1 752 ? 10.310 -14.896 -53.556 1.00 76.06 752 GLN A C 1
ATOM 5909 O O . GLN A 1 752 ? 10.364 -15.160 -52.353 1.00 76.06 752 GLN A O 1
ATOM 5914 N N . ALA A 1 753 ? 10.497 -13.653 -54.005 1.00 73.31 753 ALA A N 1
ATOM 5915 C CA . ALA A 1 753 ? 10.801 -12.528 -53.127 1.00 73.31 753 ALA A CA 1
ATOM 5916 C C . ALA A 1 753 ? 9.610 -12.159 -52.226 1.00 73.31 753 ALA A C 1
ATOM 5918 O O . ALA A 1 753 ? 9.784 -11.945 -51.025 1.00 73.31 753 ALA A O 1
ATOM 5919 N N . ASN A 1 754 ? 8.392 -12.158 -52.778 1.00 73.56 754 ASN A N 1
ATOM 5920 C CA . ASN A 1 754 ? 7.165 -11.922 -52.018 1.00 73.56 754 ASN A CA 1
ATOM 5921 C C . ASN A 1 754 ? 6.909 -13.028 -50.986 1.00 73.56 754 ASN A C 1
ATOM 5923 O O . ASN A 1 754 ? 6.514 -12.731 -49.858 1.00 73.56 754 ASN A O 1
ATOM 5927 N N . ALA A 1 755 ? 7.192 -14.290 -51.325 1.00 74.94 755 ALA A N 1
ATOM 5928 C CA . ALA A 1 755 ? 7.102 -15.399 -50.379 1.00 74.94 755 ALA A CA 1
ATOM 5929 C C . ALA A 1 755 ? 8.060 -15.204 -49.189 1.00 74.94 755 ALA A C 1
ATOM 5931 O O . ALA A 1 755 ? 7.641 -15.323 -48.037 1.00 74.94 755 ALA A O 1
ATOM 5932 N N . LEU A 1 756 ? 9.315 -14.816 -49.441 1.00 72.88 756 LEU A N 1
ATOM 5933 C CA . LEU A 1 756 ? 10.290 -14.531 -48.382 1.00 72.88 756 LEU A CA 1
ATOM 5934 C C . LEU A 1 756 ? 9.883 -13.343 -47.505 1.00 72.88 756 LEU A C 1
ATOM 5936 O O . LEU A 1 756 ? 9.971 -13.442 -46.285 1.00 72.88 756 LEU A O 1
ATOM 5940 N N . ALA A 1 757 ? 9.386 -12.253 -48.088 1.00 67.88 757 ALA A N 1
ATOM 5941 C CA . ALA A 1 757 ? 8.929 -11.101 -47.311 1.00 67.88 757 ALA A CA 1
ATOM 5942 C C . ALA A 1 757 ? 7.646 -11.379 -46.511 1.00 67.88 757 ALA A C 1
ATOM 5944 O O . ALA A 1 757 ? 7.434 -10.780 -45.459 1.00 67.88 757 ALA A O 1
ATOM 5945 N N . SER A 1 758 ? 6.799 -12.307 -46.973 1.00 68.50 758 SER A N 1
ATOM 5946 C CA . SER A 1 758 ? 5.633 -12.764 -46.205 1.00 68.50 758 SER A CA 1
ATOM 5947 C C . SER A 1 758 ? 6.036 -13.573 -44.966 1.00 68.50 758 SER A C 1
ATOM 5949 O O . SER A 1 758 ? 5.406 -13.455 -43.916 1.00 68.50 758 SER A O 1
ATOM 5951 N N . LEU A 1 759 ? 7.118 -14.354 -45.070 1.00 69.44 759 LEU A N 1
ATOM 5952 C CA . LEU A 1 759 ? 7.695 -15.122 -43.965 1.00 69.44 759 LEU A CA 1
ATOM 5953 C C . LEU A 1 759 ? 8.510 -14.234 -43.012 1.00 69.44 759 LEU A C 1
ATOM 5955 O O . LEU A 1 759 ? 8.499 -14.456 -41.799 1.00 69.44 759 LEU A O 1
ATOM 5959 N N . TYR A 1 760 ? 9.187 -13.221 -43.554 1.00 70.00 760 TYR A N 1
ATOM 5960 C CA . TYR A 1 760 ? 10.090 -12.321 -42.839 1.00 70.00 760 TYR A CA 1
ATOM 5961 C C . TYR A 1 760 ? 9.752 -10.854 -43.155 1.00 70.00 760 TYR A C 1
ATOM 5963 O O . TYR A 1 760 ? 10.336 -10.272 -44.072 1.00 70.00 760 TYR A O 1
ATOM 5971 N N . PRO A 1 761 ? 8.825 -10.230 -42.402 1.00 64.69 761 PRO A N 1
ATOM 5972 C CA . PRO A 1 761 ? 8.332 -8.875 -42.682 1.00 64.69 761 PRO A CA 1
ATOM 5973 C C . PRO A 1 761 ? 9.402 -7.772 -42.670 1.00 64.69 761 PRO A C 1
ATOM 5975 O O . PRO A 1 761 ? 9.191 -6.690 -43.226 1.00 64.69 761 PRO A O 1
ATOM 5978 N N . GLU A 1 762 ? 10.536 -8.020 -42.013 1.00 66.12 762 GLU A N 1
ATOM 5979 C CA . GLU A 1 762 ? 11.703 -7.138 -41.978 1.00 66.12 762 GLU A CA 1
ATOM 5980 C C . GLU A 1 762 ? 12.530 -7.139 -43.281 1.00 66.12 762 GLU A C 1
ATOM 5982 O O . GLU A 1 762 ? 13.308 -6.208 -43.520 1.00 66.12 762 GLU A O 1
ATOM 5987 N N . VAL A 1 763 ? 12.348 -8.146 -44.143 1.00 75.12 763 VAL A N 1
ATOM 5988 C CA . VAL A 1 763 ? 13.003 -8.244 -45.452 1.00 75.12 763 VAL A CA 1
ATOM 5989 C C . VAL A 1 763 ? 12.314 -7.301 -46.433 1.00 75.12 763 VAL A C 1
ATOM 5991 O O . VAL A 1 763 ? 11.117 -7.410 -46.698 1.00 75.12 763 VAL A O 1
ATOM 5994 N N . ARG A 1 764 ? 13.078 -6.351 -46.980 1.00 73.50 764 ARG A N 1
ATOM 5995 C CA . ARG A 1 764 ? 12.576 -5.330 -47.920 1.00 73.50 764 ARG A CA 1
ATOM 5996 C C . ARG A 1 764 ? 13.157 -5.449 -49.328 1.00 73.50 764 ARG A C 1
ATOM 5998 O O . ARG A 1 764 ? 12.606 -4.862 -50.253 1.00 73.50 764 ARG A O 1
ATOM 6005 N N . ALA A 1 765 ? 14.229 -6.216 -49.506 1.00 76.12 765 ALA A N 1
ATOM 6006 C CA . ALA A 1 765 ? 14.827 -6.476 -50.811 1.00 76.12 765 ALA A CA 1
ATOM 6007 C C . ALA A 1 765 ? 15.402 -7.895 -50.875 1.00 76.12 765 ALA A C 1
ATOM 6009 O O . ALA A 1 765 ? 15.976 -8.380 -49.895 1.00 76.12 765 ALA A O 1
ATOM 6010 N N . VAL A 1 766 ? 15.271 -8.535 -52.038 1.00 76.44 766 VAL A N 1
ATOM 6011 C CA . VAL A 1 766 ? 15.893 -9.833 -52.327 1.00 76.44 766 VAL A CA 1
ATOM 6012 C C . VAL A 1 766 ? 16.636 -9.731 -53.651 1.00 76.44 766 VAL A C 1
ATOM 6014 O O . VAL A 1 766 ? 16.055 -9.453 -54.702 1.00 76.44 766 VAL A O 1
ATOM 6017 N N . VAL A 1 767 ? 17.941 -9.958 -53.598 1.00 76.44 767 VAL A N 1
ATOM 6018 C CA . VAL A 1 767 ? 18.811 -9.989 -54.770 1.00 76.44 767 VAL A CA 1
ATOM 6019 C C . VAL A 1 767 ? 19.092 -11.449 -55.095 1.00 76.44 767 VAL A C 1
ATOM 6021 O O . VAL A 1 767 ? 19.678 -12.169 -54.283 1.00 76.44 767 VAL A O 1
ATOM 6024 N N . PHE A 1 768 ? 18.659 -11.876 -56.281 1.00 72.44 768 PHE A N 1
ATOM 6025 C CA . PHE A 1 768 ? 18.842 -13.243 -56.743 1.00 72.44 768 PHE A CA 1
ATOM 6026 C C . PHE A 1 768 ? 20.118 -13.388 -57.568 1.00 72.44 768 PHE A C 1
ATOM 6028 O O . PHE A 1 768 ? 20.331 -12.653 -58.539 1.00 72.44 768 PHE A O 1
ATOM 6035 N N . THR A 1 769 ? 20.929 -14.383 -57.215 1.00 64.38 769 THR A N 1
ATOM 6036 C CA . THR A 1 769 ? 22.076 -14.808 -58.024 1.00 64.38 769 THR A CA 1
ATOM 6037 C C . THR A 1 769 ? 21.687 -15.942 -58.991 1.00 64.38 769 THR A C 1
ATOM 6039 O O . THR A 1 769 ? 20.922 -16.834 -58.595 1.00 64.38 769 THR A O 1
ATOM 6042 N N . PRO A 1 770 ? 22.153 -15.931 -60.259 1.00 54.94 770 PRO A N 1
ATOM 6043 C CA . PRO A 1 770 ? 22.139 -17.117 -61.100 1.00 54.94 770 PRO A CA 1
ATOM 6044 C C . PRO A 1 770 ? 23.135 -18.135 -60.531 1.00 54.94 770 PRO A C 1
ATOM 6046 O O . PRO A 1 770 ? 24.232 -17.780 -60.121 1.00 54.94 770 PRO A O 1
ATOM 6049 N N . TYR A 1 771 ? 22.714 -19.394 -60.473 1.00 45.19 771 TYR A N 1
ATOM 6050 C CA . TYR A 1 771 ? 23.440 -20.534 -59.910 1.00 45.19 771 TYR A CA 1
ATOM 6051 C C . TYR A 1 771 ? 24.959 -20.473 -60.183 1.00 45.19 771 TYR A C 1
ATOM 6053 O O . TYR A 1 771 ? 25.410 -20.665 -61.311 1.00 45.19 771 TYR A O 1
ATOM 6061 N N . LEU A 1 772 ? 25.747 -20.175 -59.151 1.00 43.97 772 LEU A N 1
ATOM 6062 C CA . LEU A 1 772 ? 27.204 -20.135 -59.227 1.00 43.97 772 LEU A CA 1
ATOM 6063 C C . LEU A 1 772 ? 27.739 -21.557 -59.004 1.00 43.97 772 LEU A C 1
ATOM 6065 O O . LEU A 1 772 ? 27.457 -22.179 -57.979 1.00 43.97 772 LEU A O 1
ATOM 6069 N N . HIS A 1 773 ? 28.495 -22.078 -59.974 1.00 36.91 773 HIS A N 1
ATOM 6070 C CA . HIS A 1 773 ? 29.222 -23.344 -59.845 1.00 36.91 773 HIS A CA 1
ATOM 6071 C C . HIS A 1 773 ? 30.103 -23.308 -58.573 1.00 36.91 773 HIS A C 1
ATOM 6073 O O . HIS A 1 773 ? 30.654 -22.251 -58.267 1.00 36.91 773 HIS A O 1
ATOM 6079 N N . PRO A 1 774 ? 30.299 -24.420 -57.837 1.00 36.16 774 PRO A N 1
ATOM 6080 C CA . PRO A 1 774 ? 31.023 -24.431 -56.555 1.00 36.16 774 PRO A CA 1
ATOM 6081 C C . PRO A 1 774 ? 32.433 -23.808 -56.574 1.00 36.16 774 PRO A C 1
ATOM 6083 O O . PRO A 1 774 ? 32.952 -23.437 -55.523 1.00 36.16 774 PRO A O 1
ATOM 6086 N N . GLU A 1 775 ? 33.043 -23.666 -57.750 1.00 35.19 775 GLU A N 1
ATOM 6087 C CA . GLU A 1 775 ? 34.382 -23.104 -57.951 1.00 35.19 775 GLU A CA 1
ATOM 6088 C C . GLU A 1 775 ? 34.446 -21.565 -57.867 1.00 35.19 775 GLU A C 1
ATOM 6090 O O . GLU A 1 775 ? 35.493 -21.020 -57.525 1.00 35.19 775 GLU A O 1
ATOM 6095 N N . SER A 1 776 ? 33.340 -20.834 -58.058 1.00 38.34 776 SER A N 1
ATOM 6096 C CA . SER A 1 776 ? 33.317 -19.364 -57.896 1.00 38.34 776 SER A CA 1
ATOM 6097 C C . SER A 1 776 ? 33.202 -18.908 -56.433 1.00 38.34 776 SER A C 1
ATOM 6099 O O . SER A 1 776 ? 33.273 -17.719 -56.127 1.00 38.34 776 SER A O 1
ATOM 6101 N N . ILE A 1 777 ? 33.131 -19.856 -55.489 1.00 38.72 777 ILE A N 1
ATOM 6102 C CA . ILE A 1 777 ? 33.224 -19.643 -54.032 1.00 38.72 777 ILE A CA 1
ATOM 6103 C C . ILE A 1 777 ? 34.675 -19.298 -53.603 1.00 38.72 777 ILE A C 1
ATOM 6105 O O . ILE A 1 777 ? 34.973 -19.154 -52.416 1.00 38.72 777 ILE A O 1
ATOM 6109 N N . ALA A 1 778 ? 35.595 -19.094 -54.552 1.00 34.75 778 ALA A N 1
ATOM 6110 C CA . ALA A 1 778 ? 36.957 -18.618 -54.305 1.00 34.75 778 ALA A CA 1
ATOM 6111 C C . ALA A 1 778 ? 37.023 -17.250 -53.582 1.00 34.75 778 ALA A C 1
ATOM 6113 O O . ALA A 1 778 ? 38.022 -16.955 -52.928 1.00 34.75 778 ALA A O 1
ATOM 6114 N N . TRP A 1 779 ? 35.946 -16.448 -53.573 1.00 39.62 779 TRP A N 1
ATOM 6115 C CA . TRP A 1 779 ? 35.881 -15.184 -52.815 1.00 39.62 779 TRP A CA 1
ATOM 6116 C C . TRP A 1 779 ? 36.028 -15.358 -51.291 1.00 39.62 779 TRP A C 1
ATOM 6118 O O . TRP A 1 779 ? 36.369 -14.406 -50.589 1.00 39.62 779 TRP A O 1
ATOM 6128 N N . ARG A 1 780 ? 35.819 -16.574 -50.759 1.00 39.00 780 ARG A N 1
ATOM 6129 C CA . ARG A 1 780 ? 36.065 -16.896 -49.340 1.00 39.00 780 ARG A CA 1
ATOM 6130 C C . ARG A 1 780 ? 37.526 -17.238 -49.021 1.00 39.00 780 ARG A C 1
ATOM 6132 O O . ARG A 1 780 ? 37.850 -17.334 -47.842 1.00 39.00 780 ARG A O 1
ATOM 6139 N N . GLN A 1 781 ? 38.396 -17.412 -50.021 1.00 35.28 781 GLN A N 1
ATOM 6140 C CA . GLN A 1 781 ? 39.816 -17.741 -49.821 1.00 35.28 781 GLN A CA 1
ATOM 6141 C C . GLN A 1 781 ? 40.744 -16.520 -49.734 1.00 35.28 781 GLN A C 1
ATOM 6143 O O . GLN A 1 781 ? 41.949 -16.681 -49.564 1.00 35.28 781 GLN A O 1
ATOM 6148 N N . LEU A 1 782 ? 40.217 -15.292 -49.742 1.00 35.56 782 LEU A N 1
ATOM 6149 C CA . LEU A 1 782 ? 40.992 -14.102 -49.367 1.00 35.56 782 LEU A CA 1
ATOM 6150 C C . LEU A 1 782 ? 41.134 -13.993 -47.838 1.00 35.56 782 LEU A C 1
ATOM 6152 O O . LEU A 1 782 ? 40.716 -13.023 -47.211 1.00 35.56 782 LEU A O 1
ATOM 6156 N N . ALA A 1 783 ? 41.713 -15.027 -47.235 1.00 33.56 783 ALA A N 1
ATOM 6157 C CA . ALA A 1 783 ? 42.267 -15.008 -45.893 1.00 33.56 783 ALA A CA 1
ATOM 6158 C C . ALA A 1 783 ? 43.296 -16.137 -45.790 1.00 33.56 783 ALA A C 1
ATOM 6160 O O . ALA A 1 783 ? 42.919 -17.295 -45.646 1.00 33.56 783 ALA A O 1
ATOM 6161 N N . LEU A 1 784 ? 44.572 -15.765 -45.922 1.00 30.22 784 LEU A N 1
ATOM 6162 C CA . LEU A 1 784 ? 45.740 -16.205 -45.146 1.00 30.22 784 LEU A CA 1
ATOM 6163 C C . LEU A 1 784 ? 46.996 -15.767 -45.931 1.00 30.22 784 LEU A C 1
ATOM 6165 O O . LEU A 1 784 ? 47.326 -16.400 -46.933 1.00 30.22 784 LEU A O 1
ATOM 6169 N N . PRO A 1 785 ? 47.778 -14.758 -45.496 1.00 30.14 785 PRO A N 1
ATOM 6170 C CA . PRO A 1 785 ? 49.215 -14.965 -45.564 1.00 30.14 785 PRO A CA 1
ATOM 6171 C C . PRO A 1 785 ? 49.465 -16.214 -44.719 1.00 30.14 785 PRO A C 1
ATOM 6173 O O . PRO A 1 785 ? 49.033 -16.270 -43.564 1.00 30.14 785 PRO A O 1
ATOM 6176 N N . ALA A 1 786 ? 50.075 -17.238 -45.310 1.00 29.39 786 ALA A N 1
ATOM 6177 C CA . ALA A 1 786 ? 50.564 -18.375 -44.552 1.00 29.39 786 ALA A CA 1
ATOM 6178 C C . ALA A 1 786 ? 51.317 -17.835 -43.330 1.00 29.39 786 ALA A C 1
ATOM 6180 O O . ALA A 1 786 ? 52.235 -17.026 -43.477 1.00 29.39 786 ALA A O 1
ATOM 6181 N N . ALA A 1 787 ? 50.892 -18.232 -42.131 1.00 29.94 787 ALA A N 1
ATOM 6182 C CA . ALA A 1 787 ? 51.704 -18.051 -40.946 1.00 29.94 787 ALA A CA 1
ATOM 6183 C C . ALA A 1 787 ? 52.992 -18.851 -41.184 1.00 29.94 787 ALA A C 1
ATOM 6185 O O . ALA A 1 787 ? 53.005 -20.074 -41.064 1.00 29.94 787 ALA A O 1
ATOM 6186 N N . SER A 1 788 ? 54.047 -18.173 -41.631 1.00 30.30 788 SER A N 1
ATOM 6187 C CA . SER A 1 788 ? 55.405 -18.678 -41.513 1.00 30.30 788 SER A CA 1
ATOM 6188 C C . SER A 1 788 ? 55.728 -18.734 -40.022 1.00 30.30 788 SER A C 1
ATOM 6190 O O . SER A 1 788 ? 55.573 -17.714 -39.348 1.00 30.30 788 SER A O 1
ATOM 6192 N N . ASN A 1 789 ? 56.091 -19.937 -39.568 1.00 32.41 789 ASN A N 1
ATOM 6193 C CA . ASN A 1 789 ? 56.518 -20.324 -38.217 1.00 32.41 789 ASN A CA 1
ATOM 6194 C C . ASN A 1 789 ? 57.181 -19.233 -37.375 1.00 32.41 789 ASN A C 1
ATOM 6196 O O . ASN A 1 789 ? 58.094 -18.558 -37.905 1.00 32.41 789 ASN A O 1
#

Radius of gyration: 37.67 Å; chains: 1; bounding box: 96×55×118 Å

pLDDT: mean 83.24, std 17.19, range [29.39, 98.5]

Foldseek 3Di:
DVVLVVLLVVLVVLLVVVLPPPLWFFDAVLLVLVVVLVVLVVVVLVLLVLLLVQQDADDLPPDPPPVPDPLFEEEEEEEDEPQDDPVLLLQQLVLVLLQQRDYAYEYLYAPVDPVVVVSCVVSVHHYHYDDDCPQPPQVSVLRVLVVDDTQKYFYAYSQKRFHNCLCVLAVSVVVPVLAFKEAEAEAADCLPLFLQQVLQRLLCQSVLFSNLSSCLSLQRRFFQRHGMMGRSVLQVVQPHQAGALRSRRLSSLSSQLVRGGYHYHHDCRIYGGDFRFPVLNLLNLLSVLLRLLLCLVPVCVVSVVSHDPSNNVCSNCVSSLLVVLVSLVSVLVSLLCCLQVVIHRTDDDPVRCCLSCVLNVLSSLLSVLVSCVRGRDPVSHWPSVSNVLLSSLSSVSSVVSNVCNVVVPDRDDDPRNPDDDQAADLVSLVVLQVSLVSLVVSLVSSVVVDDDPVSVVSNVVSNVSSVSSVVSNVSSHVVVVVVVVVVCCDDVNVVVVVVVVVVCCCRTPVVSVVCNVCVVVVSVVSVCSSVCVVVVVVVVVVVVVPPPVVVVDDAFPAAEEEEDDDPDPDDPDDDDDDDPPDDDDQEHEYEYPDAAELVCQLVVLVVCLPPRHAYEHEYEYPLPDDLVSLLVSLVSLQVSVAAYEYEYDDDDDFLVSLLVSLVSSQVSSVVSVSNRYAYEYEDPDLQCCVSNPNFLVRHQEDEFEQEDDDDPVSSCVRCVSVVVVCSVPPSNVVHAYEYEYEDHPDDDSSVVSSVVCVVPVSHRYYYYYYDDDPVSVCVVVPDDPDPDD

Secondary structure (DSSP, 8-state):
-HHHHHHHHHHHHHHHHHHT-GGGB-SHHHHHHHHHHHHHHHHHHHHHHHHHHT--PPPPP----TTTS----EEEEEEE-TTS-HHHHHHHHHHHTT-SS--EEEEEESS--HHHHHHHHHHT-EEE--SS--SHHHHHHHHHTTT---SEEEEE-TT-EE-TTTTTTTGGGGGSTTEEEEEE--EES-TTS-HHHHHHHHHHHHIIIIIHHHHHHTT-PPP-SSSEEEEHHHHHHTTSSPPSTTHHHHHHHHHHHTTPEEEEE----EEE----SHHHHHHHHHHHHHHHHHIIIIIHHHHGGGS-HHHHHHHHHTTHHHHHHHHHHHHHHHHHHHHHHT--SB---HHHHHHHHHHHHHHHHHHHHHHGGG-SSGGG-S--HHHHHHHHHTHHHHHHHHHHHHTTPPPP--PPP--S---B-HHHHHHHHHHHHHHHHHHHHHHHH--SHHHHHHHHHHHHHHHHHHHHHHTTBHHHHHHHHHHHTSTTTHHHHHHHHHHHHIIIIIHHHHHHHTHHHHHHHHHHHHHHHHHHHHHHHHHHT---TTTT--S---EEEEEE-----S-SS--------S---TT-EEEESSPBPTTTHHHHHHTTTT-SSEEEEEEE--S---HHHHHHHHHHHHHT-S-EEEEEE-----HHHHHHHHHHHHHHHHHTT--SEEEEE--SSGGGHHHH---GGG-SEEEEEE-SSS-HHHHHHHHHHHHHHHHH-TTTTTSPEEEEEEPPSSS-HHHHHHHHHHH-TTEEEEEEEP---GGGGGGGG--------

Organism: Solirubrum puertoriconensis (NCBI:txid1751427)

Sequence (789 aa):
MRLLIILGVAALLYFLIWFIDPAHVGYRPLFWLLTISLGFKVLRTLHEWVHYAGVSLPVPPDTLPASTAPQLRVDMLTTACPGEPRDMVARTLRAMQRVRYPHTSYLCDEGNDPWLRALCEELGVVHVTRTEKIDAKAGNINNALRQATGDICVVLDPDHVPTPDFLDEVLPYFADPTVGFVQVVQAYGNQHESLVARGAAEQTYHFYGPLMMGMHRYGTAMAIGANCTFRRAALDSIGGHAAGLTEDMHTAMRLHAAGWRSVYVPKVVSRGLVPSSLGAFYAQQLKWARGSFELLFRVYPKLFSRFSFAQKLHYLTLPLYFLSGIISLIDIAVPLLCLFTARFPWYVSLPQLALHAAPLLLLSVLIRLYAQRWLREPHESGMHLVGGILRVGTWWVYSLGFIYALLKVRVPYIPTPKEGTLKNELKLALPNLLVAALSVVAVKYARIIAVDKYTNVLAGLVLLNAAILTVAAFMGQHRMLHNLVTDMAQRPYRQLVLALERLQAWFGHRLPLLLRRQMLPLAAVMVLVIIGGPALYRFALDQKTGAPRWIAAGPASVVTGRVVASTGTEGLNRPVSENFVQQPSTNQIVALDYACTPAELPWVLAEFAERPEVPMITLQVSGYETPATWQRVAEAVQSLGQPVLLKPLLPYTTPSTYRDNWRTMVKSFRKAEASNVSWVWSAPHPDSLLAYMPGAAYLNWVAIDCLRPDDAASIKTVYEPYRQQIGACLELHPKPVLLLAAQQPRGSRAEQANALASLYPEVRAVVFTPYLHPESIAWRQLALPAASN

InterPro domains:
  IPR017853 Glycoside hydrolase superfamily [SSF51445] (595-738)
  IPR029044 Nucleotide-diphospho-sugar transferases [G3DSA:3.90.550.10] (62-275)
  IPR029044 Nucleotide-diphospho-sugar transferases [SSF53448] (79-336)
  IPR050321 Glycosyltransferase 2/OpgH subfamily [PTHR43867] (6-537)